Protein 1N6Z (pdb70)

Radius of gyration: 16.1 Å; Cα contacts (8 Å, |Δi|>4): 165; chains: 1; bounding box: 35×51×23 Å

Secondary structure (DSSP, 8-state):
--SS--EEEEEEE-------TTT-SSS----SS-S-EEEEEEE---TT-HHHHHHHHHHHHHHHHTT--S-EEEEEETTTEEEEEE-GGGHHHHHHHHHHHHHH-

Foldseek 3Di:
DPPPHKAKEFEFEADDWADPVVQDNPDDRDPDDGRDGPDIFIAPDDLVCCVVCCVVCVVVVCVLCVLFDDDWDWDDDSVRYTYTYDYPSRCVSVVVVVCVRVVRD

CATH classification: 3.10.20.250

InterPro domains:
  IPR015080 Protein of unknown function DUF1892 [PF08987] (1-104)
  IPR035946 YML108W-like superfamily [G3DSA:3.10.20.250] (1-105)
  IPR035946 YML108W-like superfamily [SSF89975] (2-105)

Nearest PDB structures (foldseek):
  1n6z-assembly1_A  TM=9.679E-01  e=1.204E-20  Saccharomyces cerevisiae
  1n6z-assembly1_A  TM=9.199E-01  e=4.269E-19  Saccharomyces cerevisiae
  1n6z-assembly1_A  TM=1.010E+00  e=1.192E-21  Saccharomyces cerevisiae
  8dg8-assembly1_B  TM=2.626E-01  e=3.938E+00  Human parainfluenza 3 virus (strain NIH 47885)
  1n6z-assembly1_A  TM=8.687E-01  e=2.802E-19  Saccharomyces cerevisiae

GO terms:
  GO:0005634 nucleus (C, HDA)
  GO:0005737 cytoplasm (C, HDA)

Sequence (105 aa):
MSKSNTYRMLVLLEDDTKINKEDEKFLKGKPGKMHEFVDELILPFNVDELDELNTWFDKFDAEICIPNEGHIKYEISSDGLIVLMLDKEIEEVVEKVKKFVEENNMSKSNTYRMLVLLEDDTKINKEDEKFLKGKPGKMHEFVDELILPFNVDELDELNTWFDKFDAEICIPNEGHIKYEISSDGLIVLMLDKEIEEVVEKVKKFVEENNMSKSNTYRMLVLLEDDTKINKEDEKFLKGKPGKMHEFVDELILPFNVDELDELNTWFDKFDAEICIPNEGHIKYEISSDGLIVLMLDKEIEEVVEKVKKFVEENNMSKSNTYRMLVLLEDDTKINKEDEKFLKGKPGKMHEFVDELILPFNVDELDELNTWFDKFDAEICIPNEGHIKYEISSDGLIVLMLDKEIEEVVEKVKKFVEENNMSKSNTYRMLVLLEDDTKINKEDEKFLKGKPGKMHEFVDELILPFNVDELDELNTWFDKFDAEICIPNEGHIKYEISSDGLIVLMLDKEIEEVVEKVKKFVEENNMSKSNTYRMLVLLEDDTKINKEDEKFLKGKPGKMHEFVDELILPFNVDELDELNTWFDKFDAEICIPNEGHIKYEISSDGLIVLMLDKEIEEVVEKVKKFVEENNMSKSNTYRMLVLLEDDTKINKEDEKFLKGKPGKMHEFVDELILPFNVDELDELNTWFDKFDAEICIPNEGHIKYEISSDGLIVLMLDKEIEEVVEKVKKFVEENNMSKSNTYRMLVLLEDDTKINKEDEKFLKGKPGKMHEFVDELILPFNVDELDELNTWFDKFDAEICIPNEGHIKYEISSDGLIVLMLDKEIEEVVEKVKKFVEENNMSKSNTYRMLVLLEDDTKINKEDEKFLKGKPGKMHEFVDELILPFNVDELDELNTWFDKFDAEICIPNEGHIKYEISSDGLIVLMLDKEIEEVVEKVKKFVEENNMSKSNTYRMLVLLEDDTKINKEDEKFLKGKPGKMHEFVDELILPFNVDELDELNTWFDKFDAEICIPNEGHIKYEISSDGLIVLMLDKEIEEVVEKVKKFVEENN

Solvent-accessible surface area: 7366 Å² total; per-residue (Å²): 137,94,124,106,78,76,43,102,4,34,0,16,26,43,84,69,57,171,67,79,162,159,99,76,118,191,55,182,13,158,26,80,151,118,74,85,125,85,60,78,21,87,11,13,1,1,79,91,26,51,126,98,6,85,86,50,44,95,120,41,39,47,97,15,50,133,48,10,156,38,167,39,92,91,103,59,41,76,134,8,88,4,26,10,19,0,34,85,126,1,64,68,0,12,108,79,2,62,98,21,1,96,126,57,96

Structure (mmCIF, N/CA/C/O backbone):
data_1N6Z
#
_entry.id   1N6Z
#
loop_
_atom_site.group_PDB
_atom_site.id
_atom_site.type_symbol
_atom_site.label_atom_id
_atom_site.label_alt_id
_atom_site.label_comp_id
_atom_site.label_asym_id
_atom_site.label_entity_id
_atom_site.label_seq_id
_atom_site.pdbx_PDB_ins_code
_atom_site.Cartn_x
_atom_site.Cartn_y
_atom_site.Cartn_z
_atom_site.occupancy
_atom_site.B_iso_or_equiv
_atom_site.auth_seq_id
_atom_site.auth_comp_id
_atom_site.auth_asym_id
_atom_site.auth_atom_id
_atom_site.pdbx_PDB_model_num
ATOM 1 N N . MET A 1 1 ? 3.088 17.274 -2.163 1.00 0.00 1 MET A N 1
ATOM 2 C CA . MET A 1 1 ? 3.790 17.716 -0.970 1.00 0.00 1 MET A CA 1
ATOM 3 C C . MET A 1 1 ? 3.747 19.241 -0.843 1.00 0.00 1 MET A C 1
ATOM 4 O O . MET A 1 1 ? 3.321 19.772 0.181 1.00 0.00 1 MET A O 1
ATOM 16 N N . SER A 1 2 ? 4.195 19.903 -1.901 1.00 0.00 2 SER A N 1
ATOM 17 C CA . SER A 1 2 ? 4.214 21.356 -1.921 1.00 0.00 2 SER A CA 1
ATOM 18 C C . SER A 1 2 ? 3.295 21.875 -3.028 1.00 0.00 2 SER A C 1
ATOM 19 O O . SER A 1 2 ? 2.324 22.579 -2.753 1.00 0.00 2 SER A O 1
ATOM 26 N N . LYS A 1 3 ? 3.633 21.508 -4.255 1.00 0.00 3 LYS A N 1
ATOM 27 C CA . LYS A 1 3 ? 2.850 21.929 -5.405 1.00 0.00 3 LYS A CA 1
ATOM 28 C C . LYS A 1 3 ? 1.369 21.651 -5.137 1.00 0.00 3 LYS A C 1
ATOM 29 O O . LYS A 1 3 ? 1.033 20.763 -4.353 1.00 0.00 3 LYS A O 1
ATOM 44 N N . SER A 1 4 ? 0.525 22.425 -5.802 1.00 0.00 4 SER A N 1
ATOM 45 C CA . SER A 1 4 ? -0.912 22.271 -5.646 1.00 0.00 4 SER A CA 1
ATOM 46 C C . SER A 1 4 ? -1.412 21.120 -6.518 1.00 0.00 4 SER A C 1
ATOM 47 O O . SER A 1 4 ? -2.184 21.333 -7.453 1.00 0.00 4 SER A O 1
ATOM 54 N N . ASN A 1 5 ? -0.955 19.922 -6.183 1.00 0.00 5 ASN A N 1
ATOM 55 C CA . ASN A 1 5 ? -1.345 18.737 -6.924 1.00 0.00 5 ASN A CA 1
ATOM 56 C C . ASN A 1 5 ? -1.000 17.491 -6.106 1.00 0.00 5 ASN A C 1
ATOM 57 O O . ASN A 1 5 ? 0.161 17.093 -6.034 1.00 0.00 5 ASN A O 1
ATOM 67 N N . THR A 1 6 ? -2.032 16.910 -5.508 1.00 0.00 6 THR A N 1
ATOM 68 C CA . THR A 1 6 ? -1.852 15.718 -4.697 1.00 0.00 6 THR A CA 1
ATOM 69 C C . THR A 1 6 ? -2.657 14.554 -5.276 1.00 0.00 6 THR A C 1
ATOM 70 O O . THR A 1 6 ? -3.614 14.765 -6.019 1.00 0.00 6 THR A O 1
ATOM 81 N N . TYR A 1 7 ? -2.241 13.349 -4.911 1.00 0.00 7 TYR A N 1
ATOM 82 C CA . TYR A 1 7 ? -2.912 12.151 -5.384 1.00 0.00 7 TYR A CA 1
ATOM 83 C C . TYR A 1 7 ? -3.350 11.269 -4.213 1.00 0.00 7 TYR A C 1
ATOM 84 O O . TYR A 1 7 ? -3.259 11.676 -3.057 1.00 0.00 7 TYR A O 1
ATOM 101 N N . ARG A 1 8 ? -3.816 10.076 -4.555 1.00 0.00 8 ARG A N 1
ATOM 102 C CA . ARG A 1 8 ? -4.268 9.133 -3.546 1.00 0.00 8 ARG A CA 1
ATOM 103 C C . ARG A 1 8 ? -3.789 7.721 -3.887 1.00 0.00 8 ARG A C 1
ATOM 104 O O . ARG A 1 8 ? -3.586 7.395 -5.054 1.00 0.00 8 ARG A O 1
ATOM 122 N N . MET A 1 9 ? -3.622 6.919 -2.844 1.00 0.00 9 MET A N 1
ATOM 123 C CA . MET A 1 9 ? -3.170 5.551 -3.019 1.00 0.00 9 MET A CA 1
ATOM 124 C C . MET A 1 9 ? -4.159 4.563 -2.394 1.00 0.00 9 MET A C 1
ATOM 125 O O . MET A 1 9 ? -4.623 4.769 -1.273 1.00 0.00 9 MET A O 1
ATOM 137 N N . LEU A 1 10 ? -4.451 3.511 -3.145 1.00 0.00 10 LEU A N 1
ATOM 138 C CA . LEU A 1 10 ? -5.377 2.493 -2.679 1.00 0.00 10 LEU A CA 1
ATOM 139 C C . LEU A 1 10 ? -4.598 1.219 -2.341 1.00 0.00 10 LEU A C 1
ATOM 140 O O . LEU A 1 10 ? -3.777 0.761 -3.133 1.00 0.00 10 LEU A O 1
ATOM 155 N N . VAL A 1 11 ? -4.883 0.685 -1.163 1.00 0.00 11 VAL A N 1
ATOM 156 C CA . VAL A 1 11 ? -4.221 -0.527 -0.710 1.00 0.00 11 VAL A CA 1
ATOM 157 C C . VAL A 1 11 ? -5.195 -1.702 -0.806 1.00 0.00 11 VAL A C 1
ATOM 158 O O . VAL A 1 11 ? -6.301 -1.642 -0.269 1.00 0.00 11 VAL A O 1
ATOM 171 N N . LEU A 1 12 ? -4.752 -2.744 -1.496 1.00 0.00 12 LEU A N 1
ATOM 172 C CA . LEU A 1 12 ? -5.571 -3.930 -1.669 1.00 0.00 12 LEU A CA 1
ATOM 173 C C . LEU A 1 12 ? -4.908 -5.111 -0.957 1.00 0.00 12 LEU A C 1
ATOM 174 O O . LEU A 1 12 ? -3.715 -5.352 -1.129 1.00 0.00 12 LEU A O 1
ATOM 189 N N . LEU A 1 13 ? -5.712 -5.815 -0.174 1.00 0.00 13 LEU A N 1
ATOM 190 C CA . LEU A 1 13 ? -5.218 -6.967 0.563 1.00 0.00 13 LEU A CA 1
ATOM 191 C C . LEU A 1 13 ? -6.206 -8.125 0.411 1.00 0.00 13 LEU A C 1
ATOM 192 O O . LEU A 1 13 ? -7.418 -7.922 0.458 1.00 0.00 13 LEU A O 1
ATOM 207 N N . GLU A 1 14 ? -5.650 -9.315 0.235 1.00 0.00 14 GLU A N 1
ATOM 208 C CA . GLU A 1 14 ? -6.467 -10.506 0.077 1.00 0.00 14 GLU A CA 1
ATOM 209 C C . GLU A 1 14 ? -6.773 -11.125 1.442 1.00 0.00 14 GLU A C 1
ATOM 210 O O . GLU A 1 14 ? -5.860 -11.428 2.209 1.00 0.00 14 GLU A O 1
ATOM 220 N N . ASP A 1 15 ? -8.061 -11.294 1.704 1.00 0.00 15 ASP A N 1
ATOM 221 C CA . ASP A 1 15 ? -8.499 -11.870 2.963 1.00 0.00 15 ASP A CA 1
ATOM 222 C C . ASP A 1 15 ? -9.178 -13.215 2.696 1.00 0.00 15 ASP A C 1
ATOM 223 O O . ASP A 1 15 ? -10.114 -13.295 1.902 1.00 0.00 15 ASP A O 1
ATOM 231 N N . ASP A 1 16 ? -8.679 -14.239 3.373 1.00 0.00 16 ASP A N 1
ATOM 232 C CA . ASP A 1 16 ? -9.226 -15.577 3.217 1.00 0.00 16 ASP A CA 1
ATOM 233 C C . ASP A 1 16 ? -10.363 -15.778 4.222 1.00 0.00 16 ASP A C 1
ATOM 234 O O . ASP A 1 16 ? -10.269 -15.339 5.367 1.00 0.00 16 ASP A O 1
ATOM 242 N N . THR A 1 17 ? -11.410 -16.441 3.757 1.00 0.00 17 THR A N 1
ATOM 243 C CA . THR A 1 17 ? -12.564 -16.707 4.601 1.00 0.00 17 THR A CA 1
ATOM 244 C C . THR A 1 17 ? -12.634 -18.193 4.957 1.00 0.00 17 THR A C 1
ATOM 245 O O . THR A 1 17 ? -13.319 -18.965 4.286 1.00 0.00 17 THR A O 1
ATOM 256 N N . LYS A 1 18 ? -11.918 -18.550 6.013 1.00 0.00 18 LYS A N 1
ATOM 257 C CA . LYS A 1 18 ? -11.889 -19.930 6.466 1.00 0.00 18 LYS A CA 1
ATOM 258 C C . LYS A 1 18 ? -13.230 -20.274 7.118 1.00 0.00 18 LYS A C 1
ATOM 259 O O . LYS A 1 18 ? -13.415 -20.060 8.315 1.00 0.00 18 LYS A O 1
ATOM 274 N N . ILE A 1 19 ? -14.130 -20.804 6.301 1.00 0.00 19 ILE A N 1
ATOM 275 C CA . ILE A 1 19 ? -15.447 -21.182 6.784 1.00 0.00 19 ILE A CA 1
ATOM 276 C C . ILE A 1 19 ? -15.461 -22.680 7.099 1.00 0.00 19 ILE A C 1
ATOM 277 O O . ILE A 1 19 ? -14.873 -23.476 6.369 1.00 0.00 19 ILE A O 1
ATOM 292 N N . ASN A 1 20 ? -16.138 -23.018 8.187 1.00 0.00 20 ASN A N 1
ATOM 293 C CA . ASN A 1 20 ? -16.235 -24.404 8.606 1.00 0.00 20 ASN A CA 1
ATOM 294 C C . ASN A 1 20 ? -16.988 -25.205 7.540 1.00 0.00 20 ASN A C 1
ATOM 295 O O . ASN A 1 20 ? -17.059 -24.790 6.385 1.00 0.00 20 ASN A O 1
ATOM 305 N N . LYS A 1 21 ? -17.530 -26.334 7.968 1.00 0.00 21 LYS A N 1
ATOM 306 C CA . LYS A 1 21 ? -18.274 -27.195 7.064 1.00 0.00 21 LYS A CA 1
ATOM 307 C C . LYS A 1 21 ? -19.568 -26.492 6.646 1.00 0.00 21 LYS A C 1
ATOM 308 O O . LYS A 1 21 ? -20.271 -26.960 5.751 1.00 0.00 21 LYS A O 1
ATOM 323 N N . GLU A 1 22 ? -19.842 -25.381 7.312 1.00 0.00 22 GLU A N 1
ATOM 324 C CA . GLU A 1 22 ? -21.039 -24.610 7.023 1.00 0.00 22 GLU A CA 1
ATOM 325 C C . GLU A 1 22 ? -21.036 -24.155 5.563 1.00 0.00 22 GLU A C 1
ATOM 326 O O . GLU A 1 22 ? -22.066 -23.738 5.035 1.00 0.00 22 GLU A O 1
ATOM 336 N N . ASP A 1 23 ? -19.865 -24.250 4.949 1.00 0.00 23 ASP A N 1
ATOM 337 C CA . ASP A 1 23 ? -19.714 -23.854 3.558 1.00 0.00 23 ASP A CA 1
ATOM 338 C C . ASP A 1 23 ? -18.705 -24.779 2.876 1.00 0.00 23 ASP A C 1
ATOM 339 O O . ASP A 1 23 ? -19.079 -25.607 2.048 1.00 0.00 23 ASP A O 1
ATOM 347 N N . GLU A 1 24 ? -17.445 -24.605 3.249 1.00 0.00 24 GLU A N 1
ATOM 348 C CA . GLU A 1 24 ? -16.380 -25.415 2.685 1.00 0.00 24 GLU A CA 1
ATOM 349 C C . GLU A 1 24 ? -15.139 -25.360 3.578 1.00 0.00 24 GLU A C 1
ATOM 350 O O . GLU A 1 24 ? -14.378 -24.394 3.530 1.00 0.00 24 GLU A O 1
ATOM 360 N N . LYS A 1 25 ? -14.975 -26.406 4.374 1.00 0.00 25 LYS A N 1
ATOM 361 C CA . LYS A 1 25 ? -13.840 -26.488 5.278 1.00 0.00 25 LYS A CA 1
ATOM 362 C C . LYS A 1 25 ? -12.764 -27.383 4.658 1.00 0.00 25 LYS A C 1
ATOM 363 O O . LYS A 1 25 ? -11.684 -27.543 5.224 1.00 0.00 25 LYS A O 1
ATOM 378 N N . PHE A 1 26 ? -13.099 -27.945 3.506 1.00 0.00 26 PHE A N 1
ATOM 379 C CA . PHE A 1 26 ? -12.175 -28.818 2.804 1.00 0.00 26 PHE A CA 1
ATOM 380 C C . PHE A 1 26 ? -11.330 -28.031 1.801 1.00 0.00 26 PHE A C 1
ATOM 381 O O . PHE A 1 26 ? -10.177 -28.381 1.545 1.00 0.00 26 PHE A O 1
ATOM 397 N N . LEU A 1 27 ? -11.932 -26.982 1.262 1.00 0.00 27 LEU A N 1
ATOM 398 C CA . LEU A 1 27 ? -11.249 -26.142 0.292 1.00 0.00 27 LEU A CA 1
ATOM 399 C C . LEU A 1 27 ? -10.428 -25.085 1.031 1.00 0.00 27 LEU A C 1
ATOM 400 O O . LEU A 1 27 ? -10.805 -24.646 2.116 1.00 0.00 27 LEU A O 1
ATOM 415 N N . LYS A 1 28 ? -9.318 -24.704 0.412 1.00 0.00 28 LYS A N 1
ATOM 416 C CA . LYS A 1 28 ? -8.441 -23.704 0.996 1.00 0.00 28 LYS A CA 1
ATOM 417 C C . LYS A 1 28 ? -9.174 -22.363 1.057 1.00 0.00 28 LYS A C 1
ATOM 418 O O . LYS A 1 28 ? -8.890 -21.460 0.270 1.00 0.00 28 LYS A O 1
ATOM 433 N N . GLY A 1 29 ? -10.101 -22.272 1.998 1.00 0.00 29 GLY A N 1
ATOM 434 C CA . GLY A 1 29 ? -10.876 -21.056 2.173 1.00 0.00 29 GLY A CA 1
ATOM 435 C C . GLY A 1 29 ? -10.551 -20.038 1.078 1.00 0.00 29 GLY A C 1
ATOM 436 O O . GLY A 1 29 ? -9.561 -19.312 1.173 1.00 0.00 29 GLY A O 1
ATOM 440 N N . LYS A 1 30 ? -11.403 -20.016 0.062 1.00 0.00 30 LYS A N 1
ATOM 441 C CA . LYS A 1 30 ? -11.217 -19.101 -1.051 1.00 0.00 30 LYS A CA 1
ATOM 442 C C . LYS A 1 30 ? -12.233 -17.961 -0.943 1.00 0.00 30 LYS A C 1
ATOM 443 O O . LYS A 1 30 ? -13.440 -18.199 -0.944 1.00 0.00 30 LYS A O 1
ATOM 458 N N . PRO A 1 31 ? -11.693 -16.717 -0.850 1.00 0.00 31 PRO A N 1
ATOM 459 C CA . PRO A 1 31 ? -12.539 -15.540 -0.741 1.00 0.00 31 PRO A CA 1
ATOM 460 C C . PRO A 1 31 ? -13.180 -15.199 -2.088 1.00 0.00 31 PRO A C 1
ATOM 461 O O . PRO A 1 31 ? -12.553 -15.353 -3.134 1.00 0.00 31 PRO A O 1
ATOM 469 N N . GLY A 1 32 ? -14.422 -14.743 -2.017 1.00 0.00 32 GLY A N 1
ATOM 470 C CA . GLY A 1 32 ? -15.155 -14.380 -3.217 1.00 0.00 32 GLY A CA 1
ATOM 471 C C . GLY A 1 32 ? -14.285 -13.546 -4.160 1.00 0.00 32 GLY A C 1
ATOM 472 O O . GLY A 1 32 ? -13.931 -13.998 -5.247 1.00 0.00 32 GLY A O 1
ATOM 476 N N . LYS A 1 33 ? -13.969 -12.340 -3.710 1.00 0.00 33 LYS A N 1
ATOM 477 C CA . LYS A 1 33 ? -13.148 -11.439 -4.499 1.00 0.00 33 LYS A CA 1
ATOM 478 C C . LYS A 1 33 ? -11.852 -11.142 -3.744 1.00 0.00 33 LYS A C 1
ATOM 479 O O . LYS A 1 33 ? -11.871 -10.925 -2.532 1.00 0.00 33 LYS A O 1
ATOM 494 N N . MET A 1 34 ? -10.756 -11.140 -4.489 1.00 0.00 34 MET A N 1
ATOM 495 C CA . MET A 1 34 ? -9.454 -10.873 -3.905 1.00 0.00 34 MET A CA 1
ATOM 496 C C . MET A 1 34 ? -8.789 -9.667 -4.572 1.00 0.00 34 MET A C 1
ATOM 497 O O . MET A 1 34 ? -9.182 -9.265 -5.667 1.00 0.00 34 MET A O 1
ATOM 509 N N . HIS A 1 35 ? -7.794 -9.125 -3.887 1.00 0.00 35 HIS A N 1
ATOM 510 C CA . HIS A 1 35 ? -7.071 -7.974 -4.400 1.00 0.00 35 HIS A CA 1
ATOM 511 C C . HIS A 1 35 ? -8.050 -6.822 -4.645 1.00 0.00 35 HIS A C 1
ATOM 512 O O . HIS A 1 35 ? -8.234 -6.392 -5.783 1.00 0.00 35 HIS A O 1
ATOM 525 N N . GLU A 1 36 ? -8.651 -6.357 -3.560 1.00 0.00 36 GLU A N 1
ATOM 526 C CA . GLU A 1 36 ? -9.603 -5.263 -3.643 1.00 0.00 36 GLU A CA 1
ATOM 527 C C . GLU A 1 36 ? -9.163 -4.106 -2.744 1.00 0.00 36 GLU A C 1
ATOM 528 O O . GLU A 1 36 ? -8.567 -4.326 -1.690 1.00 0.00 36 GLU A O 1
ATOM 538 N N . PHE A 1 37 ? -9.476 -2.899 -3.191 1.00 0.00 37 PHE A N 1
ATOM 539 C CA . PHE A 1 37 ? -9.121 -1.706 -2.439 1.00 0.00 37 PHE A CA 1
ATOM 540 C C . PHE A 1 37 ? -9.801 -1.701 -1.068 1.00 0.00 37 PHE A C 1
ATOM 541 O O . PHE A 1 37 ? -11.000 -1.956 -0.966 1.00 0.00 37 PHE A O 1
ATOM 557 N N . VAL A 1 38 ? -9.007 -1.406 -0.051 1.00 0.00 38 VAL A N 1
ATOM 558 C CA . VAL A 1 38 ? -9.516 -1.363 1.309 1.00 0.00 38 VAL A CA 1
ATOM 559 C C . VAL A 1 38 ? -9.814 0.087 1.692 1.00 0.00 38 VAL A C 1
ATOM 560 O O . VAL A 1 38 ? -10.814 0.366 2.352 1.00 0.00 38 VAL A O 1
ATOM 573 N N . ASP A 1 39 ? -8.928 0.973 1.262 1.00 0.00 39 ASP A N 1
ATOM 574 C CA . ASP A 1 39 ? -9.082 2.388 1.552 1.00 0.00 39 ASP A CA 1
ATOM 575 C C . ASP A 1 39 ? -8.090 3.189 0.708 1.00 0.00 39 ASP A C 1
ATOM 576 O O . ASP A 1 39 ? -7.120 2.635 0.190 1.00 0.00 39 ASP A O 1
ATOM 584 N N . GLU A 1 40 ? -8.363 4.481 0.596 1.00 0.00 40 GLU A N 1
ATOM 585 C CA . GLU A 1 40 ? -7.504 5.363 -0.176 1.00 0.00 40 GLU A CA 1
ATOM 586 C C . GLU A 1 40 ? -6.946 6.474 0.715 1.00 0.00 40 GLU A C 1
ATOM 587 O O . GLU A 1 40 ? -7.665 7.031 1.543 1.00 0.00 40 GLU A O 1
ATOM 597 N N . LEU A 1 41 ? -5.668 6.762 0.516 1.00 0.00 41 LEU A N 1
ATOM 598 C CA . LEU A 1 41 ? -5.004 7.795 1.292 1.00 0.00 41 LEU A CA 1
ATOM 599 C C . LEU A 1 41 ? -4.279 8.753 0.345 1.00 0.00 41 LEU A C 1
ATOM 600 O O . LEU A 1 41 ? -3.774 8.338 -0.697 1.00 0.00 41 LEU A O 1
ATOM 615 N N . ILE A 1 42 ? -4.252 10.017 0.740 1.00 0.00 42 ILE A N 1
ATOM 616 C CA . ILE A 1 42 ? -3.600 11.038 -0.061 1.00 0.00 42 ILE A CA 1
ATOM 617 C C . ILE A 1 42 ? -2.122 11.121 0.331 1.00 0.00 42 ILE A C 1
ATOM 618 O O . ILE A 1 42 ? -1.797 11.407 1.481 1.00 0.00 42 ILE A O 1
ATOM 633 N N . LEU A 1 43 ? -1.268 10.862 -0.650 1.00 0.00 43 LEU A N 1
ATOM 634 C CA . LEU A 1 43 ? 0.166 10.905 -0.422 1.00 0.00 43 LEU A CA 1
ATOM 635 C C . LEU A 1 43 ? 0.725 12.223 -0.966 1.00 0.00 43 LEU A C 1
ATOM 636 O O . LEU A 1 43 ? 0.183 12.786 -1.916 1.00 0.00 43 LEU A O 1
ATOM 651 N N . PRO A 1 44 ? 1.831 12.686 -0.324 1.00 0.00 44 PRO A N 1
ATOM 652 C CA . PRO A 1 44 ? 2.469 13.926 -0.732 1.00 0.00 44 PRO A CA 1
ATOM 653 C C . PRO A 1 44 ? 3.259 13.735 -2.029 1.00 0.00 44 PRO A C 1
ATOM 654 O O . PRO A 1 44 ? 4.379 14.228 -2.156 1.00 0.00 44 PRO A O 1
ATOM 662 N N . PHE A 1 45 ? 2.644 13.017 -2.959 1.00 0.00 45 PHE A N 1
ATOM 663 C CA . PHE A 1 45 ? 3.277 12.754 -4.240 1.00 0.00 45 PHE A CA 1
ATOM 664 C C . PHE A 1 45 ? 2.875 13.806 -5.275 1.00 0.00 45 PHE A C 1
ATOM 665 O O . PHE A 1 45 ? 1.689 14.072 -5.469 1.00 0.00 45 PHE A O 1
ATOM 681 N N . ASN A 1 46 ? 3.886 14.376 -5.916 1.00 0.00 46 ASN A N 1
ATOM 682 C CA . ASN A 1 46 ? 3.652 15.391 -6.929 1.00 0.00 46 ASN A CA 1
ATOM 683 C C . ASN A 1 46 ? 4.149 14.879 -8.282 1.00 0.00 46 ASN A C 1
ATOM 684 O O . ASN A 1 46 ? 4.931 13.932 -8.343 1.00 0.00 46 ASN A O 1
ATOM 694 N N . VAL A 1 47 ? 3.672 15.527 -9.335 1.00 0.00 47 VAL A N 1
ATOM 695 C CA . VAL A 1 47 ? 4.059 15.150 -10.684 1.00 0.00 47 VAL A CA 1
ATOM 696 C C . VAL A 1 47 ? 5.479 15.647 -10.962 1.00 0.00 47 VAL A C 1
ATOM 697 O O . VAL A 1 47 ? 6.169 15.112 -11.829 1.00 0.00 47 VAL A O 1
ATOM 710 N N . ASP A 1 48 ? 5.874 16.661 -10.208 1.00 0.00 48 ASP A N 1
ATOM 711 C CA . ASP A 1 48 ? 7.200 17.236 -10.361 1.00 0.00 48 ASP A CA 1
ATOM 712 C C . ASP A 1 48 ? 8.058 16.856 -9.154 1.00 0.00 48 ASP A C 1
ATOM 713 O O . ASP A 1 48 ? 8.813 17.681 -8.640 1.00 0.00 48 ASP A O 1
ATOM 721 N N . GLU A 1 49 ? 7.913 15.609 -8.734 1.00 0.00 49 GLU A N 1
ATOM 722 C CA . GLU A 1 49 ? 8.666 15.109 -7.596 1.00 0.00 49 GLU A CA 1
ATOM 723 C C . GLU A 1 49 ? 8.887 13.599 -7.726 1.00 0.00 49 GLU A C 1
ATOM 724 O O . GLU A 1 49 ? 8.879 12.880 -6.728 1.00 0.00 49 GLU A O 1
ATOM 734 N N . LEU A 1 50 ? 9.075 13.166 -8.964 1.00 0.00 50 LEU A N 1
ATOM 735 C CA . LEU A 1 50 ? 9.297 11.756 -9.236 1.00 0.00 50 LEU A CA 1
ATOM 736 C C . LEU A 1 50 ? 10.661 11.342 -8.679 1.00 0.00 50 LEU A C 1
ATOM 737 O O . LEU A 1 50 ? 10.792 10.276 -8.079 1.00 0.00 50 LEU A O 1
ATOM 752 N N . ASP A 1 51 ? 11.641 12.206 -8.898 1.00 0.00 51 ASP A N 1
ATOM 753 C CA . ASP A 1 51 ? 12.989 11.943 -8.424 1.00 0.00 51 ASP A CA 1
ATOM 754 C C . ASP A 1 51 ? 12.987 11.889 -6.896 1.00 0.00 51 ASP A C 1
ATOM 755 O O . ASP A 1 51 ? 13.525 10.956 -6.302 1.00 0.00 51 ASP A O 1
ATOM 763 N N . GLU A 1 52 ? 12.374 12.902 -6.300 1.00 0.00 52 GLU A N 1
ATOM 764 C CA . GLU A 1 52 ? 12.296 12.982 -4.851 1.00 0.00 52 GLU A CA 1
ATOM 765 C C . GLU A 1 52 ? 11.365 11.894 -4.310 1.00 0.00 52 GLU A C 1
ATOM 766 O O . GLU A 1 52 ? 11.595 11.359 -3.225 1.00 0.00 52 GLU A O 1
ATOM 776 N N . LEU A 1 53 ? 10.334 11.600 -5.087 1.00 0.00 53 LEU A N 1
ATOM 777 C CA . LEU A 1 53 ? 9.368 10.587 -4.700 1.00 0.00 53 LEU A CA 1
ATOM 778 C C . LEU A 1 53 ? 10.016 9.204 -4.798 1.00 0.00 53 LEU A C 1
ATOM 779 O O . LEU A 1 53 ? 9.776 8.341 -3.956 1.00 0.00 53 LEU A O 1
ATOM 794 N N . ASN A 1 54 ? 10.826 9.039 -5.833 1.00 0.00 54 ASN A N 1
ATOM 795 C CA . ASN A 1 54 ? 11.512 7.777 -6.052 1.00 0.00 54 ASN A CA 1
ATOM 796 C C . ASN A 1 54 ? 12.583 7.589 -4.978 1.00 0.00 54 ASN A C 1
ATOM 797 O O . ASN A 1 54 ? 12.797 6.479 -4.495 1.00 0.00 54 ASN A O 1
ATOM 807 N N . THR A 1 55 ? 13.231 8.693 -4.633 1.00 0.00 55 THR A N 1
ATOM 808 C CA . THR A 1 55 ? 14.276 8.665 -3.624 1.00 0.00 55 THR A CA 1
ATOM 809 C C . THR A 1 55 ? 13.682 8.347 -2.250 1.00 0.00 55 THR A C 1
ATOM 810 O O . THR A 1 55 ? 14.214 7.514 -1.518 1.00 0.00 55 THR A O 1
ATOM 821 N N . TRP A 1 56 ? 12.589 9.029 -1.942 1.00 0.00 56 TRP A N 1
ATOM 822 C CA . TRP A 1 56 ? 11.916 8.829 -0.669 1.00 0.00 56 TRP A CA 1
ATOM 823 C C . TRP A 1 56 ? 11.269 7.444 -0.688 1.00 0.00 56 TRP A C 1
ATOM 824 O O . TRP A 1 56 ? 11.431 6.666 0.251 1.00 0.00 56 TRP A O 1
ATOM 844 N N . PHE A 1 57 ? 10.550 7.176 -1.769 1.00 0.00 57 PHE A N 1
ATOM 845 C CA . PHE A 1 57 ? 9.878 5.898 -1.922 1.00 0.00 57 PHE A CA 1
ATOM 846 C C . PHE A 1 57 ? 10.879 4.742 -1.867 1.00 0.00 57 PHE A C 1
ATOM 847 O O . PHE A 1 57 ? 10.577 3.680 -1.325 1.00 0.00 57 PHE A O 1
ATOM 863 N N . ASP A 1 58 ? 12.049 4.987 -2.439 1.00 0.00 58 ASP A N 1
ATOM 864 C CA . ASP A 1 58 ? 13.096 3.979 -2.462 1.00 0.00 58 ASP A CA 1
ATOM 865 C C . ASP A 1 58 ? 13.551 3.688 -1.031 1.00 0.00 58 ASP A C 1
ATOM 866 O O . ASP A 1 58 ? 13.743 2.532 -0.660 1.00 0.00 58 ASP A O 1
ATOM 874 N N . LYS A 1 59 ? 13.708 4.757 -0.265 1.00 0.00 59 LYS A N 1
ATOM 875 C CA . LYS A 1 59 ? 14.138 4.630 1.118 1.00 0.00 59 LYS A CA 1
ATOM 876 C C . LYS A 1 59 ? 13.009 4.008 1.942 1.00 0.00 59 LYS A C 1
ATOM 877 O O . LYS A 1 59 ? 13.235 3.066 2.699 1.00 0.00 59 LYS A O 1
ATOM 892 N N . PHE A 1 60 ? 11.817 4.562 1.767 1.00 0.00 60 PHE A N 1
ATOM 893 C CA . PHE A 1 60 ? 10.654 4.072 2.487 1.00 0.00 60 PHE A CA 1
ATOM 894 C C . PHE A 1 60 ? 10.332 2.629 2.093 1.00 0.00 60 PHE A C 1
ATOM 895 O O . PHE A 1 60 ? 9.840 1.854 2.912 1.00 0.00 60 PHE A O 1
ATOM 911 N N . ASP A 1 61 ? 10.625 2.311 0.841 1.00 0.00 61 ASP A N 1
ATOM 912 C CA . ASP A 1 61 ? 10.375 0.975 0.330 1.00 0.00 61 ASP A CA 1
ATOM 913 C C . ASP A 1 61 ? 11.136 -0.044 1.181 1.00 0.00 61 ASP A C 1
ATOM 914 O O . ASP A 1 61 ? 10.622 -1.120 1.476 1.00 0.00 61 ASP A O 1
ATOM 922 N N . ALA A 1 62 ? 12.350 0.336 1.554 1.00 0.00 62 ALA A N 1
ATOM 923 C CA . ALA A 1 62 ? 13.188 -0.530 2.367 1.00 0.00 62 ALA A CA 1
ATOM 924 C C . ALA A 1 62 ? 12.715 -0.471 3.820 1.00 0.00 62 ALA A C 1
ATOM 925 O O . ALA A 1 62 ? 12.620 -1.500 4.487 1.00 0.00 62 ALA A O 1
ATOM 932 N N . GLU A 1 63 ? 12.432 0.743 4.268 1.00 0.00 63 GLU A N 1
ATOM 933 C CA . GLU A 1 63 ? 11.972 0.948 5.631 1.00 0.00 63 GLU A CA 1
ATOM 934 C C . GLU A 1 63 ? 10.654 0.207 5.865 1.00 0.00 63 GLU A C 1
ATOM 935 O O . GLU A 1 63 ? 10.393 -0.269 6.969 1.00 0.00 63 GLU A O 1
ATOM 945 N N . ILE A 1 64 ? 9.859 0.131 4.808 1.00 0.00 64 ILE A N 1
ATOM 946 C CA . ILE A 1 64 ? 8.576 -0.546 4.883 1.00 0.00 64 ILE A CA 1
ATOM 947 C C . ILE A 1 64 ? 8.765 -2.027 4.550 1.00 0.00 64 ILE A C 1
ATOM 948 O O . ILE A 1 64 ? 8.004 -2.874 5.017 1.00 0.00 64 ILE A O 1
ATOM 963 N N . CYS A 1 65 ? 9.783 -2.294 3.746 1.00 0.00 65 CYS A N 1
ATOM 964 C CA . CYS A 1 65 ? 10.082 -3.659 3.346 1.00 0.00 65 CYS A CA 1
ATOM 965 C C . CYS A 1 65 ? 10.789 -4.357 4.509 1.00 0.00 65 CYS A C 1
ATOM 966 O O . CYS A 1 65 ? 10.658 -5.569 4.682 1.00 0.00 65 CYS A O 1
ATOM 973 N N . ILE A 1 66 ? 11.521 -3.564 5.277 1.00 0.00 66 ILE A N 1
ATOM 974 C CA . ILE A 1 66 ? 12.248 -4.091 6.419 1.00 0.00 66 ILE A CA 1
ATOM 975 C C . ILE A 1 66 ? 11.275 -4.822 7.346 1.00 0.00 66 ILE A C 1
ATOM 976 O O . ILE A 1 66 ? 11.500 -5.978 7.701 1.00 0.00 66 ILE A O 1
ATOM 991 N N . PRO A 1 67 ? 10.186 -4.099 7.721 1.00 0.00 67 PRO A N 1
ATOM 992 C CA . PRO A 1 67 ? 9.178 -4.667 8.599 1.00 0.00 67 PRO A CA 1
ATOM 993 C C . PRO A 1 67 ? 8.297 -5.668 7.850 1.00 0.00 67 PRO A C 1
ATOM 994 O O . PRO A 1 67 ? 7.369 -6.236 8.424 1.00 0.00 67 PRO A O 1
ATOM 1002 N N . ASN A 1 68 ? 8.620 -5.856 6.579 1.00 0.00 68 ASN A N 1
ATOM 1003 C CA . ASN A 1 68 ? 7.870 -6.779 5.745 1.00 0.00 68 ASN A CA 1
ATOM 1004 C C . ASN A 1 68 ? 8.629 -8.105 5.649 1.00 0.00 68 ASN A C 1
ATOM 1005 O O . ASN A 1 68 ? 9.858 -8.121 5.615 1.00 0.00 68 ASN A O 1
ATOM 1015 N N . GLU A 1 69 ? 7.863 -9.186 5.609 1.00 0.00 69 GLU A N 1
ATOM 1016 C CA . GLU A 1 69 ? 8.447 -10.513 5.518 1.00 0.00 69 GLU A CA 1
ATOM 1017 C C . GLU A 1 69 ? 7.810 -11.295 4.368 1.00 0.00 69 GLU A C 1
ATOM 1018 O O . GLU A 1 69 ? 7.167 -12.321 4.590 1.00 0.00 69 GLU A O 1
ATOM 1028 N N . GLY A 1 70 ? 8.011 -10.783 3.162 1.00 0.00 70 GLY A N 1
ATOM 1029 C CA . GLY A 1 70 ? 7.465 -11.421 1.977 1.00 0.00 70 GLY A CA 1
ATOM 1030 C C . GLY A 1 70 ? 7.648 -10.534 0.744 1.00 0.00 70 GLY A C 1
ATOM 1031 O O . GLY A 1 70 ? 8.499 -9.644 0.735 1.00 0.00 70 GLY A O 1
ATOM 1035 N N . HIS A 1 71 ? 6.838 -10.806 -0.268 1.00 0.00 71 HIS A N 1
ATOM 1036 C CA . HIS A 1 71 ? 6.900 -10.044 -1.503 1.00 0.00 71 HIS A CA 1
ATOM 1037 C C . HIS A 1 71 ? 5.819 -8.963 -1.493 1.00 0.00 71 HIS A C 1
ATOM 1038 O O . HIS A 1 71 ? 4.763 -9.141 -0.889 1.00 0.00 71 HIS A O 1
ATOM 1051 N N . ILE A 1 72 ? 6.120 -7.863 -2.172 1.00 0.00 72 ILE A N 1
ATOM 1052 C CA . ILE A 1 72 ? 5.186 -6.753 -2.248 1.00 0.00 72 ILE A CA 1
ATOM 1053 C C . ILE A 1 72 ? 5.181 -6.195 -3.672 1.00 0.00 72 ILE A C 1
ATOM 1054 O O . ILE A 1 72 ? 6.231 -6.088 -4.305 1.00 0.00 72 ILE A O 1
ATOM 1069 N N . LYS A 1 73 ? 3.987 -5.854 -4.136 1.00 0.00 73 LYS A N 1
ATOM 1070 C CA . LYS A 1 73 ? 3.832 -5.309 -5.475 1.00 0.00 73 LYS A CA 1
ATOM 1071 C C . LYS A 1 73 ? 3.165 -3.935 -5.386 1.00 0.00 73 LYS A C 1
ATOM 1072 O O . LYS A 1 73 ? 2.231 -3.744 -4.608 1.00 0.00 73 LYS A O 1
ATOM 1087 N N . TYR A 1 74 ? 3.669 -3.015 -6.197 1.00 0.00 74 TYR A N 1
ATOM 1088 C CA . TYR A 1 74 ? 3.134 -1.665 -6.221 1.00 0.00 74 TYR A CA 1
ATOM 1089 C C . TYR A 1 74 ? 3.040 -1.137 -7.654 1.00 0.00 74 TYR A C 1
ATOM 1090 O O . TYR A 1 74 ? 3.758 -1.602 -8.538 1.00 0.00 74 TYR A O 1
ATOM 1107 N N . GLU A 1 75 ? 2.150 -0.173 -7.839 1.00 0.00 75 GLU A N 1
ATOM 1108 C CA . GLU A 1 75 ? 1.953 0.422 -9.148 1.00 0.00 75 GLU A CA 1
ATOM 1109 C C . GLU A 1 75 ? 1.812 1.940 -9.027 1.00 0.00 75 GLU A C 1
ATOM 1110 O O . GLU A 1 75 ? 0.887 2.432 -8.382 1.00 0.00 75 GLU A O 1
ATOM 1120 N N . ILE A 1 76 ? 2.744 2.642 -9.655 1.00 0.00 76 ILE A N 1
ATOM 1121 C CA . ILE A 1 76 ? 2.737 4.093 -9.625 1.00 0.00 76 ILE A CA 1
ATOM 1122 C C . ILE A 1 76 ? 2.637 4.628 -11.055 1.00 0.00 76 ILE A C 1
ATOM 1123 O O . ILE A 1 76 ? 3.570 4.482 -11.842 1.00 0.00 76 ILE A O 1
ATOM 1138 N N . SER A 1 77 ? 1.497 5.238 -11.347 1.00 0.00 77 SER A N 1
ATOM 1139 C CA . SER A 1 77 ? 1.264 5.796 -12.668 1.00 0.00 77 SER A CA 1
ATOM 1140 C C . SER A 1 77 ? 1.521 7.303 -12.653 1.00 0.00 77 SER A C 1
ATOM 1141 O O . SER A 1 77 ? 0.875 8.040 -11.911 1.00 0.00 77 SER A O 1
ATOM 1148 N N . SER A 1 78 ? 2.467 7.718 -13.484 1.00 0.00 78 SER A N 1
ATOM 1149 C CA . SER A 1 78 ? 2.819 9.124 -13.576 1.00 0.00 78 SER A CA 1
ATOM 1150 C C . SER A 1 78 ? 1.557 9.968 -13.762 1.00 0.00 78 SER A C 1
ATOM 1151 O O . SER A 1 78 ? 1.518 11.131 -13.366 1.00 0.00 78 SER A O 1
ATOM 1158 N N . ASP A 1 79 ? 0.553 9.348 -14.366 1.00 0.00 79 ASP A N 1
ATOM 1159 C CA . ASP A 1 79 ? -0.708 10.028 -14.611 1.00 0.00 79 ASP A CA 1
ATOM 1160 C C . ASP A 1 79 ? -1.260 10.559 -13.286 1.00 0.00 79 ASP A C 1
ATOM 1161 O O . ASP A 1 79 ? -2.086 11.472 -13.276 1.00 0.00 79 ASP A O 1
ATOM 1169 N N . GLY A 1 80 ? -0.783 9.967 -12.202 1.00 0.00 80 GLY A N 1
ATOM 1170 C CA . GLY A 1 80 ? -1.219 10.369 -10.876 1.00 0.00 80 GLY A CA 1
ATOM 1171 C C . GLY A 1 80 ? -2.083 9.284 -10.231 1.00 0.00 80 GLY A C 1
ATOM 1172 O O . GLY A 1 80 ? -3.101 9.585 -9.608 1.00 0.00 80 GLY A O 1
ATOM 1176 N N . LEU A 1 81 ? -1.645 8.045 -10.399 1.00 0.00 81 LEU A N 1
ATOM 1177 C CA . LEU A 1 81 ? -2.365 6.913 -9.841 1.00 0.00 81 LEU A CA 1
ATOM 1178 C C . LEU A 1 81 ? -1.376 5.982 -9.138 1.00 0.00 81 LEU A C 1
ATOM 1179 O O . LEU A 1 81 ? -0.476 5.433 -9.772 1.00 0.00 81 LEU A O 1
ATOM 1194 N N . ILE A 1 82 ? -1.576 5.832 -7.838 1.00 0.00 82 ILE A N 1
ATOM 1195 C CA . ILE A 1 82 ? -0.713 4.976 -7.041 1.00 0.00 82 ILE A CA 1
ATOM 1196 C C . ILE A 1 82 ? -1.556 3.890 -6.370 1.00 0.00 82 ILE A C 1
ATOM 1197 O O . ILE A 1 82 ? -2.570 4.187 -5.740 1.00 0.00 82 ILE A O 1
ATOM 1212 N N . VAL A 1 83 ? -1.107 2.654 -6.529 1.00 0.00 83 VAL A N 1
ATOM 1213 C CA . VAL A 1 83 ? -1.808 1.522 -5.947 1.00 0.00 83 VAL A CA 1
ATOM 1214 C C . VAL A 1 83 ? -0.809 0.637 -5.201 1.00 0.00 83 VAL A C 1
ATOM 1215 O O . VAL A 1 83 ? 0.313 0.434 -5.664 1.00 0.00 83 VAL A O 1
ATOM 1228 N N . LEU A 1 84 ? -1.251 0.133 -4.057 1.00 0.00 84 LEU A N 1
ATOM 1229 C CA . LEU A 1 84 ? -0.408 -0.725 -3.242 1.00 0.00 84 LEU A CA 1
ATOM 1230 C C . LEU A 1 84 ? -1.051 -2.111 -3.138 1.00 0.00 84 LEU A C 1
ATOM 1231 O O . LEU A 1 84 ? -2.207 -2.234 -2.737 1.00 0.00 84 LEU A O 1
ATOM 1246 N N . MET A 1 85 ? -0.272 -3.118 -3.503 1.00 0.00 85 MET A N 1
ATOM 1247 C CA . MET A 1 85 ? -0.751 -4.489 -3.455 1.00 0.00 85 MET A CA 1
ATOM 1248 C C . MET A 1 85 ? 0.068 -5.321 -2.464 1.00 0.00 85 MET A C 1
ATOM 1249 O O . MET A 1 85 ? 1.272 -5.496 -2.642 1.00 0.00 85 MET A O 1
ATOM 1261 N N . LEU A 1 86 ? -0.619 -5.811 -1.443 1.00 0.00 86 LEU A N 1
ATOM 1262 C CA . LEU A 1 86 ? 0.029 -6.620 -0.425 1.00 0.00 86 LEU A CA 1
ATOM 1263 C C . LEU A 1 86 ? -0.759 -7.918 -0.234 1.00 0.00 86 LEU A C 1
ATOM 1264 O O . LEU A 1 86 ? -1.988 -7.899 -0.179 1.00 0.00 86 LEU A O 1
ATOM 1279 N N . ASP A 1 87 ? -0.021 -9.013 -0.138 1.00 0.00 87 ASP A N 1
ATOM 1280 C CA . ASP A 1 87 ? -0.635 -10.316 0.048 1.00 0.00 87 ASP A CA 1
ATOM 1281 C C . ASP A 1 87 ? -1.121 -10.445 1.492 1.00 0.00 87 ASP A C 1
ATOM 1282 O O . ASP A 1 87 ? -0.808 -9.605 2.334 1.00 0.00 87 ASP A O 1
ATOM 1290 N N . LYS A 1 88 ? -1.879 -11.503 1.736 1.00 0.00 88 LYS A N 1
ATOM 1291 C CA . LYS A 1 88 ? -2.412 -11.754 3.065 1.00 0.00 88 LYS A CA 1
ATOM 1292 C C . LYS A 1 88 ? -1.273 -12.176 3.995 1.00 0.00 88 LYS A C 1
ATOM 1293 O O . LYS A 1 88 ? -1.242 -11.786 5.161 1.00 0.00 88 LYS A O 1
ATOM 1308 N N . GLU A 1 89 ? -0.364 -12.967 3.443 1.00 0.00 89 GLU A N 1
ATOM 1309 C CA . GLU A 1 89 ? 0.774 -13.446 4.210 1.00 0.00 89 GLU A CA 1
ATOM 1310 C C . GLU A 1 89 ? 1.642 -12.270 4.664 1.00 0.00 89 GLU A C 1
ATOM 1311 O O . GLU A 1 89 ? 2.513 -12.430 5.516 1.00 0.00 89 GLU A O 1
ATOM 1321 N N . ILE A 1 90 ? 1.373 -11.116 4.072 1.00 0.00 90 ILE A N 1
ATOM 1322 C CA . ILE A 1 90 ? 2.119 -9.913 4.404 1.00 0.00 90 ILE A CA 1
ATOM 1323 C C . ILE A 1 90 ? 1.141 -8.804 4.796 1.00 0.00 90 ILE A C 1
ATOM 1324 O O . ILE A 1 90 ? 1.411 -7.625 4.572 1.00 0.00 90 ILE A O 1
ATOM 1339 N N . GLU A 1 91 ? 0.024 -9.220 5.375 1.00 0.00 91 GLU A N 1
ATOM 1340 C CA . GLU A 1 91 ? -0.995 -8.276 5.801 1.00 0.00 91 GLU A CA 1
ATOM 1341 C C . GLU A 1 91 ? -0.391 -7.229 6.738 1.00 0.00 91 GLU A C 1
ATOM 1342 O O . GLU A 1 91 ? -0.909 -6.120 6.854 1.00 0.00 91 GLU A O 1
ATOM 1352 N N . GLU A 1 92 ? 0.697 -7.619 7.386 1.00 0.00 92 GLU A N 1
ATOM 1353 C CA . GLU A 1 92 ? 1.376 -6.730 8.313 1.00 0.00 92 GLU A CA 1
ATOM 1354 C C . GLU A 1 92 ? 1.749 -5.421 7.614 1.00 0.00 92 GLU A C 1
ATOM 1355 O O . GLU A 1 92 ? 1.477 -4.337 8.129 1.00 0.00 92 GLU A O 1
ATOM 1365 N N . VAL A 1 93 ? 2.367 -5.563 6.450 1.00 0.00 93 VAL A N 1
ATOM 1366 C CA . VAL A 1 93 ? 2.780 -4.407 5.674 1.00 0.00 93 VAL A CA 1
ATOM 1367 C C . VAL A 1 93 ? 1.550 -3.562 5.332 1.00 0.00 93 VAL A C 1
ATOM 1368 O O . VAL A 1 93 ? 1.636 -2.338 5.250 1.00 0.00 93 VAL A O 1
ATOM 1381 N N . VAL A 1 94 ? 0.434 -4.250 5.142 1.00 0.00 94 VAL A N 1
ATOM 1382 C CA . VAL A 1 94 ? -0.811 -3.579 4.810 1.00 0.00 94 VAL A CA 1
ATOM 1383 C C . VAL A 1 94 ? -1.090 -2.488 5.844 1.00 0.00 94 VAL A C 1
ATOM 1384 O O . VAL A 1 94 ? -1.370 -1.345 5.487 1.00 0.00 94 VAL A O 1
ATOM 1397 N N . GLU A 1 95 ? -1.003 -2.879 7.107 1.00 0.00 95 GLU A N 1
ATOM 1398 C CA . GLU A 1 95 ? -1.242 -1.948 8.198 1.00 0.00 95 GLU A CA 1
ATOM 1399 C C . GLU A 1 95 ? -0.083 -0.956 8.311 1.00 0.00 95 GLU A C 1
ATOM 1400 O O . GLU A 1 95 ? -0.287 0.207 8.658 1.00 0.00 95 GLU A O 1
ATOM 1410 N N . LYS A 1 96 ? 1.110 -1.450 8.010 1.00 0.00 96 LYS A N 1
ATOM 1411 C CA . LYS A 1 96 ? 2.301 -0.622 8.074 1.00 0.00 96 LYS A CA 1
ATOM 1412 C C . LYS A 1 96 ? 2.269 0.398 6.934 1.00 0.00 96 LYS A C 1
ATOM 1413 O O . LYS A 1 96 ? 2.820 1.491 7.059 1.00 0.00 96 LYS A O 1
ATOM 1428 N N . VAL A 1 97 ? 1.621 0.006 5.849 1.00 0.00 97 VAL A N 1
ATOM 1429 C CA . VAL A 1 97 ? 1.509 0.872 4.687 1.00 0.00 97 VAL A CA 1
ATOM 1430 C C . VAL A 1 97 ? 0.479 1.965 4.969 1.00 0.00 97 VAL A C 1
ATOM 1431 O O . VAL A 1 97 ? 0.720 3.138 4.686 1.00 0.00 97 VAL A O 1
ATOM 1444 N N . LYS A 1 98 ? -0.649 1.543 5.524 1.00 0.00 98 LYS A N 1
ATOM 1445 C CA . LYS A 1 98 ? -1.717 2.474 5.847 1.00 0.00 98 LYS A CA 1
ATOM 1446 C C . LYS A 1 98 ? -1.188 3.541 6.808 1.00 0.00 98 LYS A C 1
ATOM 1447 O O . LYS A 1 98 ? -1.421 4.731 6.609 1.00 0.00 98 LYS A O 1
ATOM 1462 N N . LYS A 1 99 ? -0.484 3.073 7.829 1.00 0.00 99 LYS A N 1
ATOM 1463 C CA . LYS A 1 99 ? 0.081 3.972 8.822 1.00 0.00 99 LYS A CA 1
ATOM 1464 C C . LYS A 1 99 ? 1.194 4.802 8.178 1.00 0.00 99 LYS A C 1
ATOM 1465 O O . LYS A 1 99 ? 1.371 5.973 8.511 1.00 0.00 99 LYS A O 1
ATOM 1480 N N . PHE A 1 100 ? 1.912 4.164 7.267 1.00 0.00 100 PHE A N 1
ATOM 1481 C CA . PHE A 1 100 ? 3.002 4.828 6.573 1.00 0.00 100 PHE A CA 1
ATOM 1482 C C . PHE A 1 100 ? 2.480 5.963 5.691 1.00 0.00 100 PHE A C 1
ATOM 1483 O O . PHE A 1 100 ? 2.954 7.095 5.782 1.00 0.00 100 PHE A O 1
ATOM 1499 N N . VAL A 1 101 ? 1.511 5.621 4.856 1.00 0.00 101 VAL A N 1
ATOM 1500 C CA . VAL A 1 101 ? 0.917 6.598 3.957 1.00 0.00 101 VAL A CA 1
ATOM 1501 C C . VAL A 1 101 ? 0.334 7.751 4.777 1.00 0.00 101 VAL A C 1
ATOM 1502 O O . VAL A 1 101 ? 0.621 8.916 4.507 1.00 0.00 101 VAL A O 1
ATOM 1515 N N . GLU A 1 102 ? -0.474 7.385 5.760 1.00 0.00 102 GLU A N 1
ATOM 1516 C CA . GLU A 1 102 ? -1.102 8.374 6.620 1.00 0.00 102 GLU A CA 1
ATOM 1517 C C . GLU A 1 102 ? -0.046 9.087 7.468 1.00 0.00 102 GLU A C 1
ATOM 1518 O O . GLU A 1 102 ? -0.261 10.211 7.917 1.00 0.00 102 GLU A O 1
ATOM 1528 N N . GLU A 1 103 ? 1.073 8.403 7.661 1.00 0.00 103 GLU A N 1
ATOM 1529 C CA . GLU A 1 103 ? 2.162 8.957 8.445 1.00 0.00 103 GLU A CA 1
ATOM 1530 C C . GLU A 1 103 ? 2.826 10.111 7.691 1.00 0.00 103 GLU A C 1
ATOM 1531 O O . GLU A 1 103 ? 3.181 11.126 8.288 1.00 0.00 103 GLU A O 1
ATOM 1541 N N . ASN A 1 104 ? 2.976 9.916 6.389 1.00 0.00 104 ASN A N 1
ATOM 1542 C CA . ASN A 1 104 ? 3.589 10.929 5.546 1.00 0.00 104 ASN A CA 1
ATOM 1543 C C . ASN A 1 104 ? 2.570 12.033 5.257 1.00 0.00 104 ASN A C 1
ATOM 1544 O O . ASN A 1 104 ? 2.936 13.200 5.121 1.00 0.00 104 ASN A O 1
ATOM 1554 N N . ASN A 1 105 ? 1.312 11.626 5.172 1.00 0.00 105 ASN A N 1
ATOM 1555 C CA . ASN A 1 105 ? 0.239 12.565 4.902 1.00 0.00 105 ASN A CA 1
ATOM 1556 C C . ASN A 1 105 ? 0.486 13.856 5.685 1.00 0.00 105 ASN A C 1
ATOM 1557 O O . ASN A 1 105 ? 0.753 14.902 5.097 1.00 0.00 105 ASN A O 1
ATOM 1567 N N . MET A 1 1 ? 1.772 17.636 0.166 1.00 0.00 1 MET A N 2
ATOM 1568 C CA . MET A 1 1 ? 3.207 17.806 0.008 1.00 0.00 1 MET A CA 2
ATOM 1569 C C . MET A 1 1 ? 3.637 19.220 0.402 1.00 0.00 1 MET A C 2
ATOM 1570 O O . MET A 1 1 ? 4.638 19.398 1.094 1.00 0.00 1 MET A O 2
ATOM 1582 N N . SER A 1 2 ? 2.861 20.191 -0.057 1.00 0.00 2 SER A N 2
ATOM 1583 C CA . SER A 1 2 ? 3.149 21.584 0.239 1.00 0.00 2 SER A CA 2
ATOM 1584 C C . SER A 1 2 ? 2.340 22.494 -0.687 1.00 0.00 2 SER A C 2
ATOM 1585 O O . SER A 1 2 ? 2.860 23.481 -1.205 1.00 0.00 2 SER A O 2
ATOM 1592 N N . LYS A 1 3 ? 1.078 22.130 -0.867 1.00 0.00 3 LYS A N 2
ATOM 1593 C CA . LYS A 1 3 ? 0.190 22.902 -1.720 1.00 0.00 3 LYS A CA 2
ATOM 1594 C C . LYS A 1 3 ? 0.563 22.662 -3.185 1.00 0.00 3 LYS A C 2
ATOM 1595 O O . LYS A 1 3 ? 1.386 23.385 -3.745 1.00 0.00 3 LYS A O 2
ATOM 1610 N N . SER A 1 4 ? -0.062 21.645 -3.763 1.00 0.00 4 SER A N 2
ATOM 1611 C CA . SER A 1 4 ? 0.194 21.304 -5.152 1.00 0.00 4 SER A CA 2
ATOM 1612 C C . SER A 1 4 ? -0.669 20.109 -5.562 1.00 0.00 4 SER A C 2
ATOM 1613 O O . SER A 1 4 ? -1.510 19.650 -4.790 1.00 0.00 4 SER A O 2
ATOM 1620 N N . ASN A 1 5 ? -0.434 19.640 -6.779 1.00 0.00 5 ASN A N 2
ATOM 1621 C CA . ASN A 1 5 ? -1.181 18.509 -7.303 1.00 0.00 5 ASN A CA 2
ATOM 1622 C C . ASN A 1 5 ? -0.943 17.290 -6.410 1.00 0.00 5 ASN A C 2
ATOM 1623 O O . ASN A 1 5 ? 0.189 16.829 -6.270 1.00 0.00 5 ASN A O 2
ATOM 1633 N N . THR A 1 6 ? -2.030 16.800 -5.830 1.00 0.00 6 THR A N 2
ATOM 1634 C CA . THR A 1 6 ? -1.954 15.643 -4.954 1.00 0.00 6 THR A CA 2
ATOM 1635 C C . THR A 1 6 ? -2.803 14.498 -5.509 1.00 0.00 6 THR A C 2
ATOM 1636 O O . THR A 1 6 ? -3.710 14.724 -6.308 1.00 0.00 6 THR A O 2
ATOM 1647 N N . TYR A 1 7 ? -2.479 13.292 -5.063 1.00 0.00 7 TYR A N 2
ATOM 1648 C CA . TYR A 1 7 ? -3.200 12.111 -5.505 1.00 0.00 7 TYR A CA 2
ATOM 1649 C C . TYR A 1 7 ? -3.616 11.246 -4.315 1.00 0.00 7 TYR A C 2
ATOM 1650 O O . TYR A 1 7 ? -3.545 11.684 -3.169 1.00 0.00 7 TYR A O 2
ATOM 1667 N N . ARG A 1 8 ? -4.041 10.031 -4.628 1.00 0.00 8 ARG A N 2
ATOM 1668 C CA . ARG A 1 8 ? -4.467 9.099 -3.599 1.00 0.00 8 ARG A CA 2
ATOM 1669 C C . ARG A 1 8 ? -3.906 7.703 -3.878 1.00 0.00 8 ARG A C 2
ATOM 1670 O O . ARG A 1 8 ? -3.640 7.356 -5.028 1.00 0.00 8 ARG A O 2
ATOM 1688 N N . MET A 1 9 ? -3.741 6.940 -2.807 1.00 0.00 9 MET A N 2
ATOM 1689 C CA . MET A 1 9 ? -3.215 5.590 -2.923 1.00 0.00 9 MET A CA 2
ATOM 1690 C C . MET A 1 9 ? -4.238 4.561 -2.439 1.00 0.00 9 MET A C 2
ATOM 1691 O O . MET A 1 9 ? -4.849 4.735 -1.386 1.00 0.00 9 MET A O 2
ATOM 1703 N N . LEU A 1 10 ? -4.392 3.510 -3.231 1.00 0.00 10 LEU A N 2
ATOM 1704 C CA . LEU A 1 10 ? -5.331 2.453 -2.897 1.00 0.00 10 LEU A CA 2
ATOM 1705 C C . LEU A 1 10 ? -4.554 1.208 -2.461 1.00 0.00 10 LEU A C 2
ATOM 1706 O O . LEU A 1 10 ? -3.663 0.747 -3.173 1.00 0.00 10 LEU A O 2
ATOM 1721 N N . VAL A 1 11 ? -4.924 0.699 -1.294 1.00 0.00 11 VAL A N 2
ATOM 1722 C CA . VAL A 1 11 ? -4.273 -0.485 -0.756 1.00 0.00 11 VAL A CA 2
ATOM 1723 C C . VAL A 1 11 ? -5.237 -1.670 -0.837 1.00 0.00 11 VAL A C 2
ATOM 1724 O O . VAL A 1 11 ? -6.310 -1.645 -0.237 1.00 0.00 11 VAL A O 2
ATOM 1737 N N . LEU A 1 12 ? -4.818 -2.683 -1.581 1.00 0.00 12 LEU A N 2
ATOM 1738 C CA . LEU A 1 12 ? -5.630 -3.876 -1.748 1.00 0.00 12 LEU A CA 2
ATOM 1739 C C . LEU A 1 12 ? -4.943 -5.056 -1.060 1.00 0.00 12 LEU A C 2
ATOM 1740 O O . LEU A 1 12 ? -3.747 -5.277 -1.246 1.00 0.00 12 LEU A O 2
ATOM 1755 N N . LEU A 1 13 ? -5.727 -5.784 -0.279 1.00 0.00 13 LEU A N 2
ATOM 1756 C CA . LEU A 1 13 ? -5.209 -6.938 0.436 1.00 0.00 13 LEU A CA 2
ATOM 1757 C C . LEU A 1 13 ? -6.175 -8.112 0.271 1.00 0.00 13 LEU A C 2
ATOM 1758 O O . LEU A 1 13 ? -7.391 -7.930 0.316 1.00 0.00 13 LEU A O 2
ATOM 1773 N N . GLU A 1 14 ? -5.598 -9.290 0.084 1.00 0.00 14 GLU A N 2
ATOM 1774 C CA . GLU A 1 14 ? -6.393 -10.493 -0.088 1.00 0.00 14 GLU A CA 2
ATOM 1775 C C . GLU A 1 14 ? -6.736 -11.104 1.272 1.00 0.00 14 GLU A C 2
ATOM 1776 O O . GLU A 1 14 ? -5.842 -11.441 2.048 1.00 0.00 14 GLU A O 2
ATOM 1786 N N . ASP A 1 15 ? -8.031 -11.227 1.521 1.00 0.00 15 ASP A N 2
ATOM 1787 C CA . ASP A 1 15 ? -8.501 -11.789 2.776 1.00 0.00 15 ASP A CA 2
ATOM 1788 C C . ASP A 1 15 ? -9.208 -13.118 2.500 1.00 0.00 15 ASP A C 2
ATOM 1789 O O . ASP A 1 15 ? -10.147 -13.173 1.707 1.00 0.00 15 ASP A O 2
ATOM 1797 N N . ASP A 1 16 ? -8.730 -14.157 3.171 1.00 0.00 16 ASP A N 2
ATOM 1798 C CA . ASP A 1 16 ? -9.304 -15.480 3.008 1.00 0.00 16 ASP A CA 2
ATOM 1799 C C . ASP A 1 16 ? -9.928 -15.928 4.330 1.00 0.00 16 ASP A C 2
ATOM 1800 O O . ASP A 1 16 ? -9.226 -16.094 5.328 1.00 0.00 16 ASP A O 2
ATOM 1808 N N . THR A 1 17 ? -11.240 -16.111 4.298 1.00 0.00 17 THR A N 2
ATOM 1809 C CA . THR A 1 17 ? -11.967 -16.534 5.483 1.00 0.00 17 THR A CA 2
ATOM 1810 C C . THR A 1 17 ? -12.443 -17.980 5.329 1.00 0.00 17 THR A C 2
ATOM 1811 O O . THR A 1 17 ? -12.896 -18.377 4.255 1.00 0.00 17 THR A O 2
ATOM 1822 N N . LYS A 1 18 ? -12.324 -18.728 6.415 1.00 0.00 18 LYS A N 2
ATOM 1823 C CA . LYS A 1 18 ? -12.737 -20.122 6.413 1.00 0.00 18 LYS A CA 2
ATOM 1824 C C . LYS A 1 18 ? -12.662 -20.672 7.838 1.00 0.00 18 LYS A C 2
ATOM 1825 O O . LYS A 1 18 ? -12.330 -21.840 8.039 1.00 0.00 18 LYS A O 2
ATOM 1840 N N . ILE A 1 19 ? -12.975 -19.807 8.791 1.00 0.00 19 ILE A N 2
ATOM 1841 C CA . ILE A 1 19 ? -12.948 -20.192 10.191 1.00 0.00 19 ILE A CA 2
ATOM 1842 C C . ILE A 1 19 ? -14.379 -20.242 10.730 1.00 0.00 19 ILE A C 2
ATOM 1843 O O . ILE A 1 19 ? -15.196 -19.381 10.410 1.00 0.00 19 ILE A O 2
ATOM 1858 N N . ASN A 1 20 ? -14.638 -21.259 11.539 1.00 0.00 20 ASN A N 2
ATOM 1859 C CA . ASN A 1 20 ? -15.957 -21.433 12.124 1.00 0.00 20 ASN A CA 2
ATOM 1860 C C . ASN A 1 20 ? -16.249 -20.263 13.067 1.00 0.00 20 ASN A C 2
ATOM 1861 O O . ASN A 1 20 ? -15.679 -19.183 12.918 1.00 0.00 20 ASN A O 2
ATOM 1871 N N . LYS A 1 21 ? -17.136 -20.518 14.017 1.00 0.00 21 LYS A N 2
ATOM 1872 C CA . LYS A 1 21 ? -17.510 -19.501 14.984 1.00 0.00 21 LYS A CA 2
ATOM 1873 C C . LYS A 1 21 ? -16.316 -19.201 15.892 1.00 0.00 21 LYS A C 2
ATOM 1874 O O . LYS A 1 21 ? -16.346 -18.247 16.669 1.00 0.00 21 LYS A O 2
ATOM 1889 N N . GLU A 1 22 ? -15.293 -20.032 15.764 1.00 0.00 22 GLU A N 2
ATOM 1890 C CA . GLU A 1 22 ? -14.092 -19.871 16.566 1.00 0.00 22 GLU A CA 2
ATOM 1891 C C . GLU A 1 22 ? -13.462 -18.501 16.305 1.00 0.00 22 GLU A C 2
ATOM 1892 O O . GLU A 1 22 ? -12.649 -18.027 17.097 1.00 0.00 22 GLU A O 2
ATOM 1902 N N . ASP A 1 23 ? -13.861 -17.903 15.193 1.00 0.00 23 ASP A N 2
ATOM 1903 C CA . ASP A 1 23 ? -13.347 -16.597 14.819 1.00 0.00 23 ASP A CA 2
ATOM 1904 C C . ASP A 1 23 ? -14.437 -15.816 14.082 1.00 0.00 23 ASP A C 2
ATOM 1905 O O . ASP A 1 23 ? -14.921 -14.798 14.577 1.00 0.00 23 ASP A O 2
ATOM 1913 N N . GLU A 1 24 ? -14.792 -16.320 12.910 1.00 0.00 24 GLU A N 2
ATOM 1914 C CA . GLU A 1 24 ? -15.818 -15.684 12.101 1.00 0.00 24 GLU A CA 2
ATOM 1915 C C . GLU A 1 24 ? -16.458 -16.703 11.157 1.00 0.00 24 GLU A C 2
ATOM 1916 O O . GLU A 1 24 ? -15.867 -17.074 10.144 1.00 0.00 24 GLU A O 2
ATOM 1926 N N . LYS A 1 25 ? -17.660 -17.127 11.522 1.00 0.00 25 LYS A N 2
ATOM 1927 C CA . LYS A 1 25 ? -18.387 -18.096 10.720 1.00 0.00 25 LYS A CA 2
ATOM 1928 C C . LYS A 1 25 ? -18.767 -17.461 9.381 1.00 0.00 25 LYS A C 2
ATOM 1929 O O . LYS A 1 25 ? -18.740 -18.126 8.345 1.00 0.00 25 LYS A O 2
ATOM 1944 N N . PHE A 1 26 ? -19.109 -16.182 9.444 1.00 0.00 26 PHE A N 2
ATOM 1945 C CA . PHE A 1 26 ? -19.492 -15.451 8.249 1.00 0.00 26 PHE A CA 2
ATOM 1946 C C . PHE A 1 26 ? -19.873 -14.007 8.588 1.00 0.00 26 PHE A C 2
ATOM 1947 O O . PHE A 1 26 ? -20.906 -13.513 8.141 1.00 0.00 26 PHE A O 2
ATOM 1963 N N . LEU A 1 27 ? -19.015 -13.373 9.373 1.00 0.00 27 LEU A N 2
ATOM 1964 C CA . LEU A 1 27 ? -19.248 -11.998 9.779 1.00 0.00 27 LEU A CA 2
ATOM 1965 C C . LEU A 1 27 ? -19.348 -11.114 8.533 1.00 0.00 27 LEU A C 2
ATOM 1966 O O . LEU A 1 27 ? -18.458 -11.127 7.685 1.00 0.00 27 LEU A O 2
ATOM 1981 N N . LYS A 1 28 ? -20.441 -10.368 8.461 1.00 0.00 28 LYS A N 2
ATOM 1982 C CA . LYS A 1 28 ? -20.669 -9.480 7.335 1.00 0.00 28 LYS A CA 2
ATOM 1983 C C . LYS A 1 28 ? -19.694 -8.303 7.414 1.00 0.00 28 LYS A C 2
ATOM 1984 O O . LYS A 1 28 ? -20.039 -7.240 7.928 1.00 0.00 28 LYS A O 2
ATOM 1999 N N . GLY A 1 29 ? -18.497 -8.533 6.897 1.00 0.00 29 GLY A N 2
ATOM 2000 C CA . GLY A 1 29 ? -17.469 -7.504 6.902 1.00 0.00 29 GLY A CA 2
ATOM 2001 C C . GLY A 1 29 ? -16.320 -7.874 5.962 1.00 0.00 29 GLY A C 2
ATOM 2002 O O . GLY A 1 29 ? -15.794 -7.018 5.251 1.00 0.00 29 GLY A O 2
ATOM 2006 N N . LYS A 1 30 ? -15.962 -9.149 5.989 1.00 0.00 30 LYS A N 2
ATOM 2007 C CA . LYS A 1 30 ? -14.883 -9.641 5.150 1.00 0.00 30 LYS A CA 2
ATOM 2008 C C . LYS A 1 30 ? -15.309 -9.568 3.682 1.00 0.00 30 LYS A C 2
ATOM 2009 O O . LYS A 1 30 ? -16.483 -9.753 3.363 1.00 0.00 30 LYS A O 2
ATOM 2024 N N . PRO A 1 31 ? -14.307 -9.292 2.806 1.00 0.00 31 PRO A N 2
ATOM 2025 C CA . PRO A 1 31 ? -14.566 -9.191 1.380 1.00 0.00 31 PRO A CA 2
ATOM 2026 C C . PRO A 1 31 ? -14.772 -10.575 0.760 1.00 0.00 31 PRO A C 2
ATOM 2027 O O . PRO A 1 31 ? -14.701 -11.587 1.456 1.00 0.00 31 PRO A O 2
ATOM 2035 N N . GLY A 1 32 ? -15.023 -10.575 -0.540 1.00 0.00 32 GLY A N 2
ATOM 2036 C CA . GLY A 1 32 ? -15.240 -11.818 -1.261 1.00 0.00 32 GLY A CA 2
ATOM 2037 C C . GLY A 1 32 ? -14.251 -11.961 -2.419 1.00 0.00 32 GLY A C 2
ATOM 2038 O O . GLY A 1 32 ? -13.643 -13.016 -2.594 1.00 0.00 32 GLY A O 2
ATOM 2042 N N . LYS A 1 33 ? -14.121 -10.883 -3.179 1.00 0.00 33 LYS A N 2
ATOM 2043 C CA . LYS A 1 33 ? -13.216 -10.876 -4.316 1.00 0.00 33 LYS A CA 2
ATOM 2044 C C . LYS A 1 33 ? -11.775 -10.760 -3.815 1.00 0.00 33 LYS A C 2
ATOM 2045 O O . LYS A 1 33 ? -11.543 -10.502 -2.635 1.00 0.00 33 LYS A O 2
ATOM 2060 N N . MET A 1 34 ? -10.844 -10.955 -4.738 1.00 0.00 34 MET A N 2
ATOM 2061 C CA . MET A 1 34 ? -9.432 -10.875 -4.405 1.00 0.00 34 MET A CA 2
ATOM 2062 C C . MET A 1 34 ? -8.831 -9.549 -4.877 1.00 0.00 34 MET A C 2
ATOM 2063 O O . MET A 1 34 ? -9.377 -8.900 -5.768 1.00 0.00 34 MET A O 2
ATOM 2075 N N . HIS A 1 35 ? -7.716 -9.189 -4.260 1.00 0.00 35 HIS A N 2
ATOM 2076 C CA . HIS A 1 35 ? -7.036 -7.953 -4.606 1.00 0.00 35 HIS A CA 2
ATOM 2077 C C . HIS A 1 35 ? -8.068 -6.854 -4.872 1.00 0.00 35 HIS A C 2
ATOM 2078 O O . HIS A 1 35 ? -8.366 -6.543 -6.022 1.00 0.00 35 HIS A O 2
ATOM 2091 N N . GLU A 1 36 ? -8.585 -6.299 -3.785 1.00 0.00 36 GLU A N 2
ATOM 2092 C CA . GLU A 1 36 ? -9.578 -5.243 -3.886 1.00 0.00 36 GLU A CA 2
ATOM 2093 C C . GLU A 1 36 ? -9.197 -4.070 -2.978 1.00 0.00 36 GLU A C 2
ATOM 2094 O O . GLU A 1 36 ? -8.571 -4.263 -1.938 1.00 0.00 36 GLU A O 2
ATOM 2104 N N . PHE A 1 37 ? -9.594 -2.881 -3.406 1.00 0.00 37 PHE A N 2
ATOM 2105 C CA . PHE A 1 37 ? -9.303 -1.677 -2.645 1.00 0.00 37 PHE A CA 2
ATOM 2106 C C . PHE A 1 37 ? -9.970 -1.724 -1.269 1.00 0.00 37 PHE A C 2
ATOM 2107 O O . PHE A 1 37 ? -11.144 -2.075 -1.155 1.00 0.00 37 PHE A O 2
ATOM 2123 N N . VAL A 1 38 ? -9.192 -1.367 -0.258 1.00 0.00 38 VAL A N 2
ATOM 2124 C CA . VAL A 1 38 ? -9.693 -1.364 1.107 1.00 0.00 38 VAL A CA 2
ATOM 2125 C C . VAL A 1 38 ? -9.978 0.076 1.538 1.00 0.00 38 VAL A C 2
ATOM 2126 O O . VAL A 1 38 ? -10.941 0.332 2.258 1.00 0.00 38 VAL A O 2
ATOM 2139 N N . ASP A 1 39 ? -9.123 0.978 1.080 1.00 0.00 39 ASP A N 2
ATOM 2140 C CA . ASP A 1 39 ? -9.271 2.386 1.409 1.00 0.00 39 ASP A CA 2
ATOM 2141 C C . ASP A 1 39 ? -8.306 3.209 0.555 1.00 0.00 39 ASP A C 2
ATOM 2142 O O . ASP A 1 39 ? -7.363 2.667 -0.022 1.00 0.00 39 ASP A O 2
ATOM 2150 N N . GLU A 1 40 ? -8.575 4.505 0.497 1.00 0.00 40 GLU A N 2
ATOM 2151 C CA . GLU A 1 40 ? -7.742 5.408 -0.279 1.00 0.00 40 GLU A CA 2
ATOM 2152 C C . GLU A 1 40 ? -7.208 6.534 0.611 1.00 0.00 40 GLU A C 2
ATOM 2153 O O . GLU A 1 40 ? -7.944 7.088 1.425 1.00 0.00 40 GLU A O 2
ATOM 2163 N N . LEU A 1 41 ? -5.931 6.835 0.426 1.00 0.00 41 LEU A N 2
ATOM 2164 C CA . LEU A 1 41 ? -5.289 7.881 1.202 1.00 0.00 41 LEU A CA 2
ATOM 2165 C C . LEU A 1 41 ? -4.563 8.841 0.256 1.00 0.00 41 LEU A C 2
ATOM 2166 O O . LEU A 1 41 ? -4.021 8.418 -0.765 1.00 0.00 41 LEU A O 2
ATOM 2181 N N . ILE A 1 42 ? -4.573 10.111 0.631 1.00 0.00 42 ILE A N 2
ATOM 2182 C CA . ILE A 1 42 ? -3.923 11.133 -0.173 1.00 0.00 42 ILE A CA 2
ATOM 2183 C C . ILE A 1 42 ? -2.462 11.263 0.262 1.00 0.00 42 ILE A C 2
ATOM 2184 O O . ILE A 1 42 ? -2.178 11.608 1.407 1.00 0.00 42 ILE A O 2
ATOM 2199 N N . LEU A 1 43 ? -1.571 10.979 -0.678 1.00 0.00 43 LEU A N 2
ATOM 2200 C CA . LEU A 1 43 ? -0.146 11.062 -0.408 1.00 0.00 43 LEU A CA 2
ATOM 2201 C C . LEU A 1 43 ? 0.404 12.365 -0.989 1.00 0.00 43 LEU A C 2
ATOM 2202 O O . LEU A 1 43 ? -0.107 12.868 -1.989 1.00 0.00 43 LEU A O 2
ATOM 2217 N N . PRO A 1 44 ? 1.467 12.888 -0.322 1.00 0.00 44 PRO A N 2
ATOM 2218 C CA . PRO A 1 44 ? 2.093 14.124 -0.762 1.00 0.00 44 PRO A CA 2
ATOM 2219 C C . PRO A 1 44 ? 2.946 13.893 -2.010 1.00 0.00 44 PRO A C 2
ATOM 2220 O O . PRO A 1 44 ? 4.048 14.431 -2.122 1.00 0.00 44 PRO A O 2
ATOM 2228 N N . PHE A 1 45 ? 2.406 13.093 -2.918 1.00 0.00 45 PHE A N 2
ATOM 2229 C CA . PHE A 1 45 ? 3.105 12.783 -4.153 1.00 0.00 45 PHE A CA 2
ATOM 2230 C C . PHE A 1 45 ? 2.700 13.747 -5.269 1.00 0.00 45 PHE A C 2
ATOM 2231 O O . PHE A 1 45 ? 1.514 14.002 -5.474 1.00 0.00 45 PHE A O 2
ATOM 2247 N N . ASN A 1 46 ? 3.707 14.256 -5.962 1.00 0.00 46 ASN A N 2
ATOM 2248 C CA . ASN A 1 46 ? 3.471 15.187 -7.053 1.00 0.00 46 ASN A CA 2
ATOM 2249 C C . ASN A 1 46 ? 4.106 14.638 -8.331 1.00 0.00 46 ASN A C 2
ATOM 2250 O O . ASN A 1 46 ? 4.969 13.763 -8.275 1.00 0.00 46 ASN A O 2
ATOM 2260 N N . VAL A 1 47 ? 3.653 15.173 -9.456 1.00 0.00 47 VAL A N 2
ATOM 2261 C CA . VAL A 1 47 ? 4.167 14.750 -10.748 1.00 0.00 47 VAL A CA 2
ATOM 2262 C C . VAL A 1 47 ? 5.565 15.336 -10.953 1.00 0.00 47 VAL A C 2
ATOM 2263 O O . VAL A 1 47 ? 6.336 14.839 -11.774 1.00 0.00 47 VAL A O 2
ATOM 2276 N N . ASP A 1 48 ? 5.851 16.383 -10.193 1.00 0.00 48 ASP A N 2
ATOM 2277 C CA . ASP A 1 48 ? 7.143 17.042 -10.282 1.00 0.00 48 ASP A CA 2
ATOM 2278 C C . ASP A 1 48 ? 7.989 16.658 -9.066 1.00 0.00 48 ASP A C 2
ATOM 2279 O O . ASP A 1 48 ? 8.713 17.491 -8.524 1.00 0.00 48 ASP A O 2
ATOM 2287 N N . GLU A 1 49 ? 7.869 15.400 -8.674 1.00 0.00 49 GLU A N 2
ATOM 2288 C CA . GLU A 1 49 ? 8.615 14.895 -7.533 1.00 0.00 49 GLU A CA 2
ATOM 2289 C C . GLU A 1 49 ? 8.795 13.381 -7.642 1.00 0.00 49 GLU A C 2
ATOM 2290 O O . GLU A 1 49 ? 8.769 12.674 -6.635 1.00 0.00 49 GLU A O 2
ATOM 2300 N N . LEU A 1 50 ? 8.972 12.926 -8.874 1.00 0.00 50 LEU A N 2
ATOM 2301 C CA . LEU A 1 50 ? 9.156 11.507 -9.129 1.00 0.00 50 LEU A CA 2
ATOM 2302 C C . LEU A 1 50 ? 10.529 11.073 -8.606 1.00 0.00 50 LEU A C 2
ATOM 2303 O O . LEU A 1 50 ? 10.656 10.021 -7.984 1.00 0.00 50 LEU A O 2
ATOM 2318 N N . ASP A 1 51 ? 11.520 11.908 -8.881 1.00 0.00 51 ASP A N 2
ATOM 2319 C CA . ASP A 1 51 ? 12.877 11.626 -8.446 1.00 0.00 51 ASP A CA 2
ATOM 2320 C C . ASP A 1 51 ? 12.939 11.674 -6.917 1.00 0.00 51 ASP A C 2
ATOM 2321 O O . ASP A 1 51 ? 13.483 10.769 -6.286 1.00 0.00 51 ASP A O 2
ATOM 2329 N N . GLU A 1 52 ? 12.374 12.738 -6.367 1.00 0.00 52 GLU A N 2
ATOM 2330 C CA . GLU A 1 52 ? 12.359 12.916 -4.925 1.00 0.00 52 GLU A CA 2
ATOM 2331 C C . GLU A 1 52 ? 11.478 11.852 -4.268 1.00 0.00 52 GLU A C 2
ATOM 2332 O O . GLU A 1 52 ? 11.784 11.378 -3.176 1.00 0.00 52 GLU A O 2
ATOM 2342 N N . LEU A 1 53 ? 10.403 11.509 -4.960 1.00 0.00 53 LEU A N 2
ATOM 2343 C CA . L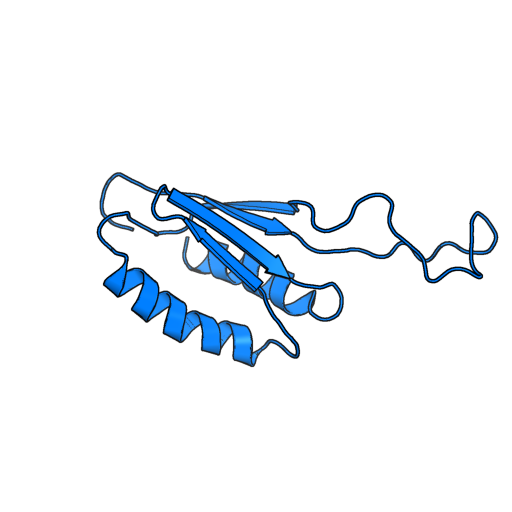EU A 1 53 ? 9.475 10.512 -4.457 1.00 0.00 53 LEU A CA 2
ATOM 2344 C C . LEU A 1 53 ? 10.109 9.124 -4.578 1.00 0.00 53 LEU A C 2
ATOM 2345 O O . LEU A 1 53 ? 9.945 8.284 -3.695 1.00 0.00 53 LEU A O 2
ATOM 2360 N N . ASN A 1 54 ? 10.819 8.928 -5.679 1.00 0.00 54 ASN A N 2
ATOM 2361 C CA . ASN A 1 54 ? 11.479 7.657 -5.926 1.00 0.00 54 ASN A CA 2
ATOM 2362 C C . ASN A 1 54 ? 12.591 7.456 -4.895 1.00 0.00 54 ASN A C 2
ATOM 2363 O O . ASN A 1 54 ? 12.844 6.334 -4.461 1.00 0.00 54 ASN A O 2
ATOM 2373 N N . THR A 1 55 ? 13.228 8.560 -4.535 1.00 0.00 55 THR A N 2
ATOM 2374 C CA . THR A 1 55 ? 14.308 8.520 -3.563 1.00 0.00 55 THR A CA 2
ATOM 2375 C C . THR A 1 55 ? 13.749 8.304 -2.155 1.00 0.00 55 THR A C 2
ATOM 2376 O O . THR A 1 55 ? 14.281 7.500 -1.390 1.00 0.00 55 THR A O 2
ATOM 2387 N N . TRP A 1 56 ? 12.687 9.035 -1.855 1.00 0.00 56 TRP A N 2
ATOM 2388 C CA . TRP A 1 56 ? 12.052 8.934 -0.553 1.00 0.00 56 TRP A CA 2
ATOM 2389 C C . TRP A 1 56 ? 11.392 7.557 -0.455 1.00 0.00 56 TRP A C 2
ATOM 2390 O O . TRP A 1 56 ? 11.486 6.893 0.576 1.00 0.00 56 TRP A O 2
ATOM 2410 N N . PHE A 1 57 ? 10.739 7.170 -1.540 1.00 0.00 57 PHE A N 2
ATOM 2411 C CA . PHE A 1 57 ? 10.064 5.884 -1.589 1.00 0.00 57 PHE A CA 2
ATOM 2412 C C . PHE A 1 57 ? 11.074 4.734 -1.608 1.00 0.00 57 PHE A C 2
ATOM 2413 O O . PHE A 1 57 ? 10.826 3.676 -1.031 1.00 0.00 57 PHE A O 2
ATOM 2429 N N . ASP A 1 58 ? 12.192 4.982 -2.275 1.00 0.00 58 ASP A N 2
ATOM 2430 C CA . ASP A 1 58 ? 13.239 3.980 -2.377 1.00 0.00 58 ASP A CA 2
ATOM 2431 C C . ASP A 1 58 ? 13.750 3.639 -0.976 1.00 0.00 58 ASP A C 2
ATOM 2432 O O . ASP A 1 58 ? 13.945 2.469 -0.650 1.00 0.00 58 ASP A O 2
ATOM 2440 N N . LYS A 1 59 ? 13.950 4.681 -0.182 1.00 0.00 59 LYS A N 2
ATOM 2441 C CA . LYS A 1 59 ? 14.435 4.506 1.177 1.00 0.00 59 LYS A CA 2
ATOM 2442 C C . LYS A 1 59 ? 13.327 3.889 2.032 1.00 0.00 59 LYS A C 2
ATOM 2443 O O . LYS A 1 59 ? 13.557 2.909 2.740 1.00 0.00 59 LYS A O 2
ATOM 2458 N N . PHE A 1 60 ? 12.148 4.487 1.939 1.00 0.00 60 PHE A N 2
ATOM 2459 C CA . PHE A 1 60 ? 11.005 4.008 2.696 1.00 0.00 60 PHE A CA 2
ATOM 2460 C C . PHE A 1 60 ? 10.619 2.590 2.268 1.00 0.00 60 PHE A C 2
ATOM 2461 O O . PHE A 1 60 ? 10.123 1.806 3.077 1.00 0.00 60 PHE A O 2
ATOM 2477 N N . ASP A 1 61 ? 10.861 2.304 0.998 1.00 0.00 61 ASP A N 2
ATOM 2478 C CA . ASP A 1 61 ? 10.546 0.995 0.452 1.00 0.00 61 ASP A CA 2
ATOM 2479 C C . ASP A 1 61 ? 11.281 -0.079 1.259 1.00 0.00 61 ASP A C 2
ATOM 2480 O O . ASP A 1 61 ? 10.726 -1.142 1.534 1.00 0.00 61 ASP A O 2
ATOM 2488 N N . ALA A 1 62 ? 12.517 0.237 1.615 1.00 0.00 62 ALA A N 2
ATOM 2489 C CA . ALA A 1 62 ? 13.333 -0.688 2.385 1.00 0.00 62 ALA A CA 2
ATOM 2490 C C . ALA A 1 62 ? 12.875 -0.670 3.845 1.00 0.00 62 ALA A C 2
ATOM 2491 O O . ALA A 1 62 ? 12.769 -1.719 4.478 1.00 0.00 62 ALA A O 2
ATOM 2498 N N . GLU A 1 63 ? 12.616 0.532 4.336 1.00 0.00 63 GLU A N 2
ATOM 2499 C CA . GLU A 1 63 ? 12.174 0.699 5.711 1.00 0.00 63 GLU A CA 2
ATOM 2500 C C . GLU A 1 63 ? 10.834 -0.008 5.926 1.00 0.00 63 GLU A C 2
ATOM 2501 O O . GLU A 1 63 ? 10.546 -0.481 7.024 1.00 0.00 63 GLU A O 2
ATOM 2511 N N . ILE A 1 64 ? 10.049 -0.059 4.859 1.00 0.00 64 ILE A N 2
ATOM 2512 C CA . ILE A 1 64 ? 8.747 -0.701 4.917 1.00 0.00 64 ILE A CA 2
ATOM 2513 C C . ILE A 1 64 ? 8.897 -2.180 4.559 1.00 0.00 64 ILE A C 2
ATOM 2514 O O . ILE A 1 64 ? 8.121 -3.016 5.023 1.00 0.00 64 ILE A O 2
ATOM 2529 N N . CYS A 1 65 ? 9.897 -2.460 3.737 1.00 0.00 65 CYS A N 2
ATOM 2530 C CA . CYS A 1 65 ? 10.159 -3.824 3.312 1.00 0.00 65 CYS A CA 2
ATOM 2531 C C . CYS A 1 65 ? 10.857 -4.559 4.457 1.00 0.00 65 CYS A C 2
ATOM 2532 O O . CYS A 1 65 ? 10.694 -5.768 4.615 1.00 0.00 65 CYS A O 2
ATOM 2539 N N . ILE A 1 66 ? 11.620 -3.798 5.229 1.00 0.00 66 ILE A N 2
ATOM 2540 C CA . ILE A 1 66 ? 12.343 -4.362 6.355 1.00 0.00 66 ILE A CA 2
ATOM 2541 C C . ILE A 1 66 ? 11.356 -5.070 7.286 1.00 0.00 66 ILE A C 2
ATOM 2542 O O . ILE A 1 66 ? 11.545 -6.237 7.624 1.00 0.00 66 ILE A O 2
ATOM 2557 N N . PRO A 1 67 ? 10.299 -4.313 7.685 1.00 0.00 67 PRO A N 2
ATOM 2558 C CA . PRO A 1 67 ? 9.284 -4.855 8.572 1.00 0.00 67 PRO A CA 2
ATOM 2559 C C . PRO A 1 67 ? 8.359 -5.818 7.823 1.00 0.00 67 PRO A C 2
ATOM 2560 O O . PRO A 1 67 ? 7.416 -6.355 8.402 1.00 0.00 67 PRO A O 2
ATOM 2568 N N . ASN A 1 68 ? 8.660 -6.004 6.547 1.00 0.00 68 ASN A N 2
ATOM 2569 C CA . ASN A 1 68 ? 7.867 -6.891 5.712 1.00 0.00 68 ASN A CA 2
ATOM 2570 C C . ASN A 1 68 ? 8.567 -8.248 5.609 1.00 0.00 68 ASN A C 2
ATOM 2571 O O . ASN A 1 68 ? 9.793 -8.315 5.555 1.00 0.00 68 ASN A O 2
ATOM 2581 N N . GLU A 1 69 ? 7.755 -9.296 5.582 1.00 0.00 69 GLU A N 2
ATOM 2582 C CA . GLU A 1 69 ? 8.281 -10.646 5.486 1.00 0.00 69 GLU A CA 2
ATOM 2583 C C . GLU A 1 69 ? 7.622 -11.390 4.322 1.00 0.00 69 GLU A C 2
ATOM 2584 O O . GLU A 1 69 ? 6.941 -12.395 4.528 1.00 0.00 69 GLU A O 2
ATOM 2594 N N . GLY A 1 70 ? 7.845 -10.869 3.126 1.00 0.00 70 GLY A N 2
ATOM 2595 C CA . GLY A 1 70 ? 7.282 -11.471 1.929 1.00 0.00 70 GLY A CA 2
ATOM 2596 C C . GLY A 1 70 ? 7.507 -10.578 0.708 1.00 0.00 70 GLY A C 2
ATOM 2597 O O . GLY A 1 70 ? 8.399 -9.730 0.709 1.00 0.00 70 GLY A O 2
ATOM 2601 N N . HIS A 1 71 ? 6.683 -10.797 -0.307 1.00 0.00 71 HIS A N 2
ATOM 2602 C CA . HIS A 1 71 ? 6.779 -10.022 -1.532 1.00 0.00 71 HIS A CA 2
ATOM 2603 C C . HIS A 1 71 ? 5.708 -8.929 -1.534 1.00 0.00 71 HIS A C 2
ATOM 2604 O O . HIS A 1 71 ? 4.635 -9.107 -0.961 1.00 0.00 71 HIS A O 2
ATOM 2617 N N . ILE A 1 72 ? 6.039 -7.823 -2.185 1.00 0.00 72 ILE A N 2
ATOM 2618 C CA . ILE A 1 72 ? 5.118 -6.703 -2.270 1.00 0.00 72 ILE A CA 2
ATOM 2619 C C . ILE A 1 72 ? 5.192 -6.093 -3.671 1.00 0.00 72 ILE A C 2
ATOM 2620 O O . ILE A 1 72 ? 6.271 -5.997 -4.253 1.00 0.00 72 ILE A O 2
ATOM 2635 N N . LYS A 1 73 ? 4.030 -5.696 -4.171 1.00 0.00 73 LYS A N 2
ATOM 2636 C CA . LYS A 1 73 ? 3.950 -5.099 -5.492 1.00 0.00 73 LYS A CA 2
ATOM 2637 C C . LYS A 1 73 ? 3.210 -3.763 -5.401 1.00 0.00 73 LYS A C 2
ATOM 2638 O O . LYS A 1 73 ? 2.239 -3.638 -4.653 1.00 0.00 73 LYS A O 2
ATOM 2653 N N . TYR A 1 74 ? 3.694 -2.799 -6.169 1.00 0.00 74 TYR A N 2
ATOM 2654 C CA . TYR A 1 74 ? 3.091 -1.477 -6.182 1.00 0.00 74 TYR A CA 2
ATOM 2655 C C . TYR A 1 74 ? 3.042 -0.910 -7.603 1.00 0.00 74 TYR A C 2
ATOM 2656 O O . TYR A 1 74 ? 3.834 -1.303 -8.458 1.00 0.00 74 TYR A O 2
ATOM 2673 N N . GLU A 1 75 ? 2.104 0.002 -7.809 1.00 0.00 75 GLU A N 2
ATOM 2674 C CA . GLU A 1 75 ? 1.941 0.625 -9.112 1.00 0.00 75 GLU A CA 2
ATOM 2675 C C . GLU A 1 75 ? 1.746 2.135 -8.957 1.00 0.00 75 GLU A C 2
ATOM 2676 O O . GLU A 1 75 ? 0.775 2.580 -8.346 1.00 0.00 75 GLU A O 2
ATOM 2686 N N . ILE A 1 76 ? 2.685 2.882 -9.520 1.00 0.00 76 ILE A N 2
ATOM 2687 C CA . ILE A 1 76 ? 2.627 4.332 -9.453 1.00 0.00 76 ILE A CA 2
ATOM 2688 C C . ILE A 1 76 ? 2.593 4.903 -10.872 1.00 0.00 76 ILE A C 2
ATOM 2689 O O . ILE A 1 76 ? 3.582 4.831 -11.598 1.00 0.00 76 ILE A O 2
ATOM 2704 N N . SER A 1 77 ? 1.442 5.458 -11.224 1.00 0.00 77 SER A N 2
ATOM 2705 C CA . SER A 1 77 ? 1.266 6.041 -12.544 1.00 0.00 77 SER A CA 2
ATOM 2706 C C . SER A 1 77 ? 1.481 7.554 -12.481 1.00 0.00 77 SER A C 2
ATOM 2707 O O . SER A 1 77 ? 0.806 8.250 -11.723 1.00 0.00 77 SER A O 2
ATOM 2714 N N . SER A 1 78 ? 2.424 8.021 -13.287 1.00 0.00 78 SER A N 2
ATOM 2715 C CA . SER A 1 78 ? 2.735 9.438 -13.332 1.00 0.00 78 SER A CA 2
ATOM 2716 C C . SER A 1 78 ? 1.455 10.251 -13.537 1.00 0.00 78 SER A C 2
ATOM 2717 O O . SER A 1 78 ? 1.377 11.408 -13.126 1.00 0.00 78 SER A O 2
ATOM 2724 N N . ASP A 1 79 ? 0.482 9.611 -14.169 1.00 0.00 79 ASP A N 2
ATOM 2725 C CA . ASP A 1 79 ? -0.792 10.260 -14.433 1.00 0.00 79 ASP A CA 2
ATOM 2726 C C . ASP A 1 79 ? -1.408 10.721 -13.111 1.00 0.00 79 ASP A C 2
ATOM 2727 O O . ASP A 1 79 ? -2.252 11.614 -13.094 1.00 0.00 79 ASP A O 2
ATOM 2735 N N . GLY A 1 80 ? -0.960 10.092 -12.035 1.00 0.00 80 GLY A N 2
ATOM 2736 C CA . GLY A 1 80 ? -1.457 10.427 -10.711 1.00 0.00 80 GLY A CA 2
ATOM 2737 C C . GLY A 1 80 ? -2.296 9.284 -10.135 1.00 0.00 80 GLY A C 2
ATOM 2738 O O . GLY A 1 80 ? -3.349 9.519 -9.544 1.00 0.00 80 GLY A O 2
ATOM 2742 N N . LEU A 1 81 ? -1.800 8.072 -10.328 1.00 0.00 81 LEU A N 2
ATOM 2743 C CA . LEU A 1 81 ? -2.491 6.893 -9.836 1.00 0.00 81 LEU A CA 2
ATOM 2744 C C . LEU A 1 81 ? -1.493 5.989 -9.106 1.00 0.00 81 LEU A C 2
ATOM 2745 O O . LEU A 1 81 ? -0.551 5.482 -9.714 1.00 0.00 81 LEU A O 2
ATOM 2760 N N . ILE A 1 82 ? -1.735 5.815 -7.816 1.00 0.00 82 ILE A N 2
ATOM 2761 C CA . ILE A 1 82 ? -0.869 4.983 -6.997 1.00 0.00 82 ILE A CA 2
ATOM 2762 C C . ILE A 1 82 ? -1.700 3.870 -6.356 1.00 0.00 82 ILE A C 2
ATOM 2763 O O . ILE A 1 82 ? -2.755 4.129 -5.780 1.00 0.00 82 ILE A O 2
ATOM 2778 N N . VAL A 1 83 ? -1.190 2.652 -6.476 1.00 0.00 83 VAL A N 2
ATOM 2779 C CA . VAL A 1 83 ? -1.871 1.497 -5.916 1.00 0.00 83 VAL A CA 2
ATOM 2780 C C . VAL A 1 83 ? -0.869 0.653 -5.125 1.00 0.00 83 VAL A C 2
ATOM 2781 O O . VAL A 1 83 ? 0.294 0.544 -5.509 1.00 0.00 83 VAL A O 2
ATOM 2794 N N . LEU A 1 84 ? -1.360 0.077 -4.037 1.00 0.00 84 LEU A N 2
ATOM 2795 C CA . LEU A 1 84 ? -0.520 -0.754 -3.190 1.00 0.00 84 LEU A CA 2
ATOM 2796 C C . LEU A 1 84 ? -1.151 -2.142 -3.061 1.00 0.00 84 LEU A C 2
ATOM 2797 O O . LEU A 1 84 ? -2.296 -2.270 -2.630 1.00 0.00 84 LEU A O 2
ATOM 2812 N N . MET A 1 85 ? -0.375 -3.147 -3.440 1.00 0.00 85 MET A N 2
ATOM 2813 C CA . MET A 1 85 ? -0.843 -4.520 -3.371 1.00 0.00 85 MET A CA 2
ATOM 2814 C C . MET A 1 85 ? 0.027 -5.351 -2.423 1.00 0.00 85 MET A C 2
ATOM 2815 O O . MET A 1 85 ? 1.222 -5.517 -2.659 1.00 0.00 85 MET A O 2
ATOM 2827 N N . LEU A 1 86 ? -0.607 -5.847 -1.372 1.00 0.00 86 LEU A N 2
ATOM 2828 C CA . LEU A 1 86 ? 0.093 -6.655 -0.388 1.00 0.00 86 LEU A CA 2
ATOM 2829 C C . LEU A 1 86 ? -0.659 -7.973 -0.189 1.00 0.00 86 LEU A C 2
ATOM 2830 O O . LEU A 1 86 ? -1.888 -8.005 -0.240 1.00 0.00 86 LEU A O 2
ATOM 2845 N N . ASP A 1 87 ? 0.110 -9.028 0.032 1.00 0.00 87 ASP A N 2
ATOM 2846 C CA . ASP A 1 87 ? -0.467 -10.345 0.240 1.00 0.00 87 ASP A CA 2
ATOM 2847 C C . ASP A 1 87 ? -0.926 -10.472 1.694 1.00 0.00 87 ASP A C 2
ATOM 2848 O O . ASP A 1 87 ? -0.625 -9.613 2.522 1.00 0.00 87 ASP A O 2
ATOM 2856 N N . LYS A 1 88 ? -1.649 -11.550 1.962 1.00 0.00 88 LYS A N 2
ATOM 2857 C CA . LYS A 1 88 ? -2.153 -11.800 3.301 1.00 0.00 88 LYS A CA 2
ATOM 2858 C C . LYS A 1 88 ? -0.993 -12.211 4.210 1.00 0.00 88 LYS A C 2
ATOM 2859 O O . LYS A 1 88 ? -0.961 -11.848 5.384 1.00 0.00 88 LYS A O 2
ATOM 2874 N N . GLU A 1 89 ? -0.068 -12.964 3.630 1.00 0.00 89 GLU A N 2
ATOM 2875 C CA . GLU A 1 89 ? 1.091 -13.429 4.373 1.00 0.00 89 GLU A CA 2
ATOM 2876 C C . GLU A 1 89 ? 1.952 -12.241 4.811 1.00 0.00 89 GLU A C 2
ATOM 2877 O O . GLU A 1 89 ? 2.848 -12.391 5.639 1.00 0.00 89 GLU A O 2
ATOM 2887 N N . ILE A 1 90 ? 1.648 -11.087 4.233 1.00 0.00 90 ILE A N 2
ATOM 2888 C CA . ILE A 1 90 ? 2.384 -9.875 4.552 1.00 0.00 90 ILE A CA 2
ATOM 2889 C C . ILE A 1 90 ? 1.399 -8.778 4.958 1.00 0.00 90 ILE A C 2
ATOM 2890 O O . ILE A 1 90 ? 1.658 -7.595 4.742 1.00 0.00 90 ILE A O 2
ATOM 2905 N N . GLU A 1 91 ? 0.287 -9.208 5.537 1.00 0.00 91 GLU A N 2
ATOM 2906 C CA . GLU A 1 91 ? -0.738 -8.276 5.975 1.00 0.00 91 GLU A CA 2
ATOM 2907 C C . GLU A 1 91 ? -0.130 -7.203 6.879 1.00 0.00 91 GLU A C 2
ATOM 2908 O O . GLU A 1 91 ? -0.666 -6.101 6.985 1.00 0.00 91 GLU A O 2
ATOM 2918 N N . GLU A 1 92 ? 0.979 -7.562 7.507 1.00 0.00 92 GLU A N 2
ATOM 2919 C CA . GLU A 1 92 ? 1.665 -6.645 8.399 1.00 0.00 92 GLU A CA 2
ATOM 2920 C C . GLU A 1 92 ? 2.021 -5.353 7.662 1.00 0.00 92 GLU A C 2
ATOM 2921 O O . GLU A 1 92 ? 1.796 -4.258 8.175 1.00 0.00 92 GLU A O 2
ATOM 2931 N N . VAL A 1 93 ? 2.570 -5.522 6.468 1.00 0.00 93 VAL A N 2
ATOM 2932 C CA . VAL A 1 93 ? 2.958 -4.383 5.653 1.00 0.00 93 VAL A CA 2
ATOM 2933 C C . VAL A 1 93 ? 1.719 -3.541 5.338 1.00 0.00 93 VAL A C 2
ATOM 2934 O O . VAL A 1 93 ? 1.805 -2.319 5.236 1.00 0.00 93 VAL A O 2
ATOM 2947 N N . VAL A 1 94 ? 0.598 -4.230 5.193 1.00 0.00 94 VAL A N 2
ATOM 2948 C CA . VAL A 1 94 ? -0.656 -3.562 4.890 1.00 0.00 94 VAL A CA 2
ATOM 2949 C C . VAL A 1 94 ? -0.907 -2.464 5.927 1.00 0.00 94 VAL A C 2
ATOM 2950 O O . VAL A 1 94 ? -1.204 -1.326 5.570 1.00 0.00 94 VAL A O 2
ATOM 2963 N N . GLU A 1 95 ? -0.778 -2.847 7.188 1.00 0.00 95 GLU A N 2
ATOM 2964 C CA . GLU A 1 95 ? -0.987 -1.908 8.278 1.00 0.00 95 GLU A CA 2
ATOM 2965 C C . GLU A 1 95 ? 0.159 -0.896 8.335 1.00 0.00 95 GLU A C 2
ATOM 2966 O O . GLU A 1 95 ? -0.050 0.264 8.688 1.00 0.00 95 GLU A O 2
ATOM 2976 N N . LYS A 1 96 ? 1.344 -1.370 7.980 1.00 0.00 96 LYS A N 2
ATOM 2977 C CA . LYS A 1 96 ? 2.522 -0.521 7.986 1.00 0.00 96 LYS A CA 2
ATOM 2978 C C . LYS A 1 96 ? 2.427 0.482 6.835 1.00 0.00 96 LYS A C 2
ATOM 2979 O O . LYS A 1 96 ? 2.975 1.581 6.917 1.00 0.00 96 LYS A O 2
ATOM 2994 N N . VAL A 1 97 ? 1.727 0.070 5.788 1.00 0.00 97 VAL A N 2
ATOM 2995 C CA . VAL A 1 97 ? 1.553 0.918 4.623 1.00 0.00 97 VAL A CA 2
ATOM 2996 C C . VAL A 1 97 ? 0.514 1.997 4.933 1.00 0.00 97 VAL A C 2
ATOM 2997 O O . VAL A 1 97 ? 0.719 3.170 4.622 1.00 0.00 97 VAL A O 2
ATOM 3010 N N . LYS A 1 98 ? -0.578 1.563 5.544 1.00 0.00 98 LYS A N 2
ATOM 3011 C CA . LYS A 1 98 ? -1.651 2.478 5.900 1.00 0.00 98 LYS A CA 2
ATOM 3012 C C . LYS A 1 98 ? -1.102 3.566 6.823 1.00 0.00 98 LYS A C 2
ATOM 3013 O O . LYS A 1 98 ? -1.364 4.750 6.617 1.00 0.00 98 LYS A O 2
ATOM 3028 N N . LYS A 1 99 ? -0.349 3.127 7.821 1.00 0.00 99 LYS A N 2
ATOM 3029 C CA . LYS A 1 99 ? 0.238 4.050 8.777 1.00 0.00 99 LYS A CA 2
ATOM 3030 C C . LYS A 1 99 ? 1.295 4.903 8.072 1.00 0.00 99 LYS A C 2
ATOM 3031 O O . LYS A 1 99 ? 1.435 6.090 8.362 1.00 0.00 99 LYS A O 2
ATOM 3046 N N . PHE A 1 100 ? 2.014 4.264 7.161 1.00 0.00 100 PHE A N 2
ATOM 3047 C CA . PHE A 1 100 ? 3.054 4.948 6.413 1.00 0.00 100 PHE A CA 2
ATOM 3048 C C . PHE A 1 100 ? 2.465 6.067 5.551 1.00 0.00 100 PHE A C 2
ATOM 3049 O O . PHE A 1 100 ? 2.930 7.205 5.603 1.00 0.00 100 PHE A O 2
ATOM 3065 N N . VAL A 1 101 ? 1.451 5.704 4.781 1.00 0.00 101 VAL A N 2
ATOM 3066 C CA . VAL A 1 101 ? 0.792 6.663 3.910 1.00 0.00 101 VAL A CA 2
ATOM 3067 C C . VAL A 1 101 ? 0.230 7.810 4.752 1.00 0.00 101 VAL A C 2
ATOM 3068 O O . VAL A 1 101 ? 0.470 8.980 4.455 1.00 0.00 101 VAL A O 2
ATOM 3081 N N . GLU A 1 102 ? -0.507 7.434 5.788 1.00 0.00 102 GLU A N 2
ATOM 3082 C CA . GLU A 1 102 ? -1.105 8.417 6.675 1.00 0.00 102 GLU A CA 2
ATOM 3083 C C . GLU A 1 102 ? -0.024 9.112 7.504 1.00 0.00 102 GLU A C 2
ATOM 3084 O O . GLU A 1 102 ? -0.238 10.212 8.011 1.00 0.00 102 GLU A O 2
ATOM 3094 N N . GLU A 1 103 ? 1.114 8.443 7.614 1.00 0.00 103 GLU A N 2
ATOM 3095 C CA . GLU A 1 103 ? 2.229 8.984 8.373 1.00 0.00 103 GLU A CA 2
ATOM 3096 C C . GLU A 1 103 ? 2.846 10.173 7.632 1.00 0.00 103 GLU A C 2
ATOM 3097 O O . GLU A 1 103 ? 3.223 11.165 8.253 1.00 0.00 103 GLU A O 2
ATOM 3107 N N . ASN A 1 104 ? 2.930 10.032 6.319 1.00 0.00 104 ASN A N 2
ATOM 3108 C CA . ASN A 1 104 ? 3.493 11.083 5.488 1.00 0.00 104 ASN A CA 2
ATOM 3109 C C . ASN A 1 104 ? 2.381 12.044 5.065 1.00 0.00 104 ASN A C 2
ATOM 3110 O O . ASN A 1 104 ? 2.652 13.180 4.676 1.00 0.00 104 ASN A O 2
ATOM 3120 N N . ASN A 1 105 ? 1.154 11.556 5.156 1.00 0.00 105 ASN A N 2
ATOM 3121 C CA . ASN A 1 105 ? -0.001 12.358 4.788 1.00 0.00 105 ASN A CA 2
ATOM 3122 C C . ASN A 1 105 ? 0.215 13.799 5.254 1.00 0.00 105 ASN A C 2
ATOM 3123 O O . ASN A 1 105 ? -0.593 14.678 4.959 1.00 0.00 105 ASN A O 2
ATOM 3133 N N . MET A 1 1 ? 7.181 17.954 -1.673 1.00 0.00 1 MET A N 3
ATOM 3134 C CA . MET A 1 1 ? 6.101 17.862 -2.640 1.00 0.00 1 MET A CA 3
ATOM 3135 C C . MET A 1 1 ? 5.791 19.231 -3.249 1.00 0.00 1 MET A C 3
ATOM 3136 O O . MET A 1 1 ? 4.919 19.948 -2.760 1.00 0.00 1 MET A O 3
ATOM 3148 N N . SER A 1 2 ? 6.522 19.553 -4.306 1.00 0.00 2 SER A N 3
ATOM 3149 C CA . SER A 1 2 ? 6.337 20.824 -4.985 1.00 0.00 2 SER A CA 3
ATOM 3150 C C . SER A 1 2 ? 5.086 20.769 -5.863 1.00 0.00 2 SER A C 3
ATOM 3151 O O . SER A 1 2 ? 4.513 19.700 -6.070 1.00 0.00 2 SER A O 3
ATOM 3158 N N . LYS A 1 3 ? 4.697 21.935 -6.359 1.00 0.00 3 LYS A N 3
ATOM 3159 C CA . LYS A 1 3 ? 3.526 22.034 -7.210 1.00 0.00 3 LYS A CA 3
ATOM 3160 C C . LYS A 1 3 ? 2.271 21.748 -6.381 1.00 0.00 3 LYS A C 3
ATOM 3161 O O . LYS A 1 3 ? 2.363 21.240 -5.265 1.00 0.00 3 LYS A O 3
ATOM 3176 N N . SER A 1 4 ? 1.127 22.085 -6.959 1.00 0.00 4 SER A N 3
ATOM 3177 C CA . SER A 1 4 ? -0.143 21.871 -6.288 1.00 0.00 4 SER A CA 3
ATOM 3178 C C . SER A 1 4 ? -0.917 20.748 -6.980 1.00 0.00 4 SER A C 3
ATOM 3179 O O . SER A 1 4 ? -1.801 21.008 -7.794 1.00 0.00 4 SER A O 3
ATOM 3186 N N . ASN A 1 5 ? -0.555 19.521 -6.631 1.00 0.00 5 ASN A N 3
ATOM 3187 C CA . ASN A 1 5 ? -1.204 18.357 -7.210 1.00 0.00 5 ASN A CA 3
ATOM 3188 C C . ASN A 1 5 ? -0.938 17.138 -6.324 1.00 0.00 5 ASN A C 3
ATOM 3189 O O . ASN A 1 5 ? 0.180 16.628 -6.281 1.00 0.00 5 ASN A O 3
ATOM 3199 N N . THR A 1 6 ? -1.986 16.707 -5.638 1.00 0.00 6 THR A N 3
ATOM 3200 C CA . THR A 1 6 ? -1.881 15.557 -4.755 1.00 0.00 6 THR A CA 3
ATOM 3201 C C . THR A 1 6 ? -2.717 14.394 -5.293 1.00 0.00 6 THR A C 3
ATOM 3202 O O . THR A 1 6 ? -3.633 14.598 -6.087 1.00 0.00 6 THR A O 3
ATOM 3213 N N . TYR A 1 7 ? -2.371 13.198 -4.837 1.00 0.00 7 TYR A N 3
ATOM 3214 C CA . TYR A 1 7 ? -3.078 12.002 -5.262 1.00 0.00 7 TYR A CA 3
ATOM 3215 C C . TYR A 1 7 ? -3.469 11.139 -4.060 1.00 0.00 7 TYR A C 3
ATOM 3216 O O . TYR A 1 7 ? -3.376 11.584 -2.916 1.00 0.00 7 TYR A O 3
ATOM 3233 N N . ARG A 1 8 ? -3.899 9.924 -4.360 1.00 0.00 8 ARG A N 3
ATOM 3234 C CA . ARG A 1 8 ? -4.306 8.996 -3.318 1.00 0.00 8 ARG A CA 3
ATOM 3235 C C . ARG A 1 8 ? -3.804 7.585 -3.638 1.00 0.00 8 ARG A C 3
ATOM 3236 O O . ARG A 1 8 ? -3.622 7.238 -4.804 1.00 0.00 8 ARG A O 3
ATOM 3254 N N . MET A 1 9 ? -3.597 6.812 -2.582 1.00 0.00 9 MET A N 3
ATOM 3255 C CA . MET A 1 9 ? -3.120 5.448 -2.736 1.00 0.00 9 MET A CA 3
ATOM 3256 C C . MET A 1 9 ? -4.104 4.451 -2.120 1.00 0.00 9 MET A C 3
ATOM 3257 O O . MET A 1 9 ? -4.528 4.618 -0.976 1.00 0.00 9 MET A O 3
ATOM 3269 N N . LEU A 1 10 ? -4.438 3.435 -2.902 1.00 0.00 10 LEU A N 3
ATOM 3270 C CA . LEU A 1 10 ? -5.364 2.413 -2.447 1.00 0.00 10 LEU A CA 3
ATOM 3271 C C . LEU A 1 10 ? -4.593 1.120 -2.169 1.00 0.00 10 LEU A C 3
ATOM 3272 O O . LEU A 1 10 ? -3.808 0.672 -3.002 1.00 0.00 10 LEU A O 3
ATOM 3287 N N . VAL A 1 11 ? -4.843 0.561 -0.995 1.00 0.00 11 VAL A N 3
ATOM 3288 C CA . VAL A 1 11 ? -4.183 -0.671 -0.597 1.00 0.00 11 VAL A CA 3
ATOM 3289 C C . VAL A 1 11 ? -5.161 -1.840 -0.744 1.00 0.00 11 VAL A C 3
ATOM 3290 O O . VAL A 1 11 ? -6.221 -1.847 -0.121 1.00 0.00 11 VAL A O 3
ATOM 3303 N N . LEU A 1 12 ? -4.769 -2.797 -1.571 1.00 0.00 12 LEU A N 3
ATOM 3304 C CA . LEU A 1 12 ? -5.597 -3.967 -1.809 1.00 0.00 12 LEU A CA 3
ATOM 3305 C C . LEU A 1 12 ? -4.924 -5.196 -1.195 1.00 0.00 12 LEU A C 3
ATOM 3306 O O . LEU A 1 12 ? -3.722 -5.397 -1.359 1.00 0.00 12 LEU A O 3
ATOM 3321 N N . LEU A 1 13 ? -5.729 -5.986 -0.498 1.00 0.00 13 LEU A N 3
ATOM 3322 C CA . LEU A 1 13 ? -5.226 -7.192 0.139 1.00 0.00 13 LEU A CA 3
ATOM 3323 C C . LEU A 1 13 ? -6.175 -8.354 -0.159 1.00 0.00 13 LEU A C 3
ATOM 3324 O O . LEU A 1 13 ? -7.393 -8.180 -0.162 1.00 0.00 13 LEU A O 3
ATOM 3339 N N . GLU A 1 14 ? -5.582 -9.513 -0.402 1.00 0.00 14 GLU A N 3
ATOM 3340 C CA . GLU A 1 14 ? -6.357 -10.705 -0.700 1.00 0.00 14 GLU A CA 3
ATOM 3341 C C . GLU A 1 14 ? -6.749 -11.421 0.594 1.00 0.00 14 GLU A C 3
ATOM 3342 O O . GLU A 1 14 ? -5.884 -11.874 1.341 1.00 0.00 14 GLU A O 3
ATOM 3352 N N . ASP A 1 15 ? -8.052 -11.502 0.818 1.00 0.00 15 ASP A N 3
ATOM 3353 C CA . ASP A 1 15 ? -8.567 -12.155 2.009 1.00 0.00 15 ASP A CA 3
ATOM 3354 C C . ASP A 1 15 ? -9.100 -13.541 1.636 1.00 0.00 15 ASP A C 3
ATOM 3355 O O . ASP A 1 15 ? -9.912 -13.671 0.722 1.00 0.00 15 ASP A O 3
ATOM 3363 N N . ASP A 1 16 ? -8.620 -14.540 2.362 1.00 0.00 16 ASP A N 3
ATOM 3364 C CA . ASP A 1 16 ? -9.036 -15.910 2.119 1.00 0.00 16 ASP A CA 3
ATOM 3365 C C . ASP A 1 16 ? -9.887 -16.394 3.293 1.00 0.00 16 ASP A C 3
ATOM 3366 O O . ASP A 1 16 ? -9.406 -16.479 4.421 1.00 0.00 16 ASP A O 3
ATOM 3374 N N . THR A 1 17 ? -11.140 -16.703 2.989 1.00 0.00 17 THR A N 3
ATOM 3375 C CA . THR A 1 17 ? -12.063 -17.177 4.005 1.00 0.00 17 THR A CA 3
ATOM 3376 C C . THR A 1 17 ? -11.985 -16.292 5.251 1.00 0.00 17 THR A C 3
ATOM 3377 O O . THR A 1 17 ? -11.285 -15.281 5.256 1.00 0.00 17 THR A O 3
ATOM 3388 N N . LYS A 1 18 ? -12.712 -16.707 6.278 1.00 0.00 18 LYS A N 3
ATOM 3389 C CA . LYS A 1 18 ? -12.733 -15.964 7.528 1.00 0.00 18 LYS A CA 3
ATOM 3390 C C . LYS A 1 18 ? -13.575 -16.726 8.553 1.00 0.00 18 LYS A C 3
ATOM 3391 O O . LYS A 1 18 ? -14.234 -17.707 8.216 1.00 0.00 18 LYS A O 3
ATOM 3406 N N . ILE A 1 19 ? -13.525 -16.245 9.787 1.00 0.00 19 ILE A N 3
ATOM 3407 C CA . ILE A 1 19 ? -14.275 -16.867 10.864 1.00 0.00 19 ILE A CA 3
ATOM 3408 C C . ILE A 1 19 ? -15.502 -16.012 11.185 1.00 0.00 19 ILE A C 3
ATOM 3409 O O . ILE A 1 19 ? -15.460 -14.790 11.066 1.00 0.00 19 ILE A O 3
ATOM 3424 N N . ASN A 1 20 ? -16.568 -16.692 11.586 1.00 0.00 20 ASN A N 3
ATOM 3425 C CA . ASN A 1 20 ? -17.806 -16.011 11.924 1.00 0.00 20 ASN A CA 3
ATOM 3426 C C . ASN A 1 20 ? -17.580 -15.133 13.158 1.00 0.00 20 ASN A C 3
ATOM 3427 O O . ASN A 1 20 ? -16.462 -14.685 13.407 1.00 0.00 20 ASN A O 3
ATOM 3437 N N . LYS A 1 21 ? -18.658 -14.916 13.895 1.00 0.00 21 LYS A N 3
ATOM 3438 C CA . LYS A 1 21 ? -18.592 -14.100 15.096 1.00 0.00 21 LYS A CA 3
ATOM 3439 C C . LYS A 1 21 ? -17.436 -14.585 15.973 1.00 0.00 21 LYS A C 3
ATOM 3440 O O . LYS A 1 21 ? -16.943 -13.845 16.822 1.00 0.00 21 LYS A O 3
ATOM 3455 N N . GLU A 1 22 ? -17.038 -15.827 15.738 1.00 0.00 22 GLU A N 3
ATOM 3456 C CA . GLU A 1 22 ? -15.952 -16.421 16.498 1.00 0.00 22 GLU A CA 3
ATOM 3457 C C . GLU A 1 22 ? -14.674 -15.595 16.331 1.00 0.00 22 GLU A C 3
ATOM 3458 O O . GLU A 1 22 ? -13.720 -15.761 17.090 1.00 0.00 22 GLU A O 3
ATOM 3468 N N . ASP A 1 23 ? -14.696 -14.725 15.333 1.00 0.00 23 ASP A N 3
ATOM 3469 C CA . ASP A 1 23 ? -13.552 -13.872 15.056 1.00 0.00 23 ASP A CA 3
ATOM 3470 C C . ASP A 1 23 ? -14.035 -12.563 14.432 1.00 0.00 23 ASP A C 3
ATOM 3471 O O . ASP A 1 23 ? -13.915 -11.500 15.039 1.00 0.00 23 ASP A O 3
ATOM 3479 N N . GLU A 1 24 ? -14.575 -12.682 13.226 1.00 0.00 24 GLU A N 3
ATOM 3480 C CA . GLU A 1 24 ? -15.079 -11.520 12.515 1.00 0.00 24 GLU A CA 3
ATOM 3481 C C . GLU A 1 24 ? -16.239 -11.920 11.602 1.00 0.00 24 GLU A C 3
ATOM 3482 O O . GLU A 1 24 ? -16.028 -12.521 10.550 1.00 0.00 24 GLU A O 3
ATOM 3492 N N . LYS A 1 25 ? -17.441 -11.570 12.038 1.00 0.00 25 LYS A N 3
ATOM 3493 C CA . LYS A 1 25 ? -18.635 -11.884 11.274 1.00 0.00 25 LYS A CA 3
ATOM 3494 C C . LYS A 1 25 ? -18.748 -10.917 10.093 1.00 0.00 25 LYS A C 3
ATOM 3495 O O . LYS A 1 25 ? -19.389 -11.229 9.090 1.00 0.00 25 LYS A O 3
ATOM 3510 N N . PHE A 1 26 ? -18.116 -9.764 10.251 1.00 0.00 26 PHE A N 3
ATOM 3511 C CA . PHE A 1 26 ? -18.138 -8.750 9.212 1.00 0.00 26 PHE A CA 3
ATOM 3512 C C . PHE A 1 26 ? -17.354 -7.508 9.639 1.00 0.00 26 PHE A C 3
ATOM 3513 O O . PHE A 1 26 ? -17.941 -6.510 10.054 1.00 0.00 26 PHE A O 3
ATOM 3529 N N . LEU A 1 27 ? -16.037 -7.609 9.524 1.00 0.00 27 LEU A N 3
ATOM 3530 C CA . LEU A 1 27 ? -15.166 -6.507 9.895 1.00 0.00 27 LEU A CA 3
ATOM 3531 C C . LEU A 1 27 ? -15.039 -5.543 8.715 1.00 0.00 27 LEU A C 3
ATOM 3532 O O . LEU A 1 27 ? -14.988 -5.970 7.562 1.00 0.00 27 LEU A O 3
ATOM 3547 N N . LYS A 1 28 ? -14.994 -4.260 9.042 1.00 0.00 28 LYS A N 3
ATOM 3548 C CA . LYS A 1 28 ? -14.873 -3.231 8.023 1.00 0.00 28 LYS A CA 3
ATOM 3549 C C . LYS A 1 28 ? -13.413 -3.128 7.578 1.00 0.00 28 LYS A C 3
ATOM 3550 O O . LYS A 1 28 ? -12.722 -2.170 7.920 1.00 0.00 28 LYS A O 3
ATOM 3565 N N . GLY A 1 29 ? -12.985 -4.129 6.823 1.00 0.00 29 GLY A N 3
ATOM 3566 C CA . GLY A 1 29 ? -11.620 -4.163 6.327 1.00 0.00 29 GLY A CA 3
ATOM 3567 C C . GLY A 1 29 ? -11.420 -5.323 5.349 1.00 0.00 29 GLY A C 3
ATOM 3568 O O . GLY A 1 29 ? -10.741 -5.173 4.333 1.00 0.00 29 GLY A O 3
ATOM 3572 N N . LYS A 1 30 ? -12.023 -6.453 5.688 1.00 0.00 30 LYS A N 3
ATOM 3573 C CA . LYS A 1 30 ? -11.918 -7.638 4.853 1.00 0.00 30 LYS A CA 3
ATOM 3574 C C . LYS A 1 30 ? -12.691 -7.411 3.554 1.00 0.00 30 LYS A C 3
ATOM 3575 O O . LYS A 1 30 ? -13.895 -7.154 3.580 1.00 0.00 30 LYS A O 3
ATOM 3590 N N . PRO A 1 31 ? -11.951 -7.515 2.418 1.00 0.00 31 PRO A N 3
ATOM 3591 C CA . PRO A 1 31 ? -12.555 -7.324 1.111 1.00 0.00 31 PRO A CA 3
ATOM 3592 C C . PRO A 1 31 ? -13.400 -8.536 0.714 1.00 0.00 31 PRO A C 3
ATOM 3593 O O . PRO A 1 31 ? -13.299 -9.596 1.330 1.00 0.00 31 PRO A O 3
ATOM 3601 N N . GLY A 1 32 ? -14.213 -8.340 -0.315 1.00 0.00 32 GLY A N 3
ATOM 3602 C CA . GLY A 1 32 ? -15.074 -9.404 -0.800 1.00 0.00 32 GLY A CA 3
ATOM 3603 C C . GLY A 1 32 ? -14.445 -10.114 -2.000 1.00 0.00 32 GLY A C 3
ATOM 3604 O O . GLY A 1 32 ? -14.585 -11.327 -2.152 1.00 0.00 32 GLY A O 3
ATOM 3608 N N . LYS A 1 33 ? -13.765 -9.328 -2.823 1.00 0.00 33 LYS A N 3
ATOM 3609 C CA . LYS A 1 33 ? -13.114 -9.866 -4.004 1.00 0.00 33 LYS A CA 3
ATOM 3610 C C . LYS A 1 33 ? -11.599 -9.874 -3.790 1.00 0.00 33 LYS A C 3
ATOM 3611 O O . LYS A 1 33 ? -11.103 -9.288 -2.828 1.00 0.00 33 LYS A O 3
ATOM 3626 N N . MET A 1 34 ? -10.907 -10.542 -4.700 1.00 0.00 34 MET A N 3
ATOM 3627 C CA . MET A 1 34 ? -9.459 -10.632 -4.622 1.00 0.00 34 MET A CA 3
ATOM 3628 C C . MET A 1 34 ? -8.801 -9.352 -5.140 1.00 0.00 34 MET A C 3
ATOM 3629 O O . MET A 1 34 ? -9.276 -8.751 -6.103 1.00 0.00 34 MET A O 3
ATOM 3641 N N . HIS A 1 35 ? -7.719 -8.971 -4.478 1.00 0.00 35 HIS A N 3
ATOM 3642 C CA . HIS A 1 35 ? -6.991 -7.771 -4.859 1.00 0.00 35 HIS A CA 3
ATOM 3643 C C . HIS A 1 35 ? -7.977 -6.622 -5.080 1.00 0.00 35 HIS A C 3
ATOM 3644 O O . HIS A 1 35 ? -8.206 -6.207 -6.214 1.00 0.00 35 HIS A O 3
ATOM 3657 N N . GLU A 1 36 ? -8.531 -6.142 -3.977 1.00 0.00 36 GLU A N 3
ATOM 3658 C CA . GLU A 1 36 ? -9.485 -5.047 -4.036 1.00 0.00 36 GLU A CA 3
ATOM 3659 C C . GLU A 1 36 ? -9.098 -3.953 -3.038 1.00 0.00 36 GLU A C 3
ATOM 3660 O O . GLU A 1 36 ? -8.582 -4.244 -1.960 1.00 0.00 36 GLU A O 3
ATOM 3670 N N . PHE A 1 37 ? -9.365 -2.715 -3.433 1.00 0.00 37 PHE A N 3
ATOM 3671 C CA . PHE A 1 37 ? -9.053 -1.576 -2.587 1.00 0.00 37 PHE A CA 3
ATOM 3672 C C . PHE A 1 37 ? -9.846 -1.631 -1.280 1.00 0.00 37 PHE A C 3
ATOM 3673 O O . PHE A 1 37 ? -11.056 -1.851 -1.292 1.00 0.00 37 PHE A O 3
ATOM 3689 N N . VAL A 1 38 ? -9.131 -1.427 -0.183 1.00 0.00 38 VAL A N 3
ATOM 3690 C CA . VAL A 1 38 ? -9.752 -1.449 1.130 1.00 0.00 38 VAL A CA 3
ATOM 3691 C C . VAL A 1 38 ? -9.954 -0.014 1.620 1.00 0.00 38 VAL A C 3
ATOM 3692 O O . VAL A 1 38 ? -10.938 0.284 2.293 1.00 0.00 38 VAL A O 3
ATOM 3705 N N . ASP A 1 39 ? -9.005 0.837 1.261 1.00 0.00 39 ASP A N 3
ATOM 3706 C CA . ASP A 1 39 ? -9.065 2.235 1.655 1.00 0.00 39 ASP A CA 3
ATOM 3707 C C . ASP A 1 39 ? -8.093 3.046 0.797 1.00 0.00 39 ASP A C 3
ATOM 3708 O O . ASP A 1 39 ? -7.183 2.486 0.186 1.00 0.00 39 ASP A O 3
ATOM 3716 N N . GLU A 1 40 ? -8.316 4.352 0.778 1.00 0.00 40 GLU A N 3
ATOM 3717 C CA . GLU A 1 40 ? -7.471 5.245 0.004 1.00 0.00 40 GLU A CA 3
ATOM 3718 C C . GLU A 1 40 ? -6.941 6.373 0.890 1.00 0.00 40 GLU A C 3
ATOM 3719 O O . GLU A 1 40 ? -7.675 6.920 1.712 1.00 0.00 40 GLU A O 3
ATOM 3729 N N . LEU A 1 41 ? -5.669 6.691 0.692 1.00 0.00 41 LEU A N 3
ATOM 3730 C CA . LEU A 1 41 ? -5.032 7.743 1.464 1.00 0.00 41 LEU A CA 3
ATOM 3731 C C . LEU A 1 41 ? -4.333 8.716 0.512 1.00 0.00 41 LEU A C 3
ATOM 3732 O O . LEU A 1 41 ? -3.786 8.304 -0.508 1.00 0.00 41 LEU A O 3
ATOM 3747 N N . ILE A 1 42 ? -4.374 9.987 0.882 1.00 0.00 42 ILE A N 3
ATOM 3748 C CA . ILE A 1 42 ? -3.753 11.021 0.072 1.00 0.00 42 ILE A CA 3
ATOM 3749 C C . ILE A 1 42 ? -2.281 11.158 0.469 1.00 0.00 42 ILE A C 3
ATOM 3750 O O . ILE A 1 42 ? -1.972 11.504 1.607 1.00 0.00 42 ILE A O 3
ATOM 3765 N N . LEU A 1 43 ? -1.414 10.879 -0.494 1.00 0.00 43 LEU A N 3
ATOM 3766 C CA . LEU A 1 43 ? 0.017 10.967 -0.260 1.00 0.00 43 LEU A CA 3
ATOM 3767 C C . LEU A 1 43 ? 0.546 12.277 -0.850 1.00 0.00 43 LEU A C 3
ATOM 3768 O O . LEU A 1 43 ? -0.001 12.787 -1.827 1.00 0.00 43 LEU A O 3
ATOM 3783 N N . PRO A 1 44 ? 1.631 12.794 -0.218 1.00 0.00 44 PRO A N 3
ATOM 3784 C CA . PRO A 1 44 ? 2.240 14.034 -0.669 1.00 0.00 44 PRO A CA 3
ATOM 3785 C C . PRO A 1 44 ? 3.049 13.813 -1.950 1.00 0.00 44 PRO A C 3
ATOM 3786 O O . PRO A 1 44 ? 4.149 14.347 -2.094 1.00 0.00 44 PRO A O 3
ATOM 3794 N N . PHE A 1 45 ? 2.473 13.027 -2.847 1.00 0.00 45 PHE A N 3
ATOM 3795 C CA . PHE A 1 45 ? 3.127 12.727 -4.109 1.00 0.00 45 PHE A CA 3
ATOM 3796 C C . PHE A 1 45 ? 2.678 13.699 -5.203 1.00 0.00 45 PHE A C 3
ATOM 3797 O O . PHE A 1 45 ? 1.482 13.886 -5.420 1.00 0.00 45 PHE A O 3
ATOM 3813 N N . ASN A 1 46 ? 3.662 14.291 -5.863 1.00 0.00 46 ASN A N 3
ATOM 3814 C CA . ASN A 1 46 ? 3.383 15.239 -6.930 1.00 0.00 46 ASN A CA 3
ATOM 3815 C C . ASN A 1 46 ? 4.059 14.762 -8.218 1.00 0.00 46 ASN A C 3
ATOM 3816 O O . ASN A 1 46 ? 5.006 13.978 -8.174 1.00 0.00 46 ASN A O 3
ATOM 3826 N N . VAL A 1 47 ? 3.545 15.255 -9.335 1.00 0.00 47 VAL A N 3
ATOM 3827 C CA . VAL A 1 47 ? 4.087 14.891 -10.633 1.00 0.00 47 VAL A CA 3
ATOM 3828 C C . VAL A 1 47 ? 5.445 15.567 -10.822 1.00 0.00 47 VAL A C 3
ATOM 3829 O O . VAL A 1 47 ? 6.224 15.174 -11.690 1.00 0.00 47 VAL A O 3
ATOM 3842 N N . ASP A 1 48 ? 5.690 16.574 -9.994 1.00 0.00 48 ASP A N 3
ATOM 3843 C CA . ASP A 1 48 ? 6.942 17.308 -10.059 1.00 0.00 48 ASP A CA 3
ATOM 3844 C C . ASP A 1 48 ? 7.833 16.891 -8.887 1.00 0.00 48 ASP A C 3
ATOM 3845 O O . ASP A 1 48 ? 8.503 17.728 -8.286 1.00 0.00 48 ASP A O 3
ATOM 3853 N N . GLU A 1 49 ? 7.812 15.599 -8.601 1.00 0.00 49 GLU A N 3
ATOM 3854 C CA . GLU A 1 49 ? 8.612 15.061 -7.513 1.00 0.00 49 GLU A CA 3
ATOM 3855 C C . GLU A 1 49 ? 8.745 13.543 -7.652 1.00 0.00 49 GLU A C 3
ATOM 3856 O O . GLU A 1 49 ? 8.713 12.818 -6.658 1.00 0.00 49 GLU A O 3
ATOM 3866 N N . LEU A 1 50 ? 8.891 13.105 -8.894 1.00 0.00 50 LEU A N 3
ATOM 3867 C CA . LEU A 1 50 ? 9.030 11.686 -9.176 1.00 0.00 50 LEU A CA 3
ATOM 3868 C C . LEU A 1 50 ? 10.400 11.206 -8.693 1.00 0.00 50 LEU A C 3
ATOM 3869 O O . LEU A 1 50 ? 10.511 10.139 -8.090 1.00 0.00 50 LEU A O 3
ATOM 3884 N N . ASP A 1 51 ? 11.410 12.018 -8.974 1.00 0.00 51 ASP A N 3
ATOM 3885 C CA . ASP A 1 51 ? 12.766 11.690 -8.574 1.00 0.00 51 ASP A CA 3
ATOM 3886 C C . ASP A 1 51 ? 12.862 11.708 -7.047 1.00 0.00 51 ASP A C 3
ATOM 3887 O O . ASP A 1 51 ? 13.410 10.786 -6.444 1.00 0.00 51 ASP A O 3
ATOM 3895 N N . GLU A 1 52 ? 12.322 12.769 -6.466 1.00 0.00 52 GLU A N 3
ATOM 3896 C CA . GLU A 1 52 ? 12.342 12.922 -5.020 1.00 0.00 52 GLU A CA 3
ATOM 3897 C C . GLU A 1 52 ? 11.467 11.853 -4.363 1.00 0.00 52 GLU A C 3
ATOM 3898 O O . GLU A 1 52 ? 11.808 11.334 -3.300 1.00 0.00 52 GLU A O 3
ATOM 3908 N N . LEU A 1 53 ? 10.357 11.554 -5.021 1.00 0.00 53 LEU A N 3
ATOM 3909 C CA . LEU A 1 53 ? 9.431 10.557 -4.513 1.00 0.00 53 LEU A CA 3
ATOM 3910 C C . LEU A 1 53 ? 10.053 9.167 -4.658 1.00 0.00 53 LEU A C 3
ATOM 3911 O O . LEU A 1 53 ? 9.941 8.335 -3.760 1.00 0.00 53 LEU A O 3
ATOM 3926 N N . ASN A 1 54 ? 10.698 8.958 -5.797 1.00 0.00 54 ASN A N 3
ATOM 3927 C CA . ASN A 1 54 ? 11.340 7.684 -6.073 1.00 0.00 54 ASN A CA 3
ATOM 3928 C C . ASN A 1 54 ? 12.457 7.450 -5.054 1.00 0.00 54 ASN A C 3
ATOM 3929 O O . ASN A 1 54 ? 12.697 6.317 -4.639 1.00 0.00 54 ASN A O 3
ATOM 3939 N N . THR A 1 55 ? 13.112 8.540 -4.682 1.00 0.00 55 THR A N 3
ATOM 3940 C CA . THR A 1 55 ? 14.199 8.468 -3.720 1.00 0.00 55 THR A CA 3
ATOM 3941 C C . THR A 1 55 ? 13.648 8.266 -2.306 1.00 0.00 55 THR A C 3
ATOM 3942 O O . THR A 1 55 ? 14.175 7.461 -1.541 1.00 0.00 55 THR A O 3
ATOM 3953 N N . TRP A 1 56 ? 12.597 9.012 -2.004 1.00 0.00 56 TRP A N 3
ATOM 3954 C CA . TRP A 1 56 ? 11.969 8.925 -0.697 1.00 0.00 56 TRP A CA 3
ATOM 3955 C C . TRP A 1 56 ? 11.297 7.556 -0.584 1.00 0.00 56 TRP A C 3
ATOM 3956 O O . TRP A 1 56 ? 11.396 6.895 0.449 1.00 0.00 56 TRP A O 3
ATOM 3976 N N . PHE A 1 57 ? 10.630 7.169 -1.662 1.00 0.00 57 PHE A N 3
ATOM 3977 C CA . PHE A 1 57 ? 9.941 5.890 -1.696 1.00 0.00 57 PHE A CA 3
ATOM 3978 C C . PHE A 1 57 ? 10.940 4.731 -1.709 1.00 0.00 57 PHE A C 3
ATOM 3979 O O . PHE A 1 57 ? 10.709 3.701 -1.077 1.00 0.00 57 PHE A O 3
ATOM 3995 N N . ASP A 1 58 ? 12.029 4.938 -2.436 1.00 0.00 58 ASP A N 3
ATOM 3996 C CA . ASP A 1 58 ? 13.064 3.923 -2.540 1.00 0.00 58 ASP A CA 3
ATOM 3997 C C . ASP A 1 58 ? 13.596 3.599 -1.143 1.00 0.00 58 ASP A C 3
ATOM 3998 O O . ASP A 1 58 ? 13.786 2.433 -0.802 1.00 0.00 58 ASP A O 3
ATOM 4006 N N . LYS A 1 59 ? 13.823 4.652 -0.373 1.00 0.00 59 LYS A N 3
ATOM 4007 C CA . LYS A 1 59 ? 14.332 4.495 0.980 1.00 0.00 59 LYS A CA 3
ATOM 4008 C C . LYS A 1 59 ? 13.239 3.891 1.864 1.00 0.00 59 LYS A C 3
ATOM 4009 O O . LYS A 1 59 ? 13.481 2.922 2.583 1.00 0.00 59 LYS A O 3
ATOM 4024 N N . PHE A 1 60 ? 12.059 4.489 1.783 1.00 0.00 60 PHE A N 3
ATOM 4025 C CA . PHE A 1 60 ? 10.928 4.022 2.566 1.00 0.00 60 PHE A CA 3
ATOM 4026 C C . PHE A 1 60 ? 10.552 2.589 2.186 1.00 0.00 60 PHE A C 3
ATOM 4027 O O . PHE A 1 60 ? 10.074 1.825 3.024 1.00 0.00 60 PHE A O 3
ATOM 4043 N N . ASP A 1 61 ? 10.782 2.266 0.922 1.00 0.00 61 ASP A N 3
ATOM 4044 C CA . ASP A 1 61 ? 10.474 0.938 0.420 1.00 0.00 61 ASP A CA 3
ATOM 4045 C C . ASP A 1 61 ? 11.225 -0.104 1.253 1.00 0.00 61 ASP A C 3
ATOM 4046 O O . ASP A 1 61 ? 10.681 -1.162 1.566 1.00 0.00 61 ASP A O 3
ATOM 4054 N N . ALA A 1 62 ? 12.461 0.233 1.588 1.00 0.00 62 ALA A N 3
ATOM 4055 C CA . ALA A 1 62 ? 13.292 -0.660 2.378 1.00 0.00 62 ALA A CA 3
ATOM 4056 C C . ALA A 1 62 ? 12.848 -0.601 3.842 1.00 0.00 62 ALA A C 3
ATOM 4057 O O . ALA A 1 62 ? 12.752 -1.630 4.508 1.00 0.00 62 ALA A O 3
ATOM 4064 N N . GLU A 1 63 ? 12.588 0.615 4.299 1.00 0.00 63 GLU A N 3
ATOM 4065 C CA . GLU A 1 63 ? 12.156 0.823 5.670 1.00 0.00 63 GLU A CA 3
ATOM 4066 C C . GLU A 1 63 ? 10.829 0.104 5.924 1.00 0.00 63 GLU A C 3
ATOM 4067 O O . GLU A 1 63 ? 10.574 -0.363 7.033 1.00 0.00 63 GLU A O 3
ATOM 4077 N N . ILE A 1 64 ? 10.020 0.037 4.877 1.00 0.00 64 ILE A N 3
ATOM 4078 C CA . ILE A 1 64 ? 8.726 -0.617 4.971 1.00 0.00 64 ILE A CA 3
ATOM 4079 C C . ILE A 1 64 ? 8.885 -2.103 4.639 1.00 0.00 64 ILE A C 3
ATOM 4080 O O . ILE A 1 64 ? 8.118 -2.935 5.120 1.00 0.00 64 ILE A O 3
ATOM 4095 N N . CYS A 1 65 ? 9.886 -2.388 3.820 1.00 0.00 65 CYS A N 3
ATOM 4096 C CA . CYS A 1 65 ? 10.155 -3.759 3.417 1.00 0.00 65 CYS A CA 3
ATOM 4097 C C . CYS A 1 65 ? 10.868 -4.467 4.571 1.00 0.00 65 CYS A C 3
ATOM 4098 O O . CYS A 1 65 ? 10.720 -5.676 4.749 1.00 0.00 65 CYS A O 3
ATOM 4105 N N . ILE A 1 66 ? 11.625 -3.684 5.325 1.00 0.00 66 ILE A N 3
ATOM 4106 C CA . ILE A 1 66 ? 12.362 -4.221 6.457 1.00 0.00 66 ILE A CA 3
ATOM 4107 C C . ILE A 1 66 ? 11.389 -4.928 7.404 1.00 0.00 66 ILE A C 3
ATOM 4108 O O . ILE A 1 66 ? 11.595 -6.086 7.762 1.00 0.00 66 ILE A O 3
ATOM 4123 N N . PRO A 1 67 ? 10.322 -4.181 7.795 1.00 0.00 67 PRO A N 3
ATOM 4124 C CA . PRO A 1 67 ? 9.317 -4.722 8.693 1.00 0.00 67 PRO A CA 3
ATOM 4125 C C . PRO A 1 67 ? 8.404 -5.710 7.965 1.00 0.00 67 PRO A C 3
ATOM 4126 O O . PRO A 1 67 ? 7.477 -6.259 8.559 1.00 0.00 67 PRO A O 3
ATOM 4134 N N . ASN A 1 68 ? 8.696 -5.905 6.687 1.00 0.00 68 ASN A N 3
ATOM 4135 C CA . ASN A 1 68 ? 7.913 -6.816 5.871 1.00 0.00 68 ASN A CA 3
ATOM 4136 C C . ASN A 1 68 ? 8.628 -8.167 5.791 1.00 0.00 68 ASN A C 3
ATOM 4137 O O . ASN A 1 68 ? 9.856 -8.221 5.743 1.00 0.00 68 ASN A O 3
ATOM 4147 N N . GLU A 1 69 ? 7.829 -9.223 5.781 1.00 0.00 69 GLU A N 3
ATOM 4148 C CA . GLU A 1 69 ? 8.369 -10.570 5.709 1.00 0.00 69 GLU A CA 3
ATOM 4149 C C . GLU A 1 69 ? 7.737 -11.335 4.545 1.00 0.00 69 GLU A C 3
ATOM 4150 O O . GLU A 1 69 ? 7.054 -12.336 4.753 1.00 0.00 69 GLU A O 3
ATOM 4160 N N . GLY A 1 70 ? 7.985 -10.832 3.345 1.00 0.00 70 GLY A N 3
ATOM 4161 C CA . GLY A 1 70 ? 7.447 -11.455 2.147 1.00 0.00 70 GLY A CA 3
ATOM 4162 C C . GLY A 1 70 ? 7.676 -10.571 0.919 1.00 0.00 70 GLY A C 3
ATOM 4163 O O . GLY A 1 70 ? 8.553 -9.709 0.925 1.00 0.00 70 GLY A O 3
ATOM 4167 N N . HIS A 1 71 ? 6.870 -10.815 -0.104 1.00 0.00 71 HIS A N 3
ATOM 4168 C CA . HIS A 1 71 ? 6.972 -10.052 -1.336 1.00 0.00 71 HIS A CA 3
ATOM 4169 C C . HIS A 1 71 ? 5.917 -8.945 -1.344 1.00 0.00 71 HIS A C 3
ATOM 4170 O O . HIS A 1 71 ? 4.846 -9.101 -0.758 1.00 0.00 71 HIS A O 3
ATOM 4183 N N . ILE A 1 72 ? 6.254 -7.853 -2.013 1.00 0.00 72 ILE A N 3
ATOM 4184 C CA . ILE A 1 72 ? 5.347 -6.721 -2.105 1.00 0.00 72 ILE A CA 3
ATOM 4185 C C . ILE A 1 72 ? 5.402 -6.142 -3.519 1.00 0.00 72 ILE A C 3
ATOM 4186 O O . ILE A 1 72 ? 6.466 -6.100 -4.136 1.00 0.00 72 ILE A O 3
ATOM 4201 N N . LYS A 1 73 ? 4.243 -5.710 -3.993 1.00 0.00 73 LYS A N 3
ATOM 4202 C CA . LYS A 1 73 ? 4.146 -5.137 -5.324 1.00 0.00 73 LYS A CA 3
ATOM 4203 C C . LYS A 1 73 ? 3.334 -3.841 -5.258 1.00 0.00 73 LYS A C 3
ATOM 4204 O O . LYS A 1 73 ? 2.386 -3.736 -4.481 1.00 0.00 73 LYS A O 3
ATOM 4219 N N . TYR A 1 74 ? 3.736 -2.886 -6.084 1.00 0.00 74 TYR A N 3
ATOM 4220 C CA . TYR A 1 74 ? 3.058 -1.601 -6.129 1.00 0.00 74 TYR A CA 3
ATOM 4221 C C . TYR A 1 74 ? 2.940 -1.094 -7.568 1.00 0.00 74 TYR A C 3
ATOM 4222 O O . TYR A 1 74 ? 3.676 -1.537 -8.449 1.00 0.00 74 TYR A O 3
ATOM 4239 N N . GLU A 1 75 ? 2.008 -0.171 -7.761 1.00 0.00 75 GLU A N 3
ATOM 4240 C CA . GLU A 1 75 ? 1.784 0.401 -9.078 1.00 0.00 75 GLU A CA 3
ATOM 4241 C C . GLU A 1 75 ? 1.590 1.914 -8.972 1.00 0.00 75 GLU A C 3
ATOM 4242 O O . GLU A 1 75 ? 0.616 2.379 -8.382 1.00 0.00 75 GLU A O 3
ATOM 4252 N N . ILE A 1 76 ? 2.532 2.641 -9.554 1.00 0.00 76 ILE A N 3
ATOM 4253 C CA . ILE A 1 76 ? 2.477 4.094 -9.533 1.00 0.00 76 ILE A CA 3
ATOM 4254 C C . ILE A 1 76 ? 2.435 4.618 -10.970 1.00 0.00 76 ILE A C 3
ATOM 4255 O O . ILE A 1 76 ? 3.405 4.480 -11.713 1.00 0.00 76 ILE A O 3
ATOM 4270 N N . SER A 1 77 ? 1.301 5.210 -11.317 1.00 0.00 77 SER A N 3
ATOM 4271 C CA . SER A 1 77 ? 1.121 5.755 -12.652 1.00 0.00 77 SER A CA 3
ATOM 4272 C C . SER A 1 77 ? 1.458 7.248 -12.657 1.00 0.00 77 SER A C 3
ATOM 4273 O O . SER A 1 77 ? 0.838 8.031 -11.939 1.00 0.00 77 SER A O 3
ATOM 4280 N N . SER A 1 78 ? 2.439 7.596 -13.475 1.00 0.00 78 SER A N 3
ATOM 4281 C CA . SER A 1 78 ? 2.866 8.980 -13.585 1.00 0.00 78 SER A CA 3
ATOM 4282 C C . SER A 1 78 ? 1.654 9.887 -13.814 1.00 0.00 78 SER A C 3
ATOM 4283 O O . SER A 1 78 ? 1.705 11.081 -13.526 1.00 0.00 78 SER A O 3
ATOM 4290 N N . ASP A 1 79 ? 0.594 9.281 -14.328 1.00 0.00 79 ASP A N 3
ATOM 4291 C CA . ASP A 1 79 ? -0.629 10.019 -14.600 1.00 0.00 79 ASP A CA 3
ATOM 4292 C C . ASP A 1 79 ? -1.140 10.648 -13.302 1.00 0.00 79 ASP A C 3
ATOM 4293 O O . ASP A 1 79 ? -1.745 11.717 -13.322 1.00 0.00 79 ASP A O 3
ATOM 4301 N N . GLY A 1 80 ? -0.875 9.955 -12.202 1.00 0.00 80 GLY A N 3
ATOM 4302 C CA . GLY A 1 80 ? -1.300 10.432 -10.898 1.00 0.00 80 GLY A CA 3
ATOM 4303 C C . GLY A 1 80 ? -2.153 9.382 -10.182 1.00 0.00 80 GLY A C 3
ATOM 4304 O O . GLY A 1 80 ? -3.143 9.718 -9.536 1.00 0.00 80 GLY A O 3
ATOM 4308 N N . LEU A 1 81 ? -1.737 8.131 -10.322 1.00 0.00 81 LEU A N 3
ATOM 4309 C CA . LEU A 1 81 ? -2.450 7.031 -9.697 1.00 0.00 81 LEU A CA 3
ATOM 4310 C C . LEU A 1 81 ? -1.446 6.103 -9.011 1.00 0.00 81 LEU A C 3
ATOM 4311 O O . LEU A 1 81 ? -0.497 5.636 -9.640 1.00 0.00 81 LEU A O 3
ATOM 4326 N N . ILE A 1 82 ? -1.690 5.863 -7.731 1.00 0.00 82 ILE A N 3
ATOM 4327 C CA . ILE A 1 82 ? -0.819 5.000 -6.952 1.00 0.00 82 ILE A CA 3
ATOM 4328 C C . ILE A 1 82 ? -1.655 3.904 -6.287 1.00 0.00 82 ILE A C 3
ATOM 4329 O O . ILE A 1 82 ? -2.671 4.192 -5.655 1.00 0.00 82 ILE A O 3
ATOM 4344 N N . VAL A 1 83 ? -1.198 2.672 -6.451 1.00 0.00 83 VAL A N 3
ATOM 4345 C CA . VAL A 1 83 ? -1.893 1.534 -5.875 1.00 0.00 83 VAL A CA 3
ATOM 4346 C C . VAL A 1 83 ? -0.884 0.640 -5.150 1.00 0.00 83 VAL A C 3
ATOM 4347 O O . VAL A 1 83 ? 0.238 0.457 -5.619 1.00 0.00 83 VAL A O 3
ATOM 4360 N N . LEU A 1 84 ? -1.320 0.109 -4.017 1.00 0.00 84 LEU A N 3
ATOM 4361 C CA . LEU A 1 84 ? -0.469 -0.761 -3.222 1.00 0.00 84 LEU A CA 3
ATOM 4362 C C . LEU A 1 84 ? -1.084 -2.160 -3.171 1.00 0.00 84 LEU A C 3
ATOM 4363 O O . LEU A 1 84 ? -2.261 -2.314 -2.847 1.00 0.00 84 LEU A O 3
ATOM 4378 N N . MET A 1 85 ? -0.259 -3.146 -3.495 1.00 0.00 85 MET A N 3
ATOM 4379 C CA . MET A 1 85 ? -0.707 -4.528 -3.489 1.00 0.00 85 MET A CA 3
ATOM 4380 C C . MET A 1 85 ? 0.116 -5.368 -2.510 1.00 0.00 85 MET A C 3
ATOM 4381 O O . MET A 1 85 ? 1.318 -5.543 -2.695 1.00 0.00 85 MET A O 3
ATOM 4393 N N . LEU A 1 86 ? -0.566 -5.865 -1.489 1.00 0.00 86 LEU A N 3
ATOM 4394 C CA . LEU A 1 86 ? 0.086 -6.684 -0.481 1.00 0.00 86 LEU A CA 3
ATOM 4395 C C . LEU A 1 86 ? -0.708 -7.978 -0.288 1.00 0.00 86 LEU A C 3
ATOM 4396 O O . LEU A 1 86 ? -1.934 -7.979 -0.384 1.00 0.00 86 LEU A O 3
ATOM 4411 N N . ASP A 1 87 ? 0.025 -9.049 -0.022 1.00 0.00 87 ASP A N 3
ATOM 4412 C CA . ASP A 1 87 ? -0.595 -10.347 0.186 1.00 0.00 87 ASP A CA 3
ATOM 4413 C C . ASP A 1 87 ? -1.041 -10.466 1.644 1.00 0.00 87 ASP A C 3
ATOM 4414 O O . ASP A 1 87 ? -0.700 -9.624 2.473 1.00 0.00 87 ASP A O 3
ATOM 4422 N N . LYS A 1 88 ? -1.798 -11.520 1.914 1.00 0.00 88 LYS A N 3
ATOM 4423 C CA . LYS A 1 88 ? -2.294 -11.761 3.258 1.00 0.00 88 LYS A CA 3
ATOM 4424 C C . LYS A 1 88 ? -1.127 -12.163 4.163 1.00 0.00 88 LYS A C 3
ATOM 4425 O O . LYS A 1 88 ? -1.080 -11.775 5.330 1.00 0.00 88 LYS A O 3
ATOM 4440 N N . GLU A 1 89 ? -0.215 -12.935 3.590 1.00 0.00 89 GLU A N 3
ATOM 4441 C CA . GLU A 1 89 ? 0.948 -13.393 4.332 1.00 0.00 89 GLU A CA 3
ATOM 4442 C C . GLU A 1 89 ? 1.805 -12.202 4.764 1.00 0.00 89 GLU A C 3
ATOM 4443 O O . GLU A 1 89 ? 2.706 -12.348 5.589 1.00 0.00 89 GLU A O 3
ATOM 4453 N N . ILE A 1 90 ? 1.495 -11.049 4.186 1.00 0.00 90 ILE A N 3
ATOM 4454 C CA . ILE A 1 90 ? 2.227 -9.835 4.501 1.00 0.00 90 ILE A CA 3
ATOM 4455 C C . ILE A 1 90 ? 1.238 -8.740 4.909 1.00 0.00 90 ILE A C 3
ATOM 4456 O O . ILE A 1 90 ? 1.500 -7.555 4.707 1.00 0.00 90 ILE A O 3
ATOM 4471 N N . GLU A 1 91 ? 0.122 -9.177 5.474 1.00 0.00 91 GLU A N 3
ATOM 4472 C CA . GLU A 1 91 ? -0.907 -8.248 5.911 1.00 0.00 91 GLU A CA 3
ATOM 4473 C C . GLU A 1 91 ? -0.309 -7.188 6.837 1.00 0.00 91 GLU A C 3
ATOM 4474 O O . GLU A 1 91 ? -0.845 -6.089 6.958 1.00 0.00 91 GLU A O 3
ATOM 4484 N N . GLU A 1 92 ? 0.796 -7.558 7.469 1.00 0.00 92 GLU A N 3
ATOM 4485 C CA . GLU A 1 92 ? 1.473 -6.652 8.383 1.00 0.00 92 GLU A CA 3
ATOM 4486 C C . GLU A 1 92 ? 1.853 -5.358 7.663 1.00 0.00 92 GLU A C 3
ATOM 4487 O O . GLU A 1 92 ? 1.588 -4.265 8.162 1.00 0.00 92 GLU A O 3
ATOM 4497 N N . VAL A 1 93 ? 2.469 -5.523 6.502 1.00 0.00 93 VAL A N 3
ATOM 4498 C CA . VAL A 1 93 ? 2.888 -4.380 5.708 1.00 0.00 93 VAL A CA 3
ATOM 4499 C C . VAL A 1 93 ? 1.661 -3.542 5.341 1.00 0.00 93 VAL A C 3
ATOM 4500 O O . VAL A 1 93 ? 1.747 -2.320 5.236 1.00 0.00 93 VAL A O 3
ATOM 4513 N N . VAL A 1 94 ? 0.545 -4.234 5.156 1.00 0.00 94 VAL A N 3
ATOM 4514 C CA . VAL A 1 94 ? -0.698 -3.569 4.803 1.00 0.00 94 VAL A CA 3
ATOM 4515 C C . VAL A 1 94 ? -0.982 -2.456 5.815 1.00 0.00 94 VAL A C 3
ATOM 4516 O O . VAL A 1 94 ? -1.257 -1.320 5.433 1.00 0.00 94 VAL A O 3
ATOM 4529 N N . GLU A 1 95 ? -0.905 -2.822 7.085 1.00 0.00 95 GLU A N 3
ATOM 4530 C CA . GLU A 1 95 ? -1.151 -1.871 8.155 1.00 0.00 95 GLU A CA 3
ATOM 4531 C C . GLU A 1 95 ? -0.004 -0.863 8.242 1.00 0.00 95 GLU A C 3
ATOM 4532 O O . GLU A 1 95 ? -0.220 0.303 8.570 1.00 0.00 95 GLU A O 3
ATOM 4542 N N . LYS A 1 96 ? 1.193 -1.348 7.941 1.00 0.00 96 LYS A N 3
ATOM 4543 C CA . LYS A 1 96 ? 2.374 -0.504 7.980 1.00 0.00 96 LYS A CA 3
ATOM 4544 C C . LYS A 1 96 ? 2.326 0.489 6.817 1.00 0.00 96 LYS A C 3
ATOM 4545 O O . LYS A 1 96 ? 2.879 1.584 6.907 1.00 0.00 96 LYS A O 3
ATOM 4560 N N . VAL A 1 97 ? 1.660 0.069 5.751 1.00 0.00 97 VAL A N 3
ATOM 4561 C CA . VAL A 1 97 ? 1.533 0.908 4.571 1.00 0.00 97 VAL A CA 3
ATOM 4562 C C . VAL A 1 97 ? 0.492 1.999 4.836 1.00 0.00 97 VAL A C 3
ATOM 4563 O O . VAL A 1 97 ? 0.719 3.166 4.525 1.00 0.00 97 VAL A O 3
ATOM 4576 N N . LYS A 1 98 ? -0.627 1.577 5.405 1.00 0.00 98 LYS A N 3
ATOM 4577 C CA . LYS A 1 98 ? -1.704 2.502 5.715 1.00 0.00 98 LYS A CA 3
ATOM 4578 C C . LYS A 1 98 ? -1.179 3.596 6.647 1.00 0.00 98 LYS A C 3
ATOM 4579 O O . LYS A 1 98 ? -1.423 4.780 6.419 1.00 0.00 98 LYS A O 3
ATOM 4594 N N . LYS A 1 99 ? -0.468 3.162 7.676 1.00 0.00 99 LYS A N 3
ATOM 4595 C CA . LYS A 1 99 ? 0.094 4.089 8.643 1.00 0.00 99 LYS A CA 3
ATOM 4596 C C . LYS A 1 99 ? 1.185 4.922 7.970 1.00 0.00 99 LYS A C 3
ATOM 4597 O O . LYS A 1 99 ? 1.336 6.107 8.266 1.00 0.00 99 LYS A O 3
ATOM 4612 N N . PHE A 1 100 ? 1.917 4.272 7.078 1.00 0.00 100 PHE A N 3
ATOM 4613 C CA . PHE A 1 100 ? 2.990 4.939 6.360 1.00 0.00 100 PHE A CA 3
ATOM 4614 C C . PHE A 1 100 ? 2.444 6.069 5.485 1.00 0.00 100 PHE A C 3
ATOM 4615 O O . PHE A 1 100 ? 2.908 7.206 5.571 1.00 0.00 100 PHE A O 3
ATOM 4631 N N . VAL A 1 101 ? 1.469 5.717 4.661 1.00 0.00 101 VAL A N 3
ATOM 4632 C CA . VAL A 1 101 ? 0.855 6.688 3.771 1.00 0.00 101 VAL A CA 3
ATOM 4633 C C . VAL A 1 101 ? 0.263 7.831 4.598 1.00 0.00 101 VAL A C 3
ATOM 4634 O O . VAL A 1 101 ? 0.523 9.001 4.322 1.00 0.00 101 VAL A O 3
ATOM 4647 N N . GLU A 1 102 ? -0.520 7.450 5.597 1.00 0.00 102 GLU A N 3
ATOM 4648 C CA . GLU A 1 102 ? -1.152 8.430 6.465 1.00 0.00 102 GLU A CA 3
ATOM 4649 C C . GLU A 1 102 ? -0.101 9.127 7.332 1.00 0.00 102 GLU A C 3
ATOM 4650 O O . GLU A 1 102 ? -0.333 10.226 7.833 1.00 0.00 102 GLU A O 3
ATOM 4660 N N . GLU A 1 103 ? 1.035 8.461 7.480 1.00 0.00 103 GLU A N 3
ATOM 4661 C CA . GLU A 1 103 ? 2.123 9.003 8.276 1.00 0.00 103 GLU A CA 3
ATOM 4662 C C . GLU A 1 103 ? 2.760 10.197 7.561 1.00 0.00 103 GLU A C 3
ATOM 4663 O O . GLU A 1 103 ? 3.127 11.183 8.198 1.00 0.00 103 GLU A O 3
ATOM 4673 N N . ASN A 1 104 ? 2.869 10.069 6.247 1.00 0.00 104 ASN A N 3
ATOM 4674 C CA . ASN A 1 104 ? 3.453 11.125 5.439 1.00 0.00 104 ASN A CA 3
ATOM 4675 C C . ASN A 1 104 ? 2.346 12.067 4.960 1.00 0.00 104 ASN A C 3
ATOM 4676 O O . ASN A 1 104 ? 2.620 13.191 4.538 1.00 0.00 104 ASN A O 3
ATOM 4686 N N . ASN A 1 105 ? 1.119 11.575 5.039 1.00 0.00 105 ASN A N 3
ATOM 4687 C CA . ASN A 1 105 ? -0.030 12.357 4.619 1.00 0.00 105 ASN A CA 3
ATOM 4688 C C . ASN A 1 105 ? 0.158 13.808 5.062 1.00 0.00 105 ASN A C 3
ATOM 4689 O O . ASN A 1 105 ? -0.363 14.727 4.430 1.00 0.00 105 ASN A O 3
ATOM 4699 N N . MET A 1 1 ? 1.577 17.771 -1.643 1.00 0.00 1 MET A N 4
ATOM 4700 C CA . MET A 1 1 ? 2.536 17.781 -0.552 1.00 0.00 1 MET A CA 4
ATOM 4701 C C . MET A 1 1 ? 2.183 18.857 0.477 1.00 0.00 1 MET A C 4
ATOM 4702 O O . MET A 1 1 ? 1.932 18.549 1.641 1.00 0.00 1 MET A O 4
ATOM 4714 N N . SER A 1 2 ? 2.176 20.096 0.011 1.00 0.00 2 SER A N 4
ATOM 4715 C CA . SER A 1 2 ? 1.858 21.220 0.876 1.00 0.00 2 SER A CA 4
ATOM 4716 C C . SER A 1 2 ? 0.787 22.097 0.225 1.00 0.00 2 SER A C 4
ATOM 4717 O O . SER A 1 2 ? -0.238 22.389 0.838 1.00 0.00 2 SER A O 4
ATOM 4724 N N . LYS A 1 3 ? 1.061 22.491 -1.011 1.00 0.00 3 LYS A N 4
ATOM 4725 C CA . LYS A 1 3 ? 0.133 23.326 -1.752 1.00 0.00 3 LYS A CA 4
ATOM 4726 C C . LYS A 1 3 ? 0.315 23.078 -3.251 1.00 0.00 3 LYS A C 4
ATOM 4727 O O . LYS A 1 3 ? 0.466 24.020 -4.027 1.00 0.00 3 LYS A O 4
ATOM 4742 N N . SER A 1 4 ? 0.296 21.803 -3.614 1.00 0.00 4 SER A N 4
ATOM 4743 C CA . SER A 1 4 ? 0.455 21.419 -5.007 1.00 0.00 4 SER A CA 4
ATOM 4744 C C . SER A 1 4 ? -0.486 20.260 -5.340 1.00 0.00 4 SER A C 4
ATOM 4745 O O . SER A 1 4 ? -1.281 19.840 -4.501 1.00 0.00 4 SER A O 4
ATOM 4752 N N . ASN A 1 5 ? -0.364 19.776 -6.567 1.00 0.00 5 ASN A N 4
ATOM 4753 C CA . ASN A 1 5 ? -1.195 18.675 -7.024 1.00 0.00 5 ASN A CA 4
ATOM 4754 C C . ASN A 1 5 ? -0.919 17.443 -6.160 1.00 0.00 5 ASN A C 4
ATOM 4755 O O . ASN A 1 5 ? 0.223 17.002 -6.045 1.00 0.00 5 ASN A O 4
ATOM 4765 N N . THR A 1 6 ? -1.986 16.921 -5.572 1.00 0.00 6 THR A N 4
ATOM 4766 C CA . THR A 1 6 ? -1.875 15.747 -4.722 1.00 0.00 6 THR A CA 4
ATOM 4767 C C . THR A 1 6 ? -2.737 14.608 -5.269 1.00 0.00 6 THR A C 4
ATOM 4768 O O . THR A 1 6 ? -3.672 14.843 -6.033 1.00 0.00 6 THR A O 4
ATOM 4779 N N . TYR A 1 7 ? -2.391 13.397 -4.857 1.00 0.00 7 TYR A N 4
ATOM 4780 C CA . TYR A 1 7 ? -3.122 12.221 -5.296 1.00 0.00 7 TYR A CA 4
ATOM 4781 C C . TYR A 1 7 ? -3.444 11.303 -4.116 1.00 0.00 7 TYR A C 4
ATOM 4782 O O . TYR A 1 7 ? -3.172 11.646 -2.966 1.00 0.00 7 TYR A O 4
ATOM 4799 N N . ARG A 1 8 ? -4.020 10.154 -4.439 1.00 0.00 8 ARG A N 4
ATOM 4800 C CA . ARG A 1 8 ? -4.383 9.185 -3.419 1.00 0.00 8 ARG A CA 4
ATOM 4801 C C . ARG A 1 8 ? -3.877 7.793 -3.806 1.00 0.00 8 ARG A C 4
ATOM 4802 O O . ARG A 1 8 ? -3.740 7.486 -4.989 1.00 0.00 8 ARG A O 4
ATOM 4820 N N . MET A 1 9 ? -3.613 6.990 -2.787 1.00 0.00 9 MET A N 4
ATOM 4821 C CA . MET A 1 9 ? -3.126 5.638 -3.004 1.00 0.00 9 MET A CA 4
ATOM 4822 C C . MET A 1 9 ? -4.086 4.606 -2.410 1.00 0.00 9 MET A C 4
ATOM 4823 O O . MET A 1 9 ? -4.536 4.753 -1.275 1.00 0.00 9 MET A O 4
ATOM 4835 N N . LEU A 1 10 ? -4.373 3.586 -3.205 1.00 0.00 10 LEU A N 4
ATOM 4836 C CA . LEU A 1 10 ? -5.272 2.530 -2.772 1.00 0.00 10 LEU A CA 4
ATOM 4837 C C . LEU A 1 10 ? -4.469 1.255 -2.515 1.00 0.00 10 LEU A C 4
ATOM 4838 O O . LEU A 1 10 ? -3.604 0.891 -3.310 1.00 0.00 10 LEU A O 4
ATOM 4853 N N . VAL A 1 11 ? -4.781 0.610 -1.399 1.00 0.00 11 VAL A N 4
ATOM 4854 C CA . VAL A 1 11 ? -4.100 -0.617 -1.027 1.00 0.00 11 VAL A CA 4
ATOM 4855 C C . VAL A 1 11 ? -5.072 -1.792 -1.148 1.00 0.00 11 VAL A C 4
ATOM 4856 O O . VAL A 1 11 ? -6.217 -1.702 -0.708 1.00 0.00 11 VAL A O 4
ATOM 4869 N N . LEU A 1 12 ? -4.580 -2.867 -1.747 1.00 0.00 12 LEU A N 4
ATOM 4870 C CA . LEU A 1 12 ? -5.392 -4.059 -1.931 1.00 0.00 12 LEU A CA 4
ATOM 4871 C C . LEU A 1 12 ? -4.778 -5.215 -1.138 1.00 0.00 12 LEU A C 4
ATOM 4872 O O . LEU A 1 12 ? -3.573 -5.452 -1.213 1.00 0.00 12 LEU A O 4
ATOM 4887 N N . LEU A 1 13 ? -5.636 -5.902 -0.399 1.00 0.00 13 LEU A N 4
ATOM 4888 C CA . LEU A 1 13 ? -5.194 -7.030 0.404 1.00 0.00 13 LEU A CA 4
ATOM 4889 C C . LEU A 1 13 ? -6.154 -8.204 0.199 1.00 0.00 13 LEU A C 4
ATOM 4890 O O . LEU A 1 13 ? -7.367 -8.014 0.122 1.00 0.00 13 LEU A O 4
ATOM 4905 N N . GLU A 1 14 ? -5.574 -9.393 0.117 1.00 0.00 14 GLU A N 4
ATOM 4906 C CA . GLU A 1 14 ? -6.362 -10.598 -0.079 1.00 0.00 14 GLU A CA 4
ATOM 4907 C C . GLU A 1 14 ? -6.807 -11.165 1.272 1.00 0.00 14 GLU A C 4
ATOM 4908 O O . GLU A 1 14 ? -6.016 -11.231 2.213 1.00 0.00 14 GLU A O 4
ATOM 4918 N N . ASP A 1 15 ? -8.069 -11.562 1.323 1.00 0.00 15 ASP A N 4
ATOM 4919 C CA . ASP A 1 15 ? -8.629 -12.121 2.542 1.00 0.00 15 ASP A CA 4
ATOM 4920 C C . ASP A 1 15 ? -8.769 -13.637 2.385 1.00 0.00 15 ASP A C 4
ATOM 4921 O O . ASP A 1 15 ? -9.382 -14.111 1.429 1.00 0.00 15 ASP A O 4
ATOM 4929 N N . ASP A 1 16 ? -8.191 -14.354 3.338 1.00 0.00 16 ASP A N 4
ATOM 4930 C CA . ASP A 1 16 ? -8.245 -15.807 3.317 1.00 0.00 16 ASP A CA 4
ATOM 4931 C C . ASP A 1 16 ? -9.210 -16.293 4.400 1.00 0.00 16 ASP A C 4
ATOM 4932 O O . ASP A 1 16 ? -8.981 -16.069 5.587 1.00 0.00 16 ASP A O 4
ATOM 4940 N N . THR A 1 17 ? -10.270 -16.949 3.951 1.00 0.00 17 THR A N 4
ATOM 4941 C CA . THR A 1 17 ? -11.272 -17.468 4.866 1.00 0.00 17 THR A CA 4
ATOM 4942 C C . THR A 1 17 ? -11.669 -16.398 5.884 1.00 0.00 17 THR A C 4
ATOM 4943 O O . THR A 1 17 ? -11.227 -15.254 5.792 1.00 0.00 17 THR A O 4
ATOM 4954 N N . LYS A 1 18 ? -12.500 -16.808 6.831 1.00 0.00 18 LYS A N 4
ATOM 4955 C CA . LYS A 1 18 ? -12.962 -15.897 7.866 1.00 0.00 18 LYS A CA 4
ATOM 4956 C C . LYS A 1 18 ? -13.845 -16.663 8.855 1.00 0.00 18 LYS A C 4
ATOM 4957 O O . LYS A 1 18 ? -14.145 -17.837 8.644 1.00 0.00 18 LYS A O 4
ATOM 4972 N N . ILE A 1 19 ? -14.233 -15.967 9.912 1.00 0.00 19 ILE A N 4
ATOM 4973 C CA . ILE A 1 19 ? -15.075 -16.566 10.935 1.00 0.00 19 ILE A CA 4
ATOM 4974 C C . ILE A 1 19 ? -16.330 -15.711 11.121 1.00 0.00 19 ILE A C 4
ATOM 4975 O O . ILE A 1 19 ? -16.273 -14.487 11.014 1.00 0.00 19 ILE A O 4
ATOM 4990 N N . ASN A 1 20 ? -17.434 -16.391 11.396 1.00 0.00 20 ASN A N 4
ATOM 4991 C CA . ASN A 1 20 ? -18.702 -15.709 11.598 1.00 0.00 20 ASN A CA 4
ATOM 4992 C C . ASN A 1 20 ? -18.610 -14.834 12.849 1.00 0.00 20 ASN A C 4
ATOM 4993 O O . ASN A 1 20 ? -17.529 -14.377 13.215 1.00 0.00 20 ASN A O 4
ATOM 5003 N N . LYS A 1 21 ? -19.763 -14.626 13.471 1.00 0.00 21 LYS A N 4
ATOM 5004 C CA . LYS A 1 21 ? -19.828 -13.813 14.674 1.00 0.00 21 LYS A CA 4
ATOM 5005 C C . LYS A 1 21 ? -18.763 -14.288 15.664 1.00 0.00 21 LYS A C 4
ATOM 5006 O O . LYS A 1 21 ? -18.364 -13.544 16.558 1.00 0.00 21 LYS A O 4
ATOM 5021 N N . GLU A 1 22 ? -18.334 -15.528 15.472 1.00 0.00 22 GLU A N 4
ATOM 5022 C CA . GLU A 1 22 ? -17.325 -16.113 16.338 1.00 0.00 22 GLU A CA 4
ATOM 5023 C C . GLU A 1 22 ? -16.040 -15.282 16.294 1.00 0.00 22 GLU A C 4
ATOM 5024 O O . GLU A 1 22 ? -15.161 -15.445 17.139 1.00 0.00 22 GLU A O 4
ATOM 5034 N N . ASP A 1 23 ? -15.973 -14.408 15.301 1.00 0.00 23 ASP A N 4
ATOM 5035 C CA . ASP A 1 23 ? -14.812 -13.550 15.136 1.00 0.00 23 ASP A CA 4
ATOM 5036 C C . ASP A 1 23 ? -15.238 -12.249 14.452 1.00 0.00 23 ASP A C 4
ATOM 5037 O O . ASP A 1 23 ? -15.169 -11.179 15.052 1.00 0.00 23 ASP A O 4
ATOM 5045 N N . GLU A 1 24 ? -15.665 -12.386 13.206 1.00 0.00 24 GLU A N 4
ATOM 5046 C CA . GLU A 1 24 ? -16.102 -11.234 12.435 1.00 0.00 24 GLU A CA 4
ATOM 5047 C C . GLU A 1 24 ? -17.172 -11.649 11.422 1.00 0.00 24 GLU A C 4
ATOM 5048 O O . GLU A 1 24 ? -16.856 -12.220 10.379 1.00 0.00 24 GLU A O 4
ATOM 5058 N N . LYS A 1 25 ? -18.414 -11.347 11.765 1.00 0.00 25 LYS A N 4
ATOM 5059 C CA . LYS A 1 25 ? -19.533 -11.680 10.899 1.00 0.00 25 LYS A CA 4
ATOM 5060 C C . LYS A 1 25 ? -19.585 -10.687 9.736 1.00 0.00 25 LYS A C 4
ATOM 5061 O O . LYS A 1 25 ? -19.932 -11.056 8.615 1.00 0.00 25 LYS A O 4
ATOM 5076 N N . PHE A 1 26 ? -19.235 -9.446 10.043 1.00 0.00 26 PHE A N 4
ATOM 5077 C CA . PHE A 1 26 ? -19.237 -8.398 9.037 1.00 0.00 26 PHE A CA 4
ATOM 5078 C C . PHE A 1 26 ? -18.541 -7.138 9.558 1.00 0.00 26 PHE A C 4
ATOM 5079 O O . PHE A 1 26 ? -19.161 -6.080 9.661 1.00 0.00 26 PHE A O 4
ATOM 5095 N N . LEU A 1 27 ? -17.263 -7.294 9.870 1.00 0.00 27 LEU A N 4
ATOM 5096 C CA . LEU A 1 27 ? -16.476 -6.183 10.377 1.00 0.00 27 LEU A CA 4
ATOM 5097 C C . LEU A 1 27 ? -16.077 -5.273 9.213 1.00 0.00 27 LEU A C 4
ATOM 5098 O O . LEU A 1 27 ? -15.786 -5.752 8.118 1.00 0.00 27 LEU A O 4
ATOM 5113 N N . LYS A 1 28 ? -16.077 -3.978 9.489 1.00 0.00 28 LYS A N 4
ATOM 5114 C CA . LYS A 1 28 ? -15.717 -2.997 8.479 1.00 0.00 28 LYS A CA 4
ATOM 5115 C C . LYS A 1 28 ? -14.194 -2.935 8.355 1.00 0.00 28 LYS A C 4
ATOM 5116 O O . LYS A 1 28 ? -13.531 -2.250 9.132 1.00 0.00 28 LYS A O 4
ATOM 5131 N N . GLY A 1 29 ? -13.684 -3.660 7.371 1.00 0.00 29 GLY A N 4
ATOM 5132 C CA . GLY A 1 29 ? -12.250 -3.697 7.133 1.00 0.00 29 GLY A CA 4
ATOM 5133 C C . GLY A 1 29 ? -11.891 -4.774 6.107 1.00 0.00 29 GLY A C 4
ATOM 5134 O O . GLY A 1 29 ? -11.014 -4.570 5.270 1.00 0.00 29 GLY A O 4
ATOM 5138 N N . LYS A 1 30 ? -12.589 -5.895 6.207 1.00 0.00 30 LYS A N 4
ATOM 5139 C CA . LYS A 1 30 ? -12.354 -7.006 5.299 1.00 0.00 30 LYS A CA 4
ATOM 5140 C C . LYS A 1 30 ? -12.816 -6.617 3.894 1.00 0.00 30 LYS A C 4
ATOM 5141 O O . LYS A 1 30 ? -13.876 -6.015 3.729 1.00 0.00 30 LYS A O 4
ATOM 5156 N N . PRO A 1 31 ? -11.977 -6.986 2.890 1.00 0.00 31 PRO A N 4
ATOM 5157 C CA . PRO A 1 31 ? -12.288 -6.683 1.503 1.00 0.00 31 PRO A CA 4
ATOM 5158 C C . PRO A 1 31 ? -13.386 -7.607 0.973 1.00 0.00 31 PRO A C 4
ATOM 5159 O O . PRO A 1 31 ? -14.470 -7.149 0.616 1.00 0.00 31 PRO A O 4
ATOM 5167 N N . GLY A 1 32 ? -13.066 -8.893 0.936 1.00 0.00 32 GLY A N 4
ATOM 5168 C CA . GLY A 1 32 ? -14.011 -9.885 0.454 1.00 0.00 32 GLY A CA 4
ATOM 5169 C C . GLY A 1 32 ? -13.639 -10.357 -0.953 1.00 0.00 32 GLY A C 4
ATOM 5170 O O . GLY A 1 32 ? -13.802 -11.532 -1.282 1.00 0.00 32 GLY A O 4
ATOM 5174 N N . LYS A 1 33 ? -13.148 -9.418 -1.748 1.00 0.00 33 LYS A N 4
ATOM 5175 C CA . LYS A 1 33 ? -12.753 -9.723 -3.112 1.00 0.00 33 LYS A CA 4
ATOM 5176 C C . LYS A 1 33 ? -11.236 -9.912 -3.169 1.00 0.00 33 LYS A C 4
ATOM 5177 O O . LYS A 1 33 ? -10.525 -9.549 -2.232 1.00 0.00 33 LYS A O 4
ATOM 5192 N N . MET A 1 34 ? -10.784 -10.481 -4.278 1.00 0.00 34 MET A N 4
ATOM 5193 C CA . MET A 1 34 ? -9.364 -10.724 -4.468 1.00 0.00 34 MET A CA 4
ATOM 5194 C C . MET A 1 34 ? -8.649 -9.452 -4.932 1.00 0.00 34 MET A C 4
ATOM 5195 O O . MET A 1 34 ? -9.038 -8.845 -5.927 1.00 0.00 34 MET A O 4
ATOM 5207 N N . HIS A 1 35 ? -7.615 -9.089 -4.187 1.00 0.00 35 HIS A N 4
ATOM 5208 C CA . HIS A 1 35 ? -6.842 -7.901 -4.508 1.00 0.00 35 HIS A CA 4
ATOM 5209 C C . HIS A 1 35 ? -7.789 -6.749 -4.850 1.00 0.00 35 HIS A C 4
ATOM 5210 O O . HIS A 1 35 ? -7.891 -6.348 -6.008 1.00 0.00 35 HIS A O 4
ATOM 5223 N N . GLU A 1 36 ? -8.458 -6.250 -3.822 1.00 0.00 36 GLU A N 4
ATOM 5224 C CA . GLU A 1 36 ? -9.392 -5.151 -3.999 1.00 0.00 36 GLU A CA 4
ATOM 5225 C C . GLU A 1 36 ? -9.035 -3.995 -3.064 1.00 0.00 36 GLU A C 4
ATOM 5226 O O . GLU A 1 36 ? -8.493 -4.211 -1.981 1.00 0.00 36 GLU A O 4
ATOM 5236 N N . PHE A 1 37 ? -9.352 -2.790 -3.516 1.00 0.00 37 PHE A N 4
ATOM 5237 C CA . PHE A 1 37 ? -9.071 -1.599 -2.735 1.00 0.00 37 PHE A CA 4
ATOM 5238 C C . PHE A 1 37 ? -9.837 -1.621 -1.409 1.00 0.00 37 PHE A C 4
ATOM 5239 O O . PHE A 1 37 ? -11.049 -1.830 -1.392 1.00 0.00 37 PHE A O 4
ATOM 5255 N N . VAL A 1 38 ? -9.098 -1.400 -0.332 1.00 0.00 38 VAL A N 4
ATOM 5256 C CA . VAL A 1 38 ? -9.692 -1.392 0.994 1.00 0.00 38 VAL A CA 4
ATOM 5257 C C . VAL A 1 38 ? -9.941 0.054 1.427 1.00 0.00 38 VAL A C 4
ATOM 5258 O O . VAL A 1 38 ? -10.918 0.338 2.120 1.00 0.00 38 VAL A O 4
ATOM 5271 N N . ASP A 1 39 ? -9.043 0.930 1.001 1.00 0.00 39 ASP A N 4
ATOM 5272 C CA . ASP A 1 39 ? -9.153 2.339 1.336 1.00 0.00 39 ASP A CA 4
ATOM 5273 C C . ASP A 1 39 ? -8.110 3.130 0.544 1.00 0.00 39 ASP A C 4
ATOM 5274 O O . ASP A 1 39 ? -7.147 2.558 0.035 1.00 0.00 39 ASP A O 4
ATOM 5282 N N . GLU A 1 40 ? -8.338 4.432 0.464 1.00 0.00 40 GLU A N 4
ATOM 5283 C CA . GLU A 1 40 ? -7.430 5.308 -0.257 1.00 0.00 40 GLU A CA 4
ATOM 5284 C C . GLU A 1 40 ? -6.923 6.421 0.663 1.00 0.00 40 GLU A C 4
ATOM 5285 O O . GLU A 1 40 ? -7.675 6.946 1.483 1.00 0.00 40 GLU A O 4
ATOM 5295 N N . LEU A 1 41 ? -5.650 6.749 0.496 1.00 0.00 41 LEU A N 4
ATOM 5296 C CA . LEU A 1 41 ? -5.032 7.788 1.301 1.00 0.00 41 LEU A CA 4
ATOM 5297 C C . LEU A 1 41 ? -4.312 8.778 0.384 1.00 0.00 41 LEU A C 4
ATOM 5298 O O . LEU A 1 41 ? -3.765 8.390 -0.647 1.00 0.00 41 LEU A O 4
ATOM 5313 N N . ILE A 1 42 ? -4.335 10.039 0.793 1.00 0.00 42 ILE A N 4
ATOM 5314 C CA . ILE A 1 42 ? -3.691 11.088 0.020 1.00 0.00 42 ILE A CA 4
ATOM 5315 C C . ILE A 1 42 ? -2.219 11.183 0.425 1.00 0.00 42 ILE A C 4
ATOM 5316 O O . ILE A 1 42 ? -1.906 11.459 1.582 1.00 0.00 42 ILE A O 4
ATOM 5331 N N . LEU A 1 43 ? -1.354 10.950 -0.552 1.00 0.00 43 LEU A N 4
ATOM 5332 C CA . LEU A 1 43 ? 0.079 11.008 -0.311 1.00 0.00 43 LEU A CA 4
ATOM 5333 C C . LEU A 1 43 ? 0.629 12.329 -0.853 1.00 0.00 43 LEU A C 4
ATOM 5334 O O . LEU A 1 43 ? 0.097 12.878 -1.816 1.00 0.00 43 LEU A O 4
ATOM 5349 N N . PRO A 1 44 ? 1.716 12.812 -0.195 1.00 0.00 44 PRO A N 4
ATOM 5350 C CA . PRO A 1 44 ? 2.345 14.057 -0.601 1.00 0.00 44 PRO A CA 4
ATOM 5351 C C . PRO A 1 44 ? 3.160 13.869 -1.880 1.00 0.00 44 PRO A C 4
ATOM 5352 O O . PRO A 1 44 ? 4.256 14.412 -2.009 1.00 0.00 44 PRO A O 4
ATOM 5360 N N . PHE A 1 45 ? 2.594 13.096 -2.797 1.00 0.00 45 PHE A N 4
ATOM 5361 C CA . PHE A 1 45 ? 3.257 12.829 -4.062 1.00 0.00 45 PHE A CA 4
ATOM 5362 C C . PHE A 1 45 ? 2.783 13.800 -5.145 1.00 0.00 45 PHE A C 4
ATOM 5363 O O . PHE A 1 45 ? 1.588 14.053 -5.278 1.00 0.00 45 PHE A O 4
ATOM 5379 N N . ASN A 1 46 ? 3.748 14.318 -5.892 1.00 0.00 46 ASN A N 4
ATOM 5380 C CA . ASN A 1 46 ? 3.445 15.256 -6.960 1.00 0.00 46 ASN A CA 4
ATOM 5381 C C . ASN A 1 46 ? 4.008 14.720 -8.278 1.00 0.00 46 ASN A C 4
ATOM 5382 O O . ASN A 1 46 ? 4.876 13.848 -8.278 1.00 0.00 46 ASN A O 4
ATOM 5392 N N . VAL A 1 47 ? 3.490 15.264 -9.370 1.00 0.00 47 VAL A N 4
ATOM 5393 C CA . VAL A 1 47 ? 3.931 14.851 -10.692 1.00 0.00 47 VAL A CA 4
ATOM 5394 C C . VAL A 1 47 ? 5.319 15.433 -10.966 1.00 0.00 47 VAL A C 4
ATOM 5395 O O . VAL A 1 47 ? 6.052 14.926 -11.814 1.00 0.00 47 VAL A O 4
ATOM 5408 N N . ASP A 1 48 ? 5.639 16.490 -10.234 1.00 0.00 48 ASP A N 4
ATOM 5409 C CA . ASP A 1 48 ? 6.925 17.146 -10.386 1.00 0.00 48 ASP A CA 4
ATOM 5410 C C . ASP A 1 48 ? 7.825 16.779 -9.205 1.00 0.00 48 ASP A C 4
ATOM 5411 O O . ASP A 1 48 ? 8.567 17.620 -8.699 1.00 0.00 48 ASP A O 4
ATOM 5419 N N . GLU A 1 49 ? 7.727 15.522 -8.796 1.00 0.00 49 GLU A N 4
ATOM 5420 C CA . GLU A 1 49 ? 8.523 15.033 -7.683 1.00 0.00 49 GLU A CA 4
ATOM 5421 C C . GLU A 1 49 ? 8.755 13.527 -7.819 1.00 0.00 49 GLU A C 4
ATOM 5422 O O . GLU A 1 49 ? 8.782 12.807 -6.820 1.00 0.00 49 GLU A O 4
ATOM 5432 N N . LEU A 1 50 ? 8.918 13.095 -9.060 1.00 0.00 50 LEU A N 4
ATOM 5433 C CA . LEU A 1 50 ? 9.148 11.688 -9.339 1.00 0.00 50 LEU A CA 4
ATOM 5434 C C . LEU A 1 50 ? 10.521 11.282 -8.795 1.00 0.00 50 LEU A C 4
ATOM 5435 O O . LEU A 1 50 ? 10.663 10.222 -8.188 1.00 0.00 50 LEU A O 4
ATOM 5450 N N . ASP A 1 51 ? 11.495 12.149 -9.033 1.00 0.00 51 ASP A N 4
ATOM 5451 C CA . ASP A 1 51 ? 12.849 11.895 -8.574 1.00 0.00 51 ASP A CA 4
ATOM 5452 C C . ASP A 1 51 ? 12.865 11.846 -7.044 1.00 0.00 51 ASP A C 4
ATOM 5453 O O . ASP A 1 51 ? 13.414 10.918 -6.455 1.00 0.00 51 ASP A O 4
ATOM 5461 N N . GLU A 1 52 ? 12.254 12.859 -6.447 1.00 0.00 52 GLU A N 4
ATOM 5462 C CA . GLU A 1 52 ? 12.191 12.943 -4.997 1.00 0.00 52 GLU A CA 4
ATOM 5463 C C . GLU A 1 52 ? 11.287 11.844 -4.439 1.00 0.00 52 GLU A C 4
ATOM 5464 O O . GLU A 1 52 ? 11.539 11.316 -3.357 1.00 0.00 52 GLU A O 4
ATOM 5474 N N . LEU A 1 53 ? 10.250 11.531 -5.202 1.00 0.00 53 LEU A N 4
ATOM 5475 C CA . LEU A 1 53 ? 9.305 10.504 -4.797 1.00 0.00 53 LEU A CA 4
ATOM 5476 C C . LEU A 1 53 ? 9.969 9.131 -4.914 1.00 0.00 53 LEU A C 4
ATOM 5477 O O . LEU A 1 53 ? 9.766 8.264 -4.065 1.00 0.00 53 LEU A O 4
ATOM 5492 N N . ASN A 1 54 ? 10.751 8.974 -5.972 1.00 0.00 54 ASN A N 4
ATOM 5493 C CA . ASN A 1 54 ? 11.446 7.721 -6.211 1.00 0.00 54 ASN A CA 4
ATOM 5494 C C . ASN A 1 54 ? 12.535 7.538 -5.153 1.00 0.00 54 ASN A C 4
ATOM 5495 O O . ASN A 1 54 ? 12.800 6.418 -4.717 1.00 0.00 54 ASN A O 4
ATOM 5505 N N . THR A 1 55 ? 13.135 8.654 -4.768 1.00 0.00 55 THR A N 4
ATOM 5506 C CA . THR A 1 55 ? 14.190 8.631 -3.767 1.00 0.00 55 THR A CA 4
ATOM 5507 C C . THR A 1 55 ? 13.608 8.330 -2.386 1.00 0.00 55 THR A C 4
ATOM 5508 O O . THR A 1 55 ? 14.144 7.505 -1.648 1.00 0.00 55 THR A O 4
ATOM 5519 N N . TRP A 1 56 ? 12.518 9.017 -2.077 1.00 0.00 56 TRP A N 4
ATOM 5520 C CA . TRP A 1 56 ? 11.855 8.835 -0.796 1.00 0.00 56 TRP A CA 4
ATOM 5521 C C . TRP A 1 56 ? 11.212 7.447 -0.790 1.00 0.00 56 TRP A C 4
ATOM 5522 O O . TRP A 1 56 ? 11.375 6.687 0.164 1.00 0.00 56 TRP A O 4
ATOM 5542 N N . PHE A 1 57 ? 10.494 7.157 -1.865 1.00 0.00 57 PHE A N 4
ATOM 5543 C CA . PHE A 1 57 ? 9.825 5.874 -1.995 1.00 0.00 57 PHE A CA 4
ATOM 5544 C C . PHE A 1 57 ? 10.831 4.723 -1.941 1.00 0.00 57 PHE A C 4
ATOM 5545 O O . PHE A 1 57 ? 10.548 3.671 -1.368 1.00 0.00 57 PHE A O 4
ATOM 5561 N N . ASP A 1 58 ? 11.987 4.960 -2.543 1.00 0.00 58 ASP A N 4
ATOM 5562 C CA . ASP A 1 58 ? 13.037 3.956 -2.571 1.00 0.00 58 ASP A CA 4
ATOM 5563 C C . ASP A 1 58 ? 13.494 3.664 -1.140 1.00 0.00 58 ASP A C 4
ATOM 5564 O O . ASP A 1 58 ? 13.690 2.507 -0.771 1.00 0.00 58 ASP A O 4
ATOM 5572 N N . LYS A 1 59 ? 13.651 4.733 -0.373 1.00 0.00 59 LYS A N 4
ATOM 5573 C CA . LYS A 1 59 ? 14.083 4.606 1.008 1.00 0.00 59 LYS A CA 4
ATOM 5574 C C . LYS A 1 59 ? 12.951 3.992 1.837 1.00 0.00 59 LYS A C 4
ATOM 5575 O O . LYS A 1 59 ? 13.174 3.049 2.593 1.00 0.00 59 LYS A O 4
ATOM 5590 N N . PHE A 1 60 ? 11.764 4.555 1.666 1.00 0.00 60 PHE A N 4
ATOM 5591 C CA . PHE A 1 60 ? 10.599 4.075 2.388 1.00 0.00 60 PHE A CA 4
ATOM 5592 C C . PHE A 1 60 ? 10.285 2.623 2.019 1.00 0.00 60 PHE A C 4
ATOM 5593 O O . PHE A 1 60 ? 9.784 1.863 2.848 1.00 0.00 60 PHE A O 4
ATOM 5609 N N . ASP A 1 61 ? 10.592 2.282 0.777 1.00 0.00 61 ASP A N 4
ATOM 5610 C CA . ASP A 1 61 ? 10.348 0.935 0.289 1.00 0.00 61 ASP A CA 4
ATOM 5611 C C . ASP A 1 61 ? 11.091 -0.066 1.178 1.00 0.00 61 ASP A C 4
ATOM 5612 O O . ASP A 1 61 ? 10.558 -1.125 1.504 1.00 0.00 61 ASP A O 4
ATOM 5620 N N . ALA A 1 62 ? 12.309 0.306 1.544 1.00 0.00 62 ALA A N 4
ATOM 5621 C CA . ALA A 1 62 ? 13.129 -0.546 2.389 1.00 0.00 62 ALA A CA 4
ATOM 5622 C C . ALA A 1 62 ? 12.619 -0.470 3.829 1.00 0.00 62 ALA A C 4
ATOM 5623 O O . ALA A 1 62 ? 12.527 -1.488 4.513 1.00 0.00 62 ALA A O 4
ATOM 5630 N N . GLU A 1 63 ? 12.302 0.746 4.247 1.00 0.00 63 GLU A N 4
ATOM 5631 C CA . GLU A 1 63 ? 11.804 0.968 5.595 1.00 0.00 63 GLU A CA 4
ATOM 5632 C C . GLU A 1 63 ? 10.487 0.220 5.804 1.00 0.00 63 GLU A C 4
ATOM 5633 O O . GLU A 1 63 ? 10.188 -0.222 6.913 1.00 0.00 63 GLU A O 4
ATOM 5643 N N . ILE A 1 64 ? 9.733 0.102 4.721 1.00 0.00 64 ILE A N 4
ATOM 5644 C CA . ILE A 1 64 ? 8.453 -0.585 4.772 1.00 0.00 64 ILE A CA 4
ATOM 5645 C C . ILE A 1 64 ? 8.667 -2.075 4.491 1.00 0.00 64 ILE A C 4
ATOM 5646 O O . ILE A 1 64 ? 7.910 -2.916 4.972 1.00 0.00 64 ILE A O 4
ATOM 5661 N N . CYS A 1 65 ? 9.702 -2.354 3.713 1.00 0.00 65 CYS A N 4
ATOM 5662 C CA . CYS A 1 65 ? 10.027 -3.728 3.362 1.00 0.00 65 CYS A CA 4
ATOM 5663 C C . CYS A 1 65 ? 10.719 -4.377 4.561 1.00 0.00 65 CYS A C 4
ATOM 5664 O O . CYS A 1 65 ? 10.602 -5.584 4.771 1.00 0.00 65 CYS A O 4
ATOM 5671 N N . ILE A 1 66 ? 11.427 -3.550 5.317 1.00 0.00 66 ILE A N 4
ATOM 5672 C CA . ILE A 1 66 ? 12.138 -4.030 6.489 1.00 0.00 66 ILE A CA 4
ATOM 5673 C C . ILE A 1 66 ? 11.158 -4.756 7.413 1.00 0.00 66 ILE A C 4
ATOM 5674 O O . ILE A 1 66 ? 11.393 -5.901 7.799 1.00 0.00 66 ILE A O 4
ATOM 5689 N N . PRO A 1 67 ? 10.052 -4.042 7.753 1.00 0.00 67 PRO A N 4
ATOM 5690 C CA . PRO A 1 67 ? 9.036 -4.605 8.626 1.00 0.00 67 PRO A CA 4
ATOM 5691 C C . PRO A 1 67 ? 8.185 -5.636 7.883 1.00 0.00 67 PRO A C 4
ATOM 5692 O O . PRO A 1 67 ? 7.259 -6.211 8.455 1.00 0.00 67 PRO A O 4
ATOM 5700 N N . ASN A 1 68 ? 8.528 -5.839 6.620 1.00 0.00 68 ASN A N 4
ATOM 5701 C CA . ASN A 1 68 ? 7.805 -6.791 5.791 1.00 0.00 68 ASN A CA 4
ATOM 5702 C C . ASN A 1 68 ? 8.583 -8.107 5.739 1.00 0.00 68 ASN A C 4
ATOM 5703 O O . ASN A 1 68 ? 9.814 -8.105 5.724 1.00 0.00 68 ASN A O 4
ATOM 5713 N N . GLU A 1 69 ? 7.835 -9.199 5.709 1.00 0.00 69 GLU A N 4
ATOM 5714 C CA . GLU A 1 69 ? 8.440 -10.519 5.657 1.00 0.00 69 GLU A CA 4
ATOM 5715 C C . GLU A 1 69 ? 7.825 -11.340 4.520 1.00 0.00 69 GLU A C 4
ATOM 5716 O O . GLU A 1 69 ? 7.187 -12.363 4.763 1.00 0.00 69 GLU A O 4
ATOM 5726 N N . GLY A 1 70 ? 8.040 -10.860 3.304 1.00 0.00 70 GLY A N 4
ATOM 5727 C CA . GLY A 1 70 ? 7.515 -11.536 2.130 1.00 0.00 70 GLY A CA 4
ATOM 5728 C C . GLY A 1 70 ? 7.697 -10.678 0.876 1.00 0.00 70 GLY A C 4
ATOM 5729 O O . GLY A 1 70 ? 8.546 -9.788 0.847 1.00 0.00 70 GLY A O 4
ATOM 5733 N N . HIS A 1 71 ? 6.888 -10.976 -0.129 1.00 0.00 71 HIS A N 4
ATOM 5734 C CA . HIS A 1 71 ? 6.948 -10.244 -1.382 1.00 0.00 71 HIS A CA 4
ATOM 5735 C C . HIS A 1 71 ? 5.885 -9.141 -1.384 1.00 0.00 71 HIS A C 4
ATOM 5736 O O . HIS A 1 71 ? 4.838 -9.283 -0.755 1.00 0.00 71 HIS A O 4
ATOM 5749 N N . ILE A 1 72 ? 6.195 -8.067 -2.096 1.00 0.00 72 ILE A N 4
ATOM 5750 C CA . ILE A 1 72 ? 5.279 -6.942 -2.187 1.00 0.00 72 ILE A CA 4
ATOM 5751 C C . ILE A 1 72 ? 5.381 -6.320 -3.581 1.00 0.00 72 ILE A C 4
ATOM 5752 O O . ILE A 1 72 ? 6.456 -6.299 -4.179 1.00 0.00 72 ILE A O 4
ATOM 5767 N N . LYS A 1 73 ? 4.247 -5.829 -4.060 1.00 0.00 73 LYS A N 4
ATOM 5768 C CA . LYS A 1 73 ? 4.195 -5.211 -5.373 1.00 0.00 73 LYS A CA 4
ATOM 5769 C C . LYS A 1 73 ? 3.473 -3.866 -5.269 1.00 0.00 73 LYS A C 4
ATOM 5770 O O . LYS A 1 73 ? 2.567 -3.704 -4.451 1.00 0.00 73 LYS A O 4
ATOM 5785 N N . TYR A 1 74 ? 3.900 -2.934 -6.108 1.00 0.00 74 TYR A N 4
ATOM 5786 C CA . TYR A 1 74 ? 3.305 -1.609 -6.121 1.00 0.00 74 TYR A CA 4
ATOM 5787 C C . TYR A 1 74 ? 3.181 -1.077 -7.551 1.00 0.00 74 TYR A C 4
ATOM 5788 O O . TYR A 1 74 ? 3.845 -1.570 -8.460 1.00 0.00 74 TYR A O 4
ATOM 5805 N N . GLU A 1 75 ? 2.323 -0.077 -7.703 1.00 0.00 75 GLU A N 4
ATOM 5806 C CA . GLU A 1 75 ? 2.104 0.527 -9.007 1.00 0.00 75 GLU A CA 4
ATOM 5807 C C . GLU A 1 75 ? 1.951 2.043 -8.870 1.00 0.00 75 GLU A C 4
ATOM 5808 O O . GLU A 1 75 ? 1.056 2.521 -8.176 1.00 0.00 75 GLU A O 4
ATOM 5818 N N . ILE A 1 76 ? 2.839 2.758 -9.543 1.00 0.00 76 ILE A N 4
ATOM 5819 C CA . ILE A 1 76 ? 2.814 4.211 -9.508 1.00 0.00 76 ILE A CA 4
ATOM 5820 C C . ILE A 1 76 ? 2.619 4.749 -10.927 1.00 0.00 76 ILE A C 4
ATOM 5821 O O . ILE A 1 76 ? 3.480 4.568 -11.787 1.00 0.00 76 ILE A O 4
ATOM 5836 N N . SER A 1 77 ? 1.483 5.399 -11.127 1.00 0.00 77 SER A N 4
ATOM 5837 C CA . SER A 1 77 ? 1.164 5.965 -12.427 1.00 0.00 77 SER A CA 4
ATOM 5838 C C . SER A 1 77 ? 1.504 7.456 -12.447 1.00 0.00 77 SER A C 4
ATOM 5839 O O . SER A 1 77 ? 0.971 8.228 -11.654 1.00 0.00 77 SER A O 4
ATOM 5846 N N . SER A 1 78 ? 2.393 7.816 -13.363 1.00 0.00 78 SER A N 4
ATOM 5847 C CA . SER A 1 78 ? 2.810 9.200 -13.498 1.00 0.00 78 SER A CA 4
ATOM 5848 C C . SER A 1 78 ? 1.584 10.111 -13.579 1.00 0.00 78 SER A C 4
ATOM 5849 O O . SER A 1 78 ? 1.657 11.290 -13.233 1.00 0.00 78 SER A O 4
ATOM 5856 N N . ASP A 1 79 ? 0.484 9.533 -14.038 1.00 0.00 79 ASP A N 4
ATOM 5857 C CA . ASP A 1 79 ? -0.756 10.276 -14.169 1.00 0.00 79 ASP A CA 4
ATOM 5858 C C . ASP A 1 79 ? -1.193 10.779 -12.793 1.00 0.00 79 ASP A C 4
ATOM 5859 O O . ASP A 1 79 ? -1.942 11.750 -12.689 1.00 0.00 79 ASP A O 4
ATOM 5867 N N . GLY A 1 80 ? -0.708 10.093 -11.767 1.00 0.00 80 GLY A N 4
ATOM 5868 C CA . GLY A 1 80 ? -1.040 10.458 -10.399 1.00 0.00 80 GLY A CA 4
ATOM 5869 C C . GLY A 1 80 ? -1.888 9.373 -9.734 1.00 0.00 80 GLY A C 4
ATOM 5870 O O . GLY A 1 80 ? -2.843 9.676 -9.020 1.00 0.00 80 GLY A O 4
ATOM 5874 N N . LEU A 1 81 ? -1.509 8.129 -9.991 1.00 0.00 81 LEU A N 4
ATOM 5875 C CA . LEU A 1 81 ? -2.224 6.996 -9.426 1.00 0.00 81 LEU A CA 4
ATOM 5876 C C . LEU A 1 81 ? -1.226 6.058 -8.746 1.00 0.00 81 LEU A C 4
ATOM 5877 O O . LEU A 1 81 ? -0.279 5.590 -9.376 1.00 0.00 81 LEU A O 4
ATOM 5892 N N . ILE A 1 82 ? -1.473 5.809 -7.468 1.00 0.00 82 ILE A N 4
ATOM 5893 C CA . ILE A 1 82 ? -0.607 4.935 -6.695 1.00 0.00 82 ILE A CA 4
ATOM 5894 C C . ILE A 1 82 ? -1.440 3.805 -6.091 1.00 0.00 82 ILE A C 4
ATOM 5895 O O . ILE A 1 82 ? -2.486 4.050 -5.489 1.00 0.00 82 ILE A O 4
ATOM 5910 N N . VAL A 1 83 ? -0.948 2.588 -6.270 1.00 0.00 83 VAL A N 4
ATOM 5911 C CA . VAL A 1 83 ? -1.636 1.417 -5.751 1.00 0.00 83 VAL A CA 4
ATOM 5912 C C . VAL A 1 83 ? -0.636 0.533 -5.004 1.00 0.00 83 VAL A C 4
ATOM 5913 O O . VAL A 1 83 ? 0.527 0.439 -5.393 1.00 0.00 83 VAL A O 4
ATOM 5926 N N . LEU A 1 84 ? -1.125 -0.093 -3.943 1.00 0.00 84 LEU A N 4
ATOM 5927 C CA . LEU A 1 84 ? -0.289 -0.966 -3.138 1.00 0.00 84 LEU A CA 4
ATOM 5928 C C . LEU A 1 84 ? -0.976 -2.324 -2.984 1.00 0.00 84 LEU A C 4
ATOM 5929 O O . LEU A 1 84 ? -2.105 -2.401 -2.502 1.00 0.00 84 LEU A O 4
ATOM 5944 N N . MET A 1 85 ? -0.266 -3.362 -3.402 1.00 0.00 85 MET A N 4
ATOM 5945 C CA . MET A 1 85 ? -0.794 -4.712 -3.316 1.00 0.00 85 MET A CA 4
ATOM 5946 C C . MET A 1 85 ? 0.097 -5.595 -2.441 1.00 0.00 85 MET A C 4
ATOM 5947 O O . MET A 1 85 ? 1.277 -5.782 -2.736 1.00 0.00 85 MET A O 4
ATOM 5959 N N . LEU A 1 86 ? -0.501 -6.114 -1.377 1.00 0.00 86 LEU A N 4
ATOM 5960 C CA . LEU A 1 86 ? 0.224 -6.973 -0.457 1.00 0.00 86 LEU A CA 4
ATOM 5961 C C . LEU A 1 86 ? -0.569 -8.263 -0.239 1.00 0.00 86 LEU A C 4
ATOM 5962 O O . LEU A 1 86 ? -1.799 -8.247 -0.236 1.00 0.00 86 LEU A O 4
ATOM 5977 N N . ASP A 1 87 ? 0.168 -9.350 -0.062 1.00 0.00 87 ASP A N 4
ATOM 5978 C CA . ASP A 1 87 ? -0.452 -10.646 0.158 1.00 0.00 87 ASP A CA 4
ATOM 5979 C C . ASP A 1 87 ? -0.958 -10.727 1.600 1.00 0.00 87 ASP A C 4
ATOM 5980 O O . ASP A 1 87 ? -0.582 -9.911 2.441 1.00 0.00 87 ASP A O 4
ATOM 5988 N N . LYS A 1 88 ? -1.804 -11.718 1.842 1.00 0.00 88 LYS A N 4
ATOM 5989 C CA . LYS A 1 88 ? -2.366 -11.915 3.167 1.00 0.00 88 LYS A CA 4
ATOM 5990 C C . LYS A 1 88 ? -1.254 -12.339 4.129 1.00 0.00 88 LYS A C 4
ATOM 5991 O O . LYS A 1 88 ? -1.291 -12.002 5.312 1.00 0.00 88 LYS A O 4
ATOM 6006 N N . GLU A 1 89 ? -0.293 -13.070 3.588 1.00 0.00 89 GLU A N 4
ATOM 6007 C CA . GLU A 1 89 ? 0.828 -13.542 4.383 1.00 0.00 89 GLU A CA 4
ATOM 6008 C C . GLU A 1 89 ? 1.687 -12.363 4.843 1.00 0.00 89 GLU A C 4
ATOM 6009 O O . GLU A 1 89 ? 2.541 -12.516 5.715 1.00 0.00 89 GLU A O 4
ATOM 6019 N N . ILE A 1 90 ? 1.429 -11.214 4.238 1.00 0.00 90 ILE A N 4
ATOM 6020 C CA . ILE A 1 90 ? 2.169 -10.009 4.573 1.00 0.00 90 ILE A CA 4
ATOM 6021 C C . ILE A 1 90 ? 1.184 -8.892 4.925 1.00 0.00 90 ILE A C 4
ATOM 6022 O O . ILE A 1 90 ? 1.472 -7.715 4.714 1.00 0.00 90 ILE A O 4
ATOM 6037 N N . GLU A 1 91 ? 0.041 -9.300 5.456 1.00 0.00 91 GLU A N 4
ATOM 6038 C CA . GLU A 1 91 ? -0.988 -8.350 5.840 1.00 0.00 91 GLU A CA 4
ATOM 6039 C C . GLU A 1 91 ? -0.401 -7.270 6.750 1.00 0.00 91 GLU A C 4
ATOM 6040 O O . GLU A 1 91 ? -0.932 -6.163 6.829 1.00 0.00 91 GLU A O 4
ATOM 6050 N N . GLU A 1 92 ? 0.686 -7.629 7.417 1.00 0.00 92 GLU A N 4
ATOM 6051 C CA . GLU A 1 92 ? 1.350 -6.706 8.320 1.00 0.00 92 GLU A CA 4
ATOM 6052 C C . GLU A 1 92 ? 1.727 -5.421 7.583 1.00 0.00 92 GLU A C 4
ATOM 6053 O O . GLU A 1 92 ? 1.476 -4.321 8.076 1.00 0.00 92 GLU A O 4
ATOM 6063 N N . VAL A 1 93 ? 2.321 -5.599 6.412 1.00 0.00 93 VAL A N 4
ATOM 6064 C CA . VAL A 1 93 ? 2.734 -4.467 5.601 1.00 0.00 93 VAL A CA 4
ATOM 6065 C C . VAL A 1 93 ? 1.506 -3.629 5.239 1.00 0.00 93 VAL A C 4
ATOM 6066 O O . VAL A 1 93 ? 1.594 -2.407 5.125 1.00 0.00 93 VAL A O 4
ATOM 6079 N N . VAL A 1 94 ? 0.388 -4.321 5.068 1.00 0.00 94 VAL A N 4
ATOM 6080 C CA . VAL A 1 94 ? -0.857 -3.656 4.721 1.00 0.00 94 VAL A CA 4
ATOM 6081 C C . VAL A 1 94 ? -1.140 -2.549 5.738 1.00 0.00 94 VAL A C 4
ATOM 6082 O O . VAL A 1 94 ? -1.418 -1.412 5.363 1.00 0.00 94 VAL A O 4
ATOM 6095 N N . GLU A 1 95 ? -1.062 -2.922 7.007 1.00 0.00 95 GLU A N 4
ATOM 6096 C CA . GLU A 1 95 ? -1.305 -1.974 8.082 1.00 0.00 95 GLU A CA 4
ATOM 6097 C C . GLU A 1 95 ? -0.151 -0.977 8.183 1.00 0.00 95 GLU A C 4
ATOM 6098 O O . GLU A 1 95 ? -0.354 0.181 8.546 1.00 0.00 95 GLU A O 4
ATOM 6108 N N . LYS A 1 96 ? 1.039 -1.461 7.855 1.00 0.00 96 LYS A N 4
ATOM 6109 C CA . LYS A 1 96 ? 2.227 -0.626 7.905 1.00 0.00 96 LYS A CA 4
ATOM 6110 C C . LYS A 1 96 ? 2.187 0.378 6.752 1.00 0.00 96 LYS A C 4
ATOM 6111 O O . LYS A 1 96 ? 2.720 1.481 6.866 1.00 0.00 96 LYS A O 4
ATOM 6126 N N . VAL A 1 97 ? 1.549 -0.038 5.667 1.00 0.00 97 VAL A N 4
ATOM 6127 C CA . VAL A 1 97 ? 1.432 0.812 4.496 1.00 0.00 97 VAL A CA 4
ATOM 6128 C C . VAL A 1 97 ? 0.396 1.905 4.763 1.00 0.00 97 VAL A C 4
ATOM 6129 O O . VAL A 1 97 ? 0.631 3.074 4.465 1.00 0.00 97 VAL A O 4
ATOM 6142 N N . LYS A 1 98 ? -0.728 1.485 5.325 1.00 0.00 98 LYS A N 4
ATOM 6143 C CA . LYS A 1 98 ? -1.802 2.413 5.635 1.00 0.00 98 LYS A CA 4
ATOM 6144 C C . LYS A 1 98 ? -1.280 3.484 6.596 1.00 0.00 98 LYS A C 4
ATOM 6145 O O . LYS A 1 98 ? -1.517 4.674 6.392 1.00 0.00 98 LYS A O 4
ATOM 6160 N N . LYS A 1 99 ? -0.582 3.023 7.625 1.00 0.00 99 LYS A N 4
ATOM 6161 C CA . LYS A 1 99 ? -0.026 3.927 8.616 1.00 0.00 99 LYS A CA 4
ATOM 6162 C C . LYS A 1 99 ? 1.093 4.752 7.979 1.00 0.00 99 LYS A C 4
ATOM 6163 O O . LYS A 1 99 ? 1.272 5.923 8.311 1.00 0.00 99 LYS A O 4
ATOM 6178 N N . PHE A 1 100 ? 1.817 4.109 7.074 1.00 0.00 100 PHE A N 4
ATOM 6179 C CA . PHE A 1 100 ? 2.914 4.770 6.387 1.00 0.00 100 PHE A CA 4
ATOM 6180 C C . PHE A 1 100 ? 2.406 5.931 5.529 1.00 0.00 100 PHE A C 4
ATOM 6181 O O . PHE A 1 100 ? 2.887 7.056 5.653 1.00 0.00 100 PHE A O 4
ATOM 6197 N N . VAL A 1 101 ? 1.438 5.616 4.679 1.00 0.00 101 VAL A N 4
ATOM 6198 C CA . VAL A 1 101 ? 0.860 6.619 3.802 1.00 0.00 101 VAL A CA 4
ATOM 6199 C C . VAL A 1 101 ? 0.283 7.758 4.646 1.00 0.00 101 VAL A C 4
ATOM 6200 O O . VAL A 1 101 ? 0.588 8.926 4.412 1.00 0.00 101 VAL A O 4
ATOM 6213 N N . GLU A 1 102 ? -0.541 7.378 5.611 1.00 0.00 102 GLU A N 4
ATOM 6214 C CA . GLU A 1 102 ? -1.163 8.352 6.492 1.00 0.00 102 GLU A CA 4
ATOM 6215 C C . GLU A 1 102 ? -0.107 9.031 7.364 1.00 0.00 102 GLU A C 4
ATOM 6216 O O . GLU A 1 102 ? -0.323 10.134 7.865 1.00 0.00 102 GLU A O 4
ATOM 6226 N N . GLU A 1 103 ? 1.016 8.345 7.520 1.00 0.00 103 GLU A N 4
ATOM 6227 C CA . GLU A 1 103 ? 2.108 8.868 8.323 1.00 0.00 103 GLU A CA 4
ATOM 6228 C C . GLU A 1 103 ? 2.792 10.029 7.597 1.00 0.00 103 GLU A C 4
ATOM 6229 O O . GLU A 1 103 ? 3.163 11.023 8.219 1.00 0.00 103 GLU A O 4
ATOM 6239 N N . ASN A 1 104 ? 2.938 9.864 6.291 1.00 0.00 104 ASN A N 4
ATOM 6240 C CA . ASN A 1 104 ? 3.570 10.886 5.474 1.00 0.00 104 ASN A CA 4
ATOM 6241 C C . ASN A 1 104 ? 2.583 12.033 5.247 1.00 0.00 104 ASN A C 4
ATOM 6242 O O . ASN A 1 104 ? 2.984 13.192 5.152 1.00 0.00 104 ASN A O 4
ATOM 6252 N N . ASN A 1 105 ? 1.311 11.669 5.164 1.00 0.00 105 ASN A N 4
ATOM 6253 C CA . ASN A 1 105 ? 0.263 12.653 4.949 1.00 0.00 105 ASN A CA 4
ATOM 6254 C C . ASN A 1 105 ? 0.571 13.906 5.774 1.00 0.00 105 ASN A C 4
ATOM 6255 O O . ASN A 1 105 ? -0.126 14.913 5.660 1.00 0.00 105 ASN A O 4
ATOM 6265 N N . MET A 1 1 ? 3.103 16.961 -1.677 1.00 0.00 1 MET A N 5
ATOM 6266 C CA . MET A 1 1 ? 3.609 18.291 -1.389 1.00 0.00 1 MET A CA 5
ATOM 6267 C C . MET A 1 1 ? 2.472 19.236 -0.993 1.00 0.00 1 MET A C 5
ATOM 6268 O O . MET A 1 1 ? 2.663 20.450 -0.925 1.00 0.00 1 MET A O 5
ATOM 6280 N N . SER A 1 2 ? 1.314 18.643 -0.739 1.00 0.00 2 SER A N 5
ATOM 6281 C CA . SER A 1 2 ? 0.147 19.417 -0.351 1.00 0.00 2 SER A CA 5
ATOM 6282 C C . SER A 1 2 ? 0.089 20.718 -1.154 1.00 0.00 2 SER A C 5
ATOM 6283 O O . SER A 1 2 ? -0.330 21.752 -0.636 1.00 0.00 2 SER A O 5
ATOM 6290 N N . LYS A 1 3 ? 0.517 20.624 -2.404 1.00 0.00 3 LYS A N 5
ATOM 6291 C CA . LYS A 1 3 ? 0.520 21.779 -3.283 1.00 0.00 3 LYS A CA 5
ATOM 6292 C C . LYS A 1 3 ? 0.890 21.336 -4.700 1.00 0.00 3 LYS A C 5
ATOM 6293 O O . LYS A 1 3 ? 1.449 20.258 -4.892 1.00 0.00 3 LYS A O 5
ATOM 6308 N N . SER A 1 4 ? 0.560 22.191 -5.658 1.00 0.00 4 SER A N 5
ATOM 6309 C CA . SER A 1 4 ? 0.851 21.902 -7.052 1.00 0.00 4 SER A CA 5
ATOM 6310 C C . SER A 1 4 ? -0.149 20.877 -7.593 1.00 0.00 4 SER A C 5
ATOM 6311 O O . SER A 1 4 ? -0.822 21.131 -8.591 1.00 0.00 4 SER A O 5
ATOM 6318 N N . ASN A 1 5 ? -0.213 19.744 -6.911 1.00 0.00 5 ASN A N 5
ATOM 6319 C CA . ASN A 1 5 ? -1.118 18.680 -7.312 1.00 0.00 5 ASN A CA 5
ATOM 6320 C C . ASN A 1 5 ? -0.871 17.449 -6.438 1.00 0.00 5 ASN A C 5
ATOM 6321 O O . ASN A 1 5 ? 0.245 16.932 -6.390 1.00 0.00 5 ASN A O 5
ATOM 6331 N N . THR A 1 6 ? -1.929 17.015 -5.770 1.00 0.00 6 THR A N 5
ATOM 6332 C CA . THR A 1 6 ? -1.841 15.855 -4.900 1.00 0.00 6 THR A CA 5
ATOM 6333 C C . THR A 1 6 ? -2.772 14.745 -5.394 1.00 0.00 6 THR A C 5
ATOM 6334 O O . THR A 1 6 ? -3.721 15.009 -6.131 1.00 0.00 6 THR A O 5
ATOM 6345 N N . TYR A 1 7 ? -2.470 13.528 -4.967 1.00 0.00 7 TYR A N 5
ATOM 6346 C CA . TYR A 1 7 ? -3.268 12.379 -5.357 1.00 0.00 7 TYR A CA 5
ATOM 6347 C C . TYR A 1 7 ? -3.600 11.506 -4.144 1.00 0.00 7 TYR A C 5
ATOM 6348 O O . TYR A 1 7 ? -3.395 11.917 -3.003 1.00 0.00 7 TYR A O 5
ATOM 6365 N N . ARG A 1 8 ? -4.110 10.317 -4.433 1.00 0.00 8 ARG A N 5
ATOM 6366 C CA . ARG A 1 8 ? -4.474 9.383 -3.381 1.00 0.00 8 ARG A CA 5
ATOM 6367 C C . ARG A 1 8 ? -3.955 7.983 -3.712 1.00 0.00 8 ARG A C 5
ATOM 6368 O O . ARG A 1 8 ? -3.781 7.641 -4.881 1.00 0.00 8 ARG A O 5
ATOM 6386 N N . MET A 1 9 ? -3.721 7.209 -2.662 1.00 0.00 9 MET A N 5
ATOM 6387 C CA . MET A 1 9 ? -3.228 5.853 -2.826 1.00 0.00 9 MET A CA 5
ATOM 6388 C C . MET A 1 9 ? -4.186 4.840 -2.197 1.00 0.00 9 MET A C 5
ATOM 6389 O O . MET A 1 9 ? -4.650 5.033 -1.075 1.00 0.00 9 MET A O 5
ATOM 6401 N N . LEU A 1 10 ? -4.451 3.780 -2.948 1.00 0.00 10 LEU A N 5
ATOM 6402 C CA . LEU A 1 10 ? -5.346 2.736 -2.478 1.00 0.00 10 LEU A CA 5
ATOM 6403 C C . LEU A 1 10 ? -4.552 1.447 -2.268 1.00 0.00 10 LEU A C 5
ATOM 6404 O O . LEU A 1 10 ? -3.738 1.070 -3.111 1.00 0.00 10 LEU A O 5
ATOM 6419 N N . VAL A 1 11 ? -4.816 0.802 -1.140 1.00 0.00 11 VAL A N 5
ATOM 6420 C CA . VAL A 1 11 ? -4.137 -0.438 -0.811 1.00 0.00 11 VAL A CA 5
ATOM 6421 C C . VAL A 1 11 ? -5.117 -1.605 -0.950 1.00 0.00 11 VAL A C 5
ATOM 6422 O O . VAL A 1 11 ? -6.249 -1.528 -0.472 1.00 0.00 11 VAL A O 5
ATOM 6435 N N . LEU A 1 12 ? -4.648 -2.656 -1.606 1.00 0.00 12 LEU A N 5
ATOM 6436 C CA . LEU A 1 12 ? -5.469 -3.836 -1.814 1.00 0.00 12 LEU A CA 5
ATOM 6437 C C . LEU A 1 12 ? -4.762 -5.056 -1.219 1.00 0.00 12 LEU A C 5
ATOM 6438 O O . LEU A 1 12 ? -3.559 -5.232 -1.407 1.00 0.00 12 LEU A O 5
ATOM 6453 N N . LEU A 1 13 ? -5.539 -5.866 -0.515 1.00 0.00 13 LEU A N 5
ATOM 6454 C CA . LEU A 1 13 ? -5.003 -7.064 0.106 1.00 0.00 13 LEU A CA 5
ATOM 6455 C C . LEU A 1 13 ? -5.938 -8.242 -0.175 1.00 0.00 13 LEU A C 5
ATOM 6456 O O . LEU A 1 13 ? -7.158 -8.088 -0.156 1.00 0.00 13 LEU A O 5
ATOM 6471 N N . GLU A 1 14 ? -5.330 -9.391 -0.432 1.00 0.00 14 GLU A N 5
ATOM 6472 C CA . GLU A 1 14 ? -6.093 -10.594 -0.718 1.00 0.00 14 GLU A CA 5
ATOM 6473 C C . GLU A 1 14 ? -6.453 -11.316 0.582 1.00 0.00 14 GLU A C 5
ATOM 6474 O O . GLU A 1 14 ? -5.568 -11.761 1.313 1.00 0.00 14 GLU A O 5
ATOM 6484 N N . ASP A 1 15 ? -7.750 -11.411 0.830 1.00 0.00 15 ASP A N 5
ATOM 6485 C CA . ASP A 1 15 ? -8.237 -12.072 2.029 1.00 0.00 15 ASP A CA 5
ATOM 6486 C C . ASP A 1 15 ? -8.827 -13.432 1.652 1.00 0.00 15 ASP A C 5
ATOM 6487 O O . ASP A 1 15 ? -9.635 -13.529 0.730 1.00 0.00 15 ASP A O 5
ATOM 6495 N N . ASP A 1 16 ? -8.402 -14.449 2.387 1.00 0.00 16 ASP A N 5
ATOM 6496 C CA . ASP A 1 16 ? -8.878 -15.799 2.143 1.00 0.00 16 ASP A CA 5
ATOM 6497 C C . ASP A 1 16 ? -9.662 -16.288 3.362 1.00 0.00 16 ASP A C 5
ATOM 6498 O O . ASP A 1 16 ? -9.104 -16.424 4.450 1.00 0.00 16 ASP A O 5
ATOM 6506 N N . THR A 1 17 ? -10.943 -16.541 3.140 1.00 0.00 17 THR A N 5
ATOM 6507 C CA . THR A 1 17 ? -11.810 -17.011 4.208 1.00 0.00 17 THR A CA 5
ATOM 6508 C C . THR A 1 17 ? -13.032 -17.724 3.627 1.00 0.00 17 THR A C 5
ATOM 6509 O O . THR A 1 17 ? -13.532 -17.346 2.569 1.00 0.00 17 THR A O 5
ATOM 6520 N N . LYS A 1 18 ? -13.479 -18.745 4.345 1.00 0.00 18 LYS A N 5
ATOM 6521 C CA . LYS A 1 18 ? -14.632 -19.515 3.915 1.00 0.00 18 LYS A CA 5
ATOM 6522 C C . LYS A 1 18 ? -15.062 -20.455 5.042 1.00 0.00 18 LYS A C 5
ATOM 6523 O O . LYS A 1 18 ? -14.822 -21.660 4.977 1.00 0.00 18 LYS A O 5
ATOM 6538 N N . ILE A 1 19 ? -15.691 -19.869 6.051 1.00 0.00 19 ILE A N 5
ATOM 6539 C CA . ILE A 1 19 ? -16.157 -20.639 7.191 1.00 0.00 19 ILE A CA 5
ATOM 6540 C C . ILE A 1 19 ? -17.683 -20.560 7.265 1.00 0.00 19 ILE A C 5
ATOM 6541 O O . ILE A 1 19 ? -18.257 -19.476 7.183 1.00 0.00 19 ILE A O 5
ATOM 6556 N N . ASN A 1 20 ? -18.298 -21.724 7.419 1.00 0.00 20 ASN A N 5
ATOM 6557 C CA . ASN A 1 20 ? -19.746 -21.801 7.505 1.00 0.00 20 ASN A CA 5
ATOM 6558 C C . ASN A 1 20 ? -20.216 -21.089 8.775 1.00 0.00 20 ASN A C 5
ATOM 6559 O O . ASN A 1 20 ? -19.577 -20.141 9.232 1.00 0.00 20 ASN A O 5
ATOM 6569 N N . LYS A 1 21 ? -21.328 -21.571 9.308 1.00 0.00 21 LYS A N 5
ATOM 6570 C CA . LYS A 1 21 ? -21.891 -20.993 10.518 1.00 0.00 21 LYS A CA 5
ATOM 6571 C C . LYS A 1 21 ? -20.859 -21.072 11.644 1.00 0.00 21 LYS A C 5
ATOM 6572 O O . LYS A 1 21 ? -21.016 -20.428 12.679 1.00 0.00 21 LYS A O 5
ATOM 6587 N N . GLU A 1 22 ? -19.828 -21.870 11.404 1.00 0.00 22 GLU A N 5
ATOM 6588 C CA . GLU A 1 22 ? -18.773 -22.044 12.386 1.00 0.00 22 GLU A CA 5
ATOM 6589 C C . GLU A 1 22 ? -18.115 -20.698 12.702 1.00 0.00 22 GLU A C 5
ATOM 6590 O O . GLU A 1 22 ? -17.403 -20.570 13.698 1.00 0.00 22 GLU A O 5
ATOM 6600 N N . ASP A 1 23 ? -18.375 -19.730 11.837 1.00 0.00 23 ASP A N 5
ATOM 6601 C CA . ASP A 1 23 ? -17.818 -18.400 12.011 1.00 0.00 23 ASP A CA 5
ATOM 6602 C C . ASP A 1 23 ? -18.740 -17.375 11.348 1.00 0.00 23 ASP A C 5
ATOM 6603 O O . ASP A 1 23 ? -19.406 -16.600 12.033 1.00 0.00 23 ASP A O 5
ATOM 6611 N N . GLU A 1 24 ? -18.749 -17.403 10.024 1.00 0.00 24 GLU A N 5
ATOM 6612 C CA . GLU A 1 24 ? -19.580 -16.487 9.261 1.00 0.00 24 GLU A CA 5
ATOM 6613 C C . GLU A 1 24 ? -19.903 -17.080 7.889 1.00 0.00 24 GLU A C 5
ATOM 6614 O O . GLU A 1 24 ? -19.021 -17.212 7.042 1.00 0.00 24 GLU A O 5
ATOM 6624 N N . LYS A 1 25 ? -21.170 -17.424 7.711 1.00 0.00 25 LYS A N 5
ATOM 6625 C CA . LYS A 1 25 ? -21.621 -17.998 6.455 1.00 0.00 25 LYS A CA 5
ATOM 6626 C C . LYS A 1 25 ? -21.474 -16.961 5.341 1.00 0.00 25 LYS A C 5
ATOM 6627 O O . LYS A 1 25 ? -21.186 -17.309 4.198 1.00 0.00 25 LYS A O 5
ATOM 6642 N N . PHE A 1 26 ? -21.678 -15.706 5.716 1.00 0.00 26 PHE A N 5
ATOM 6643 C CA . PHE A 1 26 ? -21.571 -14.615 4.761 1.00 0.00 26 PHE A CA 5
ATOM 6644 C C . PHE A 1 26 ? -21.816 -13.266 5.442 1.00 0.00 26 PHE A C 5
ATOM 6645 O O . PHE A 1 26 ? -22.891 -12.684 5.306 1.00 0.00 26 PHE A O 5
ATOM 6661 N N . LEU A 1 27 ? -20.800 -12.809 6.159 1.00 0.00 27 LEU A N 5
ATOM 6662 C CA . LEU A 1 27 ? -20.890 -11.539 6.861 1.00 0.00 27 LEU A CA 5
ATOM 6663 C C . LEU A 1 27 ? -20.710 -10.395 5.862 1.00 0.00 27 LEU A C 5
ATOM 6664 O O . LEU A 1 27 ? -19.810 -10.432 5.026 1.00 0.00 27 LEU A O 5
ATOM 6679 N N . LYS A 1 28 ? -21.583 -9.405 5.983 1.00 0.00 28 LYS A N 5
ATOM 6680 C CA . LYS A 1 28 ? -21.530 -8.251 5.102 1.00 0.00 28 LYS A CA 5
ATOM 6681 C C . LYS A 1 28 ? -20.384 -7.334 5.536 1.00 0.00 28 LYS A C 5
ATOM 6682 O O . LYS A 1 28 ? -20.618 -6.210 5.978 1.00 0.00 28 LYS A O 5
ATOM 6697 N N . GLY A 1 29 ? -19.172 -7.849 5.398 1.00 0.00 29 GLY A N 5
ATOM 6698 C CA . GLY A 1 29 ? -17.990 -7.090 5.771 1.00 0.00 29 GLY A CA 5
ATOM 6699 C C . GLY A 1 29 ? -16.747 -7.625 5.056 1.00 0.00 29 GLY A C 5
ATOM 6700 O O . GLY A 1 29 ? -15.928 -6.850 4.560 1.00 0.00 29 GLY A O 5
ATOM 6704 N N . LYS A 1 30 ? -16.644 -8.945 5.023 1.00 0.00 30 LYS A N 5
ATOM 6705 C CA . LYS A 1 30 ? -15.514 -9.593 4.379 1.00 0.00 30 LYS A CA 5
ATOM 6706 C C . LYS A 1 30 ? -15.589 -9.357 2.869 1.00 0.00 30 LYS A C 5
ATOM 6707 O O . LYS A 1 30 ? -16.679 -9.243 2.308 1.00 0.00 30 LYS A O 5
ATOM 6722 N N . PRO A 1 31 ? -14.387 -9.288 2.237 1.00 0.00 31 PRO A N 5
ATOM 6723 C CA . PRO A 1 31 ? -14.308 -9.066 0.803 1.00 0.00 31 PRO A CA 5
ATOM 6724 C C . PRO A 1 31 ? -14.678 -10.333 0.031 1.00 0.00 31 PRO A C 5
ATOM 6725 O O . PRO A 1 31 ? -14.475 -11.444 0.518 1.00 0.00 31 PRO A O 5
ATOM 6733 N N . GLY A 1 32 ? -15.218 -10.125 -1.161 1.00 0.00 32 GLY A N 5
ATOM 6734 C CA . GLY A 1 32 ? -15.620 -11.237 -2.005 1.00 0.00 32 GLY A CA 5
ATOM 6735 C C . GLY A 1 32 ? -14.666 -11.400 -3.189 1.00 0.00 32 GLY A C 5
ATOM 6736 O O . GLY A 1 32 ? -14.336 -12.520 -3.574 1.00 0.00 32 GLY A O 5
ATOM 6740 N N . LYS A 1 33 ? -14.252 -10.266 -3.734 1.00 0.00 33 LYS A N 5
ATOM 6741 C CA . LYS A 1 33 ? -13.342 -10.269 -4.868 1.00 0.00 33 LYS A CA 5
ATOM 6742 C C . LYS A 1 33 ? -11.899 -10.273 -4.358 1.00 0.00 33 LYS A C 5
ATOM 6743 O O . LYS A 1 33 ? -11.654 -10.043 -3.175 1.00 0.00 33 LYS A O 5
ATOM 6758 N N . MET A 1 34 ? -10.982 -10.537 -5.278 1.00 0.00 34 MET A N 5
ATOM 6759 C CA . MET A 1 34 ? -9.570 -10.573 -4.936 1.00 0.00 34 MET A CA 5
ATOM 6760 C C . MET A 1 34 ? -8.885 -9.253 -5.296 1.00 0.00 34 MET A C 5
ATOM 6761 O O . MET A 1 34 ? -9.309 -8.562 -6.220 1.00 0.00 34 MET A O 5
ATOM 6773 N N . HIS A 1 35 ? -7.838 -8.943 -4.544 1.00 0.00 35 HIS A N 5
ATOM 6774 C CA . HIS A 1 35 ? -7.091 -7.719 -4.773 1.00 0.00 35 HIS A CA 5
ATOM 6775 C C . HIS A 1 35 ? -8.061 -6.551 -4.955 1.00 0.00 35 HIS A C 5
ATOM 6776 O O . HIS A 1 35 ? -8.267 -6.079 -6.072 1.00 0.00 35 HIS A O 5
ATOM 6789 N N . GLU A 1 36 ? -8.634 -6.119 -3.840 1.00 0.00 36 GLU A N 5
ATOM 6790 C CA . GLU A 1 36 ? -9.577 -5.015 -3.865 1.00 0.00 36 GLU A CA 5
ATOM 6791 C C . GLU A 1 36 ? -9.113 -3.899 -2.925 1.00 0.00 36 GLU A C 5
ATOM 6792 O O . GLU A 1 36 ? -8.439 -4.163 -1.930 1.00 0.00 36 GLU A O 5
ATOM 6802 N N . PHE A 1 37 ? -9.492 -2.679 -3.275 1.00 0.00 37 PHE A N 5
ATOM 6803 C CA . PHE A 1 37 ? -9.124 -1.523 -2.476 1.00 0.00 37 PHE A CA 5
ATOM 6804 C C . PHE A 1 37 ? -9.736 -1.607 -1.076 1.00 0.00 37 PHE A C 5
ATOM 6805 O O . PHE A 1 37 ? -10.910 -1.943 -0.927 1.00 0.00 37 PHE A O 5
ATOM 6821 N N . VAL A 1 38 ? -8.913 -1.295 -0.085 1.00 0.00 38 VAL A N 5
ATOM 6822 C CA . VAL A 1 38 ? -9.359 -1.331 1.297 1.00 0.00 38 VAL A CA 5
ATOM 6823 C C . VAL A 1 38 ? -9.652 0.093 1.771 1.00 0.00 38 VAL A C 5
ATOM 6824 O O . VAL A 1 38 ? -10.588 0.316 2.536 1.00 0.00 38 VAL A O 5
ATOM 6837 N N . ASP A 1 39 ? -8.833 1.021 1.297 1.00 0.00 39 ASP A N 5
ATOM 6838 C CA . ASP A 1 39 ? -8.993 2.418 1.663 1.00 0.00 39 ASP A CA 5
ATOM 6839 C C . ASP A 1 39 ? -8.050 3.274 0.814 1.00 0.00 39 ASP A C 5
ATOM 6840 O O . ASP A 1 39 ? -7.088 2.765 0.243 1.00 0.00 39 ASP A O 5
ATOM 6848 N N . GLU A 1 40 ? -8.361 4.560 0.758 1.00 0.00 40 GLU A N 5
ATOM 6849 C CA . GLU A 1 40 ? -7.554 5.492 -0.012 1.00 0.00 40 GLU A CA 5
ATOM 6850 C C . GLU A 1 40 ? -7.004 6.594 0.896 1.00 0.00 40 GLU A C 5
ATOM 6851 O O . GLU A 1 40 ? -7.727 7.133 1.732 1.00 0.00 40 GLU A O 5
ATOM 6861 N N . LEU A 1 41 ? -5.730 6.896 0.699 1.00 0.00 41 LEU A N 5
ATOM 6862 C CA . LEU A 1 41 ? -5.073 7.924 1.491 1.00 0.00 41 LEU A CA 5
ATOM 6863 C C . LEU A 1 41 ? -4.343 8.891 0.559 1.00 0.00 41 LEU A C 5
ATOM 6864 O O . LEU A 1 41 ? -3.810 8.483 -0.472 1.00 0.00 41 LEU A O 5
ATOM 6879 N N . ILE A 1 42 ? -4.339 10.156 0.954 1.00 0.00 42 ILE A N 5
ATOM 6880 C CA . ILE A 1 42 ? -3.684 11.184 0.166 1.00 0.00 42 ILE A CA 5
ATOM 6881 C C . ILE A 1 42 ? -2.205 11.252 0.552 1.00 0.00 42 ILE A C 5
ATOM 6882 O O . ILE A 1 42 ? -1.873 11.422 1.724 1.00 0.00 42 ILE A O 5
ATOM 6897 N N . LEU A 1 43 ? -1.356 11.115 -0.456 1.00 0.00 43 LEU A N 5
ATOM 6898 C CA . LEU A 1 43 ? 0.080 11.161 -0.237 1.00 0.00 43 LEU A CA 5
ATOM 6899 C C . LEU A 1 43 ? 0.642 12.452 -0.833 1.00 0.00 43 LEU A C 5
ATOM 6900 O O . LEU A 1 43 ? 0.107 12.975 -1.810 1.00 0.00 43 LEU A O 5
ATOM 6915 N N . PRO A 1 44 ? 1.742 12.944 -0.205 1.00 0.00 44 PRO A N 5
ATOM 6916 C CA . PRO A 1 44 ? 2.384 14.165 -0.662 1.00 0.00 44 PRO A CA 5
ATOM 6917 C C . PRO A 1 44 ? 3.182 13.918 -1.942 1.00 0.00 44 PRO A C 5
ATOM 6918 O O . PRO A 1 44 ? 4.292 14.429 -2.093 1.00 0.00 44 PRO A O 5
ATOM 6926 N N . PHE A 1 45 ? 2.588 13.138 -2.832 1.00 0.00 45 PHE A N 5
ATOM 6927 C CA . PHE A 1 45 ? 3.231 12.818 -4.095 1.00 0.00 45 PHE A CA 5
ATOM 6928 C C . PHE A 1 45 ? 2.816 13.803 -5.189 1.00 0.00 45 PHE A C 5
ATOM 6929 O O . PHE A 1 45 ? 1.631 14.089 -5.354 1.00 0.00 45 PHE A O 5
ATOM 6945 N N . ASN A 1 46 ? 3.814 14.298 -5.906 1.00 0.00 46 ASN A N 5
ATOM 6946 C CA . ASN A 1 46 ? 3.567 15.244 -6.979 1.00 0.00 46 ASN A CA 5
ATOM 6947 C C . ASN A 1 46 ? 4.137 14.688 -8.286 1.00 0.00 46 ASN A C 5
ATOM 6948 O O . ASN A 1 46 ? 5.014 13.826 -8.268 1.00 0.00 46 ASN A O 5
ATOM 6958 N N . VAL A 1 47 ? 3.616 15.204 -9.389 1.00 0.00 47 VAL A N 5
ATOM 6959 C CA . VAL A 1 47 ? 4.062 14.769 -10.702 1.00 0.00 47 VAL A CA 5
ATOM 6960 C C . VAL A 1 47 ? 5.403 15.431 -11.024 1.00 0.00 47 VAL A C 5
ATOM 6961 O O . VAL A 1 47 ? 6.103 15.007 -11.942 1.00 0.00 47 VAL A O 5
ATOM 6974 N N . ASP A 1 48 ? 5.722 16.458 -10.250 1.00 0.00 48 ASP A N 5
ATOM 6975 C CA . ASP A 1 48 ? 6.968 17.181 -10.440 1.00 0.00 48 ASP A CA 5
ATOM 6976 C C . ASP A 1 48 ? 7.934 16.830 -9.307 1.00 0.00 48 ASP A C 5
ATOM 6977 O O . ASP A 1 48 ? 8.651 17.696 -8.809 1.00 0.00 48 ASP A O 5
ATOM 6985 N N . GLU A 1 49 ? 7.922 15.559 -8.935 1.00 0.00 49 GLU A N 5
ATOM 6986 C CA . GLU A 1 49 ? 8.789 15.084 -7.870 1.00 0.00 49 GLU A CA 5
ATOM 6987 C C . GLU A 1 49 ? 8.972 13.568 -7.971 1.00 0.00 49 GLU A C 5
ATOM 6988 O O . GLU A 1 49 ? 9.121 12.887 -6.959 1.00 0.00 49 GLU A O 5
ATOM 6998 N N . LEU A 1 50 ? 8.956 13.084 -9.205 1.00 0.00 50 LEU A N 5
ATOM 6999 C CA . LEU A 1 50 ? 9.121 11.662 -9.453 1.00 0.00 50 LEU A CA 5
ATOM 7000 C C . LEU A 1 50 ? 10.480 11.209 -8.917 1.00 0.00 50 LEU A C 5
ATOM 7001 O O . LEU A 1 50 ? 10.608 10.102 -8.397 1.00 0.00 50 LEU A O 5
ATOM 7016 N N . ASP A 1 51 ? 11.460 12.088 -9.064 1.00 0.00 51 ASP A N 5
ATOM 7017 C CA . ASP A 1 51 ? 12.805 11.793 -8.601 1.00 0.00 51 ASP A CA 5
ATOM 7018 C C . ASP A 1 51 ? 12.816 11.751 -7.072 1.00 0.00 51 ASP A C 5
ATOM 7019 O O . ASP A 1 51 ? 13.333 10.807 -6.476 1.00 0.00 51 ASP A O 5
ATOM 7027 N N . GLU A 1 52 ? 12.239 12.786 -6.479 1.00 0.00 52 GLU A N 5
ATOM 7028 C CA . GLU A 1 52 ? 12.176 12.881 -5.032 1.00 0.00 52 GLU A CA 5
ATOM 7029 C C . GLU A 1 52 ? 11.264 11.790 -4.466 1.00 0.00 52 GLU A C 5
ATOM 7030 O O . GLU A 1 52 ? 11.534 11.243 -3.399 1.00 0.00 52 GLU A O 5
ATOM 7040 N N . LEU A 1 53 ? 10.204 11.507 -5.208 1.00 0.00 53 LEU A N 5
ATOM 7041 C CA . LEU A 1 53 ? 9.251 10.491 -4.795 1.00 0.00 53 LEU A CA 5
ATOM 7042 C C . LEU A 1 53 ? 9.905 9.112 -4.897 1.00 0.00 53 LEU A C 5
ATOM 7043 O O . LEU A 1 53 ? 9.714 8.265 -4.027 1.00 0.00 53 LEU A O 5
ATOM 7058 N N . ASN A 1 54 ? 10.661 8.929 -5.969 1.00 0.00 54 ASN A N 5
ATOM 7059 C CA . ASN A 1 54 ? 11.343 7.668 -6.197 1.00 0.00 54 ASN A CA 5
ATOM 7060 C C . ASN A 1 54 ? 12.437 7.486 -5.142 1.00 0.00 54 ASN A C 5
ATOM 7061 O O . ASN A 1 54 ? 12.712 6.366 -4.714 1.00 0.00 54 ASN A O 5
ATOM 7071 N N . THR A 1 55 ? 13.030 8.604 -4.752 1.00 0.00 55 THR A N 5
ATOM 7072 C CA . THR A 1 55 ? 14.087 8.583 -3.755 1.00 0.00 55 THR A CA 5
ATOM 7073 C C . THR A 1 55 ? 13.505 8.306 -2.367 1.00 0.00 55 THR A C 5
ATOM 7074 O O . THR A 1 55 ? 14.040 7.491 -1.618 1.00 0.00 55 THR A O 5
ATOM 7085 N N . TRP A 1 56 ? 12.417 8.998 -2.068 1.00 0.00 56 TRP A N 5
ATOM 7086 C CA . TRP A 1 56 ? 11.757 8.837 -0.783 1.00 0.00 56 TRP A CA 5
ATOM 7087 C C . TRP A 1 56 ? 11.116 7.448 -0.752 1.00 0.00 56 TRP A C 5
ATOM 7088 O O . TRP A 1 56 ? 11.282 6.706 0.214 1.00 0.00 56 TRP A O 5
ATOM 7108 N N . PHE A 1 57 ? 10.397 7.138 -1.821 1.00 0.00 57 PHE A N 5
ATOM 7109 C CA . PHE A 1 57 ? 9.730 5.851 -1.928 1.00 0.00 57 PHE A CA 5
ATOM 7110 C C . PHE A 1 57 ? 10.741 4.704 -1.864 1.00 0.00 57 PHE A C 5
ATOM 7111 O O . PHE A 1 57 ? 10.472 3.670 -1.255 1.00 0.00 57 PHE A O 5
ATOM 7127 N N . ASP A 1 58 ? 11.882 4.925 -2.500 1.00 0.00 58 ASP A N 5
ATOM 7128 C CA . ASP A 1 58 ? 12.933 3.922 -2.523 1.00 0.00 58 ASP A CA 5
ATOM 7129 C C . ASP A 1 58 ? 13.405 3.652 -1.093 1.00 0.00 58 ASP A C 5
ATOM 7130 O O . ASP A 1 58 ? 13.594 2.500 -0.706 1.00 0.00 58 ASP A O 5
ATOM 7138 N N . LYS A 1 59 ? 13.580 4.733 -0.347 1.00 0.00 59 LYS A N 5
ATOM 7139 C CA . LYS A 1 59 ? 14.026 4.627 1.032 1.00 0.00 59 LYS A CA 5
ATOM 7140 C C . LYS A 1 59 ? 12.913 4.001 1.877 1.00 0.00 59 LYS A C 5
ATOM 7141 O O . LYS A 1 59 ? 13.158 3.066 2.636 1.00 0.00 59 LYS A O 5
ATOM 7156 N N . PHE A 1 60 ? 11.715 4.545 1.715 1.00 0.00 60 PHE A N 5
ATOM 7157 C CA . PHE A 1 60 ? 10.565 4.052 2.453 1.00 0.00 60 PHE A CA 5
ATOM 7158 C C . PHE A 1 60 ? 10.275 2.590 2.105 1.00 0.00 60 PHE A C 5
ATOM 7159 O O . PHE A 1 60 ? 9.786 1.834 2.942 1.00 0.00 60 PHE A O 5
ATOM 7175 N N . ASP A 1 61 ? 10.590 2.236 0.868 1.00 0.00 61 ASP A N 5
ATOM 7176 C CA . ASP A 1 61 ? 10.370 0.878 0.398 1.00 0.00 61 ASP A CA 5
ATOM 7177 C C . ASP A 1 61 ? 11.134 -0.096 1.296 1.00 0.00 61 ASP A C 5
ATOM 7178 O O . ASP A 1 61 ? 10.625 -1.164 1.635 1.00 0.00 61 ASP A O 5
ATOM 7186 N N . ALA A 1 62 ? 12.344 0.305 1.656 1.00 0.00 62 ALA A N 5
ATOM 7187 C CA . ALA A 1 62 ? 13.183 -0.520 2.509 1.00 0.00 62 ALA A CA 5
ATOM 7188 C C . ALA A 1 62 ? 12.678 -0.435 3.951 1.00 0.00 62 ALA A C 5
ATOM 7189 O O . ALA A 1 62 ? 12.590 -1.449 4.643 1.00 0.00 62 ALA A O 5
ATOM 7196 N N . GLU A 1 63 ? 12.357 0.782 4.361 1.00 0.00 63 GLU A N 5
ATOM 7197 C CA . GLU A 1 63 ? 11.861 1.012 5.708 1.00 0.00 63 GLU A CA 5
ATOM 7198 C C . GLU A 1 63 ? 10.551 0.254 5.928 1.00 0.00 63 GLU A C 5
ATOM 7199 O O . GLU A 1 63 ? 10.273 -0.202 7.036 1.00 0.00 63 GLU A O 5
ATOM 7209 N N . ILE A 1 64 ? 9.781 0.143 4.856 1.00 0.00 64 ILE A N 5
ATOM 7210 C CA . ILE A 1 64 ? 8.506 -0.552 4.919 1.00 0.00 64 ILE A CA 5
ATOM 7211 C C . ILE A 1 64 ? 8.726 -2.037 4.619 1.00 0.00 64 ILE A C 5
ATOM 7212 O O . ILE A 1 64 ? 7.970 -2.886 5.089 1.00 0.00 64 ILE A O 5
ATOM 7227 N N . CYS A 1 65 ? 9.762 -2.303 3.838 1.00 0.00 65 CYS A N 5
ATOM 7228 C CA . CYS A 1 65 ? 10.090 -3.670 3.470 1.00 0.00 65 CYS A CA 5
ATOM 7229 C C . CYS A 1 65 ? 10.777 -4.336 4.664 1.00 0.00 65 CYS A C 5
ATOM 7230 O O . CYS A 1 65 ? 10.661 -5.546 4.855 1.00 0.00 65 CYS A O 5
ATOM 7237 N N . ILE A 1 66 ? 11.478 -3.519 5.436 1.00 0.00 66 ILE A N 5
ATOM 7238 C CA . ILE A 1 66 ? 12.183 -4.014 6.605 1.00 0.00 66 ILE A CA 5
ATOM 7239 C C . ILE A 1 66 ? 11.195 -4.741 7.521 1.00 0.00 66 ILE A C 5
ATOM 7240 O O . ILE A 1 66 ? 11.424 -5.890 7.899 1.00 0.00 66 ILE A O 5
ATOM 7255 N N . PRO A 1 67 ? 10.091 -4.024 7.860 1.00 0.00 67 PRO A N 5
ATOM 7256 C CA . PRO A 1 67 ? 9.069 -4.588 8.725 1.00 0.00 67 PRO A CA 5
ATOM 7257 C C . PRO A 1 67 ? 8.216 -5.610 7.972 1.00 0.00 67 PRO A C 5
ATOM 7258 O O . PRO A 1 67 ? 7.280 -6.178 8.533 1.00 0.00 67 PRO A O 5
ATOM 7266 N N . ASN A 1 68 ? 8.571 -5.816 6.712 1.00 0.00 68 ASN A N 5
ATOM 7267 C CA . ASN A 1 68 ? 7.850 -6.761 5.876 1.00 0.00 68 ASN A CA 5
ATOM 7268 C C . ASN A 1 68 ? 8.620 -8.081 5.821 1.00 0.00 68 ASN A C 5
ATOM 7269 O O . ASN A 1 68 ? 9.850 -8.084 5.810 1.00 0.00 68 ASN A O 5
ATOM 7279 N N . GLU A 1 69 ? 7.867 -9.169 5.790 1.00 0.00 69 GLU A N 5
ATOM 7280 C CA . GLU A 1 69 ? 8.464 -10.492 5.737 1.00 0.00 69 GLU A CA 5
ATOM 7281 C C . GLU A 1 69 ? 7.861 -11.301 4.586 1.00 0.00 69 GLU A C 5
ATOM 7282 O O . GLU A 1 69 ? 7.223 -12.327 4.812 1.00 0.00 69 GLU A O 5
ATOM 7292 N N . GLY A 1 70 ? 8.086 -10.807 3.378 1.00 0.00 70 GLY A N 5
ATOM 7293 C CA . GLY A 1 70 ? 7.574 -11.470 2.191 1.00 0.00 70 GLY A CA 5
ATOM 7294 C C . GLY A 1 70 ? 7.776 -10.602 0.948 1.00 0.00 70 GLY A C 5
ATOM 7295 O O . GLY A 1 70 ? 8.623 -9.711 0.938 1.00 0.00 70 GLY A O 5
ATOM 7299 N N . HIS A 1 71 ? 6.981 -10.891 -0.073 1.00 0.00 71 HIS A N 5
ATOM 7300 C CA . HIS A 1 71 ? 7.061 -10.148 -1.319 1.00 0.00 71 HIS A CA 5
ATOM 7301 C C . HIS A 1 71 ? 5.970 -9.076 -1.346 1.00 0.00 71 HIS A C 5
ATOM 7302 O O . HIS A 1 71 ? 4.893 -9.266 -0.785 1.00 0.00 71 HIS A O 5
ATOM 7315 N N . ILE A 1 72 ? 6.288 -7.972 -2.006 1.00 0.00 72 ILE A N 5
ATOM 7316 C CA . ILE A 1 72 ? 5.347 -6.869 -2.116 1.00 0.00 72 ILE A CA 5
ATOM 7317 C C . ILE A 1 72 ? 5.449 -6.255 -3.514 1.00 0.00 72 ILE A C 5
ATOM 7318 O O . ILE A 1 72 ? 6.519 -6.255 -4.120 1.00 0.00 72 ILE A O 5
ATOM 7333 N N . LYS A 1 73 ? 4.320 -5.746 -3.984 1.00 0.00 73 LYS A N 5
ATOM 7334 C CA . LYS A 1 73 ? 4.268 -5.131 -5.299 1.00 0.00 73 LYS A CA 5
ATOM 7335 C C . LYS A 1 73 ? 3.497 -3.813 -5.211 1.00 0.00 73 LYS A C 5
ATOM 7336 O O . LYS A 1 73 ? 2.609 -3.664 -4.373 1.00 0.00 73 LYS A O 5
ATOM 7351 N N . TYR A 1 74 ? 3.865 -2.889 -6.087 1.00 0.00 74 TYR A N 5
ATOM 7352 C CA . TYR A 1 74 ? 3.220 -1.588 -6.118 1.00 0.00 74 TYR A CA 5
ATOM 7353 C C . TYR A 1 74 ? 3.006 -1.116 -7.558 1.00 0.00 74 TYR A C 5
ATOM 7354 O O . TYR A 1 74 ? 3.672 -1.592 -8.476 1.00 0.00 74 TYR A O 5
ATOM 7371 N N . GLU A 1 75 ? 2.074 -0.185 -7.709 1.00 0.00 75 GLU A N 5
ATOM 7372 C CA . GLU A 1 75 ? 1.763 0.356 -9.022 1.00 0.00 75 GLU A CA 5
ATOM 7373 C C . GLU A 1 75 ? 1.645 1.879 -8.954 1.00 0.00 75 GLU A C 5
ATOM 7374 O O . GLU A 1 75 ? 0.746 2.406 -8.298 1.00 0.00 75 GLU A O 5
ATOM 7384 N N . ILE A 1 76 ? 2.563 2.544 -9.639 1.00 0.00 76 ILE A N 5
ATOM 7385 C CA . ILE A 1 76 ? 2.572 3.997 -9.664 1.00 0.00 76 ILE A CA 5
ATOM 7386 C C . ILE A 1 76 ? 2.420 4.477 -11.108 1.00 0.00 76 ILE A C 5
ATOM 7387 O O . ILE A 1 76 ? 3.330 4.317 -11.919 1.00 0.00 76 ILE A O 5
ATOM 7402 N N . SER A 1 77 ? 1.262 5.059 -11.386 1.00 0.00 77 SER A N 5
ATOM 7403 C CA . SER A 1 77 ? 0.978 5.564 -12.718 1.00 0.00 77 SER A CA 5
ATOM 7404 C C . SER A 1 77 ? 1.324 7.053 -12.799 1.00 0.00 77 SER A C 5
ATOM 7405 O O . SER A 1 77 ? 0.768 7.864 -12.060 1.00 0.00 77 SER A O 5
ATOM 7412 N N . SER A 1 78 ? 2.244 7.364 -13.700 1.00 0.00 78 SER A N 5
ATOM 7413 C CA . SER A 1 78 ? 2.671 8.741 -13.886 1.00 0.00 78 SER A CA 5
ATOM 7414 C C . SER A 1 78 ? 1.452 9.658 -13.998 1.00 0.00 78 SER A C 5
ATOM 7415 O O . SER A 1 78 ? 1.537 10.849 -13.703 1.00 0.00 78 SER A O 5
ATOM 7422 N N . ASP A 1 79 ? 0.344 9.067 -14.423 1.00 0.00 79 ASP A N 5
ATOM 7423 C CA . ASP A 1 79 ? -0.891 9.816 -14.578 1.00 0.00 79 ASP A CA 5
ATOM 7424 C C . ASP A 1 79 ? -1.261 10.462 -13.241 1.00 0.00 79 ASP A C 5
ATOM 7425 O O . ASP A 1 79 ? -1.855 11.539 -13.212 1.00 0.00 79 ASP A O 5
ATOM 7433 N N . GLY A 1 80 ? -0.893 9.778 -12.169 1.00 0.00 80 GLY A N 5
ATOM 7434 C CA . GLY A 1 80 ? -1.180 10.273 -10.832 1.00 0.00 80 GLY A CA 5
ATOM 7435 C C . GLY A 1 80 ? -2.035 9.273 -10.049 1.00 0.00 80 GLY A C 5
ATOM 7436 O O . GLY A 1 80 ? -2.955 9.664 -9.333 1.00 0.00 80 GLY A O 5
ATOM 7440 N N . LEU A 1 81 ? -1.698 8.002 -10.212 1.00 0.00 81 LEU A N 5
ATOM 7441 C CA . LEU A 1 81 ? -2.423 6.944 -9.529 1.00 0.00 81 LEU A CA 5
ATOM 7442 C C . LEU A 1 81 ? -1.424 5.985 -8.876 1.00 0.00 81 LEU A C 5
ATOM 7443 O O . LEU A 1 81 ? -0.650 5.325 -9.567 1.00 0.00 81 LEU A O 5
ATOM 7458 N N . ILE A 1 82 ? -1.474 5.942 -7.553 1.00 0.00 82 ILE A N 5
ATOM 7459 C CA . ILE A 1 82 ? -0.582 5.077 -6.799 1.00 0.00 82 ILE A CA 5
ATOM 7460 C C . ILE A 1 82 ? -1.405 4.003 -6.085 1.00 0.00 82 ILE A C 5
ATOM 7461 O O . ILE A 1 82 ? -2.356 4.316 -5.372 1.00 0.00 82 ILE A O 5
ATOM 7476 N N . VAL A 1 83 ? -1.007 2.757 -6.302 1.00 0.00 83 VAL A N 5
ATOM 7477 C CA . VAL A 1 83 ? -1.697 1.635 -5.688 1.00 0.00 83 VAL A CA 5
ATOM 7478 C C . VAL A 1 83 ? -0.668 0.692 -5.061 1.00 0.00 83 VAL A C 5
ATOM 7479 O O . VAL A 1 83 ? 0.427 0.520 -5.592 1.00 0.00 83 VAL A O 5
ATOM 7492 N N . LEU A 1 84 ? -1.058 0.105 -3.939 1.00 0.00 84 LEU A N 5
ATOM 7493 C CA . LEU A 1 84 ? -0.185 -0.816 -3.232 1.00 0.00 84 LEU A CA 5
ATOM 7494 C C . LEU A 1 84 ? -0.908 -2.150 -3.035 1.00 0.00 84 LEU A C 5
ATOM 7495 O O . LEU A 1 84 ? -2.048 -2.181 -2.576 1.00 0.00 84 LEU A O 5
ATOM 7510 N N . MET A 1 85 ? -0.215 -3.222 -3.394 1.00 0.00 85 MET A N 5
ATOM 7511 C CA . MET A 1 85 ? -0.776 -4.555 -3.262 1.00 0.00 85 MET A CA 5
ATOM 7512 C C . MET A 1 85 ? 0.117 -5.444 -2.395 1.00 0.00 85 MET A C 5
ATOM 7513 O O . MET A 1 85 ? 1.302 -5.606 -2.683 1.00 0.00 85 MET A O 5
ATOM 7525 N N . LEU A 1 86 ? -0.485 -5.996 -1.353 1.00 0.00 86 LEU A N 5
ATOM 7526 C CA . LEU A 1 86 ? 0.241 -6.864 -0.442 1.00 0.00 86 LEU A CA 5
ATOM 7527 C C . LEU A 1 86 ? -0.534 -8.172 -0.266 1.00 0.00 86 LEU A C 5
ATOM 7528 O O . LEU A 1 86 ? -1.758 -8.194 -0.388 1.00 0.00 86 LEU A O 5
ATOM 7543 N N . ASP A 1 87 ? 0.212 -9.230 0.018 1.00 0.00 87 ASP A N 5
ATOM 7544 C CA . ASP A 1 87 ? -0.390 -10.538 0.214 1.00 0.00 87 ASP A CA 5
ATOM 7545 C C . ASP A 1 87 ? -0.877 -10.659 1.661 1.00 0.00 87 ASP A C 5
ATOM 7546 O O . ASP A 1 87 ? -0.586 -9.799 2.490 1.00 0.00 87 ASP A O 5
ATOM 7554 N N . LYS A 1 88 ? -1.609 -11.734 1.916 1.00 0.00 88 LYS A N 5
ATOM 7555 C CA . LYS A 1 88 ? -2.137 -11.978 3.248 1.00 0.00 88 LYS A CA 5
ATOM 7556 C C . LYS A 1 88 ? -0.992 -12.373 4.182 1.00 0.00 88 LYS A C 5
ATOM 7557 O O . LYS A 1 88 ? -0.982 -11.992 5.351 1.00 0.00 88 LYS A O 5
ATOM 7572 N N . GLU A 1 89 ? -0.056 -13.133 3.632 1.00 0.00 89 GLU A N 5
ATOM 7573 C CA . GLU A 1 89 ? 1.090 -13.583 4.401 1.00 0.00 89 GLU A CA 5
ATOM 7574 C C . GLU A 1 89 ? 1.931 -12.387 4.851 1.00 0.00 89 GLU A C 5
ATOM 7575 O O . GLU A 1 89 ? 2.807 -12.524 5.701 1.00 0.00 89 GLU A O 5
ATOM 7585 N N . ILE A 1 90 ? 1.634 -11.239 4.258 1.00 0.00 90 ILE A N 5
ATOM 7586 C CA . ILE A 1 90 ? 2.352 -10.019 4.586 1.00 0.00 90 ILE A CA 5
ATOM 7587 C C . ILE A 1 90 ? 1.349 -8.925 4.953 1.00 0.00 90 ILE A C 5
ATOM 7588 O O . ILE A 1 90 ? 1.610 -7.742 4.740 1.00 0.00 90 ILE A O 5
ATOM 7603 N N . GLU A 1 91 ? 0.222 -9.358 5.499 1.00 0.00 91 GLU A N 5
ATOM 7604 C CA . GLU A 1 91 ? -0.822 -8.430 5.897 1.00 0.00 91 GLU A CA 5
ATOM 7605 C C . GLU A 1 91 ? -0.248 -7.345 6.811 1.00 0.00 91 GLU A C 5
ATOM 7606 O O . GLU A 1 91 ? -0.793 -6.246 6.896 1.00 0.00 91 GLU A O 5
ATOM 7616 N N . GLU A 1 92 ? 0.847 -7.693 7.473 1.00 0.00 92 GLU A N 5
ATOM 7617 C CA . GLU A 1 92 ? 1.501 -6.764 8.380 1.00 0.00 92 GLU A CA 5
ATOM 7618 C C . GLU A 1 92 ? 1.852 -5.467 7.647 1.00 0.00 92 GLU A C 5
ATOM 7619 O O . GLU A 1 92 ? 1.592 -4.376 8.150 1.00 0.00 92 GLU A O 5
ATOM 7629 N N . VAL A 1 93 ? 2.439 -5.630 6.470 1.00 0.00 93 VAL A N 5
ATOM 7630 C CA . VAL A 1 93 ? 2.828 -4.487 5.664 1.00 0.00 93 VAL A CA 5
ATOM 7631 C C . VAL A 1 93 ? 1.587 -3.660 5.324 1.00 0.00 93 VAL A C 5
ATOM 7632 O O . VAL A 1 93 ? 1.659 -2.437 5.221 1.00 0.00 93 VAL A O 5
ATOM 7645 N N . VAL A 1 94 ? 0.475 -4.364 5.159 1.00 0.00 94 VAL A N 5
ATOM 7646 C CA . VAL A 1 94 ? -0.781 -3.710 4.832 1.00 0.00 94 VAL A CA 5
ATOM 7647 C C . VAL A 1 94 ? -1.069 -2.620 5.866 1.00 0.00 94 VAL A C 5
ATOM 7648 O O . VAL A 1 94 ? -1.367 -1.481 5.506 1.00 0.00 94 VAL A O 5
ATOM 7661 N N . GLU A 1 95 ? -0.968 -3.005 7.130 1.00 0.00 95 GLU A N 5
ATOM 7662 C CA . GLU A 1 95 ? -1.213 -2.074 8.218 1.00 0.00 95 GLU A CA 5
ATOM 7663 C C . GLU A 1 95 ? -0.071 -1.061 8.316 1.00 0.00 95 GLU A C 5
ATOM 7664 O O . GLU A 1 95 ? -0.297 0.105 8.635 1.00 0.00 95 GLU A O 5
ATOM 7674 N N . LYS A 1 96 ? 1.131 -1.543 8.037 1.00 0.00 96 LYS A N 5
ATOM 7675 C CA . LYS A 1 96 ? 2.309 -0.694 8.091 1.00 0.00 96 LYS A CA 5
ATOM 7676 C C . LYS A 1 96 ? 2.256 0.317 6.942 1.00 0.00 96 LYS A C 5
ATOM 7677 O O . LYS A 1 96 ? 2.795 1.415 7.053 1.00 0.00 96 LYS A O 5
ATOM 7692 N N . VAL A 1 97 ? 1.602 -0.094 5.866 1.00 0.00 97 VAL A N 5
ATOM 7693 C CA . VAL A 1 97 ? 1.472 0.761 4.697 1.00 0.00 97 VAL A CA 5
ATOM 7694 C C . VAL A 1 97 ? 0.431 1.845 4.979 1.00 0.00 97 VAL A C 5
ATOM 7695 O O . VAL A 1 97 ? 0.655 3.019 4.684 1.00 0.00 97 VAL A O 5
ATOM 7708 N N . LYS A 1 98 ? -0.686 1.417 5.548 1.00 0.00 98 LYS A N 5
ATOM 7709 C CA . LYS A 1 98 ? -1.762 2.337 5.872 1.00 0.00 98 LYS A CA 5
ATOM 7710 C C . LYS A 1 98 ? -1.237 3.421 6.814 1.00 0.00 98 LYS A C 5
ATOM 7711 O O . LYS A 1 98 ? -1.481 4.608 6.599 1.00 0.00 98 LYS A O 5
ATOM 7726 N N . LYS A 1 99 ? -0.521 2.977 7.836 1.00 0.00 99 LYS A N 5
ATOM 7727 C CA . LYS A 1 99 ? 0.043 3.893 8.812 1.00 0.00 99 LYS A CA 5
ATOM 7728 C C . LYS A 1 99 ? 1.148 4.719 8.149 1.00 0.00 99 LYS A C 5
ATOM 7729 O O . LYS A 1 99 ? 1.320 5.896 8.461 1.00 0.00 99 LYS A O 5
ATOM 7744 N N . PHE A 1 100 ? 1.866 4.071 7.244 1.00 0.00 100 PHE A N 5
ATOM 7745 C CA . PHE A 1 100 ? 2.949 4.729 6.535 1.00 0.00 100 PHE A CA 5
ATOM 7746 C C . PHE A 1 100 ? 2.422 5.886 5.683 1.00 0.00 100 PHE A C 5
ATOM 7747 O O . PHE A 1 100 ? 2.910 7.011 5.786 1.00 0.00 100 PHE A O 5
ATOM 7763 N N . VAL A 1 101 ? 1.434 5.569 4.860 1.00 0.00 101 VAL A N 5
ATOM 7764 C CA . VAL A 1 101 ? 0.836 6.568 3.990 1.00 0.00 101 VAL A CA 5
ATOM 7765 C C . VAL A 1 101 ? 0.293 7.719 4.838 1.00 0.00 101 VAL A C 5
ATOM 7766 O O . VAL A 1 101 ? 0.599 8.882 4.584 1.00 0.00 101 VAL A O 5
ATOM 7779 N N . GLU A 1 102 ? -0.503 7.354 5.833 1.00 0.00 102 GLU A N 5
ATOM 7780 C CA . GLU A 1 102 ? -1.092 8.342 6.722 1.00 0.00 102 GLU A CA 5
ATOM 7781 C C . GLU A 1 102 ? -0.008 9.000 7.576 1.00 0.00 102 GLU A C 5
ATOM 7782 O O . GLU A 1 102 ? -0.194 10.108 8.076 1.00 0.00 102 GLU A O 5
ATOM 7792 N N . GLU A 1 103 ? 1.102 8.291 7.717 1.00 0.00 103 GLU A N 5
ATOM 7793 C CA . GLU A 1 103 ? 2.217 8.793 8.502 1.00 0.00 103 GLU A CA 5
ATOM 7794 C C . GLU A 1 103 ? 2.900 9.954 7.773 1.00 0.00 103 GLU A C 5
ATOM 7795 O O . GLU A 1 103 ? 3.296 10.936 8.398 1.00 0.00 103 GLU A O 5
ATOM 7805 N N . ASN A 1 104 ? 3.014 9.801 6.462 1.00 0.00 104 ASN A N 5
ATOM 7806 C CA . ASN A 1 104 ? 3.641 10.823 5.642 1.00 0.00 104 ASN A CA 5
ATOM 7807 C C . ASN A 1 104 ? 2.640 11.952 5.388 1.00 0.00 104 ASN A C 5
ATOM 7808 O O . ASN A 1 104 ? 3.027 13.111 5.252 1.00 0.00 104 ASN A O 5
ATOM 7818 N N . ASN A 1 105 ? 1.371 11.573 5.334 1.00 0.00 105 ASN A N 5
ATOM 7819 C CA . ASN A 1 105 ? 0.310 12.539 5.099 1.00 0.00 105 ASN A CA 5
ATOM 7820 C C . ASN A 1 105 ? 0.604 13.814 5.894 1.00 0.00 105 ASN A C 5
ATOM 7821 O O . ASN A 1 105 ? 0.272 14.914 5.455 1.00 0.00 105 ASN A O 5
ATOM 7831 N N . MET A 1 1 ? 3.701 16.792 -2.508 1.00 0.00 1 MET A N 6
ATOM 7832 C CA . MET A 1 1 ? 4.466 17.399 -1.433 1.00 0.00 1 MET A CA 6
ATOM 7833 C C . MET A 1 1 ? 3.582 18.307 -0.576 1.00 0.00 1 MET A C 6
ATOM 7834 O O . MET A 1 1 ? 3.589 18.207 0.651 1.00 0.00 1 MET A O 6
ATOM 7846 N N . SER A 1 2 ? 2.841 19.169 -1.254 1.00 0.00 2 SER A N 6
ATOM 7847 C CA . SER A 1 2 ? 1.952 20.095 -0.569 1.00 0.00 2 SER A CA 6
ATOM 7848 C C . SER A 1 2 ? 1.656 21.297 -1.467 1.00 0.00 2 SER A C 6
ATOM 7849 O O . SER A 1 2 ? 0.566 21.866 -1.407 1.00 0.00 2 SER A O 6
ATOM 7856 N N . LYS A 1 3 ? 2.644 21.648 -2.277 1.00 0.00 3 LYS A N 6
ATOM 7857 C CA . LYS A 1 3 ? 2.500 22.772 -3.186 1.00 0.00 3 LYS A CA 6
ATOM 7858 C C . LYS A 1 3 ? 1.093 22.764 -3.784 1.00 0.00 3 LYS A C 6
ATOM 7859 O O . LYS A 1 3 ? 0.272 23.623 -3.463 1.00 0.00 3 LYS A O 6
ATOM 7874 N N . SER A 1 4 ? 0.856 21.785 -4.645 1.00 0.00 4 SER A N 6
ATOM 7875 C CA . SER A 1 4 ? -0.440 21.654 -5.291 1.00 0.00 4 SER A CA 6
ATOM 7876 C C . SER A 1 4 ? -0.475 20.382 -6.140 1.00 0.00 4 SER A C 6
ATOM 7877 O O . SER A 1 4 ? 0.556 19.940 -6.646 1.00 0.00 4 SER A O 6
ATOM 7884 N N . ASN A 1 5 ? -1.671 19.827 -6.270 1.00 0.00 5 ASN A N 6
ATOM 7885 C CA . ASN A 1 5 ? -1.853 18.614 -7.047 1.00 0.00 5 ASN A CA 6
ATOM 7886 C C . ASN A 1 5 ? -1.422 17.408 -6.212 1.00 0.00 5 ASN A C 6
ATOM 7887 O O . ASN A 1 5 ? -0.236 17.087 -6.143 1.00 0.00 5 ASN A O 6
ATOM 7897 N N . THR A 1 6 ? -2.408 16.771 -5.596 1.00 0.00 6 THR A N 6
ATOM 7898 C CA . THR A 1 6 ? -2.145 15.607 -4.767 1.00 0.00 6 THR A CA 6
ATOM 7899 C C . THR A 1 6 ? -2.947 14.404 -5.269 1.00 0.00 6 THR A C 6
ATOM 7900 O O . THR A 1 6 ? -3.952 14.566 -5.959 1.00 0.00 6 THR A O 6
ATOM 7911 N N . TYR A 1 7 ? -2.470 13.223 -4.903 1.00 0.00 7 TYR A N 6
ATOM 7912 C CA . TYR A 1 7 ? -3.129 11.992 -5.308 1.00 0.00 7 TYR A CA 6
ATOM 7913 C C . TYR A 1 7 ? -3.490 11.138 -4.090 1.00 0.00 7 TYR A C 6
ATOM 7914 O O . TYR A 1 7 ? -3.403 11.602 -2.955 1.00 0.00 7 TYR A O 6
ATOM 7931 N N . ARG A 1 8 ? -3.890 9.906 -4.370 1.00 0.00 8 ARG A N 6
ATOM 7932 C CA . ARG A 1 8 ? -4.265 8.984 -3.312 1.00 0.00 8 ARG A CA 6
ATOM 7933 C C . ARG A 1 8 ? -3.791 7.569 -3.649 1.00 0.00 8 ARG A C 6
ATOM 7934 O O . ARG A 1 8 ? -3.703 7.201 -4.820 1.00 0.00 8 ARG A O 6
ATOM 7952 N N . MET A 1 9 ? -3.498 6.813 -2.601 1.00 0.00 9 MET A N 6
ATOM 7953 C CA . MET A 1 9 ? -3.035 5.445 -2.770 1.00 0.00 9 MET A CA 6
ATOM 7954 C C . MET A 1 9 ? -4.079 4.447 -2.269 1.00 0.00 9 MET A C 6
ATOM 7955 O O . MET A 1 9 ? -4.630 4.611 -1.182 1.00 0.00 9 MET A O 6
ATOM 7967 N N . LEU A 1 10 ? -4.320 3.430 -3.085 1.00 0.00 10 LEU A N 6
ATOM 7968 C CA . LEU A 1 10 ? -5.289 2.405 -2.738 1.00 0.00 10 LEU A CA 6
ATOM 7969 C C . LEU A 1 10 ? -4.552 1.114 -2.378 1.00 0.00 10 LEU A C 6
ATOM 7970 O O . LEU A 1 10 ? -3.806 0.573 -3.193 1.00 0.00 10 LEU A O 6
ATOM 7985 N N . VAL A 1 11 ? -4.786 0.657 -1.157 1.00 0.00 11 VAL A N 6
ATOM 7986 C CA . VAL A 1 11 ? -4.155 -0.561 -0.679 1.00 0.00 11 VAL A CA 6
ATOM 7987 C C . VAL A 1 11 ? -5.138 -1.725 -0.810 1.00 0.00 11 VAL A C 6
ATOM 7988 O O . VAL A 1 11 ? -6.246 -1.670 -0.281 1.00 0.00 11 VAL A O 6
ATOM 8001 N N . LEU A 1 12 ? -4.698 -2.755 -1.519 1.00 0.00 12 LEU A N 6
ATOM 8002 C CA . LEU A 1 12 ? -5.525 -3.931 -1.727 1.00 0.00 12 LEU A CA 6
ATOM 8003 C C . LEU A 1 12 ? -4.830 -5.152 -1.122 1.00 0.00 12 LEU A C 6
ATOM 8004 O O . LEU A 1 12 ? -3.641 -5.371 -1.351 1.00 0.00 12 LEU A O 6
ATOM 8019 N N . LEU A 1 13 ? -5.600 -5.915 -0.361 1.00 0.00 13 LEU A N 6
ATOM 8020 C CA . LEU A 1 13 ? -5.072 -7.110 0.277 1.00 0.00 13 LEU A CA 6
ATOM 8021 C C . LEU A 1 13 ? -6.048 -8.269 0.063 1.00 0.00 13 LEU A C 6
ATOM 8022 O O . LEU A 1 13 ? -7.188 -8.220 0.524 1.00 0.00 13 LEU A O 6
ATOM 8037 N N . GLU A 1 14 ? -5.564 -9.287 -0.634 1.00 0.00 14 GLU A N 6
ATOM 8038 C CA . GLU A 1 14 ? -6.380 -10.457 -0.915 1.00 0.00 14 GLU A CA 6
ATOM 8039 C C . GLU A 1 14 ? -6.236 -11.485 0.209 1.00 0.00 14 GLU A C 6
ATOM 8040 O O . GLU A 1 14 ? -5.148 -12.008 0.441 1.00 0.00 14 GLU A O 6
ATOM 8050 N N . ASP A 1 15 ? -7.351 -11.743 0.878 1.00 0.00 15 ASP A N 6
ATOM 8051 C CA . ASP A 1 15 ? -7.363 -12.698 1.973 1.00 0.00 15 ASP A CA 6
ATOM 8052 C C . ASP A 1 15 ? -8.231 -13.899 1.587 1.00 0.00 15 ASP A C 6
ATOM 8053 O O . ASP A 1 15 ? -9.135 -13.774 0.762 1.00 0.00 15 ASP A O 6
ATOM 8061 N N . ASP A 1 16 ? -7.923 -15.032 2.200 1.00 0.00 16 ASP A N 6
ATOM 8062 C CA . ASP A 1 16 ? -8.663 -16.253 1.931 1.00 0.00 16 ASP A CA 6
ATOM 8063 C C . ASP A 1 16 ? -9.481 -16.631 3.168 1.00 0.00 16 ASP A C 6
ATOM 8064 O O . ASP A 1 16 ? -8.921 -16.896 4.229 1.00 0.00 16 ASP A O 6
ATOM 8072 N N . THR A 1 17 ? -10.794 -16.644 2.986 1.00 0.00 17 THR A N 6
ATOM 8073 C CA . THR A 1 17 ? -11.695 -16.985 4.075 1.00 0.00 17 THR A CA 6
ATOM 8074 C C . THR A 1 17 ? -12.047 -18.473 4.029 1.00 0.00 17 THR A C 6
ATOM 8075 O O . THR A 1 17 ? -11.517 -19.215 3.203 1.00 0.00 17 THR A O 6
ATOM 8086 N N . LYS A 1 18 ? -12.938 -18.865 4.929 1.00 0.00 18 LYS A N 6
ATOM 8087 C CA . LYS A 1 18 ? -13.366 -20.252 5.002 1.00 0.00 18 LYS A CA 6
ATOM 8088 C C . LYS A 1 18 ? -14.376 -20.410 6.140 1.00 0.00 18 LYS A C 6
ATOM 8089 O O . LYS A 1 18 ? -14.026 -20.868 7.227 1.00 0.00 18 LYS A O 6
ATOM 8104 N N . ILE A 1 19 ? -15.609 -20.019 5.853 1.00 0.00 19 ILE A N 6
ATOM 8105 C CA . ILE A 1 19 ? -16.673 -20.113 6.839 1.00 0.00 19 ILE A CA 6
ATOM 8106 C C . ILE A 1 19 ? -17.345 -21.483 6.729 1.00 0.00 19 ILE A C 6
ATOM 8107 O O . ILE A 1 19 ? -17.631 -21.953 5.629 1.00 0.00 19 ILE A O 6
ATOM 8122 N N . ASN A 1 20 ? -17.577 -22.086 7.887 1.00 0.00 20 ASN A N 6
ATOM 8123 C CA . ASN A 1 20 ? -18.209 -23.393 7.935 1.00 0.00 20 ASN A CA 6
ATOM 8124 C C . ASN A 1 20 ? -19.640 -23.282 7.403 1.00 0.00 20 ASN A C 6
ATOM 8125 O O . ASN A 1 20 ? -19.971 -22.333 6.696 1.00 0.00 20 ASN A O 6
ATOM 8135 N N . LYS A 1 21 ? -20.450 -24.267 7.766 1.00 0.00 21 LYS A N 6
ATOM 8136 C CA . LYS A 1 21 ? -21.836 -24.292 7.332 1.00 0.00 21 LYS A CA 6
ATOM 8137 C C . LYS A 1 21 ? -22.596 -23.145 8.002 1.00 0.00 21 LYS A C 6
ATOM 8138 O O . LYS A 1 21 ? -23.744 -22.872 7.656 1.00 0.00 21 LYS A O 6
ATOM 8153 N N . GLU A 1 22 ? -21.924 -22.505 8.946 1.00 0.00 22 GLU A N 6
ATOM 8154 C CA . GLU A 1 22 ? -22.522 -21.394 9.667 1.00 0.00 22 GLU A CA 6
ATOM 8155 C C . GLU A 1 22 ? -22.924 -20.283 8.694 1.00 0.00 22 GLU A C 6
ATOM 8156 O O . GLU A 1 22 ? -23.689 -19.389 9.051 1.00 0.00 22 GLU A O 6
ATOM 8166 N N . ASP A 1 23 ? -22.390 -20.378 7.485 1.00 0.00 23 ASP A N 6
ATOM 8167 C CA . ASP A 1 23 ? -22.684 -19.393 6.458 1.00 0.00 23 ASP A CA 6
ATOM 8168 C C . ASP A 1 23 ? -22.623 -20.063 5.084 1.00 0.00 23 ASP A C 6
ATOM 8169 O O . ASP A 1 23 ? -23.645 -20.199 4.410 1.00 0.00 23 ASP A O 6
ATOM 8177 N N . GLU A 1 24 ? -21.418 -20.464 4.709 1.00 0.00 24 GLU A N 6
ATOM 8178 C CA . GLU A 1 24 ? -21.212 -21.118 3.428 1.00 0.00 24 GLU A CA 6
ATOM 8179 C C . GLU A 1 24 ? -19.882 -21.876 3.427 1.00 0.00 24 GLU A C 6
ATOM 8180 O O . GLU A 1 24 ? -18.819 -21.271 3.290 1.00 0.00 24 GLU A O 6
ATOM 8190 N N . LYS A 1 25 ? -19.985 -23.188 3.581 1.00 0.00 25 LYS A N 6
ATOM 8191 C CA . LYS A 1 25 ? -18.803 -24.034 3.598 1.00 0.00 25 LYS A CA 6
ATOM 8192 C C . LYS A 1 25 ? -18.631 -24.689 2.226 1.00 0.00 25 LYS A C 6
ATOM 8193 O O . LYS A 1 25 ? -17.508 -24.872 1.759 1.00 0.00 25 LYS A O 6
ATOM 8208 N N . PHE A 1 26 ? -19.760 -25.023 1.619 1.00 0.00 26 PHE A N 6
ATOM 8209 C CA . PHE A 1 26 ? -19.747 -25.653 0.309 1.00 0.00 26 PHE A CA 6
ATOM 8210 C C . PHE A 1 26 ? -18.939 -24.823 -0.690 1.00 0.00 26 PHE A C 6
ATOM 8211 O O . PHE A 1 26 ? -18.227 -25.375 -1.529 1.00 0.00 26 PHE A O 6
ATOM 8227 N N . LEU A 1 27 ? -19.076 -23.511 -0.570 1.00 0.00 27 LEU A N 6
ATOM 8228 C CA . LEU A 1 27 ? -18.368 -22.600 -1.453 1.00 0.00 27 LEU A CA 6
ATOM 8229 C C . LEU A 1 27 ? -16.887 -22.569 -1.065 1.00 0.00 27 LEU A C 6
ATOM 8230 O O . LEU A 1 27 ? -16.545 -22.741 0.104 1.00 0.00 27 LEU A O 6
ATOM 8245 N N . LYS A 1 28 ? -16.051 -22.346 -2.069 1.00 0.00 28 LYS A N 6
ATOM 8246 C CA . LYS A 1 28 ? -14.617 -22.289 -1.848 1.00 0.00 28 LYS A CA 6
ATOM 8247 C C . LYS A 1 28 ? -14.273 -21.009 -1.083 1.00 0.00 28 LYS A C 6
ATOM 8248 O O . LYS A 1 28 ? -13.697 -20.082 -1.648 1.00 0.00 28 LYS A O 6
ATOM 8263 N N . GLY A 1 29 ? -14.645 -20.999 0.188 1.00 0.00 29 GLY A N 6
ATOM 8264 C CA . GLY A 1 29 ? -14.384 -19.849 1.035 1.00 0.00 29 GLY A CA 6
ATOM 8265 C C . GLY A 1 29 ? -14.022 -18.621 0.197 1.00 0.00 29 GLY A C 6
ATOM 8266 O O . GLY A 1 29 ? -12.851 -18.384 -0.091 1.00 0.00 29 GLY A O 6
ATOM 8270 N N . LYS A 1 30 ? -15.052 -17.872 -0.172 1.00 0.00 30 LYS A N 6
ATOM 8271 C CA . LYS A 1 30 ? -14.858 -16.677 -0.974 1.00 0.00 30 LYS A CA 6
ATOM 8272 C C . LYS A 1 30 ? -15.276 -15.450 -0.161 1.00 0.00 30 LYS A C 6
ATOM 8273 O O . LYS A 1 30 ? -16.428 -15.340 0.256 1.00 0.00 30 LYS A O 6
ATOM 8288 N N . PRO A 1 31 ? -14.293 -14.533 0.045 1.00 0.00 31 PRO A N 6
ATOM 8289 C CA . PRO A 1 31 ? -14.546 -13.320 0.801 1.00 0.00 31 PRO A CA 6
ATOM 8290 C C . PRO A 1 31 ? -15.352 -12.317 -0.027 1.00 0.00 31 PRO A C 6
ATOM 8291 O O . PRO A 1 31 ? -16.105 -11.514 0.525 1.00 0.00 31 PRO A O 6
ATOM 8299 N N . GLY A 1 32 ? -15.170 -12.396 -1.336 1.00 0.00 32 GLY A N 6
ATOM 8300 C CA . GLY A 1 32 ? -15.871 -11.505 -2.245 1.00 0.00 32 GLY A CA 6
ATOM 8301 C C . GLY A 1 32 ? -15.094 -11.334 -3.553 1.00 0.00 32 GLY A C 6
ATOM 8302 O O . GLY A 1 32 ? -15.321 -12.069 -4.513 1.00 0.00 32 GLY A O 6
ATOM 8306 N N . LYS A 1 33 ? -14.197 -10.361 -3.548 1.00 0.00 33 LYS A N 6
ATOM 8307 C CA . LYS A 1 33 ? -13.386 -10.085 -4.722 1.00 0.00 33 LYS A CA 6
ATOM 8308 C C . LYS A 1 33 ? -11.908 -10.261 -4.370 1.00 0.00 33 LYS A C 6
ATOM 8309 O O . LYS A 1 33 ? -11.516 -10.085 -3.217 1.00 0.00 33 LYS A O 6
ATOM 8324 N N . MET A 1 34 ? -11.127 -10.604 -5.383 1.00 0.00 34 MET A N 6
ATOM 8325 C CA . MET A 1 34 ? -9.701 -10.807 -5.196 1.00 0.00 34 MET A CA 6
ATOM 8326 C C . MET A 1 34 ? -8.923 -9.520 -5.483 1.00 0.00 34 MET A C 6
ATOM 8327 O O . MET A 1 34 ? -9.207 -8.823 -6.455 1.00 0.00 34 MET A O 6
ATOM 8339 N N . HIS A 1 35 ? -7.958 -9.245 -4.618 1.00 0.00 35 HIS A N 6
ATOM 8340 C CA . HIS A 1 35 ? -7.137 -8.055 -4.767 1.00 0.00 35 HIS A CA 6
ATOM 8341 C C . HIS A 1 35 ? -8.037 -6.829 -4.942 1.00 0.00 35 HIS A C 6
ATOM 8342 O O . HIS A 1 35 ? -8.228 -6.350 -6.059 1.00 0.00 35 HIS A O 6
ATOM 8355 N N . GLU A 1 36 ? -8.565 -6.358 -3.823 1.00 0.00 36 GLU A N 6
ATOM 8356 C CA . GLU A 1 36 ? -9.439 -5.198 -3.838 1.00 0.00 36 GLU A CA 6
ATOM 8357 C C . GLU A 1 36 ? -8.947 -4.149 -2.839 1.00 0.00 36 GLU A C 6
ATOM 8358 O O . GLU A 1 36 ? -8.403 -4.493 -1.789 1.00 0.00 36 GLU A O 6
ATOM 8368 N N . PHE A 1 37 ? -9.153 -2.891 -3.200 1.00 0.00 37 PHE A N 6
ATOM 8369 C CA . PHE A 1 37 ? -8.737 -1.789 -2.348 1.00 0.00 37 PHE A CA 6
ATOM 8370 C C . PHE A 1 37 ? -9.470 -1.828 -1.006 1.00 0.00 37 PHE A C 6
ATOM 8371 O O . PHE A 1 37 ? -10.652 -2.162 -0.950 1.00 0.00 37 PHE A O 6
ATOM 8387 N N . VAL A 1 38 ? -8.737 -1.482 0.042 1.00 0.00 38 VAL A N 6
ATOM 8388 C CA . VAL A 1 38 ? -9.302 -1.473 1.380 1.00 0.00 38 VAL A CA 6
ATOM 8389 C C . VAL A 1 38 ? -9.642 -0.035 1.776 1.00 0.00 38 VAL A C 6
ATOM 8390 O O . VAL A 1 38 ? -10.628 0.205 2.471 1.00 0.00 38 VAL A O 6
ATOM 8403 N N . ASP A 1 39 ? -8.806 0.885 1.317 1.00 0.00 39 ASP A N 6
ATOM 8404 C CA . ASP A 1 39 ? -9.006 2.294 1.614 1.00 0.00 39 ASP A CA 6
ATOM 8405 C C . ASP A 1 39 ? -8.034 3.129 0.778 1.00 0.00 39 ASP A C 6
ATOM 8406 O O . ASP A 1 39 ? -7.052 2.607 0.254 1.00 0.00 39 ASP A O 6
ATOM 8414 N N . GLU A 1 40 ? -8.342 4.414 0.680 1.00 0.00 40 GLU A N 6
ATOM 8415 C CA . GLU A 1 40 ? -7.509 5.327 -0.081 1.00 0.00 40 GLU A CA 6
ATOM 8416 C C . GLU A 1 40 ? -6.926 6.406 0.833 1.00 0.00 40 GLU A C 6
ATOM 8417 O O . GLU A 1 40 ? -7.625 6.938 1.695 1.00 0.00 40 GLU A O 6
ATOM 8427 N N . LEU A 1 41 ? -5.652 6.696 0.618 1.00 0.00 41 LEU A N 6
ATOM 8428 C CA . LEU A 1 41 ? -4.968 7.699 1.414 1.00 0.00 41 LEU A CA 6
ATOM 8429 C C . LEU A 1 41 ? -4.247 8.679 0.483 1.00 0.00 41 LEU A C 6
ATOM 8430 O O . LEU A 1 41 ? -3.687 8.276 -0.535 1.00 0.00 41 LEU A O 6
ATOM 8445 N N . ILE A 1 42 ? -4.285 9.947 0.867 1.00 0.00 42 ILE A N 6
ATOM 8446 C CA . ILE A 1 42 ? -3.644 10.986 0.079 1.00 0.00 42 ILE A CA 6
ATOM 8447 C C . ILE A 1 42 ? -2.162 11.062 0.452 1.00 0.00 42 ILE A C 6
ATOM 8448 O O . ILE A 1 42 ? -1.822 11.275 1.615 1.00 0.00 42 ILE A O 6
ATOM 8463 N N . LEU A 1 43 ? -1.322 10.881 -0.555 1.00 0.00 43 LEU A N 6
ATOM 8464 C CA . LEU A 1 43 ? 0.117 10.928 -0.348 1.00 0.00 43 LEU A CA 6
ATOM 8465 C C . LEU A 1 43 ? 0.660 12.257 -0.873 1.00 0.00 43 LEU A C 6
ATOM 8466 O O . LEU A 1 43 ? 0.115 12.825 -1.820 1.00 0.00 43 LEU A O 6
ATOM 8481 N N . PRO A 1 44 ? 1.757 12.727 -0.222 1.00 0.00 44 PRO A N 6
ATOM 8482 C CA . PRO A 1 44 ? 2.380 13.981 -0.615 1.00 0.00 44 PRO A CA 6
ATOM 8483 C C . PRO A 1 44 ? 3.179 13.815 -1.909 1.00 0.00 44 PRO A C 6
ATOM 8484 O O . PRO A 1 44 ? 4.282 14.343 -2.035 1.00 0.00 44 PRO A O 6
ATOM 8492 N N . PHE A 1 45 ? 2.590 13.076 -2.839 1.00 0.00 45 PHE A N 6
ATOM 8493 C CA . PHE A 1 45 ? 3.233 12.834 -4.119 1.00 0.00 45 PHE A CA 6
ATOM 8494 C C . PHE A 1 45 ? 2.791 13.864 -5.160 1.00 0.00 45 PHE A C 6
ATOM 8495 O O . PHE A 1 45 ? 1.598 14.122 -5.315 1.00 0.00 45 PHE A O 6
ATOM 8511 N N . ASN A 1 46 ? 3.775 14.423 -5.847 1.00 0.00 46 ASN A N 6
ATOM 8512 C CA . ASN A 1 46 ? 3.503 15.419 -6.871 1.00 0.00 46 ASN A CA 6
ATOM 8513 C C . ASN A 1 46 ? 4.098 14.952 -8.200 1.00 0.00 46 ASN A C 6
ATOM 8514 O O . ASN A 1 46 ? 4.976 14.092 -8.224 1.00 0.00 46 ASN A O 6
ATOM 8524 N N . VAL A 1 47 ? 3.595 15.540 -9.276 1.00 0.00 47 VAL A N 6
ATOM 8525 C CA . VAL A 1 47 ? 4.065 15.197 -10.606 1.00 0.00 47 VAL A CA 6
ATOM 8526 C C . VAL A 1 47 ? 5.451 15.808 -10.826 1.00 0.00 47 VAL A C 6
ATOM 8527 O O . VAL A 1 47 ? 6.192 15.377 -11.707 1.00 0.00 47 VAL A O 6
ATOM 8540 N N . ASP A 1 48 ? 5.759 16.806 -10.009 1.00 0.00 48 ASP A N 6
ATOM 8541 C CA . ASP A 1 48 ? 7.043 17.480 -10.102 1.00 0.00 48 ASP A CA 6
ATOM 8542 C C . ASP A 1 48 ? 7.932 17.039 -8.938 1.00 0.00 48 ASP A C 6
ATOM 8543 O O . ASP A 1 48 ? 8.652 17.851 -8.359 1.00 0.00 48 ASP A O 6
ATOM 8551 N N . GLU A 1 49 ? 7.852 15.753 -8.628 1.00 0.00 49 GLU A N 6
ATOM 8552 C CA . GLU A 1 49 ? 8.641 15.194 -7.544 1.00 0.00 49 GLU A CA 6
ATOM 8553 C C . GLU A 1 49 ? 8.817 13.687 -7.737 1.00 0.00 49 GLU A C 6
ATOM 8554 O O . GLU A 1 49 ? 8.781 12.924 -6.773 1.00 0.00 49 GLU A O 6
ATOM 8564 N N . LEU A 1 50 ? 9.002 13.301 -8.992 1.00 0.00 50 LEU A N 6
ATOM 8565 C CA . LEU A 1 50 ? 9.185 11.898 -9.325 1.00 0.00 50 LEU A CA 6
ATOM 8566 C C . LEU A 1 50 ? 10.553 11.433 -8.820 1.00 0.00 50 LEU A C 6
ATOM 8567 O O . LEU A 1 50 ? 10.673 10.347 -8.254 1.00 0.00 50 LEU A O 6
ATOM 8582 N N . ASP A 1 51 ? 11.549 12.277 -9.044 1.00 0.00 51 ASP A N 6
ATOM 8583 C CA . ASP A 1 51 ? 12.903 11.966 -8.617 1.00 0.00 51 ASP A CA 6
ATOM 8584 C C . ASP A 1 51 ? 12.939 11.854 -7.092 1.00 0.00 51 ASP A C 6
ATOM 8585 O O . ASP A 1 51 ? 13.474 10.887 -6.550 1.00 0.00 51 ASP A O 6
ATOM 8593 N N . GLU A 1 52 ? 12.366 12.855 -6.443 1.00 0.00 52 GLU A N 6
ATOM 8594 C CA . GLU A 1 52 ? 12.327 12.881 -4.990 1.00 0.00 52 GLU A CA 6
ATOM 8595 C C . GLU A 1 52 ? 11.405 11.779 -4.463 1.00 0.00 52 GLU A C 6
ATOM 8596 O O . GLU A 1 52 ? 11.674 11.188 -3.421 1.00 0.00 52 GLU A O 6
ATOM 8606 N N . LEU A 1 53 ? 10.338 11.539 -5.210 1.00 0.00 53 LEU A N 6
ATOM 8607 C CA . LEU A 1 53 ? 9.374 10.520 -4.830 1.00 0.00 53 LEU A CA 6
ATOM 8608 C C . LEU A 1 53 ? 10.012 9.138 -4.989 1.00 0.00 53 LEU A C 6
ATOM 8609 O O . LEU A 1 53 ? 9.802 8.255 -4.158 1.00 0.00 53 LEU A O 6
ATOM 8624 N N . ASN A 1 54 ? 10.778 8.993 -6.060 1.00 0.00 54 ASN A N 6
ATOM 8625 C CA . ASN A 1 54 ? 11.445 7.734 -6.338 1.00 0.00 54 ASN A CA 6
ATOM 8626 C C . ASN A 1 54 ? 12.548 7.507 -5.301 1.00 0.00 54 ASN A C 6
ATOM 8627 O O . ASN A 1 54 ? 12.809 6.373 -4.905 1.00 0.00 54 ASN A O 6
ATOM 8637 N N . THR A 1 55 ? 13.165 8.605 -4.891 1.00 0.00 55 THR A N 6
ATOM 8638 C CA . THR A 1 55 ? 14.233 8.540 -3.909 1.00 0.00 55 THR A CA 6
ATOM 8639 C C . THR A 1 55 ? 13.664 8.234 -2.522 1.00 0.00 55 THR A C 6
ATOM 8640 O O . THR A 1 55 ? 14.194 7.389 -1.801 1.00 0.00 55 THR A O 6
ATOM 8651 N N . TRP A 1 56 ? 12.590 8.935 -2.189 1.00 0.00 56 TRP A N 6
ATOM 8652 C CA . TRP A 1 56 ? 11.943 8.748 -0.902 1.00 0.00 56 TRP A CA 6
ATOM 8653 C C . TRP A 1 56 ? 11.276 7.371 -0.904 1.00 0.00 56 TRP A C 6
ATOM 8654 O O . TRP A 1 56 ? 11.443 6.595 0.036 1.00 0.00 56 TRP A O 6
ATOM 8674 N N . PHE A 1 57 ? 10.533 7.108 -1.970 1.00 0.00 57 PHE A N 6
ATOM 8675 C CA . PHE A 1 57 ? 9.842 5.839 -2.106 1.00 0.00 57 PHE A CA 6
ATOM 8676 C C . PHE A 1 57 ? 10.826 4.668 -2.056 1.00 0.00 57 PHE A C 6
ATOM 8677 O O . PHE A 1 57 ? 10.538 3.635 -1.455 1.00 0.00 57 PHE A O 6
ATOM 8693 N N . ASP A 1 58 ? 11.969 4.871 -2.694 1.00 0.00 58 ASP A N 6
ATOM 8694 C CA . ASP A 1 58 ? 12.999 3.845 -2.730 1.00 0.00 58 ASP A CA 6
ATOM 8695 C C . ASP A 1 58 ? 13.473 3.557 -1.305 1.00 0.00 58 ASP A C 6
ATOM 8696 O O . ASP A 1 58 ? 13.642 2.398 -0.925 1.00 0.00 58 ASP A O 6
ATOM 8704 N N . LYS A 1 59 ? 13.676 4.629 -0.553 1.00 0.00 59 LYS A N 6
ATOM 8705 C CA . LYS A 1 59 ? 14.129 4.505 0.822 1.00 0.00 59 LYS A CA 6
ATOM 8706 C C . LYS A 1 59 ? 13.010 3.898 1.670 1.00 0.00 59 LYS A C 6
ATOM 8707 O O . LYS A 1 59 ? 13.237 2.945 2.415 1.00 0.00 59 LYS A O 6
ATOM 8722 N N . PHE A 1 60 ? 11.825 4.474 1.529 1.00 0.00 60 PHE A N 6
ATOM 8723 C CA . PHE A 1 60 ? 10.670 4.000 2.273 1.00 0.00 60 PHE A CA 6
ATOM 8724 C C . PHE A 1 60 ? 10.357 2.543 1.931 1.00 0.00 60 PHE A C 6
ATOM 8725 O O . PHE A 1 60 ? 9.861 1.796 2.774 1.00 0.00 60 PHE A O 6
ATOM 8741 N N . ASP A 1 61 ? 10.658 2.181 0.692 1.00 0.00 61 ASP A N 6
ATOM 8742 C CA . ASP A 1 61 ? 10.416 0.826 0.228 1.00 0.00 61 ASP A CA 6
ATOM 8743 C C . ASP A 1 61 ? 11.159 -0.159 1.132 1.00 0.00 61 ASP A C 6
ATOM 8744 O O . ASP A 1 61 ? 10.636 -1.222 1.462 1.00 0.00 61 ASP A O 6
ATOM 8752 N N . ALA A 1 62 ? 12.369 0.230 1.509 1.00 0.00 62 ALA A N 6
ATOM 8753 C CA . ALA A 1 62 ? 13.190 -0.605 2.369 1.00 0.00 62 ALA A CA 6
ATOM 8754 C C . ALA A 1 62 ? 12.694 -0.487 3.812 1.00 0.00 62 ALA A C 6
ATOM 8755 O O . ALA A 1 62 ? 12.592 -1.486 4.520 1.00 0.00 62 ALA A O 6
ATOM 8762 N N . GLU A 1 63 ? 12.400 0.744 4.203 1.00 0.00 63 GLU A N 6
ATOM 8763 C CA . GLU A 1 63 ? 11.919 1.008 5.549 1.00 0.00 63 GLU A CA 6
ATOM 8764 C C . GLU A 1 63 ? 10.591 0.285 5.787 1.00 0.00 63 GLU A C 6
ATOM 8765 O O . GLU A 1 63 ? 10.296 -0.126 6.910 1.00 0.00 63 GLU A O 6
ATOM 8775 N N . ILE A 1 64 ? 9.826 0.150 4.714 1.00 0.00 64 ILE A N 6
ATOM 8776 C CA . ILE A 1 64 ? 8.536 -0.516 4.793 1.00 0.00 64 ILE A CA 6
ATOM 8777 C C . ILE A 1 64 ? 8.726 -2.014 4.540 1.00 0.00 64 ILE A C 6
ATOM 8778 O O . ILE A 1 64 ? 7.955 -2.834 5.036 1.00 0.00 64 ILE A O 6
ATOM 8793 N N . CYS A 1 65 ? 9.757 -2.326 3.767 1.00 0.00 65 CYS A N 6
ATOM 8794 C CA . CYS A 1 65 ? 10.057 -3.709 3.441 1.00 0.00 65 CYS A CA 6
ATOM 8795 C C . CYS A 1 65 ? 10.737 -4.351 4.652 1.00 0.00 65 CYS A C 6
ATOM 8796 O O . CYS A 1 65 ? 10.593 -5.549 4.888 1.00 0.00 65 CYS A O 6
ATOM 8803 N N . ILE A 1 66 ? 11.464 -3.523 5.389 1.00 0.00 66 ILE A N 6
ATOM 8804 C CA . ILE A 1 66 ? 12.167 -3.994 6.571 1.00 0.00 66 ILE A CA 6
ATOM 8805 C C . ILE A 1 66 ? 11.171 -4.671 7.516 1.00 0.00 66 ILE A C 6
ATOM 8806 O O . ILE A 1 66 ? 11.382 -5.808 7.934 1.00 0.00 66 ILE A O 6
ATOM 8821 N N . PRO A 1 67 ? 10.080 -3.924 7.831 1.00 0.00 67 PRO A N 6
ATOM 8822 C CA . PRO A 1 67 ? 9.052 -4.439 8.720 1.00 0.00 67 PRO A CA 6
ATOM 8823 C C . PRO A 1 67 ? 8.180 -5.474 8.008 1.00 0.00 67 PRO A C 6
ATOM 8824 O O . PRO A 1 67 ? 7.239 -6.006 8.594 1.00 0.00 67 PRO A O 6
ATOM 8832 N N . ASN A 1 68 ? 8.524 -5.728 6.753 1.00 0.00 68 ASN A N 6
ATOM 8833 C CA . ASN A 1 68 ? 7.783 -6.689 5.954 1.00 0.00 68 ASN A CA 6
ATOM 8834 C C . ASN A 1 68 ? 8.535 -8.022 5.941 1.00 0.00 68 ASN A C 6
ATOM 8835 O O . ASN A 1 68 ? 9.764 -8.046 5.929 1.00 0.00 68 ASN A O 6
ATOM 8845 N N . GLU A 1 69 ? 7.763 -9.099 5.945 1.00 0.00 69 GLU A N 6
ATOM 8846 C CA . GLU A 1 69 ? 8.341 -10.434 5.933 1.00 0.00 69 GLU A CA 6
ATOM 8847 C C . GLU A 1 69 ? 7.758 -11.254 4.782 1.00 0.00 69 GLU A C 6
ATOM 8848 O O . GLU A 1 69 ? 7.121 -12.281 5.007 1.00 0.00 69 GLU A O 6
ATOM 8858 N N . GLY A 1 70 ? 7.997 -10.770 3.572 1.00 0.00 70 GLY A N 6
ATOM 8859 C CA . GLY A 1 70 ? 7.503 -11.447 2.383 1.00 0.00 70 GLY A CA 6
ATOM 8860 C C . GLY A 1 70 ? 7.719 -10.589 1.135 1.00 0.00 70 GLY A C 6
ATOM 8861 O O . GLY A 1 70 ? 8.562 -9.693 1.131 1.00 0.00 70 GLY A O 6
ATOM 8865 N N . HIS A 1 71 ? 6.943 -10.894 0.106 1.00 0.00 71 HIS A N 6
ATOM 8866 C CA . HIS A 1 71 ? 7.038 -10.161 -1.146 1.00 0.00 71 HIS A CA 6
ATOM 8867 C C . HIS A 1 71 ? 5.979 -9.057 -1.175 1.00 0.00 71 HIS A C 6
ATOM 8868 O O . HIS A 1 71 ? 4.924 -9.187 -0.557 1.00 0.00 71 HIS A O 6
ATOM 8881 N N . ILE A 1 72 ? 6.298 -7.996 -1.902 1.00 0.00 72 ILE A N 6
ATOM 8882 C CA . ILE A 1 72 ? 5.387 -6.870 -2.021 1.00 0.00 72 ILE A CA 6
ATOM 8883 C C . ILE A 1 72 ? 5.434 -6.331 -3.452 1.00 0.00 72 ILE A C 6
ATOM 8884 O O . ILE A 1 72 ? 6.490 -6.329 -4.084 1.00 0.00 72 ILE A O 6
ATOM 8899 N N . LYS A 1 73 ? 4.278 -5.886 -3.922 1.00 0.00 73 LYS A N 6
ATOM 8900 C CA . LYS A 1 73 ? 4.174 -5.346 -5.266 1.00 0.00 73 LYS A CA 6
ATOM 8901 C C . LYS A 1 73 ? 3.381 -4.038 -5.227 1.00 0.00 73 LYS A C 6
ATOM 8902 O O . LYS A 1 73 ? 2.403 -3.924 -4.488 1.00 0.00 73 LYS A O 6
ATOM 8917 N N . TYR A 1 74 ? 3.829 -3.086 -6.030 1.00 0.00 74 TYR A N 6
ATOM 8918 C CA . TYR A 1 74 ? 3.171 -1.792 -6.097 1.00 0.00 74 TYR A CA 6
ATOM 8919 C C . TYR A 1 74 ? 3.122 -1.275 -7.537 1.00 0.00 74 TYR A C 6
ATOM 8920 O O . TYR A 1 74 ? 3.921 -1.687 -8.377 1.00 0.00 74 TYR A O 6
ATOM 8937 N N . GLU A 1 75 ? 2.176 -0.380 -7.777 1.00 0.00 75 GLU A N 6
ATOM 8938 C CA . GLU A 1 75 ? 2.011 0.197 -9.100 1.00 0.00 75 GLU A CA 6
ATOM 8939 C C . GLU A 1 75 ? 1.772 1.705 -8.996 1.00 0.00 75 GLU A C 6
ATOM 8940 O O . GLU A 1 75 ? 0.755 2.140 -8.458 1.00 0.00 75 GLU A O 6
ATOM 8950 N N . ILE A 1 76 ? 2.726 2.462 -9.520 1.00 0.00 76 ILE A N 6
ATOM 8951 C CA . ILE A 1 76 ? 2.631 3.911 -9.493 1.00 0.00 76 ILE A CA 6
ATOM 8952 C C . ILE A 1 76 ? 2.534 4.437 -10.926 1.00 0.00 76 ILE A C 6
ATOM 8953 O O . ILE A 1 76 ? 3.447 4.239 -11.728 1.00 0.00 76 ILE A O 6
ATOM 8968 N N . SER A 1 77 ? 1.422 5.100 -11.206 1.00 0.00 77 SER A N 6
ATOM 8969 C CA . SER A 1 77 ? 1.194 5.657 -12.528 1.00 0.00 77 SER A CA 6
ATOM 8970 C C . SER A 1 77 ? 1.472 7.162 -12.518 1.00 0.00 77 SER A C 6
ATOM 8971 O O . SER A 1 77 ? 0.832 7.911 -11.780 1.00 0.00 77 SER A O 6
ATOM 8978 N N . SER A 1 78 ? 2.429 7.560 -13.343 1.00 0.00 78 SER A N 6
ATOM 8979 C CA . SER A 1 78 ? 2.800 8.962 -13.438 1.00 0.00 78 SER A CA 6
ATOM 8980 C C . SER A 1 78 ? 1.546 9.826 -13.587 1.00 0.00 78 SER A C 6
ATOM 8981 O O . SER A 1 78 ? 1.527 10.979 -13.158 1.00 0.00 78 SER A O 6
ATOM 8988 N N . ASP A 1 79 ? 0.527 9.235 -14.196 1.00 0.00 79 ASP A N 6
ATOM 8989 C CA . ASP A 1 79 ? -0.727 9.937 -14.408 1.00 0.00 79 ASP A CA 6
ATOM 8990 C C . ASP A 1 79 ? -1.217 10.508 -13.077 1.00 0.00 79 ASP A C 6
ATOM 8991 O O . ASP A 1 79 ? -1.991 11.464 -13.054 1.00 0.00 79 ASP A O 6
ATOM 8999 N N . GLY A 1 80 ? -0.745 9.901 -11.997 1.00 0.00 80 GLY A N 6
ATOM 9000 C CA . GLY A 1 80 ? -1.127 10.337 -10.664 1.00 0.00 80 GLY A CA 6
ATOM 9001 C C . GLY A 1 80 ? -2.000 9.288 -9.973 1.00 0.00 80 GLY A C 6
ATOM 9002 O O . GLY A 1 80 ? -2.990 9.628 -9.328 1.00 0.00 80 GLY A O 6
ATOM 9006 N N . LEU A 1 81 ? -1.601 8.035 -10.132 1.00 0.00 81 LEU A N 6
ATOM 9007 C CA . LEU A 1 81 ? -2.335 6.934 -9.530 1.00 0.00 81 LEU A CA 6
ATOM 9008 C C . LEU A 1 81 ? -1.355 6.011 -8.804 1.00 0.00 81 LEU A C 6
ATOM 9009 O O . LEU A 1 81 ? -0.452 5.448 -9.421 1.00 0.00 81 LEU A O 6
ATOM 9024 N N . ILE A 1 82 ? -1.567 5.883 -7.501 1.00 0.00 82 ILE A N 6
ATOM 9025 C CA . ILE A 1 82 ? -0.712 5.037 -6.684 1.00 0.00 82 ILE A CA 6
ATOM 9026 C C . ILE A 1 82 ? -1.542 3.886 -6.110 1.00 0.00 82 ILE A C 6
ATOM 9027 O O . ILE A 1 82 ? -2.603 4.111 -5.530 1.00 0.00 82 ILE A O 6
ATOM 9042 N N . VAL A 1 83 ? -1.026 2.679 -6.292 1.00 0.00 83 VAL A N 6
ATOM 9043 C CA . VAL A 1 83 ? -1.707 1.494 -5.801 1.00 0.00 83 VAL A CA 6
ATOM 9044 C C . VAL A 1 83 ? -0.703 0.602 -5.066 1.00 0.00 83 VAL A C 6
ATOM 9045 O O . VAL A 1 83 ? 0.450 0.489 -5.481 1.00 0.00 83 VAL A O 6
ATOM 9058 N N . LEU A 1 84 ? -1.177 -0.007 -3.990 1.00 0.00 84 LEU A N 6
ATOM 9059 C CA . LEU A 1 84 ? -0.335 -0.884 -3.194 1.00 0.00 84 LEU A CA 6
ATOM 9060 C C . LEU A 1 84 ? -0.979 -2.270 -3.118 1.00 0.00 84 LEU A C 6
ATOM 9061 O O . LEU A 1 84 ? -2.135 -2.400 -2.719 1.00 0.00 84 LEU A O 6
ATOM 9076 N N . MET A 1 85 ? -0.202 -3.271 -3.507 1.00 0.00 85 MET A N 6
ATOM 9077 C CA . MET A 1 85 ? -0.681 -4.642 -3.487 1.00 0.00 85 MET A CA 6
ATOM 9078 C C . MET A 1 85 ? 0.136 -5.495 -2.515 1.00 0.00 85 MET A C 6
ATOM 9079 O O . MET A 1 85 ? 1.332 -5.699 -2.717 1.00 0.00 85 MET A O 6
ATOM 9091 N N . LEU A 1 86 ? -0.541 -5.969 -1.480 1.00 0.00 86 LEU A N 6
ATOM 9092 C CA . LEU A 1 86 ? 0.106 -6.796 -0.477 1.00 0.00 86 LEU A CA 6
ATOM 9093 C C . LEU A 1 86 ? -0.720 -8.066 -0.257 1.00 0.00 86 LEU A C 6
ATOM 9094 O O . LEU A 1 86 ? -1.949 -8.024 -0.294 1.00 0.00 86 LEU A O 6
ATOM 9109 N N . ASP A 1 87 ? -0.012 -9.163 -0.033 1.00 0.00 87 ASP A N 6
ATOM 9110 C CA . ASP A 1 87 ? -0.664 -10.441 0.196 1.00 0.00 87 ASP A CA 6
ATOM 9111 C C . ASP A 1 87 ? -1.126 -10.520 1.651 1.00 0.00 87 ASP A C 6
ATOM 9112 O O . ASP A 1 87 ? -0.636 -9.781 2.503 1.00 0.00 87 ASP A O 6
ATOM 9120 N N . LYS A 1 88 ? -2.064 -11.425 1.893 1.00 0.00 88 LYS A N 6
ATOM 9121 C CA . LYS A 1 88 ? -2.597 -11.610 3.231 1.00 0.00 88 LYS A CA 6
ATOM 9122 C C . LYS A 1 88 ? -1.478 -12.086 4.160 1.00 0.00 88 LYS A C 6
ATOM 9123 O O . LYS A 1 88 ? -1.452 -11.731 5.339 1.00 0.00 88 LYS A O 6
ATOM 9138 N N . GLU A 1 89 ? -0.582 -12.881 3.595 1.00 0.00 89 GLU A N 6
ATOM 9139 C CA . GLU A 1 89 ? 0.538 -13.408 4.358 1.00 0.00 89 GLU A CA 6
ATOM 9140 C C . GLU A 1 89 ? 1.451 -12.270 4.814 1.00 0.00 89 GLU A C 6
ATOM 9141 O O . GLU A 1 89 ? 2.323 -12.469 5.660 1.00 0.00 89 GLU A O 6
ATOM 9151 N N . ILE A 1 90 ? 1.220 -11.100 4.236 1.00 0.00 90 ILE A N 6
ATOM 9152 C CA . ILE A 1 90 ? 2.015 -9.931 4.573 1.00 0.00 90 ILE A CA 6
ATOM 9153 C C . ILE A 1 90 ? 1.080 -8.778 4.950 1.00 0.00 90 ILE A C 6
ATOM 9154 O O . ILE A 1 90 ? 1.413 -7.612 4.743 1.00 0.00 90 ILE A O 6
ATOM 9169 N N . GLU A 1 91 ? -0.071 -9.145 5.496 1.00 0.00 91 GLU A N 6
ATOM 9170 C CA . GLU A 1 91 ? -1.054 -8.156 5.903 1.00 0.00 91 GLU A CA 6
ATOM 9171 C C . GLU A 1 91 ? -0.409 -7.107 6.810 1.00 0.00 91 GLU A C 6
ATOM 9172 O O . GLU A 1 91 ? -0.890 -5.978 6.900 1.00 0.00 91 GLU A O 6
ATOM 9182 N N . GLU A 1 92 ? 0.671 -7.517 7.460 1.00 0.00 92 GLU A N 6
ATOM 9183 C CA . GLU A 1 92 ? 1.387 -6.627 8.358 1.00 0.00 92 GLU A CA 6
ATOM 9184 C C . GLU A 1 92 ? 1.790 -5.345 7.625 1.00 0.00 92 GLU A C 6
ATOM 9185 O O . GLU A 1 92 ? 1.566 -4.244 8.123 1.00 0.00 92 GLU A O 6
ATOM 9195 N N . VAL A 1 93 ? 2.382 -5.534 6.454 1.00 0.00 93 VAL A N 6
ATOM 9196 C CA . VAL A 1 93 ? 2.818 -4.407 5.647 1.00 0.00 93 VAL A CA 6
ATOM 9197 C C . VAL A 1 93 ? 1.609 -3.543 5.287 1.00 0.00 93 VAL A C 6
ATOM 9198 O O . VAL A 1 93 ? 1.722 -2.322 5.183 1.00 0.00 93 VAL A O 6
ATOM 9211 N N . VAL A 1 94 ? 0.478 -4.209 5.108 1.00 0.00 94 VAL A N 6
ATOM 9212 C CA . VAL A 1 94 ? -0.752 -3.517 4.761 1.00 0.00 94 VAL A CA 6
ATOM 9213 C C . VAL A 1 94 ? -1.018 -2.415 5.788 1.00 0.00 94 VAL A C 6
ATOM 9214 O O . VAL A 1 94 ? -1.274 -1.270 5.421 1.00 0.00 94 VAL A O 6
ATOM 9227 N N . GLU A 1 95 ? -0.947 -2.799 7.053 1.00 0.00 95 GLU A N 6
ATOM 9228 C CA . GLU A 1 95 ? -1.178 -1.858 8.136 1.00 0.00 95 GLU A CA 6
ATOM 9229 C C . GLU A 1 95 ? -0.021 -0.862 8.229 1.00 0.00 95 GLU A C 6
ATOM 9230 O O . GLU A 1 95 ? -0.225 0.305 8.557 1.00 0.00 95 GLU A O 6
ATOM 9240 N N . LYS A 1 96 ? 1.171 -1.359 7.931 1.00 0.00 96 LYS A N 6
ATOM 9241 C CA . LYS A 1 96 ? 2.362 -0.529 7.977 1.00 0.00 96 LYS A CA 6
ATOM 9242 C C . LYS A 1 96 ? 2.322 0.475 6.823 1.00 0.00 96 LYS A C 6
ATOM 9243 O O . LYS A 1 96 ? 2.866 1.574 6.932 1.00 0.00 96 LYS A O 6
ATOM 9258 N N . VAL A 1 97 ? 1.672 0.064 5.744 1.00 0.00 97 VAL A N 6
ATOM 9259 C CA . VAL A 1 97 ? 1.554 0.914 4.572 1.00 0.00 97 VAL A CA 6
ATOM 9260 C C . VAL A 1 97 ? 0.524 2.012 4.845 1.00 0.00 97 VAL A C 6
ATOM 9261 O O . VAL A 1 97 ? 0.753 3.177 4.523 1.00 0.00 97 VAL A O 6
ATOM 9274 N N . LYS A 1 98 ? -0.588 1.602 5.436 1.00 0.00 98 LYS A N 6
ATOM 9275 C CA . LYS A 1 98 ? -1.655 2.537 5.755 1.00 0.00 98 LYS A CA 6
ATOM 9276 C C . LYS A 1 98 ? -1.121 3.605 6.711 1.00 0.00 98 LYS A C 6
ATOM 9277 O O . LYS A 1 98 ? -1.351 4.796 6.508 1.00 0.00 98 LYS A O 6
ATOM 9292 N N . LYS A 1 99 ? -0.417 3.141 7.734 1.00 0.00 99 LYS A N 6
ATOM 9293 C CA . LYS A 1 99 ? 0.151 4.042 8.723 1.00 0.00 99 LYS A CA 6
ATOM 9294 C C . LYS A 1 99 ? 1.264 4.867 8.073 1.00 0.00 99 LYS A C 6
ATOM 9295 O O . LYS A 1 99 ? 1.453 6.035 8.410 1.00 0.00 99 LYS A O 6
ATOM 9310 N N . PHE A 1 100 ? 1.971 4.228 7.152 1.00 0.00 100 PHE A N 6
ATOM 9311 C CA . PHE A 1 100 ? 3.061 4.889 6.454 1.00 0.00 100 PHE A CA 6
ATOM 9312 C C . PHE A 1 100 ? 2.543 6.055 5.609 1.00 0.00 100 PHE A C 6
ATOM 9313 O O . PHE A 1 100 ? 3.029 7.178 5.732 1.00 0.00 100 PHE A O 6
ATOM 9329 N N . VAL A 1 101 ? 1.564 5.748 4.770 1.00 0.00 101 VAL A N 6
ATOM 9330 C CA . VAL A 1 101 ? 0.975 6.757 3.905 1.00 0.00 101 VAL A CA 6
ATOM 9331 C C . VAL A 1 101 ? 0.414 7.892 4.764 1.00 0.00 101 VAL A C 6
ATOM 9332 O O . VAL A 1 101 ? 0.725 9.060 4.536 1.00 0.00 101 VAL A O 6
ATOM 9345 N N . GLU A 1 102 ? -0.405 7.509 5.732 1.00 0.00 102 GLU A N 6
ATOM 9346 C CA . GLU A 1 102 ? -1.014 8.481 6.625 1.00 0.00 102 GLU A CA 6
ATOM 9347 C C . GLU A 1 102 ? 0.057 9.160 7.481 1.00 0.00 102 GLU A C 6
ATOM 9348 O O . GLU A 1 102 ? -0.144 10.271 7.966 1.00 0.00 102 GLU A O 6
ATOM 9358 N N . GLU A 1 103 ? 1.173 8.463 7.639 1.00 0.00 103 GLU A N 6
ATOM 9359 C CA . GLU A 1 103 ? 2.276 8.985 8.428 1.00 0.00 103 GLU A CA 6
ATOM 9360 C C . GLU A 1 103 ? 2.943 10.154 7.698 1.00 0.00 103 GLU A C 6
ATOM 9361 O O . GLU A 1 103 ? 3.319 11.145 8.320 1.00 0.00 103 GLU A O 6
ATOM 9371 N N . ASN A 1 104 ? 3.071 9.997 6.389 1.00 0.00 104 ASN A N 6
ATOM 9372 C CA . ASN A 1 104 ? 3.685 11.026 5.567 1.00 0.00 104 ASN A CA 6
ATOM 9373 C C . ASN A 1 104 ? 2.687 12.168 5.360 1.00 0.00 104 ASN A C 6
ATOM 9374 O O . ASN A 1 104 ? 3.079 13.333 5.289 1.00 0.00 104 ASN A O 6
ATOM 9384 N N . ASN A 1 105 ? 1.420 11.795 5.268 1.00 0.00 105 ASN A N 6
ATOM 9385 C CA . ASN A 1 105 ? 0.364 12.773 5.068 1.00 0.00 105 ASN A CA 6
ATOM 9386 C C . ASN A 1 105 ? 0.657 14.013 5.917 1.00 0.00 105 ASN A C 6
ATOM 9387 O O . ASN A 1 105 ? 1.090 15.039 5.393 1.00 0.00 105 ASN A O 6
ATOM 9397 N N . MET A 1 1 ? 2.034 17.094 -0.664 1.00 0.00 1 MET A N 7
ATOM 9398 C CA . MET A 1 1 ? 2.036 18.542 -0.769 1.00 0.00 1 MET A CA 7
ATOM 9399 C C . MET A 1 1 ? 0.620 19.106 -0.631 1.00 0.00 1 MET A C 7
ATOM 9400 O O . MET A 1 1 ? -0.356 18.414 -0.917 1.00 0.00 1 MET A O 7
ATOM 9412 N N . SER A 1 2 ? 0.554 20.353 -0.192 1.00 0.00 2 SER A N 7
ATOM 9413 C CA . SER A 1 2 ? -0.728 21.017 -0.012 1.00 0.00 2 SER A CA 7
ATOM 9414 C C . SER A 1 2 ? -1.014 21.932 -1.205 1.00 0.00 2 SER A C 7
ATOM 9415 O O . SER A 1 2 ? -1.976 21.713 -1.941 1.00 0.00 2 SER A O 7
ATOM 9422 N N . LYS A 1 3 ? -0.164 22.935 -1.359 1.00 0.00 3 LYS A N 7
ATOM 9423 C CA . LYS A 1 3 ? -0.314 23.883 -2.449 1.00 0.00 3 LYS A CA 7
ATOM 9424 C C . LYS A 1 3 ? 0.342 23.314 -3.708 1.00 0.00 3 LYS A C 7
ATOM 9425 O O . LYS A 1 3 ? 1.291 23.894 -4.234 1.00 0.00 3 LYS A O 7
ATOM 9440 N N . SER A 1 4 ? -0.190 22.186 -4.156 1.00 0.00 4 SER A N 7
ATOM 9441 C CA . SER A 1 4 ? 0.332 21.533 -5.345 1.00 0.00 4 SER A CA 7
ATOM 9442 C C . SER A 1 4 ? -0.552 20.342 -5.718 1.00 0.00 4 SER A C 7
ATOM 9443 O O . SER A 1 4 ? -1.358 19.885 -4.909 1.00 0.00 4 SER A O 7
ATOM 9450 N N . ASN A 1 5 ? -0.373 19.874 -6.945 1.00 0.00 5 ASN A N 7
ATOM 9451 C CA . ASN A 1 5 ? -1.145 18.746 -7.435 1.00 0.00 5 ASN A CA 7
ATOM 9452 C C . ASN A 1 5 ? -0.856 17.519 -6.569 1.00 0.00 5 ASN A C 7
ATOM 9453 O O . ASN A 1 5 ? 0.233 16.951 -6.633 1.00 0.00 5 ASN A O 7
ATOM 9463 N N . THR A 1 6 ? -1.851 17.146 -5.776 1.00 0.00 6 THR A N 7
ATOM 9464 C CA . THR A 1 6 ? -1.717 15.997 -4.897 1.00 0.00 6 THR A CA 7
ATOM 9465 C C . THR A 1 6 ? -2.588 14.841 -5.392 1.00 0.00 6 THR A C 7
ATOM 9466 O O . THR A 1 6 ? -3.539 15.054 -6.144 1.00 0.00 6 THR A O 7
ATOM 9477 N N . TYR A 1 7 ? -2.232 13.644 -4.953 1.00 0.00 7 TYR A N 7
ATOM 9478 C CA . TYR A 1 7 ? -2.969 12.454 -5.344 1.00 0.00 7 TYR A CA 7
ATOM 9479 C C . TYR A 1 7 ? -3.331 11.607 -4.122 1.00 0.00 7 TYR A C 7
ATOM 9480 O O . TYR A 1 7 ? -3.191 12.059 -2.986 1.00 0.00 7 TYR A O 7
ATOM 9497 N N . ARG A 1 8 ? -3.790 10.395 -4.397 1.00 0.00 8 ARG A N 7
ATOM 9498 C CA . ARG A 1 8 ? -4.174 9.481 -3.334 1.00 0.00 8 ARG A CA 7
ATOM 9499 C C . ARG A 1 8 ? -3.723 8.058 -3.668 1.00 0.00 8 ARG A C 7
ATOM 9500 O O . ARG A 1 8 ? -3.549 7.718 -4.837 1.00 0.00 8 ARG A O 7
ATOM 9518 N N . MET A 1 9 ? -3.546 7.266 -2.621 1.00 0.00 9 MET A N 7
ATOM 9519 C CA . MET A 1 9 ? -3.119 5.887 -2.789 1.00 0.00 9 MET A CA 7
ATOM 9520 C C . MET A 1 9 ? -4.070 4.926 -2.071 1.00 0.00 9 MET A C 7
ATOM 9521 O O . MET A 1 9 ? -4.453 5.166 -0.927 1.00 0.00 9 MET A O 7
ATOM 9533 N N . LEU A 1 10 ? -4.425 3.862 -2.774 1.00 0.00 10 LEU A N 7
ATOM 9534 C CA . LEU A 1 10 ? -5.324 2.865 -2.218 1.00 0.00 10 LEU A CA 7
ATOM 9535 C C . LEU A 1 10 ? -4.565 1.550 -2.026 1.00 0.00 10 LEU A C 7
ATOM 9536 O O . LEU A 1 10 ? -3.795 1.140 -2.892 1.00 0.00 10 LEU A O 7
ATOM 9551 N N . VAL A 1 11 ? -4.810 0.925 -0.883 1.00 0.00 11 VAL A N 7
ATOM 9552 C CA . VAL A 1 11 ? -4.159 -0.334 -0.566 1.00 0.00 11 VAL A CA 7
ATOM 9553 C C . VAL A 1 11 ? -5.185 -1.467 -0.645 1.00 0.00 11 VAL A C 7
ATOM 9554 O O . VAL A 1 11 ? -6.210 -1.430 0.035 1.00 0.00 11 VAL A O 7
ATOM 9567 N N . LEU A 1 12 ? -4.875 -2.447 -1.479 1.00 0.00 12 LEU A N 7
ATOM 9568 C CA . LEU A 1 12 ? -5.757 -3.589 -1.656 1.00 0.00 12 LEU A CA 7
ATOM 9569 C C . LEU A 1 12 ? -5.129 -4.819 -0.999 1.00 0.00 12 LEU A C 7
ATOM 9570 O O . LEU A 1 12 ? -3.950 -5.105 -1.205 1.00 0.00 12 LEU A O 7
ATOM 9585 N N . LEU A 1 13 ? -5.945 -5.516 -0.221 1.00 0.00 13 LEU A N 7
ATOM 9586 C CA . LEU A 1 13 ? -5.484 -6.712 0.465 1.00 0.00 13 LEU A CA 7
ATOM 9587 C C . LEU A 1 13 ? -6.509 -7.831 0.275 1.00 0.00 13 LEU A C 7
ATOM 9588 O O . LEU A 1 13 ? -7.713 -7.598 0.367 1.00 0.00 13 LEU A O 7
ATOM 9603 N N . GLU A 1 14 ? -5.995 -9.024 0.013 1.00 0.00 14 GLU A N 7
ATOM 9604 C CA . GLU A 1 14 ? -6.850 -10.181 -0.191 1.00 0.00 14 GLU A CA 7
ATOM 9605 C C . GLU A 1 14 ? -7.161 -10.853 1.147 1.00 0.00 14 GLU A C 7
ATOM 9606 O O . GLU A 1 14 ? -6.338 -10.837 2.061 1.00 0.00 14 GLU A O 7
ATOM 9616 N N . ASP A 1 15 ? -8.351 -11.432 1.221 1.00 0.00 15 ASP A N 7
ATOM 9617 C CA . ASP A 1 15 ? -8.781 -12.109 2.433 1.00 0.00 15 ASP A CA 7
ATOM 9618 C C . ASP A 1 15 ? -8.605 -13.619 2.257 1.00 0.00 15 ASP A C 7
ATOM 9619 O O . ASP A 1 15 ? -8.731 -14.138 1.148 1.00 0.00 15 ASP A O 7
ATOM 9627 N N . ASP A 1 16 ? -8.317 -14.282 3.367 1.00 0.00 16 ASP A N 7
ATOM 9628 C CA . ASP A 1 16 ? -8.122 -15.722 3.350 1.00 0.00 16 ASP A CA 7
ATOM 9629 C C . ASP A 1 16 ? -9.239 -16.392 4.154 1.00 0.00 16 ASP A C 7
ATOM 9630 O O . ASP A 1 16 ? -9.557 -15.960 5.259 1.00 0.00 16 ASP A O 7
ATOM 9638 N N . THR A 1 17 ? -9.801 -17.438 3.564 1.00 0.00 17 THR A N 7
ATOM 9639 C CA . THR A 1 17 ? -10.875 -18.172 4.211 1.00 0.00 17 THR A CA 7
ATOM 9640 C C . THR A 1 17 ? -10.412 -18.710 5.567 1.00 0.00 17 THR A C 7
ATOM 9641 O O . THR A 1 17 ? -9.232 -18.627 5.902 1.00 0.00 17 THR A O 7
ATOM 9652 N N . LYS A 1 18 ? -11.368 -19.249 6.311 1.00 0.00 18 LYS A N 7
ATOM 9653 C CA . LYS A 1 18 ? -11.073 -19.800 7.623 1.00 0.00 18 LYS A CA 7
ATOM 9654 C C . LYS A 1 18 ? -12.161 -20.808 8.003 1.00 0.00 18 LYS A C 7
ATOM 9655 O O . LYS A 1 18 ? -12.769 -20.698 9.066 1.00 0.00 18 LYS A O 7
ATOM 9670 N N . ILE A 1 19 ? -12.371 -21.767 7.113 1.00 0.00 19 ILE A N 7
ATOM 9671 C CA . ILE A 1 19 ? -13.373 -22.793 7.342 1.00 0.00 19 ILE A CA 7
ATOM 9672 C C . ILE A 1 19 ? -12.676 -24.133 7.594 1.00 0.00 19 ILE A C 7
ATOM 9673 O O . ILE A 1 19 ? -11.653 -24.429 6.979 1.00 0.00 19 ILE A O 7
ATOM 9688 N N . ASN A 1 20 ? -13.259 -24.907 8.496 1.00 0.00 20 ASN A N 7
ATOM 9689 C CA . ASN A 1 20 ? -12.708 -26.207 8.836 1.00 0.00 20 ASN A CA 7
ATOM 9690 C C . ASN A 1 20 ? -12.733 -27.106 7.598 1.00 0.00 20 ASN A C 7
ATOM 9691 O O . ASN A 1 20 ? -12.749 -26.615 6.471 1.00 0.00 20 ASN A O 7
ATOM 9701 N N . LYS A 1 21 ? -12.738 -28.407 7.852 1.00 0.00 21 LYS A N 7
ATOM 9702 C CA . LYS A 1 21 ? -12.761 -29.378 6.771 1.00 0.00 21 LYS A CA 7
ATOM 9703 C C . LYS A 1 21 ? -14.115 -29.317 6.064 1.00 0.00 21 LYS A C 7
ATOM 9704 O O . LYS A 1 21 ? -14.299 -29.925 5.010 1.00 0.00 21 LYS A O 7
ATOM 9719 N N . GLU A 1 22 ? -15.031 -28.576 6.671 1.00 0.00 22 GLU A N 7
ATOM 9720 C CA . GLU A 1 22 ? -16.364 -28.426 6.113 1.00 0.00 22 GLU A CA 7
ATOM 9721 C C . GLU A 1 22 ? -16.289 -27.821 4.710 1.00 0.00 22 GLU A C 7
ATOM 9722 O O . GLU A 1 22 ? -17.244 -27.908 3.939 1.00 0.00 22 GLU A O 7
ATOM 9732 N N . ASP A 1 23 ? -15.143 -27.223 4.420 1.00 0.00 23 ASP A N 7
ATOM 9733 C CA . ASP A 1 23 ? -14.930 -26.604 3.122 1.00 0.00 23 ASP A CA 7
ATOM 9734 C C . ASP A 1 23 ? -13.479 -26.824 2.689 1.00 0.00 23 ASP A C 7
ATOM 9735 O O . ASP A 1 23 ? -13.218 -27.529 1.716 1.00 0.00 23 ASP A O 7
ATOM 9743 N N . GLU A 1 24 ? -12.573 -26.208 3.434 1.00 0.00 24 GLU A N 7
ATOM 9744 C CA . GLU A 1 24 ? -11.156 -26.329 3.139 1.00 0.00 24 GLU A CA 7
ATOM 9745 C C . GLU A 1 24 ? -10.336 -26.253 4.430 1.00 0.00 24 GLU A C 7
ATOM 9746 O O . GLU A 1 24 ? -10.158 -25.174 4.993 1.00 0.00 24 GLU A O 7
ATOM 9756 N N . LYS A 1 25 ? -9.861 -27.412 4.861 1.00 0.00 25 LYS A N 7
ATOM 9757 C CA . LYS A 1 25 ? -9.066 -27.489 6.074 1.00 0.00 25 LYS A CA 7
ATOM 9758 C C . LYS A 1 25 ? -7.581 -27.499 5.706 1.00 0.00 25 LYS A C 7
ATOM 9759 O O . LYS A 1 25 ? -6.758 -26.918 6.412 1.00 0.00 25 LYS A O 7
ATOM 9774 N N . PHE A 1 26 ? -7.283 -28.166 4.601 1.00 0.00 26 PHE A N 7
ATOM 9775 C CA . PHE A 1 26 ? -5.911 -28.259 4.131 1.00 0.00 26 PHE A CA 7
ATOM 9776 C C . PHE A 1 26 ? -5.390 -26.890 3.687 1.00 0.00 26 PHE A C 7
ATOM 9777 O O . PHE A 1 26 ? -4.299 -26.480 4.084 1.00 0.00 26 PHE A O 7
ATOM 9793 N N . LEU A 1 27 ? -6.192 -26.220 2.874 1.00 0.00 27 LEU A N 7
ATOM 9794 C CA . LEU A 1 27 ? -5.826 -24.906 2.375 1.00 0.00 27 LEU A CA 7
ATOM 9795 C C . LEU A 1 27 ? -6.100 -23.859 3.456 1.00 0.00 27 LEU A C 7
ATOM 9796 O O . LEU A 1 27 ? -7.114 -23.927 4.148 1.00 0.00 27 LEU A O 7
ATOM 9811 N N . LYS A 1 28 ? -5.177 -22.915 3.566 1.00 0.00 28 LYS A N 7
ATOM 9812 C CA . LYS A 1 28 ? -5.308 -21.853 4.550 1.00 0.00 28 LYS A CA 7
ATOM 9813 C C . LYS A 1 28 ? -6.569 -21.040 4.253 1.00 0.00 28 LYS A C 7
ATOM 9814 O O . LYS A 1 28 ? -7.586 -21.195 4.927 1.00 0.00 28 LYS A O 7
ATOM 9829 N N . GLY A 1 29 ? -6.461 -20.190 3.242 1.00 0.00 29 GLY A N 7
ATOM 9830 C CA . GLY A 1 29 ? -7.579 -19.352 2.846 1.00 0.00 29 GLY A CA 7
ATOM 9831 C C . GLY A 1 29 ? -7.336 -18.727 1.471 1.00 0.00 29 GLY A C 7
ATOM 9832 O O . GLY A 1 29 ? -6.648 -17.714 1.357 1.00 0.00 29 GLY A O 7
ATOM 9836 N N . LYS A 1 30 ? -7.916 -19.357 0.460 1.00 0.00 30 LYS A N 7
ATOM 9837 C CA . LYS A 1 30 ? -7.772 -18.877 -0.903 1.00 0.00 30 LYS A CA 7
ATOM 9838 C C . LYS A 1 30 ? -9.034 -18.113 -1.310 1.00 0.00 30 LYS A C 7
ATOM 9839 O O . LYS A 1 30 ? -10.113 -18.695 -1.398 1.00 0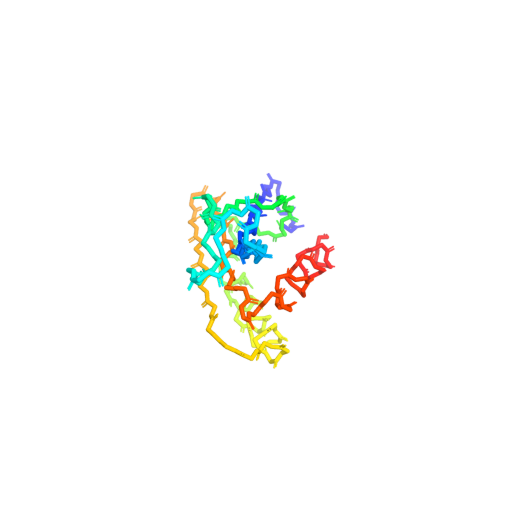.00 30 LYS A O 7
ATOM 9854 N N . PRO A 1 31 ? -8.850 -16.787 -1.549 1.00 0.00 31 PRO A N 7
ATOM 9855 C CA . PRO A 1 31 ? -9.962 -15.938 -1.943 1.00 0.00 31 PRO A CA 7
ATOM 9856 C C . PRO A 1 31 ? -10.351 -16.185 -3.402 1.00 0.00 31 PRO A C 7
ATOM 9857 O O . PRO A 1 31 ? -11.528 -16.117 -3.754 1.00 0.00 31 PRO A O 7
ATOM 9865 N N . GLY A 1 32 ? -9.341 -16.464 -4.211 1.00 0.00 32 GLY A N 7
ATOM 9866 C CA . GLY A 1 32 ? -9.562 -16.721 -5.625 1.00 0.00 32 GLY A CA 7
ATOM 9867 C C . GLY A 1 32 ? -9.380 -15.444 -6.448 1.00 0.00 32 GLY A C 7
ATOM 9868 O O . GLY A 1 32 ? -8.794 -15.478 -7.529 1.00 0.00 32 GLY A O 7
ATOM 9872 N N . LYS A 1 33 ? -9.894 -14.350 -5.906 1.00 0.00 33 LYS A N 7
ATOM 9873 C CA . LYS A 1 33 ? -9.794 -13.065 -6.578 1.00 0.00 33 LYS A CA 7
ATOM 9874 C C . LYS A 1 33 ? -8.573 -12.310 -6.048 1.00 0.00 33 LYS A C 7
ATOM 9875 O O . LYS A 1 33 ? -7.963 -12.722 -5.063 1.00 0.00 33 LYS A O 7
ATOM 9890 N N . MET A 1 34 ? -8.252 -11.219 -6.727 1.00 0.00 34 MET A N 7
ATOM 9891 C CA . MET A 1 34 ? -7.114 -10.402 -6.338 1.00 0.00 34 MET A CA 7
ATOM 9892 C C . MET A 1 34 ? -7.466 -9.498 -5.154 1.00 0.00 34 MET A C 7
ATOM 9893 O O . MET A 1 34 ? -8.632 -9.394 -4.775 1.00 0.00 34 MET A O 7
ATOM 9905 N N . HIS A 1 35 ? -6.438 -8.872 -4.604 1.00 0.00 35 HIS A N 7
ATOM 9906 C CA . HIS A 1 35 ? -6.625 -7.981 -3.471 1.00 0.00 35 HIS A CA 7
ATOM 9907 C C . HIS A 1 35 ? -7.638 -6.893 -3.834 1.00 0.00 35 HIS A C 7
ATOM 9908 O O . HIS A 1 35 ? -7.746 -6.505 -4.997 1.00 0.00 35 HIS A O 7
ATOM 9921 N N . GLU A 1 36 ? -8.353 -6.432 -2.819 1.00 0.00 36 GLU A N 7
ATOM 9922 C CA . GLU A 1 36 ? -9.351 -5.395 -3.017 1.00 0.00 36 GLU A CA 7
ATOM 9923 C C . GLU A 1 36 ? -9.019 -4.169 -2.165 1.00 0.00 36 GLU A C 7
ATOM 9924 O O . GLU A 1 36 ? -8.538 -4.300 -1.041 1.00 0.00 36 GLU A O 7
ATOM 9934 N N . PHE A 1 37 ? -9.292 -3.002 -2.733 1.00 0.00 37 PHE A N 7
ATOM 9935 C CA . PHE A 1 37 ? -9.029 -1.753 -2.038 1.00 0.00 37 PHE A CA 7
ATOM 9936 C C . PHE A 1 37 ? -9.788 -1.693 -0.711 1.00 0.00 37 PHE A C 7
ATOM 9937 O O . PHE A 1 37 ? -10.981 -1.988 -0.661 1.00 0.00 37 PHE A O 7
ATOM 9953 N N . VAL A 1 38 ? -9.066 -1.307 0.331 1.00 0.00 38 VAL A N 7
ATOM 9954 C CA . VAL A 1 38 ? -9.657 -1.203 1.653 1.00 0.00 38 VAL A CA 7
ATOM 9955 C C . VAL A 1 38 ? -9.936 0.267 1.970 1.00 0.00 38 VAL A C 7
ATOM 9956 O O . VAL A 1 38 ? -10.964 0.596 2.561 1.00 0.00 38 VAL A O 7
ATOM 9969 N N . ASP A 1 39 ? -9.002 1.115 1.562 1.00 0.00 39 ASP A N 7
ATOM 9970 C CA . ASP A 1 39 ? -9.136 2.542 1.793 1.00 0.00 39 ASP A CA 7
ATOM 9971 C C . ASP A 1 39 ? -8.067 3.288 0.992 1.00 0.00 39 ASP A C 7
ATOM 9972 O O . ASP A 1 39 ? -7.093 2.685 0.540 1.00 0.00 39 ASP A O 7
ATOM 9980 N N . GLU A 1 40 ? -8.282 4.585 0.840 1.00 0.00 40 GLU A N 7
ATOM 9981 C CA . GLU A 1 40 ? -7.349 5.418 0.100 1.00 0.00 40 GLU A CA 7
ATOM 9982 C C . GLU A 1 40 ? -6.832 6.552 0.988 1.00 0.00 40 GLU A C 7
ATOM 9983 O O . GLU A 1 40 ? -7.574 7.094 1.805 1.00 0.00 40 GLU A O 7
ATOM 9993 N N . LEU A 1 41 ? -5.562 6.880 0.795 1.00 0.00 41 LEU A N 7
ATOM 9994 C CA . LEU A 1 41 ? -4.938 7.940 1.569 1.00 0.00 41 LEU A CA 7
ATOM 9995 C C . LEU A 1 41 ? -4.211 8.896 0.622 1.00 0.00 41 LEU A C 7
ATOM 9996 O O . LEU A 1 41 ? -3.682 8.476 -0.406 1.00 0.00 41 LEU A O 7
ATOM 10011 N N . ILE A 1 42 ? -4.210 10.166 1.000 1.00 0.00 42 ILE A N 7
ATOM 10012 C CA . ILE A 1 42 ? -3.559 11.186 0.197 1.00 0.00 42 ILE A CA 7
ATOM 10013 C C . ILE A 1 42 ? -2.074 11.242 0.558 1.00 0.00 42 ILE A C 7
ATOM 10014 O O . ILE A 1 42 ? -1.720 11.376 1.728 1.00 0.00 42 ILE A O 7
ATOM 10029 N N . LEU A 1 43 ? -1.244 11.139 -0.470 1.00 0.00 43 LEU A N 7
ATOM 10030 C CA . LEU A 1 43 ? 0.197 11.177 -0.275 1.00 0.00 43 LEU A CA 7
ATOM 10031 C C . LEU A 1 43 ? 0.750 12.478 -0.859 1.00 0.00 43 LEU A C 7
ATOM 10032 O O . LEU A 1 43 ? 0.197 13.020 -1.815 1.00 0.00 43 LEU A O 7
ATOM 10047 N N . PRO A 1 44 ? 1.863 12.958 -0.240 1.00 0.00 44 PRO A N 7
ATOM 10048 C CA . PRO A 1 44 ? 2.498 14.186 -0.686 1.00 0.00 44 PRO A CA 7
ATOM 10049 C C . PRO A 1 44 ? 3.273 13.961 -1.987 1.00 0.00 44 PRO A C 7
ATOM 10050 O O . PRO A 1 44 ? 4.380 14.470 -2.148 1.00 0.00 44 PRO A O 7
ATOM 10058 N N . PHE A 1 45 ? 2.659 13.200 -2.880 1.00 0.00 45 PHE A N 7
ATOM 10059 C CA . PHE A 1 45 ? 3.278 12.902 -4.161 1.00 0.00 45 PHE A CA 7
ATOM 10060 C C . PHE A 1 45 ? 2.827 13.896 -5.232 1.00 0.00 45 PHE A C 7
ATOM 10061 O O . PHE A 1 45 ? 1.636 14.178 -5.361 1.00 0.00 45 PHE A O 7
ATOM 10077 N N . ASN A 1 46 ? 3.802 14.397 -5.977 1.00 0.00 46 ASN A N 7
ATOM 10078 C CA . ASN A 1 46 ? 3.519 15.352 -7.035 1.00 0.00 46 ASN A CA 7
ATOM 10079 C C . ASN A 1 46 ? 4.067 14.817 -8.359 1.00 0.00 46 ASN A C 7
ATOM 10080 O O . ASN A 1 46 ? 4.917 13.928 -8.369 1.00 0.00 46 ASN A O 7
ATOM 10090 N N . VAL A 1 47 ? 3.558 15.380 -9.445 1.00 0.00 47 VAL A N 7
ATOM 10091 C CA . VAL A 1 47 ? 3.987 14.970 -10.772 1.00 0.00 47 VAL A CA 7
ATOM 10092 C C . VAL A 1 47 ? 5.385 15.526 -11.046 1.00 0.00 47 VAL A C 7
ATOM 10093 O O . VAL A 1 47 ? 6.098 15.024 -11.913 1.00 0.00 47 VAL A O 7
ATOM 10106 N N . ASP A 1 48 ? 5.737 16.557 -10.290 1.00 0.00 48 ASP A N 7
ATOM 10107 C CA . ASP A 1 48 ? 7.038 17.186 -10.439 1.00 0.00 48 ASP A CA 7
ATOM 10108 C C . ASP A 1 48 ? 7.920 16.814 -9.246 1.00 0.00 48 ASP A C 7
ATOM 10109 O O . ASP A 1 48 ? 8.658 17.653 -8.730 1.00 0.00 48 ASP A O 7
ATOM 10117 N N . GLU A 1 49 ? 7.815 15.557 -8.842 1.00 0.00 49 GLU A N 7
ATOM 10118 C CA . GLU A 1 49 ? 8.594 15.064 -7.720 1.00 0.00 49 GLU A CA 7
ATOM 10119 C C . GLU A 1 49 ? 8.802 13.552 -7.841 1.00 0.00 49 GLU A C 7
ATOM 10120 O O . GLU A 1 49 ? 8.790 12.838 -6.839 1.00 0.00 49 GLU A O 7
ATOM 10130 N N . LEU A 1 50 ? 8.987 13.110 -9.075 1.00 0.00 50 LEU A N 7
ATOM 10131 C CA . LEU A 1 50 ? 9.199 11.697 -9.340 1.00 0.00 50 LEU A CA 7
ATOM 10132 C C . LEU A 1 50 ? 10.564 11.278 -8.791 1.00 0.00 50 LEU A C 7
ATOM 10133 O O . LEU A 1 50 ? 10.691 10.221 -8.174 1.00 0.00 50 LEU A O 7
ATOM 10148 N N . ASP A 1 51 ? 11.551 12.127 -9.036 1.00 0.00 51 ASP A N 7
ATOM 10149 C CA . ASP A 1 51 ? 12.902 11.860 -8.572 1.00 0.00 51 ASP A CA 7
ATOM 10150 C C . ASP A 1 51 ? 12.911 11.811 -7.042 1.00 0.00 51 ASP A C 7
ATOM 10151 O O . ASP A 1 51 ? 13.448 10.875 -6.452 1.00 0.00 51 ASP A O 7
ATOM 10159 N N . GLU A 1 52 ? 12.310 12.829 -6.445 1.00 0.00 52 GLU A N 7
ATOM 10160 C CA . GLU A 1 52 ? 12.244 12.915 -4.997 1.00 0.00 52 GLU A CA 7
ATOM 10161 C C . GLU A 1 52 ? 11.320 11.829 -4.442 1.00 0.00 52 GLU A C 7
ATOM 10162 O O . GLU A 1 52 ? 11.561 11.299 -3.358 1.00 0.00 52 GLU A O 7
ATOM 10172 N N . LEU A 1 53 ? 10.282 11.530 -5.211 1.00 0.00 53 LEU A N 7
ATOM 10173 C CA . LEU A 1 53 ? 9.321 10.518 -4.810 1.00 0.00 53 LEU A CA 7
ATOM 10174 C C . LEU A 1 53 ? 9.967 9.135 -4.923 1.00 0.00 53 LEU A C 7
ATOM 10175 O O . LEU A 1 53 ? 9.744 8.271 -4.076 1.00 0.00 53 LEU A O 7
ATOM 10190 N N . ASN A 1 54 ? 10.754 8.968 -5.974 1.00 0.00 54 ASN A N 7
ATOM 10191 C CA . ASN A 1 54 ? 11.433 7.705 -6.209 1.00 0.00 54 ASN A CA 7
ATOM 10192 C C . ASN A 1 54 ? 12.513 7.506 -5.145 1.00 0.00 54 ASN A C 7
ATOM 10193 O O . ASN A 1 54 ? 12.728 6.392 -4.672 1.00 0.00 54 ASN A O 7
ATOM 10203 N N . THR A 1 55 ? 13.166 8.607 -4.797 1.00 0.00 55 THR A N 7
ATOM 10204 C CA . THR A 1 55 ? 14.219 8.568 -3.798 1.00 0.00 55 THR A CA 7
ATOM 10205 C C . THR A 1 55 ? 13.635 8.249 -2.419 1.00 0.00 55 THR A C 7
ATOM 10206 O O . THR A 1 55 ? 14.166 7.408 -1.696 1.00 0.00 55 THR A O 7
ATOM 10217 N N . TRP A 1 56 ? 12.549 8.937 -2.099 1.00 0.00 56 TRP A N 7
ATOM 10218 C CA . TRP A 1 56 ? 11.888 8.738 -0.820 1.00 0.00 56 TRP A CA 7
ATOM 10219 C C . TRP A 1 56 ? 11.228 7.358 -0.840 1.00 0.00 56 TRP A C 7
ATOM 10220 O O . TRP A 1 56 ? 11.381 6.579 0.099 1.00 0.00 56 TRP A O 7
ATOM 10240 N N . PHE A 1 57 ? 10.507 7.098 -1.922 1.00 0.00 57 PHE A N 7
ATOM 10241 C CA . PHE A 1 57 ? 9.823 5.825 -2.075 1.00 0.00 57 PHE A CA 7
ATOM 10242 C C . PHE A 1 57 ? 10.816 4.660 -2.045 1.00 0.00 57 PHE A C 7
ATOM 10243 O O . PHE A 1 57 ? 10.513 3.596 -1.506 1.00 0.00 57 PHE A O 7
ATOM 10259 N N . ASP A 1 58 ? 11.980 4.903 -2.628 1.00 0.00 58 ASP A N 7
ATOM 10260 C CA . ASP A 1 58 ? 13.018 3.888 -2.675 1.00 0.00 58 ASP A CA 7
ATOM 10261 C C . ASP A 1 58 ? 13.477 3.566 -1.250 1.00 0.00 58 ASP A C 7
ATOM 10262 O O . ASP A 1 58 ? 13.644 2.401 -0.896 1.00 0.00 58 ASP A O 7
ATOM 10270 N N . LYS A 1 59 ? 13.664 4.621 -0.471 1.00 0.00 59 LYS A N 7
ATOM 10271 C CA . LYS A 1 59 ? 14.099 4.467 0.906 1.00 0.00 59 LYS A CA 7
ATOM 10272 C C . LYS A 1 59 ? 12.951 3.890 1.737 1.00 0.00 59 LYS A C 7
ATOM 10273 O O . LYS A 1 59 ? 13.142 2.934 2.487 1.00 0.00 59 LYS A O 7
ATOM 10288 N N . PHE A 1 60 ? 11.785 4.497 1.577 1.00 0.00 60 PHE A N 7
ATOM 10289 C CA . PHE A 1 60 ? 10.605 4.055 2.303 1.00 0.00 60 PHE A CA 7
ATOM 10290 C C . PHE A 1 60 ? 10.249 2.611 1.943 1.00 0.00 60 PHE A C 7
ATOM 10291 O O . PHE A 1 60 ? 9.722 1.874 2.776 1.00 0.00 60 PHE A O 7
ATOM 10307 N N . ASP A 1 61 ? 10.551 2.252 0.705 1.00 0.00 61 ASP A N 7
ATOM 10308 C CA . ASP A 1 61 ? 10.270 0.909 0.227 1.00 0.00 61 ASP A CA 7
ATOM 10309 C C . ASP A 1 61 ? 10.988 -0.107 1.119 1.00 0.00 61 ASP A C 7
ATOM 10310 O O . ASP A 1 61 ? 10.420 -1.138 1.473 1.00 0.00 61 ASP A O 7
ATOM 10318 N N . ALA A 1 62 ? 12.227 0.221 1.456 1.00 0.00 62 ALA A N 7
ATOM 10319 C CA . ALA A 1 62 ? 13.027 -0.649 2.300 1.00 0.00 62 ALA A CA 7
ATOM 10320 C C . ALA A 1 62 ? 12.517 -0.566 3.740 1.00 0.00 62 ALA A C 7
ATOM 10321 O O . ALA A 1 62 ? 12.403 -1.583 4.422 1.00 0.00 62 ALA A O 7
ATOM 10328 N N . GLU A 1 63 ? 12.221 0.655 4.161 1.00 0.00 63 GLU A N 7
ATOM 10329 C CA . GLU A 1 63 ? 11.726 0.884 5.508 1.00 0.00 63 GLU A CA 7
ATOM 10330 C C . GLU A 1 63 ? 10.396 0.155 5.714 1.00 0.00 63 GLU A C 7
ATOM 10331 O O . GLU A 1 63 ? 10.077 -0.257 6.828 1.00 0.00 63 GLU A O 7
ATOM 10341 N N . ILE A 1 64 ? 9.657 0.020 4.623 1.00 0.00 64 ILE A N 7
ATOM 10342 C CA . ILE A 1 64 ? 8.370 -0.653 4.672 1.00 0.00 64 ILE A CA 7
ATOM 10343 C C . ILE A 1 64 ? 8.569 -2.148 4.413 1.00 0.00 64 ILE A C 7
ATOM 10344 O O . ILE A 1 64 ? 7.803 -2.975 4.906 1.00 0.00 64 ILE A O 7
ATOM 10359 N N . CYS A 1 65 ? 9.602 -2.448 3.640 1.00 0.00 65 CYS A N 7
ATOM 10360 C CA . CYS A 1 65 ? 9.912 -3.830 3.310 1.00 0.00 65 CYS A CA 7
ATOM 10361 C C . CYS A 1 65 ? 10.596 -4.470 4.519 1.00 0.00 65 CYS A C 7
ATOM 10362 O O . CYS A 1 65 ? 10.463 -5.672 4.748 1.00 0.00 65 CYS A O 7
ATOM 10369 N N . ILE A 1 66 ? 11.316 -3.640 5.261 1.00 0.00 66 ILE A N 7
ATOM 10370 C CA . ILE A 1 66 ? 12.021 -4.111 6.441 1.00 0.00 66 ILE A CA 7
ATOM 10371 C C . ILE A 1 66 ? 11.030 -4.804 7.379 1.00 0.00 66 ILE A C 7
ATOM 10372 O O . ILE A 1 66 ? 11.246 -5.946 7.780 1.00 0.00 66 ILE A O 7
ATOM 10387 N N . PRO A 1 67 ? 9.938 -4.065 7.709 1.00 0.00 67 PRO A N 7
ATOM 10388 C CA . PRO A 1 67 ? 8.913 -4.596 8.594 1.00 0.00 67 PRO A CA 7
ATOM 10389 C C . PRO A 1 67 ? 8.042 -5.625 7.869 1.00 0.00 67 PRO A C 7
ATOM 10390 O O . PRO A 1 67 ? 7.107 -6.170 8.450 1.00 0.00 67 PRO A O 7
ATOM 10398 N N . ASN A 1 68 ? 8.381 -5.857 6.609 1.00 0.00 68 ASN A N 7
ATOM 10399 C CA . ASN A 1 68 ? 7.641 -6.808 5.799 1.00 0.00 68 ASN A CA 7
ATOM 10400 C C . ASN A 1 68 ? 8.396 -8.139 5.767 1.00 0.00 68 ASN A C 7
ATOM 10401 O O . ASN A 1 68 ? 9.625 -8.160 5.754 1.00 0.00 68 ASN A O 7
ATOM 10411 N N . GLU A 1 69 ? 7.626 -9.218 5.756 1.00 0.00 69 GLU A N 7
ATOM 10412 C CA . GLU A 1 69 ? 8.206 -10.551 5.726 1.00 0.00 69 GLU A CA 7
ATOM 10413 C C . GLU A 1 69 ? 7.563 -11.384 4.616 1.00 0.00 69 GLU A C 7
ATOM 10414 O O . GLU A 1 69 ? 6.934 -12.406 4.887 1.00 0.00 69 GLU A O 7
ATOM 10424 N N . GLY A 1 70 ? 7.742 -10.916 3.389 1.00 0.00 70 GLY A N 7
ATOM 10425 C CA . GLY A 1 70 ? 7.187 -11.606 2.236 1.00 0.00 70 GLY A CA 7
ATOM 10426 C C . GLY A 1 70 ? 7.363 -10.778 0.963 1.00 0.00 70 GLY A C 7
ATOM 10427 O O . GLY A 1 70 ? 8.222 -9.898 0.905 1.00 0.00 70 GLY A O 7
ATOM 10431 N N . HIS A 1 71 ? 6.538 -11.087 -0.026 1.00 0.00 71 HIS A N 7
ATOM 10432 C CA . HIS A 1 71 ? 6.593 -10.381 -1.294 1.00 0.00 71 HIS A CA 7
ATOM 10433 C C . HIS A 1 71 ? 5.559 -9.253 -1.299 1.00 0.00 71 HIS A C 7
ATOM 10434 O O . HIS A 1 71 ? 4.513 -9.362 -0.659 1.00 0.00 71 HIS A O 7
ATOM 10447 N N . ILE A 1 72 ? 5.888 -8.195 -2.025 1.00 0.00 72 ILE A N 7
ATOM 10448 C CA . ILE A 1 72 ? 5.001 -7.049 -2.121 1.00 0.00 72 ILE A CA 7
ATOM 10449 C C . ILE A 1 72 ? 5.062 -6.479 -3.540 1.00 0.00 72 ILE A C 7
ATOM 10450 O O . ILE A 1 72 ? 6.097 -6.557 -4.200 1.00 0.00 72 ILE A O 7
ATOM 10465 N N . LYS A 1 73 ? 3.940 -5.919 -3.969 1.00 0.00 73 LYS A N 7
ATOM 10466 C CA . LYS A 1 73 ? 3.852 -5.337 -5.296 1.00 0.00 73 LYS A CA 7
ATOM 10467 C C . LYS A 1 73 ? 3.105 -4.005 -5.217 1.00 0.00 73 LYS A C 7
ATOM 10468 O O . LYS A 1 73 ? 2.167 -3.860 -4.433 1.00 0.00 73 LYS A O 7
ATOM 10483 N N . TYR A 1 74 ? 3.545 -3.064 -6.040 1.00 0.00 74 TYR A N 7
ATOM 10484 C CA . TYR A 1 74 ? 2.930 -1.749 -6.071 1.00 0.00 74 TYR A CA 7
ATOM 10485 C C . TYR A 1 74 ? 2.813 -1.233 -7.509 1.00 0.00 74 TYR A C 7
ATOM 10486 O O . TYR A 1 74 ? 3.525 -1.698 -8.396 1.00 0.00 74 TYR A O 7
ATOM 10503 N N . GLU A 1 75 ? 1.912 -0.281 -7.689 1.00 0.00 75 GLU A N 7
ATOM 10504 C CA . GLU A 1 75 ? 1.693 0.304 -9.002 1.00 0.00 75 GLU A CA 7
ATOM 10505 C C . GLU A 1 75 ? 1.497 1.816 -8.885 1.00 0.00 75 GLU A C 7
ATOM 10506 O O . GLU A 1 75 ? 0.550 2.276 -8.248 1.00 0.00 75 GLU A O 7
ATOM 10516 N 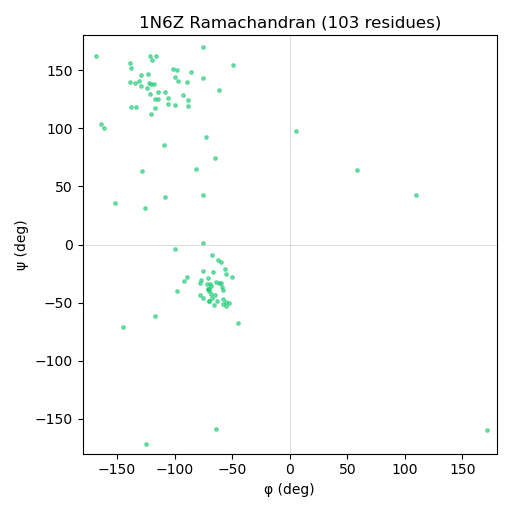N . ILE A 1 76 ? 2.408 2.549 -9.508 1.00 0.00 76 ILE A N 7
ATOM 10517 C CA . ILE A 1 76 ? 2.345 4.001 -9.481 1.00 0.00 76 ILE A CA 7
ATOM 10518 C C . ILE A 1 76 ? 2.232 4.529 -10.913 1.00 0.00 76 ILE A C 7
ATOM 10519 O O . ILE A 1 76 ? 3.136 4.336 -11.723 1.00 0.00 76 ILE A O 7
ATOM 10534 N N . SER A 1 77 ? 1.111 5.183 -11.180 1.00 0.00 77 SER A N 7
ATOM 10535 C CA . SER A 1 77 ? 0.866 5.739 -12.500 1.00 0.00 77 SER A CA 7
ATOM 10536 C C . SER A 1 77 ? 1.197 7.233 -12.509 1.00 0.00 77 SER A C 7
ATOM 10537 O O . SER A 1 77 ? 0.597 8.009 -11.769 1.00 0.00 77 SER A O 7
ATOM 10544 N N . SER A 1 78 ? 2.152 7.589 -13.355 1.00 0.00 78 SER A N 7
ATOM 10545 C CA . SER A 1 78 ? 2.570 8.975 -13.471 1.00 0.00 78 SER A CA 7
ATOM 10546 C C . SER A 1 78 ? 1.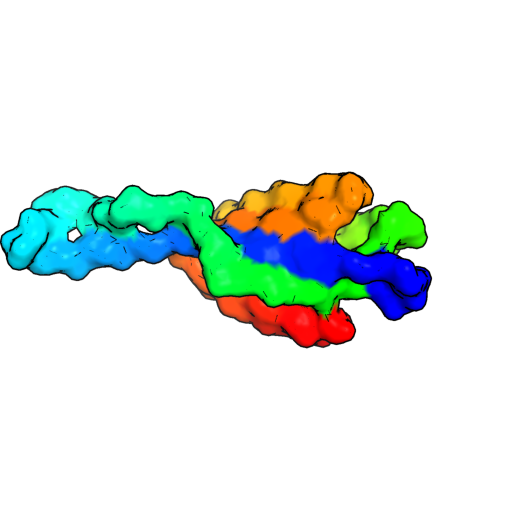348 9.880 -13.632 1.00 0.00 78 SER A C 7
ATOM 10547 O O . SER A 1 78 ? 1.387 11.054 -13.266 1.00 0.00 78 SER A O 7
ATOM 10554 N N . ASP A 1 79 ? 0.291 9.299 -14.180 1.00 0.00 79 ASP A N 7
ATOM 10555 C CA . ASP A 1 79 ? -0.942 10.037 -14.395 1.00 0.00 79 ASP A CA 7
ATOM 10556 C C . ASP A 1 79 ? -1.427 10.612 -13.062 1.00 0.00 79 ASP A C 7
ATOM 10557 O O . ASP A 1 79 ? -2.197 11.571 -13.039 1.00 0.00 79 ASP A O 7
ATOM 10565 N N . GLY A 1 80 ? -0.956 10.001 -11.985 1.00 0.00 80 GLY A N 7
ATOM 10566 C CA . GLY A 1 80 ? -1.332 10.439 -10.652 1.00 0.00 80 GLY A CA 7
ATOM 10567 C C . GLY A 1 80 ? -2.200 9.389 -9.954 1.00 0.00 80 GLY A C 7
ATOM 10568 O O . GLY A 1 80 ? -3.182 9.729 -9.296 1.00 0.00 80 GLY A O 7
ATOM 10572 N N . LEU A 1 81 ? -1.808 8.136 -10.124 1.00 0.00 81 LEU A N 7
ATOM 10573 C CA . LEU A 1 81 ? -2.537 7.034 -9.518 1.00 0.00 81 LEU A CA 7
ATOM 10574 C C . LEU A 1 81 ? -1.550 6.100 -8.813 1.00 0.00 81 LEU A C 7
ATOM 10575 O O . LEU A 1 81 ? -0.634 5.572 -9.439 1.00 0.00 81 LEU A O 7
ATOM 10590 N N . ILE A 1 82 ? -1.773 5.927 -7.518 1.00 0.00 82 ILE A N 7
ATOM 10591 C CA . ILE A 1 82 ? -0.915 5.067 -6.720 1.00 0.00 82 ILE A CA 7
ATOM 10592 C C . ILE A 1 82 ? -1.759 3.962 -6.083 1.00 0.00 82 ILE A C 7
ATOM 10593 O O . ILE A 1 82 ? -2.765 4.240 -5.434 1.00 0.00 82 ILE A O 7
ATOM 10608 N N . VAL A 1 83 ? -1.319 2.730 -6.291 1.00 0.00 83 VAL A N 7
ATOM 10609 C CA . VAL A 1 83 ? -2.021 1.581 -5.746 1.00 0.00 83 VAL A CA 7
ATOM 10610 C C . VAL A 1 83 ? -1.022 0.665 -5.039 1.00 0.00 83 VAL A C 7
ATOM 10611 O O . VAL A 1 83 ? 0.113 0.511 -5.491 1.00 0.00 83 VAL A O 7
ATOM 10624 N N . LEU A 1 84 ? -1.478 0.079 -3.942 1.00 0.00 84 LEU A N 7
ATOM 10625 C CA . LEU A 1 84 ? -0.637 -0.819 -3.168 1.00 0.00 84 LEU A CA 7
ATOM 10626 C C . LEU A 1 84 ? -1.296 -2.198 -3.100 1.00 0.00 84 LEU A C 7
ATOM 10627 O O . LEU A 1 84 ? -2.459 -2.316 -2.715 1.00 0.00 84 LEU A O 7
ATOM 10642 N N . MET A 1 85 ? -0.525 -3.206 -3.479 1.00 0.00 85 MET A N 7
ATOM 10643 C CA . MET A 1 85 ? -1.020 -4.572 -3.466 1.00 0.00 85 MET A CA 7
ATOM 10644 C C . MET A 1 85 ? -0.200 -5.444 -2.513 1.00 0.00 85 MET A C 7
ATOM 10645 O O . MET A 1 85 ? 0.994 -5.648 -2.724 1.00 0.00 85 MET A O 7
ATOM 10657 N N . LEU A 1 86 ? -0.874 -5.934 -1.482 1.00 0.00 86 LEU A N 7
ATOM 10658 C CA . LEU A 1 86 ? -0.223 -6.779 -0.496 1.00 0.00 86 LEU A CA 7
ATOM 10659 C C . LEU A 1 86 ? -1.042 -8.057 -0.308 1.00 0.00 86 LEU A C 7
ATOM 10660 O O . LEU A 1 86 ? -2.260 -8.049 -0.475 1.00 0.00 86 LEU A O 7
ATOM 10675 N N . ASP A 1 87 ? -0.340 -9.126 0.039 1.00 0.00 87 ASP A N 7
ATOM 10676 C CA . ASP A 1 87 ? -0.987 -10.409 0.254 1.00 0.00 87 ASP A CA 7
ATOM 10677 C C . ASP A 1 87 ? -1.497 -10.484 1.694 1.00 0.00 87 ASP A C 7
ATOM 10678 O O . ASP A 1 87 ? -1.176 -9.625 2.516 1.00 0.00 87 ASP A O 7
ATOM 10686 N N . LYS A 1 88 ? -2.284 -11.517 1.958 1.00 0.00 88 LYS A N 7
ATOM 10687 C CA . LYS A 1 88 ? -2.841 -11.713 3.285 1.00 0.00 88 LYS A CA 7
ATOM 10688 C C . LYS A 1 88 ? -1.740 -12.199 4.229 1.00 0.00 88 LYS A C 7
ATOM 10689 O O . LYS A 1 88 ? -1.768 -11.908 5.424 1.00 0.00 88 LYS A O 7
ATOM 10704 N N . GLU A 1 89 ? -0.794 -12.931 3.658 1.00 0.00 89 GLU A N 7
ATOM 10705 C CA . GLU A 1 89 ? 0.315 -13.458 4.433 1.00 0.00 89 GLU A CA 7
ATOM 10706 C C . GLU A 1 89 ? 1.236 -12.322 4.883 1.00 0.00 89 GLU A C 7
ATOM 10707 O O . GLU A 1 89 ? 2.094 -12.517 5.744 1.00 0.00 89 GLU A O 7
ATOM 10717 N N . ILE A 1 90 ? 1.029 -11.160 4.280 1.00 0.00 90 ILE A N 7
ATOM 10718 C CA . ILE A 1 90 ? 1.831 -9.993 4.607 1.00 0.00 90 ILE A CA 7
ATOM 10719 C C . ILE A 1 90 ? 0.906 -8.831 4.975 1.00 0.00 90 ILE A C 7
ATOM 10720 O O . ILE A 1 90 ? 1.235 -7.671 4.733 1.00 0.00 90 ILE A O 7
ATOM 10735 N N . GLU A 1 91 ? -0.233 -9.183 5.553 1.00 0.00 91 GLU A N 7
ATOM 10736 C CA . GLU A 1 91 ? -1.206 -8.184 5.956 1.00 0.00 91 GLU A CA 7
ATOM 10737 C C . GLU A 1 91 ? -0.549 -7.131 6.850 1.00 0.00 91 GLU A C 7
ATOM 10738 O O . GLU A 1 91 ? -1.025 -6.000 6.936 1.00 0.00 91 GLU A O 7
ATOM 10748 N N . GLU A 1 92 ? 0.536 -7.538 7.492 1.00 0.00 92 GLU A N 7
ATOM 10749 C CA . GLU A 1 92 ? 1.263 -6.644 8.376 1.00 0.00 92 GLU A CA 7
ATOM 10750 C C . GLU A 1 92 ? 1.660 -5.369 7.631 1.00 0.00 92 GLU A C 7
ATOM 10751 O O . GLU A 1 92 ? 1.443 -4.263 8.125 1.00 0.00 92 GLU A O 7
ATOM 10761 N N . VAL A 1 93 ? 2.236 -5.563 6.452 1.00 0.00 93 VAL A N 7
ATOM 10762 C CA . VAL A 1 93 ? 2.664 -4.442 5.635 1.00 0.00 93 VAL A CA 7
ATOM 10763 C C . VAL A 1 93 ? 1.455 -3.563 5.308 1.00 0.00 93 VAL A C 7
ATOM 10764 O O . VAL A 1 93 ? 1.580 -2.345 5.195 1.00 0.00 93 VAL A O 7
ATOM 10777 N N . VAL A 1 94 ? 0.311 -4.216 5.164 1.00 0.00 94 VAL A N 7
ATOM 10778 C CA . VAL A 1 94 ? -0.920 -3.509 4.851 1.00 0.00 94 VAL A CA 7
ATOM 10779 C C . VAL A 1 94 ? -1.143 -2.401 5.881 1.00 0.00 94 VAL A C 7
ATOM 10780 O O . VAL A 1 94 ? -1.392 -1.252 5.518 1.00 0.00 94 VAL A O 7
ATOM 10793 N N . GLU A 1 95 ? -1.045 -2.784 7.146 1.00 0.00 95 GLU A N 7
ATOM 10794 C CA . GLU A 1 95 ? -1.230 -1.835 8.232 1.00 0.00 95 GLU A CA 7
ATOM 10795 C C . GLU A 1 95 ? -0.042 -0.875 8.309 1.00 0.00 95 GLU A C 7
ATOM 10796 O O . GLU A 1 95 ? -0.209 0.301 8.626 1.00 0.00 95 GLU A O 7
ATOM 10806 N N . LYS A 1 96 ? 1.133 -1.414 8.012 1.00 0.00 96 LYS A N 7
ATOM 10807 C CA . LYS A 1 96 ? 2.349 -0.620 8.045 1.00 0.00 96 LYS A CA 7
ATOM 10808 C C . LYS A 1 96 ? 2.329 0.382 6.890 1.00 0.00 96 LYS A C 7
ATOM 10809 O O . LYS A 1 96 ? 2.903 1.465 6.992 1.00 0.00 96 LYS A O 7
ATOM 10824 N N . VAL A 1 97 ? 1.662 -0.015 5.816 1.00 0.00 97 VAL A N 7
ATOM 10825 C CA . VAL A 1 97 ? 1.560 0.835 4.641 1.00 0.00 97 VAL A CA 7
ATOM 10826 C C . VAL A 1 97 ? 0.564 1.963 4.918 1.00 0.00 97 VAL A C 7
ATOM 10827 O O . VAL A 1 97 ? 0.838 3.125 4.623 1.00 0.00 97 VAL A O 7
ATOM 10840 N N . LYS A 1 98 ? -0.572 1.581 5.484 1.00 0.00 98 LYS A N 7
ATOM 10841 C CA . LYS A 1 98 ? -1.611 2.546 5.804 1.00 0.00 98 LYS A CA 7
ATOM 10842 C C . LYS A 1 98 ? -1.039 3.614 6.737 1.00 0.00 98 LYS A C 7
ATOM 10843 O O . LYS A 1 98 ? -1.226 4.807 6.509 1.00 0.00 98 LYS A O 7
ATOM 10858 N N . LYS A 1 99 ? -0.353 3.145 7.769 1.00 0.00 99 LYS A N 7
ATOM 10859 C CA . LYS A 1 99 ? 0.248 4.046 8.738 1.00 0.00 99 LYS A CA 7
ATOM 10860 C C . LYS A 1 99 ? 1.366 4.842 8.064 1.00 0.00 99 LYS A C 7
ATOM 10861 O O . LYS A 1 99 ? 1.577 6.012 8.380 1.00 0.00 99 LYS A O 7
ATOM 10876 N N . PHE A 1 100 ? 2.054 4.177 7.148 1.00 0.00 100 PHE A N 7
ATOM 10877 C CA . PHE A 1 100 ? 3.147 4.807 6.427 1.00 0.00 100 PHE A CA 7
ATOM 10878 C C . PHE A 1 100 ? 2.640 5.972 5.574 1.00 0.00 100 PHE A C 7
ATOM 10879 O O . PHE A 1 100 ? 3.165 7.080 5.654 1.00 0.00 100 PHE A O 7
ATOM 10895 N N . VAL A 1 101 ? 1.624 5.680 4.774 1.00 0.00 101 VAL A N 7
ATOM 10896 C CA . VAL A 1 101 ? 1.039 6.688 3.906 1.00 0.00 101 VAL A CA 7
ATOM 10897 C C . VAL A 1 101 ? 0.540 7.858 4.756 1.00 0.00 101 VAL A C 7
ATOM 10898 O O . VAL A 1 101 ? 0.873 9.011 4.488 1.00 0.00 101 VAL A O 7
ATOM 10911 N N . GLU A 1 102 ? -0.251 7.521 5.765 1.00 0.00 102 GLU A N 7
ATOM 10912 C CA . GLU A 1 102 ? -0.800 8.530 6.654 1.00 0.00 102 GLU A CA 7
ATOM 10913 C C . GLU A 1 102 ? 0.315 9.171 7.484 1.00 0.00 102 GLU A C 7
ATOM 10914 O O . GLU A 1 102 ? 0.163 10.285 7.980 1.00 0.00 102 GLU A O 7
ATOM 10924 N N . GLU A 1 103 ? 1.413 8.438 7.606 1.00 0.00 103 GLU A N 7
ATOM 10925 C CA . GLU A 1 103 ? 2.553 8.921 8.366 1.00 0.00 103 GLU A CA 7
ATOM 10926 C C . GLU A 1 103 ? 3.273 10.029 7.595 1.00 0.00 103 GLU A C 7
ATOM 10927 O O . GLU A 1 103 ? 3.759 10.990 8.191 1.00 0.00 103 GLU A O 7
ATOM 10937 N N . ASN A 1 104 ? 3.317 9.860 6.282 1.00 0.00 104 ASN A N 7
ATOM 10938 C CA . ASN A 1 104 ? 3.969 10.834 5.425 1.00 0.00 104 ASN A CA 7
ATOM 10939 C C . ASN A 1 104 ? 3.022 12.012 5.186 1.00 0.00 104 ASN A C 7
ATOM 10940 O O . ASN A 1 104 ? 3.465 13.147 5.021 1.00 0.00 104 ASN A O 7
ATOM 10950 N N . ASN A 1 105 ? 1.734 11.702 5.177 1.00 0.00 105 ASN A N 7
ATOM 10951 C CA . ASN A 1 105 ? 0.719 12.721 4.963 1.00 0.00 105 ASN A CA 7
ATOM 10952 C C . ASN A 1 105 ? 1.125 14.000 5.696 1.00 0.00 105 ASN A C 7
ATOM 10953 O O . ASN A 1 105 ? 0.404 14.996 5.660 1.00 0.00 105 ASN A O 7
ATOM 10963 N N . MET A 1 1 ? 1.082 20.273 -1.449 1.00 0.00 1 MET A N 8
ATOM 10964 C CA . MET A 1 1 ? 2.081 19.231 -1.280 1.00 0.00 1 MET A CA 8
ATOM 10965 C C . MET A 1 1 ? 3.496 19.807 -1.368 1.00 0.00 1 MET A C 8
ATOM 10966 O O . MET A 1 1 ? 4.369 19.437 -0.587 1.00 0.00 1 MET A O 8
ATOM 10978 N N . SER A 1 2 ? 3.676 20.703 -2.327 1.00 0.00 2 SER A N 8
ATOM 10979 C CA . SER A 1 2 ? 4.970 21.334 -2.526 1.00 0.00 2 SER A CA 8
ATOM 10980 C C . SER A 1 2 ? 5.016 22.010 -3.898 1.00 0.00 2 SER A C 8
ATOM 10981 O O . SER A 1 2 ? 5.723 23.000 -4.084 1.00 0.00 2 SER A O 8
ATOM 10988 N N . LYS A 1 3 ? 4.254 21.448 -4.826 1.00 0.00 3 LYS A N 8
ATOM 10989 C CA . LYS A 1 3 ? 4.198 21.984 -6.175 1.00 0.00 3 LYS A CA 8
ATOM 10990 C C . LYS A 1 3 ? 2.777 22.470 -6.467 1.00 0.00 3 LYS A C 8
ATOM 10991 O O . LYS A 1 3 ? 2.525 23.673 -6.507 1.00 0.00 3 LYS A O 8
ATOM 11006 N N . SER A 1 4 ? 1.888 21.510 -6.665 1.00 0.00 4 SER A N 8
ATOM 11007 C CA . SER A 1 4 ? 0.498 21.825 -6.954 1.00 0.00 4 SER A CA 8
ATOM 11008 C C . SER A 1 4 ? -0.171 20.644 -7.661 1.00 0.00 4 SER A C 8
ATOM 11009 O O . SER A 1 4 ? -0.384 20.683 -8.872 1.00 0.00 4 SER A O 8
ATOM 11016 N N . ASN A 1 5 ? -0.484 19.625 -6.875 1.00 0.00 5 ASN A N 8
ATOM 11017 C CA . ASN A 1 5 ? -1.123 18.435 -7.411 1.00 0.00 5 ASN A CA 8
ATOM 11018 C C . ASN A 1 5 ? -0.868 17.256 -6.471 1.00 0.00 5 ASN A C 8
ATOM 11019 O O . ASN A 1 5 ? 0.277 16.845 -6.281 1.00 0.00 5 ASN A O 8
ATOM 11029 N N . THR A 1 6 ? -1.952 16.745 -5.906 1.00 0.00 6 THR A N 8
ATOM 11030 C CA . THR A 1 6 ? -1.860 15.621 -4.990 1.00 0.00 6 THR A CA 8
ATOM 11031 C C . THR A 1 6 ? -2.721 14.458 -5.484 1.00 0.00 6 THR A C 8
ATOM 11032 O O . THR A 1 6 ? -3.637 14.653 -6.282 1.00 0.00 6 THR A O 8
ATOM 11043 N N . TYR A 1 7 ? -2.396 13.272 -4.991 1.00 0.00 7 TYR A N 8
ATOM 11044 C CA . TYR A 1 7 ? -3.128 12.076 -5.373 1.00 0.00 7 TYR A CA 8
ATOM 11045 C C . TYR A 1 7 ? -3.476 11.231 -4.148 1.00 0.00 7 TYR A C 8
ATOM 11046 O O . TYR A 1 7 ? -3.334 11.687 -3.014 1.00 0.00 7 TYR A O 8
ATOM 11063 N N . ARG A 1 8 ? -3.925 10.013 -4.415 1.00 0.00 8 ARG A N 8
ATOM 11064 C CA . ARG A 1 8 ? -4.294 9.100 -3.347 1.00 0.00 8 ARG A CA 8
ATOM 11065 C C . ARG A 1 8 ? -3.760 7.696 -3.640 1.00 0.00 8 ARG A C 8
ATOM 11066 O O . ARG A 1 8 ? -3.505 7.354 -4.794 1.00 0.00 8 ARG A O 8
ATOM 11084 N N . MET A 1 9 ? -3.608 6.922 -2.577 1.00 0.00 9 MET A N 8
ATOM 11085 C CA . MET A 1 9 ? -3.109 5.563 -2.705 1.00 0.00 9 MET A CA 8
ATOM 11086 C C . MET A 1 9 ? -4.122 4.554 -2.163 1.00 0.00 9 MET A C 8
ATOM 11087 O O . MET A 1 9 ? -4.657 4.731 -1.070 1.00 0.00 9 MET A O 8
ATOM 11099 N N . LEU A 1 10 ? -4.355 3.515 -2.952 1.00 0.00 10 LEU A N 8
ATOM 11100 C CA . LEU A 1 10 ? -5.295 2.476 -2.566 1.00 0.00 10 LEU A CA 8
ATOM 11101 C C . LEU A 1 10 ? -4.529 1.186 -2.270 1.00 0.00 10 LEU A C 8
ATOM 11102 O O . LEU A 1 10 ? -3.635 0.805 -3.022 1.00 0.00 10 LEU A O 8
ATOM 11117 N N . VAL A 1 11 ? -4.910 0.547 -1.172 1.00 0.00 11 VAL A N 8
ATOM 11118 C CA . VAL A 1 11 ? -4.271 -0.694 -0.770 1.00 0.00 11 VAL A CA 8
ATOM 11119 C C . VAL A 1 11 ? -5.281 -1.838 -0.868 1.00 0.00 11 VAL A C 8
ATOM 11120 O O . VAL A 1 11 ? -6.393 -1.735 -0.353 1.00 0.00 11 VAL A O 8
ATOM 11133 N N . LEU A 1 12 ? -4.858 -2.904 -1.534 1.00 0.00 12 LEU A N 8
ATOM 11134 C CA . LEU A 1 12 ? -5.711 -4.065 -1.706 1.00 0.00 12 LEU A CA 8
ATOM 11135 C C . LEU A 1 12 ? -5.039 -5.287 -1.075 1.00 0.00 12 LEU A C 8
ATOM 11136 O O . LEU A 1 12 ? -3.844 -5.507 -1.263 1.00 0.00 12 LEU A O 8
ATOM 11151 N N . LEU A 1 13 ? -5.836 -6.046 -0.338 1.00 0.00 13 LEU A N 8
ATOM 11152 C CA . LEU A 1 13 ? -5.332 -7.240 0.319 1.00 0.00 13 LEU A CA 8
ATOM 11153 C C . LEU A 1 13 ? -6.308 -8.396 0.086 1.00 0.00 13 LEU A C 8
ATOM 11154 O O . LEU A 1 13 ? -7.521 -8.201 0.105 1.00 0.00 13 LEU A O 8
ATOM 11169 N N . GLU A 1 14 ? -5.739 -9.572 -0.129 1.00 0.00 14 GLU A N 8
ATOM 11170 C CA . GLU A 1 14 ? -6.543 -10.760 -0.366 1.00 0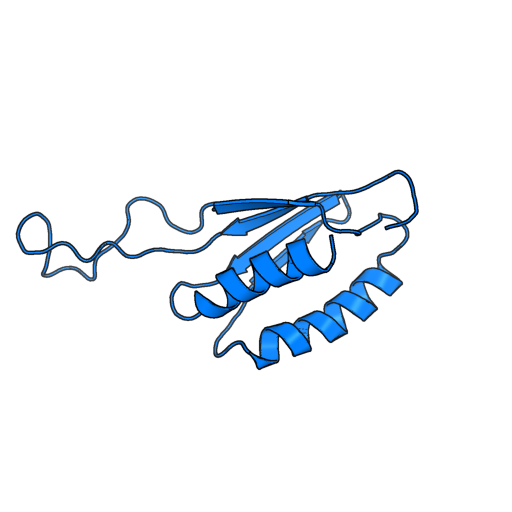.00 14 GLU A CA 8
ATOM 11171 C C . GLU A 1 14 ? -6.897 -11.435 0.960 1.00 0.00 14 GLU A C 8
ATOM 11172 O O . GLU A 1 14 ? -6.128 -11.369 1.919 1.00 0.00 14 GLU A O 8
ATOM 11182 N N . ASP A 1 15 ? -8.059 -12.070 0.974 1.00 0.00 15 ASP A N 8
ATOM 11183 C CA . ASP A 1 15 ? -8.524 -12.757 2.168 1.00 0.00 15 ASP A CA 8
ATOM 11184 C C . ASP A 1 15 ? -7.902 -14.154 2.222 1.00 0.00 15 ASP A C 8
ATOM 11185 O O . ASP A 1 15 ? -7.542 -14.717 1.189 1.00 0.00 15 ASP A O 8
ATOM 11193 N N . ASP A 1 16 ? -7.795 -14.673 3.436 1.00 0.00 16 ASP A N 8
ATOM 11194 C CA . ASP A 1 16 ? -7.223 -15.992 3.639 1.00 0.00 16 ASP A CA 8
ATOM 11195 C C . ASP A 1 16 ? -8.312 -16.945 4.133 1.00 0.00 16 ASP A C 8
ATOM 11196 O O . ASP A 1 16 ? -9.309 -16.510 4.709 1.00 0.00 16 ASP A O 8
ATOM 11204 N N . THR A 1 17 ? -8.086 -18.228 3.892 1.00 0.00 17 THR A N 8
ATOM 11205 C CA . THR A 1 17 ? -9.037 -19.246 4.307 1.00 0.00 17 THR A CA 8
ATOM 11206 C C . THR A 1 17 ? -8.681 -19.775 5.697 1.00 0.00 17 THR A C 8
ATOM 11207 O O . THR A 1 17 ? -7.515 -20.039 5.985 1.00 0.00 17 THR A O 8
ATOM 11218 N N . LYS A 1 18 ? -9.709 -19.913 6.523 1.00 0.00 18 LYS A N 8
ATOM 11219 C CA . LYS A 1 18 ? -9.519 -20.405 7.877 1.00 0.00 18 LYS A CA 8
ATOM 11220 C C . LYS A 1 18 ? -10.879 -20.515 8.570 1.00 0.00 18 LYS A C 8
ATOM 11221 O O . LYS A 1 18 ? -10.993 -20.252 9.766 1.00 0.00 18 LYS A O 8
ATOM 11236 N N . ILE A 1 19 ? -11.875 -20.905 7.787 1.00 0.00 19 ILE A N 8
ATOM 11237 C CA . ILE A 1 19 ? -13.222 -21.053 8.312 1.00 0.00 19 ILE A CA 8
ATOM 11238 C C . ILE A 1 19 ? -13.607 -22.534 8.303 1.00 0.00 19 ILE A C 8
ATOM 11239 O O . ILE A 1 19 ? -13.427 -23.220 7.298 1.00 0.00 19 ILE A O 8
ATOM 11254 N N . ASN A 1 20 ? -14.131 -22.983 9.433 1.00 0.00 20 ASN A N 8
ATOM 11255 C CA . ASN A 1 20 ? -14.544 -24.370 9.569 1.00 0.00 20 ASN A CA 8
ATOM 11256 C C . ASN A 1 20 ? -15.733 -24.636 8.645 1.00 0.00 20 ASN A C 8
ATOM 11257 O O . ASN A 1 20 ? -15.992 -23.865 7.723 1.00 0.00 20 ASN A O 8
ATOM 11267 N N . LYS A 1 21 ? -16.426 -25.731 8.926 1.00 0.00 21 LYS A N 8
ATOM 11268 C CA . LYS A 1 21 ? -17.581 -26.108 8.130 1.00 0.00 21 LYS A CA 8
ATOM 11269 C C . LYS A 1 21 ? -18.748 -25.175 8.459 1.00 0.00 21 LYS A C 8
ATOM 11270 O O . LYS A 1 21 ? -19.813 -25.269 7.852 1.00 0.00 21 LYS A O 8
ATOM 11285 N N . GLU A 1 22 ? -18.507 -24.295 9.419 1.00 0.00 22 GLU A N 8
ATOM 11286 C CA . GLU A 1 22 ? -19.525 -23.346 9.838 1.00 0.00 22 GLU A CA 8
ATOM 11287 C C . GLU A 1 22 ? -20.057 -22.572 8.629 1.00 0.00 22 GLU A C 8
ATOM 11288 O O . GLU A 1 22 ? -21.123 -21.960 8.701 1.00 0.00 22 GLU A O 8
ATOM 11298 N N . ASP A 1 23 ? -19.293 -22.625 7.549 1.00 0.00 23 ASP A N 8
ATOM 11299 C CA . ASP A 1 23 ? -19.676 -21.938 6.328 1.00 0.00 23 ASP A CA 8
ATOM 11300 C C . ASP A 1 23 ? -19.041 -22.647 5.128 1.00 0.00 23 ASP A C 8
ATOM 11301 O O . ASP A 1 23 ? -19.740 -23.274 4.334 1.00 0.00 23 ASP A O 8
ATOM 11309 N N . GLU A 1 24 ? -17.725 -22.523 5.037 1.00 0.00 24 GLU A N 8
ATOM 11310 C CA . GLU A 1 24 ? -16.989 -23.146 3.950 1.00 0.00 24 GLU A CA 8
ATOM 11311 C C . GLU A 1 24 ? -15.578 -23.519 4.410 1.00 0.00 24 GLU A C 8
ATOM 11312 O O . GLU A 1 24 ? -14.751 -22.643 4.659 1.00 0.00 24 GLU A O 8
ATOM 11322 N N . LYS A 1 25 ? -15.346 -24.821 4.507 1.00 0.00 25 LYS A N 8
ATOM 11323 C CA . LYS A 1 25 ? -14.049 -25.319 4.931 1.00 0.00 25 LYS A CA 8
ATOM 11324 C C . LYS A 1 25 ? -13.000 -24.963 3.875 1.00 0.00 25 LYS A C 8
ATOM 11325 O O . LYS A 1 25 ? -11.804 -25.133 4.102 1.00 0.00 25 LYS A O 8
ATOM 11340 N N . PHE A 1 26 ? -13.488 -24.479 2.742 1.00 0.00 26 PHE A N 8
ATOM 11341 C CA . PHE A 1 26 ? -12.608 -24.097 1.652 1.00 0.00 26 PHE A CA 8
ATOM 11342 C C . PHE A 1 26 ? -12.626 -22.582 1.436 1.00 0.00 26 PHE A C 8
ATOM 11343 O O . PHE A 1 26 ? -11.576 -21.946 1.397 1.00 0.00 26 PHE A O 8
ATOM 11359 N N . LEU A 1 27 ? -13.832 -22.052 1.301 1.00 0.00 27 LEU A N 8
ATOM 11360 C CA . LEU A 1 27 ? -14.000 -20.624 1.089 1.00 0.00 27 LEU A CA 8
ATOM 11361 C C . LEU A 1 27 ? -14.053 -19.914 2.443 1.00 0.00 27 LEU A C 8
ATOM 11362 O O . LEU A 1 27 ? -14.485 -20.496 3.437 1.00 0.00 27 LEU A O 8
ATOM 11377 N N . LYS A 1 28 ? -13.607 -18.667 2.440 1.00 0.00 28 LYS A N 8
ATOM 11378 C CA . LYS A 1 28 ? -13.598 -17.871 3.656 1.00 0.00 28 LYS A CA 8
ATOM 11379 C C . LYS A 1 28 ? -14.165 -16.483 3.356 1.00 0.00 28 LYS A C 8
ATOM 11380 O O . LYS A 1 28 ? -13.429 -15.580 2.960 1.00 0.00 28 LYS A O 8
ATOM 11395 N N . GLY A 1 29 ? -15.469 -16.354 3.555 1.00 0.00 29 GLY A N 8
ATOM 11396 C CA . GLY A 1 29 ? -16.142 -15.090 3.312 1.00 0.00 29 GLY A CA 8
ATOM 11397 C C . GLY A 1 29 ? -15.689 -14.475 1.986 1.00 0.00 29 GLY A C 8
ATOM 11398 O O . GLY A 1 29 ? -14.749 -13.682 1.956 1.00 0.00 29 GLY A O 8
ATOM 11402 N N . LYS A 1 30 ? -16.378 -14.861 0.924 1.00 0.00 30 LYS A N 8
ATOM 11403 C CA . LYS A 1 30 ? -16.057 -14.359 -0.402 1.00 0.00 30 LYS A CA 8
ATOM 11404 C C . LYS A 1 30 ? -16.355 -12.861 -0.460 1.00 0.00 30 LYS A C 8
ATOM 11405 O O . LYS A 1 30 ? -17.513 -12.450 -0.389 1.00 0.00 30 LYS A O 8
ATOM 11420 N N . PRO A 1 31 ? -15.261 -12.061 -0.592 1.00 0.00 31 PRO A N 8
ATOM 11421 C CA . PRO A 1 31 ? -15.395 -10.616 -0.660 1.00 0.00 31 PRO A CA 8
ATOM 11422 C C . PRO A 1 31 ? -15.924 -10.177 -2.027 1.00 0.00 31 PRO A C 8
ATOM 11423 O O . PRO A 1 31 ? -16.535 -9.118 -2.149 1.00 0.00 31 PRO A O 8
ATOM 11431 N N . GLY A 1 32 ? -15.671 -11.017 -3.021 1.00 0.00 32 GLY A N 8
ATOM 11432 C CA . GLY A 1 32 ? -16.113 -10.729 -4.374 1.00 0.00 32 GLY A CA 8
ATOM 11433 C C . GLY A 1 32 ? -14.957 -10.861 -5.368 1.00 0.00 32 GLY A C 8
ATOM 11434 O O . GLY A 1 32 ? -14.907 -11.813 -6.145 1.00 0.00 32 GLY A O 8
ATOM 11438 N N . LYS A 1 33 ? -14.057 -9.890 -5.312 1.00 0.00 33 LYS A N 8
ATOM 11439 C CA . LYS A 1 33 ? -12.906 -9.885 -6.198 1.00 0.00 33 LYS A CA 8
ATOM 11440 C C . LYS A 1 33 ? -11.624 -9.911 -5.364 1.00 0.00 33 LYS A C 8
ATOM 11441 O O . LYS A 1 33 ? -11.589 -9.375 -4.257 1.00 0.00 33 LYS A O 8
ATOM 11456 N N . MET A 1 34 ? -10.602 -10.541 -5.925 1.00 0.00 34 MET A N 8
ATOM 11457 C CA . MET A 1 34 ? -9.323 -10.644 -5.246 1.00 0.00 34 MET A CA 8
ATOM 11458 C C . MET A 1 34 ? -8.521 -9.349 -5.385 1.00 0.00 34 MET A C 8
ATOM 11459 O O . MET A 1 34 ? -8.391 -8.811 -6.484 1.00 0.00 34 MET A O 8
ATOM 11471 N N . HIS A 1 35 ? -8.006 -8.885 -4.256 1.00 0.00 35 HIS A N 8
ATOM 11472 C CA . HIS A 1 35 ? -7.221 -7.663 -4.238 1.00 0.00 35 HIS A CA 8
ATOM 11473 C C . HIS A 1 35 ? -8.132 -6.464 -4.512 1.00 0.00 35 HIS A C 8
ATOM 11474 O O . HIS A 1 35 ? -8.098 -5.889 -5.599 1.00 0.00 35 HIS A O 8
ATOM 11487 N N . GLU A 1 36 ? -8.926 -6.123 -3.508 1.00 0.00 36 GLU A N 8
ATOM 11488 C CA . GLU A 1 36 ? -9.844 -5.004 -3.626 1.00 0.00 36 GLU A CA 8
ATOM 11489 C C . GLU A 1 36 ? -9.396 -3.851 -2.724 1.00 0.00 36 GLU A C 8
ATOM 11490 O O . GLU A 1 36 ? -8.739 -4.073 -1.708 1.00 0.00 36 GLU A O 8
ATOM 11500 N N . PHE A 1 37 ? -9.769 -2.645 -3.128 1.00 0.00 37 PHE A N 8
ATOM 11501 C CA . PHE A 1 37 ? -9.414 -1.459 -2.368 1.00 0.00 37 PHE A CA 8
ATOM 11502 C C . PHE A 1 37 ? -10.035 -1.496 -0.971 1.00 0.00 37 PHE A C 8
ATOM 11503 O O . PHE A 1 37 ? -11.247 -1.658 -0.830 1.00 0.00 37 PHE A O 8
ATOM 11519 N N . VAL A 1 38 ? -9.178 -1.343 0.028 1.00 0.00 38 VAL A N 8
ATOM 11520 C CA . VAL A 1 38 ? -9.627 -1.357 1.409 1.00 0.00 38 VAL A CA 8
ATOM 11521 C C . VAL A 1 38 ? -9.839 0.081 1.887 1.00 0.00 38 VAL A C 8
ATOM 11522 O O . VAL A 1 38 ? -10.753 0.353 2.663 1.00 0.00 38 VAL A O 8
ATOM 11535 N N . ASP A 1 39 ? -8.977 0.964 1.404 1.00 0.00 39 ASP A N 8
ATOM 11536 C CA . ASP A 1 39 ? -9.058 2.366 1.772 1.00 0.00 39 ASP A CA 8
ATOM 11537 C C . ASP A 1 39 ? -8.101 3.176 0.894 1.00 0.00 39 ASP A C 8
ATOM 11538 O O . ASP A 1 39 ? -7.190 2.617 0.282 1.00 0.00 39 ASP A O 8
ATOM 11546 N N . GLU A 1 40 ? -8.338 4.478 0.859 1.00 0.00 40 GLU A N 8
ATOM 11547 C CA . GLU A 1 40 ? -7.510 5.370 0.065 1.00 0.00 40 GLU A CA 8
ATOM 11548 C C . GLU 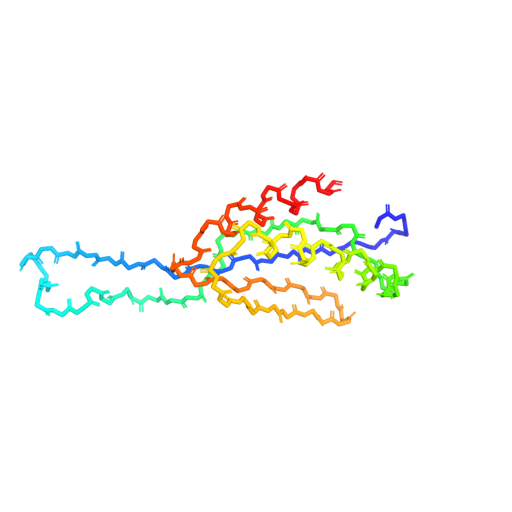A 1 40 ? -6.933 6.481 0.945 1.00 0.00 40 GLU A C 8
ATOM 11549 O O . GLU A 1 40 ? -7.630 7.024 1.801 1.00 0.00 40 GLU A O 8
ATOM 11559 N N . LEU A 1 41 ? -5.667 6.788 0.703 1.00 0.00 41 LEU A N 8
ATOM 11560 C CA . LEU A 1 41 ? -4.989 7.824 1.462 1.00 0.00 41 LEU A CA 8
ATOM 11561 C C . LEU A 1 41 ? -4.308 8.796 0.497 1.00 0.00 41 LEU A C 8
ATOM 11562 O O . LEU A 1 41 ? -3.843 8.394 -0.568 1.00 0.00 41 LEU A O 8
ATOM 11577 N N . ILE A 1 42 ? -4.269 10.056 0.905 1.00 0.00 42 ILE A N 8
ATOM 11578 C CA . ILE A 1 42 ? -3.654 11.089 0.089 1.00 0.00 42 ILE A CA 8
ATOM 11579 C C . ILE A 1 42 ? -2.172 11.200 0.449 1.00 0.00 42 ILE A C 8
ATOM 11580 O O . ILE A 1 42 ? -1.827 11.504 1.590 1.00 0.00 42 ILE A O 8
ATOM 11595 N N . LEU A 1 43 ? -1.333 10.950 -0.545 1.00 0.00 43 LEU A N 8
ATOM 11596 C CA . LEU A 1 43 ? 0.104 11.020 -0.348 1.00 0.00 43 LEU A CA 8
ATOM 11597 C C . LEU A 1 43 ? 0.635 12.323 -0.952 1.00 0.00 43 LEU A C 8
ATOM 11598 O O . LEU A 1 43 ? 0.078 12.834 -1.922 1.00 0.00 43 LEU A O 8
ATOM 11613 N N . PRO A 1 44 ? 1.733 12.836 -0.334 1.00 0.00 44 PRO A N 8
ATOM 11614 C CA . PRO A 1 44 ? 2.344 14.071 -0.799 1.00 0.00 44 PRO A CA 8
ATOM 11615 C C . PRO A 1 44 ? 3.132 13.840 -2.089 1.00 0.00 44 PRO A C 8
ATOM 11616 O O . PRO A 1 44 ? 4.230 14.373 -2.253 1.00 0.00 44 PRO A O 8
ATOM 11624 N N . PHE A 1 45 ? 2.545 13.044 -2.970 1.00 0.00 45 PHE A N 8
ATOM 11625 C CA . PHE A 1 45 ? 3.181 12.735 -4.241 1.00 0.00 45 PHE A CA 8
ATOM 11626 C C . PHE A 1 45 ? 2.694 13.681 -5.341 1.00 0.00 45 PHE A C 8
ATOM 11627 O O . PHE A 1 45 ? 1.491 13.871 -5.514 1.00 0.00 45 PHE A O 8
ATOM 11643 N N . ASN A 1 46 ? 3.653 14.247 -6.058 1.00 0.00 46 ASN A N 8
ATOM 11644 C CA . ASN A 1 46 ? 3.338 15.166 -7.139 1.00 0.00 46 ASN A CA 8
ATOM 11645 C C . ASN A 1 46 ? 3.969 14.658 -8.436 1.00 0.00 46 ASN A C 8
ATOM 11646 O O . ASN A 1 46 ? 4.882 13.834 -8.404 1.00 0.00 46 ASN A O 8
ATOM 11656 N N . VAL A 1 47 ? 3.460 15.170 -9.545 1.00 0.00 47 VAL A N 8
ATOM 11657 C CA . VAL A 1 47 ? 3.963 14.780 -10.851 1.00 0.00 47 VAL A CA 8
ATOM 11658 C C . VAL A 1 47 ? 5.341 15.407 -11.070 1.00 0.00 47 VAL A C 8
ATOM 11659 O O . VAL A 1 47 ? 6.112 14.943 -11.910 1.00 0.00 47 VAL A O 8
ATOM 11672 N N . ASP A 1 48 ? 5.610 16.450 -10.299 1.00 0.00 48 ASP A N 8
ATOM 11673 C CA . ASP A 1 48 ? 6.883 17.145 -10.399 1.00 0.00 48 ASP A CA 8
ATOM 11674 C C . ASP A 1 48 ? 7.726 16.834 -9.160 1.00 0.00 48 ASP A C 8
ATOM 11675 O O . ASP A 1 48 ? 8.389 17.717 -8.619 1.00 0.00 48 ASP A O 8
ATOM 11683 N N . GLU A 1 49 ? 7.674 15.576 -8.748 1.00 0.00 49 GLU A N 8
ATOM 11684 C CA . GLU A 1 49 ? 8.425 15.137 -7.585 1.00 0.00 49 GLU A CA 8
ATOM 11685 C C . GLU A 1 49 ? 8.692 13.633 -7.662 1.00 0.00 49 GLU A C 8
ATOM 11686 O O . GLU A 1 49 ? 8.646 12.939 -6.647 1.00 0.00 49 GLU A O 8
ATOM 11696 N N . LEU A 1 50 ? 8.966 13.174 -8.873 1.00 0.00 50 LEU A N 8
ATOM 11697 C CA . LEU A 1 50 ? 9.241 11.765 -9.096 1.00 0.00 50 LEU A CA 8
ATOM 11698 C C . LEU A 1 50 ? 10.608 11.416 -8.503 1.00 0.00 50 LEU A C 8
ATOM 11699 O O . LEU A 1 50 ? 10.763 10.382 -7.856 1.00 0.00 50 LEU A O 8
ATOM 11714 N N . ASP A 1 51 ? 11.564 12.301 -8.744 1.00 0.00 51 ASP A N 8
ATOM 11715 C CA . ASP A 1 51 ? 12.913 12.101 -8.241 1.00 0.00 51 ASP A CA 8
ATOM 11716 C C . ASP A 1 51 ? 12.885 12.091 -6.710 1.00 0.00 51 ASP A C 8
ATOM 11717 O O . ASP A 1 51 ? 13.442 11.192 -6.082 1.00 0.00 51 ASP A O 8
ATOM 11725 N N . GLU A 1 52 ? 12.231 13.102 -6.156 1.00 0.00 52 GLU A N 8
ATOM 11726 C CA . GLU A 1 52 ? 12.125 13.221 -4.711 1.00 0.00 52 GLU A CA 8
ATOM 11727 C C . GLU A 1 52 ? 11.250 12.098 -4.149 1.00 0.00 52 GLU A C 8
ATOM 11728 O O . GLU A 1 52 ? 11.499 11.605 -3.050 1.00 0.00 52 GLU A O 8
ATOM 11738 N N . LEU A 1 53 ? 10.245 11.728 -4.927 1.00 0.00 53 LEU A N 8
ATOM 11739 C CA . LEU A 1 53 ? 9.331 10.674 -4.520 1.00 0.00 53 LEU A CA 8
ATOM 11740 C C . LEU A 1 53 ? 10.052 9.326 -4.590 1.00 0.00 53 LEU A C 8
ATOM 11741 O O . LEU A 1 53 ? 9.875 8.478 -3.717 1.00 0.00 53 LEU A O 8
ATOM 11756 N N . ASN A 1 54 ? 10.847 9.171 -5.638 1.00 0.00 54 ASN A N 8
ATOM 11757 C CA . ASN A 1 54 ? 11.595 7.940 -5.834 1.00 0.00 54 ASN A CA 8
ATOM 11758 C C . ASN A 1 54 ? 12.645 7.805 -4.729 1.00 0.00 54 ASN A C 8
ATOM 11759 O O . ASN A 1 54 ? 12.874 6.711 -4.216 1.00 0.00 54 ASN A O 8
ATOM 11769 N N . THR A 1 55 ? 13.254 8.933 -4.394 1.00 0.00 55 THR A N 8
ATOM 11770 C CA . THR A 1 55 ? 14.275 8.954 -3.360 1.00 0.00 55 THR A CA 8
ATOM 11771 C C . THR A 1 55 ? 13.661 8.620 -1.998 1.00 0.00 55 THR A C 8
ATOM 11772 O O . THR A 1 55 ? 14.202 7.807 -1.253 1.00 0.00 55 THR A O 8
ATOM 11783 N N . TRP A 1 56 ? 12.539 9.267 -1.717 1.00 0.00 56 TRP A N 8
ATOM 11784 C CA . TRP A 1 56 ? 11.846 9.050 -0.459 1.00 0.00 56 TRP A CA 8
ATOM 11785 C C . TRP A 1 56 ? 11.241 7.645 -0.489 1.00 0.00 56 TRP A C 8
ATOM 11786 O O . TRP A 1 56 ? 11.397 6.877 0.461 1.00 0.00 56 TRP A O 8
ATOM 11806 N N . PHE A 1 57 ? 10.564 7.350 -1.588 1.00 0.00 57 PHE A N 8
ATOM 11807 C CA . PHE A 1 57 ? 9.935 6.051 -1.754 1.00 0.00 57 PHE A CA 8
ATOM 11808 C C . PHE A 1 57 ? 10.973 4.928 -1.693 1.00 0.00 57 PHE A C 8
ATOM 11809 O O . PHE A 1 57 ? 10.692 3.846 -1.178 1.00 0.00 57 PHE A O 8
ATOM 11825 N N . ASP A 1 58 ? 12.149 5.223 -2.225 1.00 0.00 58 ASP A N 8
ATOM 11826 C CA . ASP A 1 58 ? 13.230 4.252 -2.237 1.00 0.00 58 ASP A CA 8
ATOM 11827 C C . ASP A 1 58 ? 13.646 3.939 -0.800 1.00 0.00 58 ASP A C 8
ATOM 11828 O O . ASP A 1 58 ? 13.855 2.780 -0.448 1.00 0.00 58 ASP A O 8
ATOM 11836 N N . LYS A 1 59 ? 13.754 4.996 -0.006 1.00 0.00 59 LYS A N 8
ATOM 11837 C CA . LYS A 1 59 ? 14.143 4.848 1.387 1.00 0.00 59 LYS A CA 8
ATOM 11838 C C . LYS A 1 59 ? 12.997 4.199 2.165 1.00 0.00 59 LYS A C 8
ATOM 11839 O O . LYS A 1 59 ? 13.213 3.242 2.909 1.00 0.00 59 LYS A O 8
ATOM 11854 N N . PHE A 1 60 ? 11.806 4.743 1.968 1.00 0.00 60 PHE A N 8
ATOM 11855 C CA . PHE A 1 60 ? 10.628 4.227 2.643 1.00 0.00 60 PHE A CA 8
ATOM 11856 C C . PHE A 1 60 ? 10.319 2.798 2.191 1.00 0.00 60 PHE A C 8
ATOM 11857 O O . PHE A 1 60 ? 9.808 1.995 2.969 1.00 0.00 60 PHE A O 8
ATOM 11873 N N . ASP A 1 61 ? 10.643 2.524 0.936 1.00 0.00 61 ASP A N 8
ATOM 11874 C CA . ASP A 1 61 ? 10.409 1.206 0.373 1.00 0.00 61 ASP A CA 8
ATOM 11875 C C . ASP A 1 61 ? 11.156 0.161 1.203 1.00 0.00 61 ASP A C 8
ATOM 11876 O O . ASP A 1 61 ? 10.605 -0.889 1.529 1.00 0.00 61 ASP A O 8
ATOM 11884 N N . ALA A 1 62 ? 12.403 0.484 1.519 1.00 0.00 62 ALA A N 8
ATOM 11885 C CA . ALA A 1 62 ? 13.232 -0.413 2.305 1.00 0.00 62 ALA A CA 8
ATOM 11886 C C . ALA A 1 62 ? 12.737 -0.424 3.752 1.00 0.00 62 ALA A C 8
ATOM 11887 O O . ALA A 1 62 ? 12.633 -1.483 4.370 1.00 0.00 62 ALA A O 8
ATOM 11894 N N . GLU A 1 63 ? 12.444 0.768 4.252 1.00 0.00 63 GLU A N 8
ATOM 11895 C CA . GLU A 1 63 ? 11.963 0.911 5.615 1.00 0.00 63 GLU A CA 8
ATOM 11896 C C . GLU A 1 63 ? 10.629 0.180 5.786 1.00 0.00 63 GLU A C 8
ATOM 11897 O O . GLU A 1 63 ? 10.284 -0.240 6.890 1.00 0.00 63 GLU A O 8
ATOM 11907 N N . ILE A 1 64 ? 9.915 0.052 4.678 1.00 0.00 64 ILE A N 8
ATOM 11908 C CA . ILE A 1 64 ? 8.627 -0.620 4.690 1.00 0.00 64 ILE A CA 8
ATOM 11909 C C . ILE A 1 64 ? 8.832 -2.113 4.420 1.00 0.00 64 ILE A C 8
ATOM 11910 O O . ILE A 1 64 ? 8.081 -2.948 4.921 1.00 0.00 64 ILE A O 8
ATOM 11925 N N . CYS A 1 65 ? 9.855 -2.403 3.628 1.00 0.00 65 CYS A N 8
ATOM 11926 C CA . CYS A 1 65 ? 10.169 -3.780 3.286 1.00 0.00 65 CYS A CA 8
ATOM 11927 C C . CYS A 1 65 ? 10.890 -4.417 4.476 1.00 0.00 65 CYS A C 8
ATOM 11928 O O . CYS A 1 65 ? 10.782 -5.623 4.698 1.00 0.00 65 CYS A O 8
ATOM 11935 N N . ILE A 1 66 ? 11.609 -3.581 5.209 1.00 0.00 66 ILE A N 8
ATOM 11936 C CA . ILE A 1 66 ? 12.348 -4.048 6.370 1.00 0.00 66 ILE A CA 8
ATOM 11937 C C . ILE A 1 66 ? 11.392 -4.775 7.318 1.00 0.00 66 ILE A C 8
ATOM 11938 O O . ILE A 1 66 ? 11.640 -5.918 7.700 1.00 0.00 66 ILE A O 8
ATOM 11953 N N . PRO A 1 67 ? 10.290 -4.065 7.679 1.00 0.00 67 PRO A N 8
ATOM 11954 C CA . PRO A 1 67 ? 9.296 -4.631 8.575 1.00 0.00 67 PRO A CA 8
ATOM 11955 C C . PRO A 1 67 ? 8.433 -5.669 7.855 1.00 0.00 67 PRO A C 8
ATOM 11956 O O . PRO A 1 67 ? 7.526 -6.247 8.449 1.00 0.00 67 PRO A O 8
ATOM 11964 N N . ASN A 1 68 ? 8.748 -5.872 6.583 1.00 0.00 68 ASN A N 8
ATOM 11965 C CA . ASN A 1 68 ? 8.012 -6.830 5.775 1.00 0.00 68 ASN A CA 8
ATOM 11966 C C . ASN A 1 68 ? 8.793 -8.144 5.713 1.00 0.00 68 ASN A C 8
ATOM 11967 O O . ASN A 1 68 ? 10.023 -8.139 5.677 1.00 0.00 68 ASN A O 8
ATOM 11977 N N . GLU A 1 69 ? 8.047 -9.239 5.702 1.00 0.00 69 GLU A N 8
ATOM 11978 C CA . GLU A 1 69 ? 8.653 -10.558 5.644 1.00 0.00 69 GLU A CA 8
ATOM 11979 C C . GLU A 1 69 ? 7.999 -11.394 4.542 1.00 0.00 69 GLU A C 8
ATOM 11980 O O . GLU A 1 69 ? 7.382 -12.421 4.823 1.00 0.00 69 GLU A O 8
ATOM 11990 N N . GLY A 1 70 ? 8.158 -10.926 3.314 1.00 0.00 70 GLY A N 8
ATOM 11991 C CA . GLY A 1 70 ? 7.591 -11.619 2.170 1.00 0.00 70 GLY A CA 8
ATOM 11992 C C . GLY A 1 70 ? 7.728 -10.779 0.897 1.00 0.00 70 GLY A C 8
ATOM 11993 O O . GLY A 1 70 ? 8.575 -9.890 0.824 1.00 0.00 70 GLY A O 8
ATOM 11997 N N . HIS A 1 71 ? 6.881 -11.091 -0.073 1.00 0.00 71 HIS A N 8
ATOM 11998 C CA . HIS A 1 71 ? 6.896 -10.376 -1.338 1.00 0.00 71 HIS A CA 8
ATOM 11999 C C . HIS A 1 71 ? 5.850 -9.260 -1.309 1.00 0.00 71 HIS A C 8
ATOM 12000 O O . HIS A 1 71 ? 4.835 -9.373 -0.622 1.00 0.00 71 HIS A O 8
ATOM 12013 N N . ILE A 1 72 ? 6.133 -8.207 -2.062 1.00 0.00 72 ILE A N 8
ATOM 12014 C CA . ILE A 1 72 ? 5.229 -7.073 -2.132 1.00 0.00 72 ILE A CA 8
ATOM 12015 C C . ILE A 1 72 ? 5.240 -6.504 -3.553 1.00 0.00 72 ILE A C 8
ATOM 12016 O O . ILE A 1 72 ? 6.272 -6.512 -4.221 1.00 0.00 72 ILE A O 8
ATOM 12031 N N . LYS A 1 73 ? 4.078 -6.025 -3.972 1.00 0.00 73 LYS A N 8
ATOM 12032 C CA . LYS A 1 73 ? 3.939 -5.455 -5.301 1.00 0.00 73 LYS A CA 8
ATOM 12033 C C . LYS A 1 73 ? 3.172 -4.135 -5.208 1.00 0.00 73 LYS A C 8
ATOM 12034 O O . LYS A 1 73 ? 2.254 -4.002 -4.401 1.00 0.00 73 LYS A O 8
ATOM 12049 N N . TYR A 1 74 ? 3.578 -3.191 -6.046 1.00 0.00 74 TYR A N 8
ATOM 12050 C CA . TYR A 1 74 ? 2.940 -1.885 -6.068 1.00 0.00 74 TYR A CA 8
ATOM 12051 C C . TYR A 1 74 ? 2.797 -1.370 -7.501 1.00 0.00 74 TYR A C 8
ATOM 12052 O O . TYR A 1 74 ? 3.481 -1.845 -8.406 1.00 0.00 74 TYR A O 8
ATOM 12069 N N . GLU A 1 75 ? 1.906 -0.403 -7.662 1.00 0.00 75 GLU A N 8
ATOM 12070 C CA . GLU A 1 75 ? 1.665 0.183 -8.969 1.00 0.00 75 GLU A CA 8
ATOM 12071 C C . GLU A 1 75 ? 1.507 1.700 -8.850 1.00 0.00 75 GLU A C 8
ATOM 12072 O O . GLU A 1 75 ? 0.562 2.184 -8.230 1.00 0.00 75 GLU A O 8
ATOM 12082 N N . ILE A 1 76 ? 2.451 2.409 -9.454 1.00 0.00 76 ILE A N 8
ATOM 12083 C CA . ILE A 1 76 ? 2.428 3.862 -9.425 1.00 0.00 76 ILE A CA 8
ATOM 12084 C C . ILE A 1 76 ? 2.366 4.397 -10.856 1.00 0.00 76 ILE A C 8
ATOM 12085 O O . ILE A 1 76 ? 3.286 4.184 -11.642 1.00 0.00 76 ILE A O 8
ATOM 12100 N N . SER A 1 77 ? 1.271 5.082 -11.151 1.00 0.00 77 SER A N 8
ATOM 12101 C CA . SER A 1 77 ? 1.076 5.648 -12.475 1.00 0.00 77 SER A CA 8
ATOM 12102 C C . SER A 1 77 ? 1.402 7.143 -12.459 1.00 0.00 77 SER A C 8
ATOM 12103 O O . SER A 1 77 ? 0.800 7.904 -11.701 1.00 0.00 77 SER A O 8
ATOM 12110 N N . SER A 1 78 ? 2.350 7.519 -13.303 1.00 0.00 78 SER A N 8
ATOM 12111 C CA . SER A 1 78 ? 2.763 8.909 -13.394 1.00 0.00 78 SER A CA 8
ATOM 12112 C C . SER A 1 78 ? 1.541 9.804 -13.617 1.00 0.00 78 SER A C 8
ATOM 12113 O O . SER A 1 78 ? 1.573 10.993 -13.304 1.00 0.00 78 SER A O 8
ATOM 12120 N N . ASP A 1 79 ? 0.494 9.197 -14.155 1.00 0.00 79 ASP A N 8
ATOM 12121 C CA . ASP A 1 79 ? -0.736 9.922 -14.424 1.00 0.00 79 ASP A CA 8
ATOM 12122 C C . ASP A 1 79 ? -1.265 10.521 -13.119 1.00 0.00 79 ASP A C 8
ATOM 12123 O O . ASP A 1 79 ? -1.923 11.561 -13.131 1.00 0.00 79 ASP A O 8
ATOM 12131 N N . GLY A 1 80 ? -0.960 9.837 -12.026 1.00 0.00 80 GLY A N 8
ATOM 12132 C CA . GLY A 1 80 ? -1.398 10.287 -10.716 1.00 0.00 80 GLY A CA 8
ATOM 12133 C C . GLY A 1 80 ? -2.237 9.214 -10.020 1.00 0.00 80 GLY A C 8
ATOM 12134 O O . GLY A 1 80 ? -3.233 9.525 -9.367 1.00 0.00 80 GLY A O 8
ATOM 12138 N N . LEU A 1 81 ? -1.805 7.972 -10.181 1.00 0.00 81 LEU A N 8
ATOM 12139 C CA . LEU A 1 81 ? -2.503 6.851 -9.577 1.00 0.00 81 LEU A CA 8
ATOM 12140 C C . LEU A 1 81 ? -1.494 5.952 -8.861 1.00 0.00 81 LEU A C 8
ATOM 12141 O O . LEU A 1 81 ? -0.518 5.505 -9.463 1.00 0.00 81 LEU A O 8
ATOM 12156 N N . ILE A 1 82 ? -1.760 5.714 -7.585 1.00 0.00 82 ILE A N 8
ATOM 12157 C CA . ILE A 1 82 ? -0.887 4.878 -6.780 1.00 0.00 82 ILE A CA 8
ATOM 12158 C C . ILE A 1 82 ? -1.717 3.789 -6.097 1.00 0.00 82 ILE A C 8
ATOM 12159 O O . ILE A 1 82 ? -2.708 4.086 -5.431 1.00 0.00 82 ILE A O 8
ATOM 12174 N N . VAL A 1 83 ? -1.283 2.552 -6.286 1.00 0.00 83 VAL A N 8
ATOM 12175 C CA . VAL A 1 83 ? -1.975 1.417 -5.697 1.00 0.00 83 VAL A CA 8
ATOM 12176 C C . VAL A 1 83 ? -0.958 0.509 -5.005 1.00 0.00 83 VAL A C 8
ATOM 12177 O O . VAL A 1 83 ? 0.166 0.354 -5.481 1.00 0.00 83 VAL A O 8
ATOM 12190 N N . LEU A 1 84 ? -1.389 -0.069 -3.893 1.00 0.00 84 LEU A N 8
ATOM 12191 C CA . LEU A 1 84 ? -0.530 -0.958 -3.130 1.00 0.00 84 LEU A CA 8
ATOM 12192 C C . LEU A 1 84 ? -1.180 -2.340 -3.045 1.00 0.00 84 LEU A C 8
ATOM 12193 O O . LEU A 1 84 ? -2.342 -2.460 -2.660 1.00 0.00 84 LEU A O 8
ATOM 12208 N N . MET A 1 85 ? -0.402 -3.349 -3.410 1.00 0.00 85 MET A N 8
ATOM 12209 C CA . MET A 1 85 ? -0.888 -4.718 -3.380 1.00 0.00 85 MET A CA 8
ATOM 12210 C C . MET A 1 85 ? -0.043 -5.580 -2.441 1.00 0.00 85 MET A C 8
ATOM 12211 O O . MET A 1 85 ? 1.146 -5.785 -2.681 1.00 0.00 85 MET A O 8
ATOM 12223 N N . LEU A 1 86 ? -0.689 -6.060 -1.389 1.00 0.00 86 LEU A N 8
ATOM 12224 C CA . LEU A 1 86 ? -0.012 -6.896 -0.412 1.00 0.00 86 LEU A CA 8
ATOM 12225 C C . LEU A 1 86 ? -0.832 -8.166 -0.178 1.00 0.00 86 LEU A C 8
ATOM 12226 O O . LEU A 1 86 ? -2.060 -8.137 -0.243 1.00 0.00 86 LEU A O 8
ATOM 12241 N N . ASP A 1 87 ? -0.119 -9.252 0.087 1.00 0.00 87 ASP A N 8
ATOM 12242 C CA . ASP A 1 87 ? -0.765 -10.530 0.331 1.00 0.00 87 ASP A CA 8
ATOM 12243 C C . ASP A 1 87 ? -1.218 -10.595 1.791 1.00 0.00 87 ASP A C 8
ATOM 12244 O O . ASP A 1 87 ? -0.867 -9.732 2.594 1.00 0.00 87 ASP A O 8
ATOM 12252 N N . LYS A 1 88 ? -1.992 -11.629 2.091 1.00 0.00 88 LYS A N 8
ATOM 12253 C CA . LYS A 1 88 ? -2.497 -11.820 3.440 1.00 0.00 88 LYS A CA 8
ATOM 12254 C C . LYS A 1 88 ? -1.356 -12.290 4.345 1.00 0.00 88 LYS A C 8
ATOM 12255 O O . LYS A 1 88 ? -1.348 -12.001 5.540 1.00 0.00 88 LYS A O 8
ATOM 12270 N N . GLU A 1 89 ? -0.420 -13.007 3.740 1.00 0.00 89 GLU A N 8
ATOM 12271 C CA . GLU A 1 89 ? 0.723 -13.519 4.475 1.00 0.00 89 GLU A CA 8
ATOM 12272 C C . GLU A 1 89 ? 1.630 -12.370 4.915 1.00 0.00 89 GLU A C 8
ATOM 12273 O O . GLU A 1 89 ? 2.517 -12.556 5.746 1.00 0.00 89 GLU A O 8
ATOM 12283 N N . ILE A 1 90 ? 1.378 -11.204 4.336 1.00 0.00 90 ILE A N 8
ATOM 12284 C CA . ILE A 1 90 ? 2.162 -10.024 4.657 1.00 0.00 90 ILE A CA 8
ATOM 12285 C C . ILE A 1 90 ? 1.220 -8.876 5.025 1.00 0.00 90 ILE A C 8
ATOM 12286 O O . ILE A 1 90 ? 1.528 -7.711 4.776 1.00 0.00 90 ILE A O 8
ATOM 12301 N N . GLU A 1 91 ? 0.090 -9.244 5.612 1.00 0.00 91 GLU A N 8
ATOM 12302 C CA . GLU A 1 91 ? -0.899 -8.260 6.017 1.00 0.00 91 GLU A CA 8
ATOM 12303 C C . GLU A 1 91 ? -0.254 -7.191 6.901 1.00 0.00 91 GLU A C 8
ATOM 12304 O O . GLU A 1 91 ? -0.744 -6.066 6.980 1.00 0.00 91 GLU A O 8
ATOM 12314 N N . GLU A 1 92 ? 0.838 -7.579 7.543 1.00 0.00 92 GLU A N 8
ATOM 12315 C CA . GLU A 1 92 ? 1.554 -6.669 8.420 1.00 0.00 92 GLU A CA 8
ATOM 12316 C C . GLU A 1 92 ? 1.938 -5.396 7.664 1.00 0.00 92 GLU A C 8
ATOM 12317 O O . GLU A 1 92 ? 1.700 -4.289 8.145 1.00 0.00 92 GLU A O 8
ATOM 12327 N N . VAL A 1 93 ? 2.525 -5.595 6.493 1.00 0.00 93 VAL A N 8
ATOM 12328 C CA . VAL A 1 93 ? 2.943 -4.476 5.666 1.00 0.00 93 VAL A CA 8
ATOM 12329 C C . VAL A 1 93 ? 1.721 -3.625 5.313 1.00 0.00 93 VAL A C 8
ATOM 12330 O O . VAL A 1 93 ? 1.827 -2.406 5.177 1.00 0.00 93 VAL A O 8
ATOM 12343 N N . VAL A 1 94 ? 0.588 -4.300 5.175 1.00 0.00 94 VAL A N 8
ATOM 12344 C CA . VAL A 1 94 ? -0.651 -3.620 4.839 1.00 0.00 94 VAL A CA 8
ATOM 12345 C C . VAL A 1 94 ? -0.893 -2.486 5.837 1.00 0.00 94 VAL A C 8
ATOM 12346 O O . VAL A 1 94 ? -1.161 -1.353 5.441 1.00 0.00 94 VAL A O 8
ATOM 12359 N N . GLU A 1 95 ? -0.790 -2.832 7.112 1.00 0.00 95 GLU A N 8
ATOM 12360 C CA . GLU A 1 95 ? -0.993 -1.857 8.170 1.00 0.00 95 GLU A CA 8
ATOM 12361 C C . GLU A 1 95 ? 0.166 -0.858 8.203 1.00 0.00 95 GLU A C 8
ATOM 12362 O O . GLU A 1 95 ? -0.032 0.319 8.499 1.00 0.00 95 GLU A O 8
ATOM 12372 N N . LYS A 1 96 ? 1.350 -1.365 7.892 1.00 0.00 96 LYS A N 8
ATOM 12373 C CA . LYS A 1 96 ? 2.541 -0.533 7.882 1.00 0.00 96 LYS A CA 8
ATOM 12374 C C . LYS A 1 96 ? 2.473 0.430 6.694 1.00 0.00 96 LYS A C 8
ATOM 12375 O O . LYS A 1 96 ? 3.024 1.529 6.750 1.00 0.00 96 LYS A O 8
ATOM 12390 N N . VAL A 1 97 ? 1.795 -0.016 5.649 1.00 0.00 97 VAL A N 8
ATOM 12391 C CA . VAL A 1 97 ? 1.648 0.792 4.450 1.00 0.00 97 VAL A CA 8
ATOM 12392 C C . VAL A 1 97 ? 0.625 1.899 4.709 1.00 0.00 97 VAL A C 8
ATOM 12393 O O . VAL A 1 97 ? 0.852 3.055 4.356 1.00 0.00 97 VAL A O 8
ATOM 12406 N N . LYS A 1 98 ? -0.482 1.505 5.322 1.00 0.00 98 LYS A N 8
ATOM 12407 C CA . LYS A 1 98 ? -1.542 2.451 5.631 1.00 0.00 98 LYS A CA 8
ATOM 12408 C C . LYS A 1 98 ? -0.987 3.557 6.530 1.00 0.00 98 LYS A C 8
ATOM 12409 O O . LYS A 1 98 ? -1.217 4.739 6.279 1.00 0.00 98 LYS A O 8
ATOM 12424 N N . LYS A 1 99 ? -0.268 3.134 7.560 1.00 0.00 99 LYS A N 8
ATOM 12425 C CA . LYS A 1 99 ? 0.320 4.075 8.497 1.00 0.00 99 LYS A CA 8
ATOM 12426 C C . LYS A 1 99 ? 1.416 4.877 7.790 1.00 0.00 99 LYS A C 8
ATOM 12427 O O . LYS A 1 99 ? 1.602 6.060 8.067 1.00 0.00 99 LYS A O 8
ATOM 12442 N N . PHE A 1 100 ? 2.113 4.198 6.890 1.00 0.00 100 PHE A N 8
ATOM 12443 C CA . PHE A 1 100 ? 3.185 4.831 6.140 1.00 0.00 100 PHE A CA 8
ATOM 12444 C C . PHE A 1 100 ? 2.650 5.979 5.281 1.00 0.00 100 PHE A C 8
ATOM 12445 O O . PHE A 1 100 ? 3.173 7.090 5.328 1.00 0.00 100 PHE A O 8
ATOM 12461 N N . VAL A 1 101 ? 1.615 5.668 4.515 1.00 0.00 101 VAL A N 8
ATOM 12462 C CA . VAL A 1 101 ? 1.003 6.659 3.647 1.00 0.00 101 VAL A CA 8
ATOM 12463 C C . VAL A 1 101 ? 0.492 7.828 4.493 1.00 0.00 101 VAL A C 8
ATOM 12464 O O . VAL A 1 101 ? 0.803 8.985 4.213 1.00 0.00 101 VAL A O 8
ATOM 12477 N N . GLU A 1 102 ? -0.282 7.485 5.511 1.00 0.00 102 GLU A N 8
ATOM 12478 C CA . GLU A 1 102 ? -0.841 8.489 6.400 1.00 0.00 102 GLU A CA 8
ATOM 12479 C C . GLU A 1 102 ? 0.271 9.149 7.219 1.00 0.00 102 GLU A C 8
ATOM 12480 O O . GLU A 1 102 ? 0.095 10.252 7.735 1.00 0.00 102 GLU A O 8
ATOM 12490 N N . GLU A 1 103 ? 1.392 8.447 7.311 1.00 0.00 103 GLU A N 8
ATOM 12491 C CA . GLU A 1 103 ? 2.531 8.951 8.058 1.00 0.00 103 GLU A CA 8
ATOM 12492 C C . GLU A 1 103 ? 3.217 10.079 7.282 1.00 0.00 103 GLU A C 8
ATOM 12493 O O . GLU A 1 103 ? 3.659 11.063 7.872 1.00 0.00 103 GLU A O 8
ATOM 12503 N N . ASN A 1 104 ? 3.285 9.896 5.972 1.00 0.00 104 ASN A N 8
ATOM 12504 C CA . ASN A 1 104 ? 3.908 10.885 5.109 1.00 0.00 104 ASN A CA 8
ATOM 12505 C C . ASN A 1 104 ? 2.924 12.031 4.861 1.00 0.00 104 ASN A C 8
ATOM 12506 O O . ASN A 1 104 ? 3.335 13.172 4.654 1.00 0.00 104 ASN A O 8
ATOM 12516 N N . ASN A 1 105 ? 1.646 11.687 4.889 1.00 0.00 105 ASN A N 8
ATOM 12517 C CA . ASN A 1 105 ? 0.601 12.673 4.668 1.00 0.00 105 ASN A CA 8
ATOM 12518 C C . ASN A 1 105 ? 0.987 13.982 5.357 1.00 0.00 105 ASN A C 8
ATOM 12519 O O . ASN A 1 105 ? 0.705 15.065 4.843 1.00 0.00 105 ASN A O 8
ATOM 12529 N N . MET A 1 1 ? 2.816 16.898 -0.461 1.00 0.00 1 MET A N 9
ATOM 12530 C CA . MET A 1 1 ? 3.244 18.123 -1.113 1.00 0.00 1 MET A CA 9
ATOM 12531 C C . MET A 1 1 ? 2.046 19.006 -1.466 1.00 0.00 1 MET A C 9
ATOM 12532 O O . MET A 1 1 ? 1.202 18.618 -2.272 1.00 0.00 1 MET A O 9
ATOM 12544 N N . SER A 1 2 ? 2.009 20.175 -0.843 1.00 0.00 2 SER A N 9
ATOM 12545 C CA . SER A 1 2 ? 0.927 21.116 -1.083 1.00 0.00 2 SER A CA 9
ATOM 12546 C C . SER A 1 2 ? 1.263 22.008 -2.279 1.00 0.00 2 SER A C 9
ATOM 12547 O O . SER A 1 2 ? 0.613 23.029 -2.497 1.00 0.00 2 SER A O 9
ATOM 12554 N N . LYS A 1 3 ? 2.278 21.590 -3.022 1.00 0.00 3 LYS A N 9
ATOM 12555 C CA . LYS A 1 3 ? 2.708 22.339 -4.190 1.00 0.00 3 LYS A CA 9
ATOM 12556 C C . LYS A 1 3 ? 1.478 22.864 -4.935 1.00 0.00 3 LYS A C 9
ATOM 12557 O O . LYS A 1 3 ? 1.269 24.073 -5.021 1.00 0.00 3 LYS A O 9
ATOM 12572 N N . SER A 1 4 ? 0.696 21.929 -5.454 1.00 0.00 4 SER A N 9
ATOM 12573 C CA . SER A 1 4 ? -0.507 22.283 -6.187 1.00 0.00 4 SER A CA 9
ATOM 12574 C C . SER A 1 4 ? -0.953 21.107 -7.060 1.00 0.00 4 SER A C 9
ATOM 12575 O O . SER A 1 4 ? -1.311 21.293 -8.223 1.00 0.00 4 SER A O 9
ATOM 12582 N N . ASN A 1 5 ? -0.916 19.924 -6.465 1.00 0.00 5 ASN A N 9
ATOM 12583 C CA . ASN A 1 5 ? -1.310 18.718 -7.175 1.00 0.00 5 ASN A CA 9
ATOM 12584 C C . ASN A 1 5 ? -0.988 17.496 -6.312 1.00 0.00 5 ASN A C 9
ATOM 12585 O O . ASN A 1 5 ? 0.176 17.135 -6.152 1.00 0.00 5 ASN A O 9
ATOM 12595 N N . THR A 1 6 ? -2.042 16.894 -5.780 1.00 0.00 6 THR A N 9
ATOM 12596 C CA . THR A 1 6 ? -1.886 15.720 -4.937 1.00 0.00 6 THR A CA 9
ATOM 12597 C C . THR A 1 6 ? -2.705 14.553 -5.493 1.00 0.00 6 THR A C 9
ATOM 12598 O O . THR A 1 6 ? -3.646 14.758 -6.259 1.00 0.00 6 THR A O 9
ATOM 12609 N N . TYR A 1 7 ? -2.316 13.353 -5.086 1.00 0.00 7 TYR A N 9
ATOM 12610 C CA . TYR A 1 7 ? -3.002 12.153 -5.534 1.00 0.00 7 TYR A CA 9
ATOM 12611 C C . TYR A 1 7 ? -3.446 11.299 -4.344 1.00 0.00 7 TYR A C 9
ATOM 12612 O O . TYR A 1 7 ? -3.392 11.747 -3.199 1.00 0.00 7 TYR A O 9
ATOM 12629 N N . ARG A 1 8 ? -3.875 10.085 -4.655 1.00 0.00 8 ARG A N 9
ATOM 12630 C CA . ARG A 1 8 ? -4.329 9.164 -3.626 1.00 0.00 8 ARG A CA 9
ATOM 12631 C C . ARG A 1 8 ? -3.810 7.754 -3.909 1.00 0.00 8 ARG A C 9
ATOM 12632 O O . ARG A 1 8 ? -3.629 7.375 -5.066 1.00 0.00 8 ARG A O 9
ATOM 12650 N N . MET A 1 9 ? -3.583 7.014 -2.834 1.00 0.00 9 MET A N 9
ATOM 12651 C CA . MET A 1 9 ? -3.088 5.653 -2.952 1.00 0.00 9 MET A CA 9
ATOM 12652 C C . MET A 1 9 ? -4.123 4.647 -2.445 1.00 0.00 9 MET A C 9
ATOM 12653 O O . MET A 1 9 ? -4.671 4.811 -1.356 1.00 0.00 9 MET A O 9
ATOM 12665 N N . LEU A 1 10 ? -4.360 3.628 -3.257 1.00 0.00 10 LEU A N 9
ATOM 12666 C CA . LEU A 1 10 ? -5.319 2.595 -2.904 1.00 0.00 10 LEU A CA 9
ATOM 12667 C C . LEU A 1 10 ? -4.570 1.314 -2.536 1.00 0.00 10 LEU A C 9
ATOM 12668 O O . LEU A 1 10 ? -3.774 0.807 -3.324 1.00 0.00 10 LEU A O 9
ATOM 12683 N N . VAL A 1 11 ? -4.852 0.825 -1.336 1.00 0.00 11 VAL A N 9
ATOM 12684 C CA . VAL A 1 11 ? -4.216 -0.388 -0.853 1.00 0.00 11 VAL A CA 9
ATOM 12685 C C . VAL A 1 11 ? -5.211 -1.547 -0.932 1.00 0.00 11 VAL A C 9
ATOM 12686 O O . VAL A 1 11 ? -6.286 -1.488 -0.336 1.00 0.00 11 VAL A O 9
ATOM 12699 N N . LEU A 1 12 ? -4.820 -2.573 -1.673 1.00 0.00 12 LEU A N 9
ATOM 12700 C CA . LEU A 1 12 ? -5.666 -3.743 -1.838 1.00 0.00 12 LEU A CA 9
ATOM 12701 C C . LEU A 1 12 ? -5.047 -4.924 -1.085 1.00 0.00 12 LEU A C 9
ATOM 12702 O O . LEU A 1 12 ? -3.853 -5.191 -1.217 1.00 0.00 12 LEU A O 9
ATOM 12717 N N . LEU A 1 13 ? -5.886 -5.597 -0.315 1.00 0.00 13 LEU A N 9
ATOM 12718 C CA . LEU A 1 13 ? -5.437 -6.744 0.458 1.00 0.00 13 LEU A CA 9
ATOM 12719 C C . LEU A 1 13 ? -6.433 -7.893 0.282 1.00 0.00 13 LEU A C 9
ATOM 12720 O O . LEU A 1 13 ? -7.643 -7.670 0.255 1.00 0.00 13 LEU A O 9
ATOM 12735 N N . GLU A 1 14 ? -5.889 -9.095 0.170 1.00 0.00 14 GLU A N 9
ATOM 12736 C CA . GLU A 1 14 ? -6.714 -10.278 -0.001 1.00 0.00 14 GLU A CA 9
ATOM 12737 C C . GLU A 1 14 ? -7.140 -10.829 1.361 1.00 0.00 14 GLU A C 9
ATOM 12738 O O . GLU A 1 14 ? -6.300 -11.080 2.224 1.00 0.00 14 GLU A O 9
ATOM 12748 N N . ASP A 1 15 ? -8.445 -11.001 1.512 1.00 0.00 15 ASP A N 9
ATOM 12749 C CA . ASP A 1 15 ? -8.993 -11.517 2.755 1.00 0.00 15 ASP A CA 9
ATOM 12750 C C . ASP A 1 15 ? -9.599 -12.899 2.504 1.00 0.00 15 ASP A C 9
ATOM 12751 O O . ASP A 1 15 ? -10.429 -13.064 1.612 1.00 0.00 15 ASP A O 9
ATOM 12759 N N . ASP A 1 16 ? -9.162 -13.857 3.309 1.00 0.00 16 ASP A N 9
ATOM 12760 C CA . ASP A 1 16 ? -9.651 -15.220 3.187 1.00 0.00 16 ASP A CA 9
ATOM 12761 C C . ASP A 1 16 ? -10.981 -15.349 3.932 1.00 0.00 16 ASP A C 9
ATOM 12762 O O . ASP A 1 16 ? -11.059 -15.058 5.123 1.00 0.00 16 ASP A O 9
ATOM 12770 N N . THR A 1 17 ? -11.994 -15.785 3.198 1.00 0.00 17 THR A N 9
ATOM 12771 C CA . THR A 1 17 ? -13.317 -15.955 3.774 1.00 0.00 17 THR A CA 9
ATOM 12772 C C . THR A 1 17 ? -13.245 -16.834 5.024 1.00 0.00 17 THR A C 9
ATOM 12773 O O . THR A 1 17 ? -13.228 -18.060 4.926 1.00 0.00 17 THR A O 9
ATOM 12784 N N . LYS A 1 18 ? -13.205 -16.173 6.172 1.00 0.00 18 LYS A N 9
ATOM 12785 C CA . LYS A 1 18 ? -13.134 -16.879 7.440 1.00 0.00 18 LYS A CA 9
ATOM 12786 C C . LYS A 1 18 ? -14.550 -17.102 7.973 1.00 0.00 18 LYS A C 9
ATOM 12787 O O . LYS A 1 18 ? -14.907 -16.590 9.034 1.00 0.00 18 LYS A O 9
ATOM 12802 N N . ILE A 1 19 ? -15.321 -17.867 7.214 1.00 0.00 19 ILE A N 9
ATOM 12803 C CA . ILE A 1 19 ? -16.690 -18.165 7.598 1.00 0.00 19 ILE A CA 9
ATOM 12804 C C . ILE A 1 19 ? -16.772 -19.607 8.102 1.00 0.00 19 ILE A C 9
ATOM 12805 O O . ILE A 1 19 ? -16.158 -20.505 7.528 1.00 0.00 19 ILE A O 9
ATOM 12820 N N . ASN A 1 20 ? -17.535 -19.784 9.171 1.00 0.00 20 ASN A N 9
ATOM 12821 C CA . ASN A 1 20 ? -17.705 -21.102 9.760 1.00 0.00 20 ASN A CA 9
ATOM 12822 C C . ASN A 1 20 ? -18.420 -22.014 8.761 1.00 0.00 20 ASN A C 9
ATOM 12823 O O . ASN A 1 20 ? -18.386 -21.768 7.556 1.00 0.00 20 ASN A O 9
ATOM 12833 N N . LYS A 1 21 ? -19.052 -23.047 9.298 1.00 0.00 21 LYS A N 9
ATOM 12834 C CA . LYS A 1 21 ? -19.774 -23.997 8.468 1.00 0.00 21 LYS A CA 9
ATOM 12835 C C . LYS A 1 21 ? -21.000 -23.310 7.865 1.00 0.00 21 LYS A C 9
ATOM 12836 O O . LYS A 1 21 ? -21.666 -23.873 6.997 1.00 0.00 21 LYS A O 9
ATOM 12851 N N . GLU A 1 22 ? -21.263 -22.105 8.349 1.00 0.00 22 GLU A N 9
ATOM 12852 C CA . GLU A 1 22 ? -22.400 -21.339 7.870 1.00 0.00 22 GLU A CA 9
ATOM 12853 C C . GLU A 1 22 ? -22.276 -21.090 6.365 1.00 0.00 22 GLU A C 9
ATOM 12854 O O . GLU A 1 22 ? -23.249 -20.718 5.712 1.00 0.00 22 GLU A O 9
ATOM 12864 N N . ASP A 1 23 ? -21.071 -21.307 5.860 1.00 0.00 23 ASP A N 9
ATOM 12865 C CA . ASP A 1 23 ? -20.808 -21.113 4.444 1.00 0.00 23 ASP A CA 9
ATOM 12866 C C . ASP A 1 23 ? -19.864 -22.213 3.950 1.00 0.00 23 ASP A C 9
ATOM 12867 O O . ASP A 1 23 ? -20.275 -23.098 3.200 1.00 0.00 23 ASP A O 9
ATOM 12875 N N . GLU A 1 24 ? -18.619 -22.120 4.389 1.00 0.00 24 GLU A N 9
ATOM 12876 C CA . GLU A 1 24 ? -17.614 -23.096 4.002 1.00 0.00 24 GLU A CA 9
ATOM 12877 C C . GLU A 1 24 ? -16.435 -23.059 4.978 1.00 0.00 24 GLU A C 9
ATOM 12878 O O . GLU A 1 24 ? -15.573 -22.186 4.882 1.00 0.00 24 GLU A O 9
ATOM 12888 N N . LYS A 1 25 ? -16.435 -24.018 5.891 1.00 0.00 25 LYS A N 9
ATOM 12889 C CA . LYS A 1 25 ? -15.376 -24.108 6.882 1.00 0.00 25 LYS A CA 9
ATOM 12890 C C . LYS A 1 25 ? -14.361 -25.165 6.444 1.00 0.00 25 LYS A C 9
ATOM 12891 O O . LYS A 1 25 ? -13.208 -25.139 6.872 1.00 0.00 25 LYS A O 9
ATOM 12906 N N . PHE A 1 26 ? -14.827 -26.071 5.597 1.00 0.00 26 PHE A N 9
ATOM 12907 C CA . PHE A 1 26 ? -13.975 -27.136 5.096 1.00 0.00 26 PHE A CA 9
ATOM 12908 C C . PHE A 1 26 ? -12.954 -26.595 4.093 1.00 0.00 26 PHE A C 9
ATOM 12909 O O . PHE A 1 26 ? -11.804 -27.031 4.076 1.00 0.00 26 PHE A O 9
ATOM 12925 N N . LEU A 1 27 ? -13.411 -25.652 3.281 1.00 0.00 27 LEU A N 9
ATOM 12926 C CA . LEU A 1 27 ? -12.552 -25.048 2.278 1.00 0.00 27 LEU A CA 9
ATOM 12927 C C . LEU A 1 27 ? -11.612 -24.048 2.953 1.00 0.00 27 LEU A C 9
ATOM 12928 O O . LEU A 1 27 ? -11.985 -23.402 3.930 1.00 0.00 27 LEU A O 9
ATOM 12943 N N . LYS A 1 28 ? -10.408 -23.953 2.406 1.00 0.00 28 LYS A N 9
ATOM 12944 C CA . LYS A 1 28 ? -9.412 -23.042 2.943 1.00 0.00 28 LYS A CA 9
ATOM 12945 C C . LYS A 1 28 ? -9.864 -21.601 2.702 1.00 0.00 28 LYS A C 9
ATOM 12946 O O . LYS A 1 28 ? -9.261 -20.881 1.906 1.00 0.00 28 LYS A O 9
ATOM 12961 N N . GLY A 1 29 ? -10.921 -21.220 3.405 1.00 0.00 29 GLY A N 9
ATOM 12962 C CA . GLY A 1 29 ? -11.460 -19.877 3.279 1.00 0.00 29 GLY A CA 9
ATOM 12963 C C . GLY A 1 29 ? -10.948 -19.199 2.005 1.00 0.00 29 GLY A C 9
ATOM 12964 O O . GLY A 1 29 ? -9.869 -18.609 2.003 1.00 0.00 29 GLY A O 9
ATOM 12968 N N . LYS A 1 30 ? -11.748 -19.304 0.955 1.00 0.00 30 LYS A N 9
ATOM 12969 C CA . LYS A 1 30 ? -11.390 -18.711 -0.322 1.00 0.00 30 LYS A CA 9
ATOM 12970 C C . LYS A 1 30 ? -12.358 -17.568 -0.639 1.00 0.00 30 LYS A C 9
ATOM 12971 O O . LYS A 1 30 ? -13.571 -17.770 -0.670 1.00 0.00 30 LYS A O 9
ATOM 12986 N N . PRO A 1 31 ? -11.770 -16.364 -0.870 1.00 0.00 31 PRO A N 9
ATOM 12987 C CA . PRO A 1 31 ? -12.567 -15.190 -1.183 1.00 0.00 31 PRO A CA 9
ATOM 12988 C C . PRO A 1 31 ? -13.092 -15.251 -2.619 1.00 0.00 31 PRO A C 9
ATOM 12989 O O . PRO A 1 31 ? -14.198 -14.791 -2.898 1.00 0.00 31 PRO A O 9
ATOM 12997 N N . GLY A 1 32 ? -12.272 -15.819 -3.491 1.00 0.00 32 GLY A N 9
ATOM 12998 C CA . GLY A 1 32 ? -12.640 -15.942 -4.892 1.00 0.00 32 GLY A CA 9
ATOM 12999 C C . GLY A 1 32 ? -12.104 -14.763 -5.705 1.00 0.00 32 GLY A C 9
ATOM 13000 O O . GLY A 1 32 ? -11.734 -14.923 -6.867 1.00 0.00 32 GLY A O 9
ATOM 13004 N N . LYS A 1 33 ? -12.078 -13.606 -5.063 1.00 0.00 33 LYS A N 9
ATOM 13005 C CA . LYS A 1 33 ? -11.594 -12.399 -5.712 1.00 0.00 33 LYS A CA 9
ATOM 13006 C C . LYS A 1 33 ? -10.186 -12.081 -5.206 1.00 0.00 33 LYS A C 9
ATOM 13007 O O . LYS A 1 33 ? -9.727 -12.671 -4.229 1.00 0.00 33 LYS A O 9
ATOM 13022 N N . MET A 1 34 ? -9.541 -11.151 -5.894 1.00 0.00 34 MET A N 9
ATOM 13023 C CA . MET A 1 34 ? -8.194 -10.748 -5.526 1.00 0.00 34 MET A CA 9
ATOM 13024 C C . MET A 1 34 ? -8.222 -9.584 -4.533 1.00 0.00 34 MET A C 9
ATOM 13025 O O . MET A 1 34 ? -9.274 -8.993 -4.294 1.00 0.00 34 MET A O 9
ATOM 13037 N N . HIS A 1 35 ? -7.053 -9.288 -3.984 1.00 0.00 35 HIS A N 9
ATOM 13038 C CA . HIS A 1 35 ? -6.929 -8.205 -3.024 1.00 0.00 35 HIS A CA 9
ATOM 13039 C C . HIS A 1 35 ? -7.818 -7.036 -3.452 1.00 0.00 35 HIS A C 9
ATOM 13040 O O . HIS A 1 35 ? -7.701 -6.540 -4.573 1.00 0.00 35 HIS A O 9
ATOM 13053 N N . GLU A 1 36 ? -8.687 -6.628 -2.539 1.00 0.00 36 GLU A N 9
ATOM 13054 C CA . GLU A 1 36 ? -9.593 -5.525 -2.807 1.00 0.00 36 GLU A CA 9
ATOM 13055 C C . GLU A 1 36 ? -9.143 -4.272 -2.055 1.00 0.00 36 GLU A C 9
ATOM 13056 O O . GLU A 1 36 ? -8.479 -4.368 -1.023 1.00 0.00 36 GLU A O 9
ATOM 13066 N N . PHE A 1 37 ? -9.524 -3.124 -2.597 1.00 0.00 37 PHE A N 9
ATOM 13067 C CA . PHE A 1 37 ? -9.169 -1.854 -1.988 1.00 0.00 37 PHE A CA 9
ATOM 13068 C C . PHE A 1 37 ? -9.716 -1.758 -0.563 1.00 0.00 37 PHE A C 9
ATOM 13069 O O . PHE A 1 37 ? -10.918 -1.898 -0.345 1.00 0.00 37 PHE A O 9
ATOM 13085 N N . VAL A 1 38 ? -8.807 -1.518 0.370 1.00 0.00 38 VAL A N 9
ATOM 13086 C CA . VAL A 1 38 ? -9.183 -1.401 1.770 1.00 0.00 38 VAL A CA 9
ATOM 13087 C C . VAL A 1 38 ? -9.549 0.053 2.075 1.00 0.00 38 VAL A C 9
ATOM 13088 O O . VAL A 1 38 ? -10.541 0.318 2.752 1.00 0.00 38 VAL A O 9
ATOM 13101 N N . ASP A 1 39 ? -8.729 0.957 1.560 1.00 0.00 39 ASP A N 9
ATOM 13102 C CA . ASP A 1 39 ? -8.954 2.377 1.769 1.00 0.00 39 ASP A CA 9
ATOM 13103 C C . ASP A 1 39 ? -7.979 3.176 0.901 1.00 0.00 39 ASP A C 9
ATOM 13104 O O . ASP A 1 39 ? -6.985 2.637 0.420 1.00 0.00 39 ASP A O 9
ATOM 13112 N N . GLU A 1 40 ? -8.300 4.450 0.727 1.00 0.00 40 GLU A N 9
ATOM 13113 C CA . GLU A 1 40 ? -7.465 5.329 -0.074 1.00 0.00 40 GLU A CA 9
ATOM 13114 C C . GLU A 1 40 ? -6.932 6.480 0.782 1.00 0.00 40 GLU A C 9
ATOM 13115 O O . GLU A 1 40 ? -7.669 7.064 1.573 1.00 0.00 40 GLU A O 9
ATOM 13125 N N . LEU A 1 41 ? -5.652 6.769 0.595 1.00 0.00 41 LEU A N 9
ATOM 13126 C CA . LEU A 1 41 ? -5.009 7.837 1.340 1.00 0.00 41 LEU A CA 9
ATOM 13127 C C . LEU A 1 41 ? -4.270 8.760 0.368 1.00 0.00 41 LEU A C 9
ATOM 13128 O O . LEU A 1 41 ? -3.750 8.305 -0.650 1.00 0.00 41 LEU A O 9
ATOM 13143 N N . ILE A 1 42 ? -4.246 10.037 0.717 1.00 0.00 42 ILE A N 9
ATOM 13144 C CA . ILE A 1 42 ? -3.579 11.026 -0.111 1.00 0.00 42 ILE A CA 9
ATOM 13145 C C . ILE A 1 42 ? -2.106 11.114 0.291 1.00 0.00 42 ILE A C 9
ATOM 13146 O O . ILE A 1 42 ? -1.790 11.345 1.458 1.00 0.00 42 ILE A O 9
ATOM 13161 N N . LEU A 1 43 ? -1.242 10.928 -0.696 1.00 0.00 43 LEU A N 9
ATOM 13162 C CA . LEU A 1 43 ? 0.190 10.985 -0.460 1.00 0.00 43 LEU A CA 9
ATOM 13163 C C . LEU A 1 43 ? 0.736 12.314 -0.984 1.00 0.00 43 LEU A C 9
ATOM 13164 O O . LEU A 1 43 ? 0.196 12.880 -1.934 1.00 0.00 43 LEU A O 9
ATOM 13179 N N . PRO A 1 44 ? 1.828 12.787 -0.326 1.00 0.00 44 PRO A N 9
ATOM 13180 C CA . PRO A 1 44 ? 2.453 14.040 -0.715 1.00 0.00 44 PRO A CA 9
ATOM 13181 C C . PRO A 1 44 ? 3.259 13.873 -2.003 1.00 0.00 44 PRO A C 9
ATOM 13182 O O . PRO A 1 44 ? 4.364 14.401 -2.122 1.00 0.00 44 PRO A O 9
ATOM 13190 N N . PHE A 1 45 ? 2.675 13.137 -2.938 1.00 0.00 45 PHE A N 9
ATOM 13191 C CA . PHE A 1 45 ? 3.326 12.894 -4.214 1.00 0.00 45 PHE A CA 9
ATOM 13192 C C . PHE A 1 45 ? 2.866 13.903 -5.267 1.00 0.00 45 PHE A C 9
ATOM 13193 O O . PHE A 1 45 ? 1.668 14.117 -5.445 1.00 0.00 45 PHE A O 9
ATOM 13209 N N . ASN A 1 46 ? 3.842 14.498 -5.938 1.00 0.00 46 ASN A N 9
ATOM 13210 C CA . ASN A 1 46 ? 3.552 15.480 -6.968 1.00 0.00 46 ASN A CA 9
ATOM 13211 C C . ASN A 1 46 ? 4.136 15.002 -8.301 1.00 0.00 46 ASN A C 9
ATOM 13212 O O . ASN A 1 46 ? 5.007 14.134 -8.323 1.00 0.00 46 ASN A O 9
ATOM 13222 N N . VAL A 1 47 ? 3.634 15.591 -9.375 1.00 0.00 47 VAL A N 9
ATOM 13223 C CA . VAL A 1 47 ? 4.095 15.239 -10.707 1.00 0.00 47 VAL A CA 9
ATOM 13224 C C . VAL A 1 47 ? 5.539 15.716 -10.884 1.00 0.00 47 VAL A C 9
ATOM 13225 O O . VAL A 1 47 ? 6.286 15.159 -11.686 1.00 0.00 47 VAL A O 9
ATOM 13238 N N . ASP A 1 48 ? 5.886 16.743 -10.122 1.00 0.00 48 ASP A N 9
ATOM 13239 C CA . ASP A 1 48 ? 7.226 17.301 -10.183 1.00 0.00 48 ASP A CA 9
ATOM 13240 C C . ASP A 1 48 ? 8.014 16.864 -8.947 1.00 0.00 48 ASP A C 9
ATOM 13241 O O . ASP A 1 48 ? 8.746 17.659 -8.360 1.00 0.00 48 ASP A O 9
ATOM 13249 N N . GLU A 1 49 ? 7.840 15.600 -8.588 1.00 0.00 49 GLU A N 9
ATOM 13250 C CA . GLU A 1 49 ? 8.526 15.048 -7.433 1.00 0.00 49 GLU A CA 9
ATOM 13251 C C . GLU A 1 49 ? 8.773 13.550 -7.629 1.00 0.00 49 GLU A C 9
ATOM 13252 O O . GLU A 1 49 ? 8.814 12.793 -6.660 1.00 0.00 49 GLU A O 9
ATOM 13262 N N . LEU A 1 50 ? 8.932 13.168 -8.888 1.00 0.00 50 LEU A N 9
ATOM 13263 C CA . LEU A 1 50 ? 9.174 11.775 -9.223 1.00 0.00 50 LEU A CA 9
ATOM 13264 C C . LEU A 1 50 ? 10.544 11.357 -8.683 1.00 0.00 50 LEU A C 9
ATOM 13265 O O . LEU A 1 50 ? 10.689 10.275 -8.117 1.00 0.00 50 LEU A O 9
ATOM 13280 N N . ASP A 1 51 ? 11.515 12.237 -8.878 1.00 0.00 51 ASP A N 9
ATOM 13281 C CA . ASP A 1 51 ? 12.868 11.973 -8.418 1.00 0.00 51 ASP A CA 9
ATOM 13282 C C . ASP A 1 51 ? 12.871 11.868 -6.891 1.00 0.00 51 ASP A C 9
ATOM 13283 O O . ASP A 1 51 ? 13.417 10.918 -6.333 1.00 0.00 51 ASP A O 9
ATOM 13291 N N . GLU A 1 52 ? 12.255 12.857 -6.260 1.00 0.00 52 GLU A N 9
ATOM 13292 C CA . GLU A 1 52 ? 12.180 12.887 -4.809 1.00 0.00 52 GLU A CA 9
ATOM 13293 C C . GLU A 1 52 ? 11.273 11.765 -4.300 1.00 0.00 52 GLU A C 9
ATOM 13294 O O . GLU A 1 52 ? 11.522 11.195 -3.240 1.00 0.00 52 GLU A O 9
ATOM 13304 N N . LEU A 1 53 ? 10.240 11.483 -5.081 1.00 0.00 53 LEU A N 9
ATOM 13305 C CA . LEU A 1 53 ? 9.294 10.440 -4.721 1.00 0.00 53 LEU A CA 9
ATOM 13306 C C . LEU A 1 53 ? 9.966 9.072 -4.870 1.00 0.00 53 LEU A C 9
ATOM 13307 O O . LEU A 1 53 ? 9.755 8.180 -4.052 1.00 0.00 53 LEU A O 9
ATOM 13322 N N . ASN A 1 54 ? 10.764 8.954 -5.922 1.00 0.00 54 ASN A N 9
ATOM 13323 C CA . ASN A 1 54 ? 11.470 7.712 -6.190 1.00 0.00 54 ASN A CA 9
ATOM 13324 C C . ASN A 1 54 ? 12.555 7.509 -5.131 1.00 0.00 54 ASN A C 9
ATOM 13325 O O . ASN A 1 54 ? 12.840 6.377 -4.740 1.00 0.00 54 ASN A O 9
ATOM 13335 N N . THR A 1 55 ? 13.130 8.621 -4.698 1.00 0.00 55 THR A N 9
ATOM 13336 C CA . THR A 1 55 ? 14.177 8.578 -3.692 1.00 0.00 55 THR A CA 9
ATOM 13337 C C . THR A 1 55 ? 13.586 8.251 -2.319 1.00 0.00 55 THR A C 9
ATOM 13338 O O . THR A 1 55 ? 14.119 7.411 -1.594 1.00 0.00 55 THR A O 9
ATOM 13349 N N . TRP A 1 56 ? 12.492 8.927 -2.004 1.00 0.00 56 TRP A N 9
ATOM 13350 C CA . TRP A 1 56 ? 11.822 8.718 -0.732 1.00 0.00 56 TRP A CA 9
ATOM 13351 C C . TRP A 1 56 ? 11.193 7.324 -0.752 1.00 0.00 56 TRP A C 9
ATOM 13352 O O . TRP A 1 56 ? 11.363 6.548 0.188 1.00 0.00 56 TRP A O 9
ATOM 13372 N N . PHE A 1 57 ? 10.480 7.048 -1.833 1.00 0.00 57 PHE A N 9
ATOM 13373 C CA . PHE A 1 57 ? 9.824 5.759 -1.987 1.00 0.00 57 PHE A CA 9
ATOM 13374 C C . PHE A 1 57 ? 10.840 4.617 -1.942 1.00 0.00 57 PHE A C 9
ATOM 13375 O O . PHE A 1 57 ? 10.569 3.563 -1.370 1.00 0.00 57 PHE A O 9
ATOM 13391 N N . ASP A 1 58 ? 11.990 4.867 -2.551 1.00 0.00 58 ASP A N 9
ATOM 13392 C CA . ASP A 1 58 ? 13.049 3.872 -2.587 1.00 0.00 58 ASP A CA 9
ATOM 13393 C C . ASP A 1 58 ? 13.500 3.562 -1.158 1.00 0.00 58 ASP A C 9
ATOM 13394 O O . ASP A 1 58 ? 13.700 2.401 -0.806 1.00 0.00 58 ASP A O 9
ATOM 13402 N N . LYS A 1 59 ? 13.646 4.620 -0.375 1.00 0.00 59 LYS A N 9
ATOM 13403 C CA . LYS A 1 59 ? 14.070 4.476 1.007 1.00 0.00 59 LYS A CA 9
ATOM 13404 C C . LYS A 1 59 ? 12.938 3.848 1.821 1.00 0.00 59 LYS A C 9
ATOM 13405 O O . LYS A 1 59 ? 13.157 2.892 2.564 1.00 0.00 59 LYS A O 9
ATOM 13420 N N . PHE A 1 60 ? 11.749 4.413 1.656 1.00 0.00 60 PHE A N 9
ATOM 13421 C CA . PHE A 1 60 ? 10.582 3.921 2.365 1.00 0.00 60 PHE A CA 9
ATOM 13422 C C . PHE A 1 60 ? 10.260 2.482 1.959 1.00 0.00 60 PHE A C 9
ATOM 13423 O O . PHE A 1 60 ? 9.746 1.706 2.764 1.00 0.00 60 PHE A O 9
ATOM 13439 N N . ASP A 1 61 ? 10.576 2.167 0.711 1.00 0.00 61 ASP A N 9
ATOM 13440 C CA . ASP A 1 61 ? 10.326 0.834 0.190 1.00 0.00 61 ASP A CA 9
ATOM 13441 C C . ASP A 1 61 ? 11.058 -0.193 1.056 1.00 0.00 61 ASP A C 9
ATOM 13442 O O . ASP A 1 61 ? 10.522 -1.261 1.347 1.00 0.00 61 ASP A O 9
ATOM 13450 N N . ALA A 1 62 ? 12.273 0.168 1.445 1.00 0.00 62 ALA A N 9
ATOM 13451 C CA . ALA A 1 62 ? 13.084 -0.709 2.272 1.00 0.00 62 ALA A CA 9
ATOM 13452 C C . ALA A 1 62 ? 12.582 -0.649 3.717 1.00 0.00 62 ALA A C 9
ATOM 13453 O O . ALA A 1 62 ? 12.466 -1.678 4.381 1.00 0.00 62 ALA A O 9
ATOM 13460 N N . GLU A 1 63 ? 12.296 0.566 4.160 1.00 0.00 63 GLU A N 9
ATOM 13461 C CA . GLU A 1 63 ? 11.810 0.773 5.513 1.00 0.00 63 GLU A CA 9
ATOM 13462 C C . GLU A 1 63 ? 10.479 0.045 5.716 1.00 0.00 63 GLU A C 9
ATOM 13463 O O . GLU A 1 63 ? 10.172 -0.399 6.821 1.00 0.00 63 GLU A O 9
ATOM 13473 N N . ILE A 1 64 ? 9.724 -0.055 4.632 1.00 0.00 64 ILE A N 9
ATOM 13474 C CA . ILE A 1 64 ? 8.435 -0.722 4.676 1.00 0.00 64 ILE A CA 9
ATOM 13475 C C . ILE A 1 64 ? 8.623 -2.208 4.363 1.00 0.00 64 ILE A C 9
ATOM 13476 O O . ILE A 1 64 ? 7.848 -3.045 4.824 1.00 0.00 64 ILE A O 9
ATOM 13491 N N . CYS A 1 65 ? 9.654 -2.489 3.581 1.00 0.00 65 CYS A N 9
ATOM 13492 C CA . CYS A 1 65 ? 9.953 -3.859 3.201 1.00 0.00 65 CYS A CA 9
ATOM 13493 C C . CYS A 1 65 ? 10.634 -4.548 4.385 1.00 0.00 65 CYS A C 9
ATOM 13494 O O . CYS A 1 65 ? 10.508 -5.758 4.559 1.00 0.00 65 CYS A O 9
ATOM 13501 N N . ILE A 1 66 ? 11.342 -3.747 5.169 1.00 0.00 66 ILE A N 9
ATOM 13502 C CA . ILE A 1 66 ? 12.042 -4.264 6.330 1.00 0.00 66 ILE A CA 9
ATOM 13503 C C . ILE A 1 66 ? 11.043 -4.966 7.253 1.00 0.00 66 ILE A C 9
ATOM 13504 O O . ILE A 1 66 ? 11.238 -6.124 7.617 1.00 0.00 66 ILE A O 9
ATOM 13519 N N . PRO A 1 67 ? 9.968 -4.214 7.612 1.00 0.00 67 PRO A N 9
ATOM 13520 C CA . PRO A 1 67 ? 8.939 -4.752 8.486 1.00 0.00 67 PRO A CA 9
ATOM 13521 C C . PRO A 1 67 ? 8.042 -5.738 7.735 1.00 0.00 67 PRO A C 9
ATOM 13522 O O . PRO A 1 67 ? 7.081 -6.261 8.297 1.00 0.00 67 PRO A O 9
ATOM 13530 N N . ASN A 1 68 ? 8.389 -5.962 6.476 1.00 0.00 68 ASN A N 9
ATOM 13531 C CA . ASN A 1 68 ? 7.627 -6.876 5.642 1.00 0.00 68 ASN A CA 9
ATOM 13532 C C . ASN A 1 68 ? 8.313 -8.244 5.632 1.00 0.00 68 ASN A C 9
ATOM 13533 O O . ASN A 1 68 ? 9.540 -8.327 5.650 1.00 0.00 68 ASN A O 9
ATOM 13543 N N . GLU A 1 69 ? 7.491 -9.283 5.603 1.00 0.00 69 GLU A N 9
ATOM 13544 C CA . GLU A 1 69 ? 8.004 -10.643 5.589 1.00 0.00 69 GLU A CA 9
ATOM 13545 C C . GLU A 1 69 ? 7.401 -11.425 4.421 1.00 0.00 69 GLU A C 9
ATOM 13546 O O . GLU A 1 69 ? 6.761 -12.456 4.623 1.00 0.00 69 GLU A O 9
ATOM 13556 N N . GLY A 1 70 ? 7.629 -10.906 3.222 1.00 0.00 70 GLY A N 9
ATOM 13557 C CA . GLY A 1 70 ? 7.117 -11.544 2.021 1.00 0.00 70 GLY A CA 9
ATOM 13558 C C . GLY A 1 70 ? 7.338 -10.658 0.794 1.00 0.00 70 GLY A C 9
ATOM 13559 O O . GLY A 1 70 ? 8.208 -9.788 0.800 1.00 0.00 70 GLY A O 9
ATOM 13563 N N . HIS A 1 71 ? 6.536 -10.911 -0.231 1.00 0.00 71 HIS A N 9
ATOM 13564 C CA . HIS A 1 71 ? 6.632 -10.146 -1.463 1.00 0.00 71 HIS A CA 9
ATOM 13565 C C . HIS A 1 71 ? 5.597 -9.019 -1.449 1.00 0.00 71 HIS A C 9
ATOM 13566 O O . HIS A 1 71 ? 4.522 -9.164 -0.869 1.00 0.00 71 HIS A O 9
ATOM 13579 N N . ILE A 1 72 ? 5.957 -7.920 -2.097 1.00 0.00 72 ILE A N 9
ATOM 13580 C CA . ILE A 1 72 ? 5.074 -6.770 -2.168 1.00 0.00 72 ILE A CA 9
ATOM 13581 C C . ILE A 1 72 ? 5.164 -6.147 -3.563 1.00 0.00 72 ILE A C 9
ATOM 13582 O O . ILE A 1 72 ? 6.251 -6.035 -4.127 1.00 0.00 72 ILE A O 9
ATOM 13597 N N . LYS A 1 73 ? 4.007 -5.759 -4.079 1.00 0.00 73 LYS A N 9
ATOM 13598 C CA . LYS A 1 73 ? 3.942 -5.151 -5.397 1.00 0.00 73 LYS A CA 9
ATOM 13599 C C . LYS A 1 73 ? 3.208 -3.812 -5.302 1.00 0.00 73 LYS A C 9
ATOM 13600 O O . LYS A 1 73 ? 2.263 -3.673 -4.527 1.00 0.00 73 LYS A O 9
ATOM 13615 N N . TYR A 1 74 ? 3.671 -2.862 -6.100 1.00 0.00 74 TYR A N 9
ATOM 13616 C CA . TYR A 1 74 ? 3.070 -1.540 -6.115 1.00 0.00 74 TYR A CA 9
ATOM 13617 C C . TYR A 1 74 ? 2.982 -0.993 -7.541 1.00 0.00 74 TYR A C 9
ATOM 13618 O O . TYR A 1 74 ? 3.737 -1.412 -8.419 1.00 0.00 74 TYR A O 9
ATOM 13635 N N . GLU A 1 75 ? 2.052 -0.068 -7.730 1.00 0.00 75 GLU A N 9
ATOM 13636 C CA . GLU A 1 75 ? 1.854 0.539 -9.035 1.00 0.00 75 GLU A CA 9
ATOM 13637 C C . GLU A 1 75 ? 1.793 2.062 -8.908 1.00 0.00 75 GLU A C 9
ATOM 13638 O O . GLU A 1 75 ? 0.917 2.598 -8.230 1.00 0.00 75 GLU A O 9
ATOM 13648 N N . ILE A 1 76 ? 2.735 2.717 -9.572 1.00 0.00 76 ILE A N 9
ATOM 13649 C CA . ILE A 1 76 ? 2.799 4.168 -9.542 1.00 0.00 76 ILE A CA 9
ATOM 13650 C C . ILE A 1 76 ? 2.659 4.711 -10.966 1.00 0.00 76 ILE A C 9
ATOM 13651 O O . ILE A 1 76 ? 3.552 4.531 -11.792 1.00 0.00 76 ILE A O 9
ATOM 13666 N N . SER A 1 77 ? 1.532 5.364 -11.209 1.00 0.00 77 SER A N 9
ATOM 13667 C CA . SER A 1 77 ? 1.263 5.931 -12.519 1.00 0.00 77 SER A CA 9
ATOM 13668 C C . SER A 1 77 ? 1.578 7.428 -12.515 1.00 0.00 77 SER A C 9
ATOM 13669 O O . SER A 1 77 ? 1.005 8.185 -11.732 1.00 0.00 77 SER A O 9
ATOM 13676 N N . SER A 1 78 ? 2.489 7.813 -13.398 1.00 0.00 78 SER A N 9
ATOM 13677 C CA . SER A 1 78 ? 2.887 9.206 -13.506 1.00 0.00 78 SER A CA 9
ATOM 13678 C C . SER A 1 78 ? 1.656 10.085 -13.733 1.00 0.00 78 SER A C 9
ATOM 13679 O O . SER A 1 78 ? 1.701 11.293 -13.506 1.00 0.00 78 SER A O 9
ATOM 13686 N N . ASP A 1 79 ? 0.586 9.445 -14.181 1.00 0.00 79 ASP A N 9
ATOM 13687 C CA . ASP A 1 79 ? -0.655 10.154 -14.442 1.00 0.00 79 ASP A CA 9
ATOM 13688 C C . ASP A 1 79 ? -1.259 10.622 -13.118 1.00 0.00 79 ASP A C 9
ATOM 13689 O O . ASP A 1 79 ? -2.138 11.484 -13.102 1.00 0.00 79 ASP A O 9
ATOM 13697 N N . GLY A 1 80 ? -0.766 10.034 -12.038 1.00 0.00 80 GLY A N 9
ATOM 13698 C CA . GLY A 1 80 ? -1.245 10.381 -10.711 1.00 0.00 80 GLY A CA 9
ATOM 13699 C C . GLY A 1 80 ? -2.100 9.256 -10.125 1.00 0.00 80 GLY A C 9
ATOM 13700 O O . GLY A 1 80 ? -3.159 9.508 -9.555 1.00 0.00 80 GLY A O 9
ATOM 13704 N N . LEU A 1 81 ? -1.606 8.037 -10.287 1.00 0.00 81 LEU A N 9
ATOM 13705 C CA . LEU A 1 81 ? -2.311 6.871 -9.782 1.00 0.00 81 LEU A CA 9
ATOM 13706 C C . LEU A 1 81 ? -1.329 5.976 -9.022 1.00 0.00 81 LEU A C 9
ATOM 13707 O O . LEU A 1 81 ? -0.356 5.489 -9.595 1.00 0.00 81 LEU A O 9
ATOM 13722 N N . ILE A 1 82 ? -1.618 5.787 -7.743 1.00 0.00 82 ILE A N 9
ATOM 13723 C CA . ILE A 1 82 ? -0.772 4.960 -6.899 1.00 0.00 82 ILE A CA 9
ATOM 13724 C C . ILE A 1 82 ? -1.625 3.878 -6.234 1.00 0.00 82 ILE A C 9
ATOM 13725 O O . ILE A 1 82 ? -2.653 4.178 -5.629 1.00 0.00 82 ILE A O 9
ATOM 13740 N N . VAL A 1 83 ? -1.165 2.642 -6.368 1.00 0.00 83 VAL A N 9
ATOM 13741 C CA . VAL A 1 83 ? -1.875 1.513 -5.789 1.00 0.00 83 VAL A CA 9
ATOM 13742 C C . VAL A 1 83 ? -0.887 0.639 -5.013 1.00 0.00 83 VAL A C 9
ATOM 13743 O O . VAL A 1 83 ? 0.265 0.489 -5.419 1.00 0.00 83 VAL A O 9
ATOM 13756 N N . LEU A 1 84 ? -1.372 0.088 -3.913 1.00 0.00 84 LEU A N 9
ATOM 13757 C CA . LEU A 1 84 ? -0.547 -0.767 -3.076 1.00 0.00 84 LEU A CA 9
ATOM 13758 C C . LEU A 1 84 ? -1.151 -2.173 -3.037 1.00 0.00 84 LEU A C 9
ATOM 13759 O O . LEU A 1 84 ? -2.311 -2.343 -2.666 1.00 0.00 84 LEU A O 9
ATOM 13774 N N . MET A 1 85 ? -0.335 -3.142 -3.423 1.00 0.00 85 MET A N 9
ATOM 13775 C CA . MET A 1 85 ? -0.775 -4.528 -3.437 1.00 0.00 85 MET A CA 9
ATOM 13776 C C . MET A 1 85 ? 0.014 -5.362 -2.426 1.00 0.00 85 MET A C 9
ATOM 13777 O O . MET A 1 85 ? 1.223 -5.537 -2.567 1.00 0.00 85 MET A O 9
ATOM 13789 N N . LEU A 1 86 ? -0.704 -5.857 -1.427 1.00 0.00 86 LEU A N 9
ATOM 13790 C CA . LEU A 1 86 ? -0.087 -6.672 -0.395 1.00 0.00 86 LEU A CA 9
ATOM 13791 C C . LEU A 1 86 ? -0.900 -7.956 -0.209 1.00 0.00 86 LEU A C 9
ATOM 13792 O O . LEU A 1 86 ? -2.125 -7.936 -0.295 1.00 0.00 86 LEU A O 9
ATOM 13807 N N . ASP A 1 87 ? -0.181 -9.041 0.039 1.00 0.00 87 ASP A N 9
ATOM 13808 C CA . ASP A 1 87 ? -0.819 -10.331 0.238 1.00 0.00 87 ASP A CA 9
ATOM 13809 C C . ASP A 1 87 ? -1.290 -10.443 1.690 1.00 0.00 87 ASP A C 9
ATOM 13810 O O . ASP A 1 87 ? -0.952 -9.604 2.522 1.00 0.00 87 ASP A O 9
ATOM 13818 N N . LYS A 1 88 ? -2.065 -11.488 1.947 1.00 0.00 88 LYS A N 9
ATOM 13819 C CA . LYS A 1 88 ? -2.587 -11.719 3.283 1.00 0.00 88 LYS A CA 9
ATOM 13820 C C . LYS A 1 88 ? -1.453 -12.204 4.191 1.00 0.00 88 LYS A C 9
ATOM 13821 O O . LYS A 1 88 ? -1.497 -12.006 5.404 1.00 0.00 88 LYS A O 9
ATOM 13836 N N . GLU A 1 89 ? -0.466 -12.831 3.568 1.00 0.00 89 GLU A N 9
ATOM 13837 C CA . GLU A 1 89 ? 0.676 -13.345 4.304 1.00 0.00 89 GLU A CA 9
ATOM 13838 C C . GLU A 1 89 ? 1.576 -12.194 4.758 1.00 0.00 89 GLU A C 9
ATOM 13839 O O . GLU A 1 89 ? 2.461 -12.386 5.590 1.00 0.00 89 GLU A O 9
ATOM 13849 N N . ILE A 1 90 ? 1.317 -11.023 4.193 1.00 0.00 90 ILE A N 9
ATOM 13850 C CA . ILE A 1 90 ? 2.093 -9.842 4.529 1.00 0.00 90 ILE A CA 9
ATOM 13851 C C . ILE A 1 90 ? 1.144 -8.711 4.927 1.00 0.00 90 ILE A C 9
ATOM 13852 O O . ILE A 1 90 ? 1.435 -7.539 4.688 1.00 0.00 90 ILE A O 9
ATOM 13867 N N . GLU A 1 91 ? 0.031 -9.099 5.532 1.00 0.00 91 GLU A N 9
ATOM 13868 C CA . GLU A 1 91 ? -0.963 -8.132 5.964 1.00 0.00 91 GLU A CA 9
ATOM 13869 C C . GLU A 1 91 ? -0.306 -7.042 6.815 1.00 0.00 91 GLU A C 9
ATOM 13870 O O . GLU A 1 91 ? -0.819 -5.928 6.907 1.00 0.00 91 GLU A O 9
ATOM 13880 N N . GLU A 1 92 ? 0.820 -7.403 7.416 1.00 0.00 92 GLU A N 9
ATOM 13881 C CA . GLU A 1 92 ? 1.549 -6.469 8.256 1.00 0.00 92 GLU A CA 9
ATOM 13882 C C . GLU A 1 92 ? 1.860 -5.187 7.481 1.00 0.00 92 GLU A C 9
ATOM 13883 O O . GLU A 1 92 ? 1.632 -4.086 7.979 1.00 0.00 92 GLU A O 9
ATOM 13893 N N . VAL A 1 93 ? 2.377 -5.373 6.276 1.00 0.00 93 VAL A N 9
ATOM 13894 C CA . VAL A 1 93 ? 2.721 -4.245 5.426 1.00 0.00 93 VAL A CA 9
ATOM 13895 C C . VAL A 1 93 ? 1.469 -3.404 5.171 1.00 0.00 93 VAL A C 9
ATOM 13896 O O . VAL A 1 93 ? 1.552 -2.183 5.049 1.00 0.00 93 VAL A O 9
ATOM 13909 N N . VAL A 1 94 ? 0.338 -4.090 5.099 1.00 0.00 94 VAL A N 9
ATOM 13910 C CA . VAL A 1 94 ? -0.930 -3.422 4.860 1.00 0.00 94 VAL A CA 9
ATOM 13911 C C . VAL A 1 94 ? -1.134 -2.335 5.918 1.00 0.00 94 VAL A C 9
ATOM 13912 O O . VAL A 1 94 ? -1.439 -1.190 5.585 1.00 0.00 94 VAL A O 9
ATOM 13925 N N . GLU A 1 95 ? -0.959 -2.731 7.170 1.00 0.00 95 GLU A N 9
ATOM 13926 C CA . GLU A 1 95 ? -1.122 -1.805 8.278 1.00 0.00 95 GLU A CA 9
ATOM 13927 C C . GLU A 1 95 ? 0.052 -0.824 8.326 1.00 0.00 95 GLU A C 9
ATOM 13928 O O . GLU A 1 95 ? -0.123 0.344 8.669 1.00 0.00 95 GLU A O 9
ATOM 13938 N N . LYS A 1 96 ? 1.224 -1.336 7.975 1.00 0.00 96 LYS A N 9
ATOM 13939 C CA . LYS A 1 96 ? 2.426 -0.520 7.974 1.00 0.00 96 LYS A CA 9
ATOM 13940 C C . LYS A 1 96 ? 2.342 0.502 6.841 1.00 0.00 96 LYS A C 9
ATOM 13941 O O . LYS A 1 96 ? 2.914 1.588 6.935 1.00 0.00 96 LYS A O 9
ATOM 13956 N N . VAL A 1 97 ? 1.624 0.122 5.794 1.00 0.00 97 VAL A N 9
ATOM 13957 C CA . VAL A 1 97 ? 1.457 0.993 4.643 1.00 0.00 97 VAL A CA 9
ATOM 13958 C C . VAL A 1 97 ? 0.454 2.096 4.985 1.00 0.00 97 VAL A C 9
ATOM 13959 O O . VAL A 1 97 ? 0.695 3.269 4.700 1.00 0.00 97 VAL A O 9
ATOM 13972 N N . LYS A 1 98 ? -0.649 1.682 5.590 1.00 0.00 98 LYS A N 9
ATOM 13973 C CA . LYS A 1 98 ? -1.690 2.621 5.972 1.00 0.00 98 LYS A CA 9
ATOM 13974 C C . LYS A 1 98 ? -1.099 3.677 6.908 1.00 0.00 98 LYS A C 9
ATOM 13975 O O . LYS A 1 98 ? -1.335 4.871 6.728 1.00 0.00 98 LYS A O 9
ATOM 13990 N N . LYS A 1 99 ? -0.343 3.200 7.885 1.00 0.00 99 LYS A N 9
ATOM 13991 C CA . LYS A 1 99 ? 0.284 4.090 8.848 1.00 0.00 99 LYS A CA 9
ATOM 13992 C C . LYS A 1 99 ? 1.372 4.907 8.149 1.00 0.00 99 LYS A C 9
ATOM 13993 O O . LYS A 1 99 ? 1.578 6.076 8.470 1.00 0.00 99 LYS A O 9
ATOM 14008 N N . PHE A 1 100 ? 2.042 4.257 7.209 1.00 0.00 100 PHE A N 9
ATOM 14009 C CA . PHE A 1 100 ? 3.105 4.908 6.462 1.00 0.00 100 PHE A CA 9
ATOM 14010 C C . PHE A 1 100 ? 2.556 6.057 5.614 1.00 0.00 100 PHE A C 9
ATOM 14011 O O . PHE A 1 100 ? 3.050 7.181 5.690 1.00 0.00 100 PHE A O 9
ATOM 14027 N N . VAL A 1 101 ? 1.541 5.734 4.825 1.00 0.00 101 VAL A N 9
ATOM 14028 C CA . VAL A 1 101 ? 0.920 6.726 3.964 1.00 0.00 101 VAL A CA 9
ATOM 14029 C C . VAL A 1 101 ? 0.389 7.878 4.818 1.00 0.00 101 VAL A C 9
ATOM 14030 O O . VAL A 1 101 ? 0.677 9.043 4.546 1.00 0.00 101 VAL A O 9
ATOM 14043 N N . GLU A 1 102 ? -0.376 7.513 5.837 1.00 0.00 102 GLU A N 9
ATOM 14044 C CA . GLU A 1 102 ? -0.950 8.501 6.734 1.00 0.00 102 GLU A CA 9
ATOM 14045 C C . GLU A 1 102 ? 0.151 9.190 7.542 1.00 0.00 102 GLU A C 9
ATOM 14046 O O . GLU A 1 102 ? -0.038 10.299 8.036 1.00 0.00 102 GLU A O 9
ATOM 14056 N N . GLU A 1 103 ? 1.279 8.502 7.649 1.00 0.00 103 GLU A N 9
ATOM 14057 C CA . GLU A 1 103 ? 2.412 9.034 8.387 1.00 0.00 103 GLU A CA 9
ATOM 14058 C C . GLU A 1 103 ? 3.063 10.180 7.608 1.00 0.00 103 GLU A C 9
ATOM 14059 O O . GLU A 1 103 ? 3.474 11.179 8.194 1.00 0.00 103 GLU A O 9
ATOM 14069 N N . ASN A 1 104 ? 3.135 9.995 6.298 1.00 0.00 104 ASN A N 9
ATOM 14070 C CA . ASN A 1 104 ? 3.728 11.000 5.432 1.00 0.00 104 ASN A CA 9
ATOM 14071 C C . ASN A 1 104 ? 2.703 12.103 5.162 1.00 0.00 104 ASN A C 9
ATOM 14072 O O . ASN A 1 104 ? 3.064 13.270 5.022 1.00 0.00 104 ASN A O 9
ATOM 14082 N N . ASN A 1 105 ? 1.444 11.694 5.098 1.00 0.00 105 ASN A N 9
ATOM 14083 C CA . ASN A 1 105 ? 0.364 12.634 4.848 1.00 0.00 105 ASN A CA 9
ATOM 14084 C C . ASN A 1 105 ? 0.632 13.928 5.617 1.00 0.00 105 ASN A C 9
ATOM 14085 O O . ASN A 1 105 ? -0.156 14.871 5.544 1.00 0.00 105 ASN A O 9
ATOM 14095 N N . MET A 1 1 ? 2.418 17.695 0.416 1.00 0.00 1 MET A N 10
ATOM 14096 C CA . MET A 1 1 ? 2.603 18.275 -0.902 1.00 0.00 1 MET A CA 10
ATOM 14097 C C . MET A 1 1 ? 1.256 18.547 -1.576 1.00 0.00 1 MET A C 10
ATOM 14098 O O . MET A 1 1 ? 1.109 18.350 -2.780 1.00 0.00 1 MET A O 10
ATOM 14110 N N . SER A 1 2 ? 0.307 18.998 -0.767 1.00 0.00 2 SER A N 10
ATOM 14111 C CA . SER A 1 2 ? -1.022 19.299 -1.269 1.00 0.00 2 SER A CA 10
ATOM 14112 C C . SER A 1 2 ? -0.929 20.279 -2.441 1.00 0.00 2 SER A C 10
ATOM 14113 O O . SER A 1 2 ? -1.307 19.948 -3.563 1.00 0.00 2 SER A O 10
ATOM 14120 N N . LYS A 1 3 ? -0.424 21.467 -2.139 1.00 0.00 3 LYS A N 10
ATOM 14121 C CA . LYS A 1 3 ? -0.276 22.496 -3.154 1.00 0.00 3 LYS A CA 10
ATOM 14122 C C . LYS A 1 3 ? 0.232 21.860 -4.449 1.00 0.00 3 LYS A C 10
ATOM 14123 O O . LYS A 1 3 ? 0.817 20.779 -4.426 1.00 0.00 3 LYS A O 10
ATOM 14138 N N . SER A 1 4 ? -0.010 22.559 -5.549 1.00 0.00 4 SER A N 10
ATOM 14139 C CA . SER A 1 4 ? 0.417 22.078 -6.851 1.00 0.00 4 SER A CA 10
ATOM 14140 C C . SER A 1 4 ? -0.562 21.020 -7.364 1.00 0.00 4 SER A C 10
ATOM 14141 O O . SER A 1 4 ? -1.293 21.259 -8.324 1.00 0.00 4 SER A O 10
ATOM 14148 N N . ASN A 1 5 ? -0.544 19.873 -6.702 1.00 0.00 5 ASN A N 10
ATOM 14149 C CA . ASN A 1 5 ? -1.420 18.777 -7.080 1.00 0.00 5 ASN A CA 10
ATOM 14150 C C . ASN A 1 5 ? -1.090 17.548 -6.230 1.00 0.00 5 ASN A C 10
ATOM 14151 O O . ASN A 1 5 ? 0.059 17.111 -6.187 1.00 0.00 5 ASN A O 10
ATOM 14161 N N . THR A 1 6 ? -2.118 17.025 -5.576 1.00 0.00 6 THR A N 10
ATOM 14162 C CA . THR A 1 6 ? -1.949 15.857 -4.730 1.00 0.00 6 THR A CA 10
ATOM 14163 C C . THR A 1 6 ? -2.766 14.683 -5.276 1.00 0.00 6 THR A C 10
ATOM 14164 O O . THR A 1 6 ? -3.713 14.879 -6.034 1.00 0.00 6 THR A O 10
ATOM 14175 N N . TYR A 1 7 ? -2.366 13.486 -4.868 1.00 0.00 7 TYR A N 10
ATOM 14176 C CA . TYR A 1 7 ? -3.048 12.281 -5.308 1.00 0.00 7 TYR A CA 10
ATOM 14177 C C . TYR A 1 7 ? -3.396 11.384 -4.117 1.00 0.00 7 TYR A C 10
ATOM 14178 O O . TYR A 1 7 ? -3.172 11.758 -2.967 1.00 0.00 7 TYR A O 10
ATOM 14195 N N . ARG A 1 8 ? -3.939 10.217 -4.436 1.00 0.00 8 ARG A N 10
ATOM 14196 C CA . ARG A 1 8 ? -4.321 9.265 -3.407 1.00 0.00 8 ARG A CA 10
ATOM 14197 C C . ARG A 1 8 ? -3.838 7.861 -3.778 1.00 0.00 8 ARG A C 10
ATOM 14198 O O . ARG A 1 8 ? -3.737 7.527 -4.957 1.00 0.00 8 ARG A O 10
ATOM 14216 N N . MET A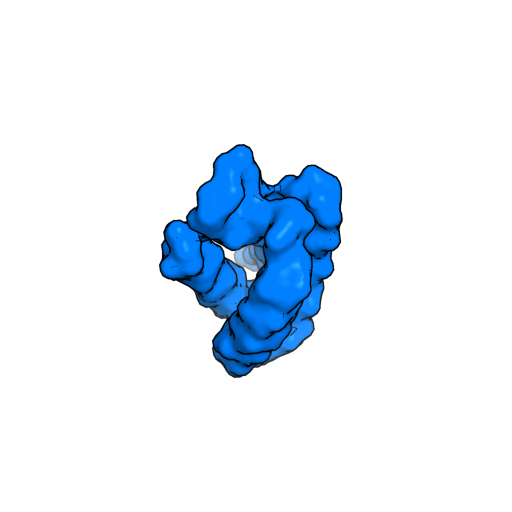 1 9 ? -3.552 7.078 -2.748 1.00 0.00 9 MET A N 10
ATOM 14217 C CA . MET A 1 9 ? -3.082 5.718 -2.951 1.00 0.00 9 MET A CA 10
ATOM 14218 C C . MET A 1 9 ? -4.067 4.704 -2.365 1.00 0.00 9 MET A C 10
ATOM 14219 O O . MET A 1 9 ? -4.519 4.857 -1.231 1.00 0.00 9 MET A O 10
ATOM 14231 N N . LEU A 1 10 ? -4.372 3.693 -3.163 1.00 0.00 10 LEU A N 10
ATOM 14232 C CA . LEU A 1 10 ? -5.295 2.654 -2.739 1.00 0.00 10 LEU A CA 10
ATOM 14233 C C . LEU A 1 10 ? -4.510 1.381 -2.416 1.00 0.00 10 LEU A C 10
ATOM 14234 O O . LEU A 1 10 ? -3.685 0.938 -3.214 1.00 0.00 10 LEU A O 10
ATOM 14249 N N . VAL A 1 11 ? -4.798 0.827 -1.248 1.00 0.00 11 VAL A N 10
ATOM 14250 C CA . VAL A 1 11 ? -4.130 -0.387 -0.811 1.00 0.00 11 VAL A CA 10
ATOM 14251 C C . VAL A 1 11 ? -5.085 -1.572 -0.962 1.00 0.00 11 VAL A C 10
ATOM 14252 O O . VAL A 1 11 ? -6.216 -1.528 -0.481 1.00 0.00 11 VAL A O 10
ATOM 14265 N N . LEU A 1 12 ? -4.595 -2.603 -1.635 1.00 0.00 12 LEU A N 10
ATOM 14266 C CA . LEU A 1 12 ? -5.392 -3.799 -1.858 1.00 0.00 12 LEU A CA 10
ATOM 14267 C C . LEU A 1 12 ? -4.714 -4.991 -1.182 1.00 0.00 12 LEU A C 10
ATOM 14268 O O . LEU A 1 12 ? -3.501 -5.166 -1.293 1.00 0.00 12 LEU A O 10
ATOM 14283 N N . LEU A 1 13 ? -5.526 -5.782 -0.495 1.00 0.00 13 LEU A N 10
ATOM 14284 C CA . LEU A 1 13 ? -5.020 -6.954 0.198 1.00 0.00 13 LEU A CA 10
ATOM 14285 C C . LEU A 1 13 ? -5.925 -8.151 -0.105 1.00 0.00 13 LEU A C 10
ATOM 14286 O O . LEU A 1 13 ? -7.144 -8.008 -0.176 1.00 0.00 13 LEU A O 10
ATOM 14301 N N . GLU A 1 14 ? -5.293 -9.302 -0.273 1.00 0.00 14 GLU A N 10
ATOM 14302 C CA . GLU A 1 14 ? -6.026 -10.522 -0.567 1.00 0.00 14 GLU A CA 10
ATOM 14303 C C . GLU A 1 14 ? -6.476 -11.196 0.732 1.00 0.00 14 GLU A C 10
ATOM 14304 O O . GLU A 1 14 ? -5.802 -11.091 1.755 1.00 0.00 14 GLU A O 10
ATOM 14314 N N . ASP A 1 15 ? -7.611 -11.874 0.645 1.00 0.00 15 ASP A N 10
ATOM 14315 C CA . ASP A 1 15 ? -8.158 -12.565 1.801 1.00 0.00 15 ASP A CA 10
ATOM 14316 C C . ASP A 1 15 ? -8.038 -14.075 1.591 1.00 0.00 15 ASP A C 10
ATOM 14317 O O . ASP A 1 15 ? -8.300 -14.576 0.499 1.00 0.00 15 ASP A O 10
ATOM 14325 N N . ASP A 1 16 ? -7.642 -14.758 2.655 1.00 0.00 16 ASP A N 10
ATOM 14326 C CA . ASP A 1 16 ? -7.484 -16.202 2.602 1.00 0.00 16 ASP A CA 10
ATOM 14327 C C . ASP A 1 16 ? -8.575 -16.861 3.447 1.00 0.00 16 ASP A C 10
ATOM 14328 O O . ASP A 1 16 ? -9.087 -16.257 4.388 1.00 0.00 16 ASP A O 10
ATOM 14336 N N . THR A 1 17 ? -8.897 -18.093 3.082 1.00 0.00 17 THR A N 10
ATOM 14337 C CA . THR A 1 17 ? -9.918 -18.842 3.795 1.00 0.00 17 THR A CA 10
ATOM 14338 C C . THR A 1 17 ? -11.146 -17.965 4.045 1.00 0.00 17 THR A C 10
ATOM 14339 O O . THR A 1 17 ? -11.319 -16.935 3.395 1.00 0.00 17 THR A O 10
ATOM 14350 N N . LYS A 1 18 ? -11.965 -18.405 4.988 1.00 0.00 18 LYS A N 10
ATOM 14351 C CA . LYS A 1 18 ? -13.173 -17.673 5.331 1.00 0.00 18 LYS A CA 10
ATOM 14352 C C . LYS A 1 18 ? -12.840 -16.615 6.385 1.00 0.00 18 LYS A C 10
ATOM 14353 O O . LYS A 1 18 ? -11.931 -16.802 7.193 1.00 0.00 18 LYS A O 10
ATOM 14368 N N . ILE A 1 19 ? -13.595 -15.527 6.345 1.00 0.00 19 ILE A N 10
ATOM 14369 C CA . ILE A 1 19 ? -13.392 -14.439 7.286 1.00 0.00 19 ILE A CA 10
ATOM 14370 C C . ILE A 1 19 ? -14.379 -14.584 8.446 1.00 0.00 19 ILE A C 10
ATOM 14371 O O . ILE A 1 19 ? -15.558 -14.868 8.231 1.00 0.00 19 ILE A O 10
ATOM 14386 N N . ASN A 1 20 ? -13.865 -14.382 9.650 1.00 0.00 20 ASN A N 10
ATOM 14387 C CA . ASN A 1 20 ? -14.687 -14.486 10.843 1.00 0.00 20 ASN A CA 10
ATOM 14388 C C . ASN A 1 20 ? -15.740 -13.376 10.831 1.00 0.00 20 ASN A C 10
ATOM 14389 O O . ASN A 1 20 ? -16.079 -12.850 9.771 1.00 0.00 20 ASN A O 10
ATOM 14399 N N . LYS A 1 21 ? -16.227 -13.051 12.019 1.00 0.00 21 LYS A N 10
ATOM 14400 C CA . LYS A 1 21 ? -17.234 -12.013 12.158 1.00 0.00 21 LYS A CA 10
ATOM 14401 C C . LYS A 1 21 ? -16.609 -10.655 11.835 1.00 0.00 21 LYS A C 10
ATOM 14402 O O . LYS A 1 21 ? -17.312 -9.651 11.739 1.00 0.00 21 LYS A O 10
ATOM 14417 N N . GLU A 1 22 ? -15.293 -10.668 11.677 1.00 0.00 22 GLU A N 10
ATOM 14418 C CA . GLU A 1 22 ? -14.564 -9.450 11.369 1.00 0.00 22 GLU A CA 10
ATOM 14419 C C . GLU A 1 22 ? -15.093 -8.828 10.074 1.00 0.00 22 GLU A C 10
ATOM 14420 O O . GLU A 1 22 ? -14.891 -7.640 9.824 1.00 0.00 22 GLU A O 10
ATOM 14430 N N . ASP A 1 23 ? -15.757 -9.658 9.285 1.00 0.00 23 ASP A N 10
ATOM 14431 C CA . ASP A 1 23 ? -16.317 -9.206 8.023 1.00 0.00 23 ASP A CA 10
ATOM 14432 C C . ASP A 1 23 ? -17.667 -9.887 7.794 1.00 0.00 23 ASP A C 10
ATOM 14433 O O . ASP A 1 23 ? -18.707 -9.231 7.798 1.00 0.00 23 ASP A O 10
ATOM 14441 N N . GLU A 1 24 ? -17.608 -11.196 7.601 1.00 0.00 24 GLU A N 10
ATOM 14442 C CA . GLU A 1 24 ? -18.812 -11.976 7.373 1.00 0.00 24 GLU A CA 10
ATOM 14443 C C . GLU A 1 24 ? -18.551 -13.456 7.660 1.00 0.00 24 GLU A C 10
ATOM 14444 O O . GLU A 1 24 ? -17.989 -14.163 6.825 1.00 0.00 24 GLU A O 10
ATOM 14454 N N . LYS A 1 25 ? -18.972 -13.880 8.842 1.00 0.00 25 LYS A N 10
ATOM 14455 C CA . LYS A 1 25 ? -18.790 -15.264 9.249 1.00 0.00 25 LYS A CA 10
ATOM 14456 C C . LYS A 1 25 ? -19.997 -16.086 8.795 1.00 0.00 25 LYS A C 10
ATOM 14457 O O . LYS A 1 25 ? -19.846 -17.216 8.333 1.00 0.00 25 LYS A O 10
ATOM 14472 N N . PHE A 1 26 ? -21.170 -15.489 8.943 1.00 0.00 26 PHE A N 10
ATOM 14473 C CA . PHE A 1 26 ? -22.404 -16.151 8.554 1.00 0.00 26 PHE A CA 10
ATOM 14474 C C . PHE A 1 26 ? -22.298 -16.717 7.137 1.00 0.00 26 PHE A C 10
ATOM 14475 O O . PHE A 1 26 ? -22.583 -17.893 6.912 1.00 0.00 26 PHE A O 10
ATOM 14491 N N . LEU A 1 27 ? -21.888 -15.855 6.219 1.00 0.00 27 LEU A N 10
ATOM 14492 C CA . LEU A 1 27 ? -21.741 -16.255 4.829 1.00 0.00 27 LEU A CA 10
ATOM 14493 C C . LEU A 1 27 ? -20.738 -17.407 4.738 1.00 0.00 27 LEU A C 10
ATOM 14494 O O . LEU A 1 27 ? -19.840 -17.519 5.570 1.00 0.00 27 LEU A O 10
ATOM 14509 N N . LYS A 1 28 ? -20.924 -18.232 3.718 1.00 0.00 28 LYS A N 10
ATOM 14510 C CA . LYS A 1 28 ? -20.045 -19.370 3.505 1.00 0.00 28 LYS A CA 10
ATOM 14511 C C . LYS A 1 28 ? -18.636 -19.016 3.985 1.00 0.00 28 LYS A C 10
ATOM 14512 O O . LYS A 1 28 ? -18.306 -19.214 5.153 1.00 0.00 28 LYS A O 10
ATOM 14527 N N . GLY A 1 29 ? -17.842 -18.501 3.058 1.00 0.00 29 GLY A N 10
ATOM 14528 C CA . GLY A 1 29 ? -16.476 -18.117 3.370 1.00 0.00 29 GLY A CA 10
ATOM 14529 C C . GLY A 1 29 ? -15.848 -17.332 2.216 1.00 0.00 29 GLY A C 10
ATOM 14530 O O . GLY A 1 29 ? -14.783 -17.697 1.720 1.00 0.00 29 GLY A O 10
ATOM 14534 N N . LYS A 1 30 ? -16.535 -16.271 1.821 1.00 0.00 30 LYS A N 10
ATOM 14535 C CA . LYS A 1 30 ? -16.059 -15.433 0.733 1.00 0.00 30 LYS A CA 10
ATOM 14536 C C . LYS A 1 30 ? -15.727 -14.042 1.274 1.00 0.00 30 LYS A C 10
ATOM 14537 O O . LYS A 1 30 ? -16.595 -13.361 1.819 1.00 0.00 30 LYS A O 10
ATOM 14552 N N . PRO A 1 31 ? -14.438 -13.649 1.099 1.00 0.00 31 PRO A N 10
ATOM 14553 C CA . PRO A 1 31 ? -13.981 -12.351 1.566 1.00 0.00 31 PRO A CA 10
ATOM 14554 C C . PRO A 1 31 ? -14.480 -11.233 0.647 1.00 0.00 31 PRO A C 10
ATOM 14555 O O . PRO A 1 31 ? -14.619 -10.088 1.077 1.00 0.00 31 PRO A O 10
ATOM 14563 N N . GLY A 1 32 ? -14.736 -11.604 -0.599 1.00 0.00 32 GLY A N 10
ATOM 14564 C CA . GLY A 1 32 ? -15.218 -10.647 -1.581 1.00 0.00 32 GLY A CA 10
ATOM 14565 C C . GLY A 1 32 ? -14.447 -10.776 -2.895 1.00 0.00 32 GLY A C 10
ATOM 14566 O O . GLY A 1 32 ? -14.696 -11.694 -3.677 1.00 0.00 32 GLY A O 10
ATOM 14570 N N . LYS A 1 33 ? -13.527 -9.846 -3.100 1.00 0.00 33 LYS A N 10
ATOM 14571 C CA . LYS A 1 33 ? -12.718 -9.844 -4.307 1.00 0.00 33 LYS A CA 10
ATOM 14572 C C . LYS A 1 33 ? -11.241 -9.965 -3.928 1.00 0.00 33 LYS A C 10
ATOM 14573 O O . LYS A 1 33 ? -10.865 -9.690 -2.788 1.00 0.00 33 LYS A O 10
ATOM 14588 N N . MET A 1 34 ? -10.444 -10.376 -4.902 1.00 0.00 34 MET A N 10
ATOM 14589 C CA . MET A 1 34 ? -9.016 -10.537 -4.684 1.00 0.00 34 MET A CA 10
ATOM 14590 C C . MET A 1 34 ? -8.259 -9.259 -5.053 1.00 0.00 34 MET A C 10
ATOM 14591 O O . MET A 1 34 ? -8.459 -8.703 -6.133 1.00 0.00 34 MET A O 10
ATOM 14603 N N . HIS A 1 35 ? -7.404 -8.830 -4.137 1.00 0.00 35 HIS A N 10
ATOM 14604 C CA . HIS A 1 35 ? -6.616 -7.629 -4.352 1.00 0.00 35 HIS A CA 10
ATOM 14605 C C . HIS A 1 35 ? -7.533 -6.484 -4.782 1.00 0.00 35 HIS A C 10
ATOM 14606 O O . HIS A 1 35 ? -7.533 -6.087 -5.947 1.00 0.00 35 HIS A O 10
ATOM 14619 N N . GLU A 1 36 ? -8.293 -5.983 -3.819 1.00 0.00 36 GLU A N 10
ATOM 14620 C CA . GLU A 1 36 ? -9.214 -4.890 -4.085 1.00 0.00 36 GLU A CA 10
ATOM 14621 C C . GLU A 1 36 ? -8.930 -3.718 -3.144 1.00 0.00 36 GLU A C 10
ATOM 14622 O O . GLU A 1 36 ? -8.415 -3.911 -2.044 1.00 0.00 36 GLU A O 10
ATOM 14632 N N . PHE A 1 37 ? -9.279 -2.528 -3.611 1.00 0.00 37 PHE A N 10
ATOM 14633 C CA . PHE A 1 37 ? -9.068 -1.325 -2.825 1.00 0.00 37 PHE A CA 10
ATOM 14634 C C . PHE A 1 37 ? -9.875 -1.370 -1.526 1.00 0.00 37 PHE A C 10
ATOM 14635 O O . PHE A 1 37 ? -11.092 -1.543 -1.554 1.00 0.00 37 PHE A O 10
ATOM 14651 N N . VAL A 1 38 ? -9.165 -1.212 -0.419 1.00 0.00 38 VAL A N 10
ATOM 14652 C CA . VAL A 1 38 ? -9.800 -1.234 0.887 1.00 0.00 38 VAL A CA 10
ATOM 14653 C C . VAL A 1 38 ? -10.012 0.202 1.370 1.00 0.00 38 VAL A C 10
ATOM 14654 O O . VAL A 1 38 ? -10.974 0.487 2.083 1.00 0.00 38 VAL A O 10
ATOM 14667 N N . ASP A 1 39 ? -9.097 1.070 0.963 1.00 0.00 39 ASP A N 10
ATOM 14668 C CA . ASP A 1 39 ? -9.171 2.471 1.347 1.00 0.00 39 ASP A CA 10
ATOM 14669 C C . ASP A 1 39 ? -8.125 3.265 0.562 1.00 0.00 39 ASP A C 10
ATOM 14670 O O . ASP A 1 39 ? -7.192 2.689 0.005 1.00 0.00 39 ASP A O 10
ATOM 14678 N N . GLU A 1 40 ? -8.319 4.576 0.540 1.00 0.00 40 GLU A N 10
ATOM 14679 C CA . GLU A 1 40 ? -7.404 5.455 -0.169 1.00 0.00 40 GLU A CA 10
ATOM 14680 C C . GLU A 1 40 ? -6.879 6.542 0.772 1.00 0.00 40 GLU A C 10
ATOM 14681 O O . GLU A 1 40 ? -7.613 7.038 1.625 1.00 0.00 40 GLU A O 10
ATOM 14691 N N . LEU A 1 41 ? -5.613 6.883 0.582 1.00 0.00 41 LEU A N 10
ATOM 14692 C CA . LEU A 1 41 ? -4.980 7.900 1.403 1.00 0.00 41 LEU A CA 10
ATOM 14693 C C . LEU A 1 41 ? -4.281 8.918 0.498 1.00 0.00 41 LEU A C 10
ATOM 14694 O O . LEU A 1 41 ? -3.764 8.561 -0.560 1.00 0.00 41 LEU A O 10
ATOM 14709 N N . ILE A 1 42 ? -4.288 10.165 0.948 1.00 0.00 42 ILE A N 10
ATOM 14710 C CA . ILE A 1 42 ? -3.661 11.235 0.191 1.00 0.00 42 ILE A CA 10
ATOM 14711 C C . ILE A 1 42 ? -2.188 11.340 0.588 1.00 0.00 42 ILE A C 10
ATOM 14712 O O . ILE A 1 42 ? -1.871 11.582 1.751 1.00 0.00 42 ILE A O 10
ATOM 14727 N N . LEU A 1 43 ? -1.326 11.153 -0.400 1.00 0.00 43 LEU A N 10
ATOM 14728 C CA . LEU A 1 43 ? 0.106 11.225 -0.170 1.00 0.00 43 LEU A CA 10
ATOM 14729 C C . LEU A 1 43 ? 0.654 12.516 -0.784 1.00 0.00 43 LEU A C 10
ATOM 14730 O O . LEU A 1 43 ? 0.097 13.033 -1.751 1.00 0.00 43 LEU A O 10
ATOM 14745 N N . PRO A 1 44 ? 1.766 13.013 -0.179 1.00 0.00 44 PRO A N 10
ATOM 14746 C CA . PRO A 1 44 ? 2.394 14.234 -0.657 1.00 0.00 44 PRO A CA 10
ATOM 14747 C C . PRO A 1 44 ? 3.167 13.983 -1.952 1.00 0.00 44 PRO A C 10
ATOM 14748 O O . PRO A 1 44 ? 4.284 14.471 -2.118 1.00 0.00 44 PRO A O 10
ATOM 14756 N N . PHE A 1 45 ? 2.541 13.222 -2.839 1.00 0.00 45 PHE A N 10
ATOM 14757 C CA . PHE A 1 45 ? 3.158 12.900 -4.115 1.00 0.00 45 PHE A CA 10
ATOM 14758 C C . PHE A 1 45 ? 2.711 13.878 -5.202 1.00 0.00 45 PHE A C 10
ATOM 14759 O O . PHE A 1 45 ? 1.522 14.161 -5.337 1.00 0.00 45 PHE A O 10
ATOM 14775 N N . ASN A 1 46 ? 3.689 14.370 -5.948 1.00 0.00 46 ASN A N 10
ATOM 14776 C CA . ASN A 1 46 ? 3.411 15.311 -7.021 1.00 0.00 46 ASN A CA 10
ATOM 14777 C C . ASN A 1 46 ? 3.927 14.738 -8.343 1.00 0.00 46 ASN A C 10
ATOM 14778 O O . ASN A 1 46 ? 4.756 13.829 -8.349 1.00 0.00 46 ASN A O 10
ATOM 14788 N N . VAL A 1 47 ? 3.415 15.292 -9.432 1.00 0.00 47 VAL A N 10
ATOM 14789 C CA . VAL A 1 47 ? 3.814 14.849 -10.756 1.00 0.00 47 VAL A CA 10
ATOM 14790 C C . VAL A 1 47 ? 5.225 15.356 -11.057 1.00 0.00 47 VAL A C 10
ATOM 14791 O O . VAL A 1 47 ? 5.904 14.832 -11.939 1.00 0.00 47 VAL A O 10
ATOM 14804 N N . ASP A 1 48 ? 5.626 16.372 -10.305 1.00 0.00 48 ASP A N 10
ATOM 14805 C CA . ASP A 1 48 ? 6.945 16.956 -10.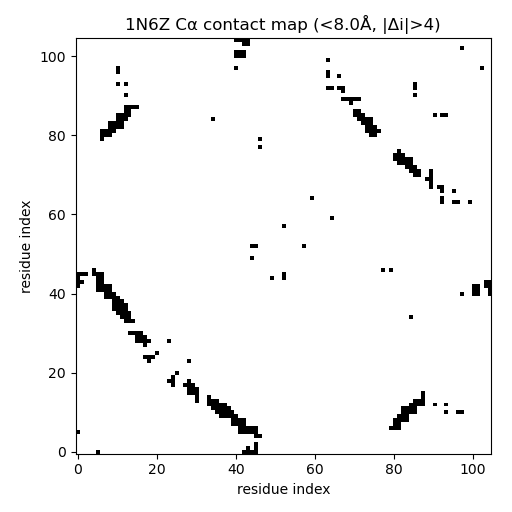480 1.00 0.00 48 ASP A CA 10
ATOM 14806 C C . ASP A 1 48 ? 7.824 16.585 -9.284 1.00 0.00 48 ASP A C 10
ATOM 14807 O O . ASP A 1 48 ? 8.626 17.396 -8.823 1.00 0.00 48 ASP A O 10
ATOM 14815 N N . GLU A 1 49 ? 7.645 15.359 -8.816 1.00 0.00 49 GLU A N 10
ATOM 14816 C CA . GLU A 1 49 ? 8.412 14.869 -7.684 1.00 0.00 49 GLU A CA 10
ATOM 14817 C C . GLU A 1 49 ? 8.563 13.348 -7.762 1.00 0.00 49 GLU A C 10
ATOM 14818 O O . GLU A 1 49 ? 8.575 12.668 -6.737 1.00 0.00 49 GLU A O 10
ATOM 14828 N N . LEU A 1 50 ? 8.675 12.859 -8.988 1.00 0.00 50 LEU A N 10
ATOM 14829 C CA . LEU A 1 50 ? 8.826 11.432 -9.215 1.00 0.00 50 LEU A CA 10
ATOM 14830 C C . LEU A 1 50 ? 10.210 10.987 -8.738 1.00 0.00 50 LEU A C 10
ATOM 14831 O O . LEU A 1 50 ? 10.345 9.948 -8.096 1.00 0.00 50 LEU A O 10
ATOM 14846 N N . ASP A 1 51 ? 11.204 11.798 -9.073 1.00 0.00 51 ASP A N 10
ATOM 14847 C CA . ASP A 1 51 ? 12.573 11.504 -8.687 1.00 0.00 51 ASP A CA 10
ATOM 14848 C C . ASP A 1 51 ? 12.692 11.558 -7.163 1.00 0.00 51 ASP A C 10
ATOM 14849 O O . ASP A 1 51 ? 13.248 10.651 -6.546 1.00 0.00 51 ASP A O 10
ATOM 14857 N N . GLU A 1 52 ? 12.160 12.633 -6.598 1.00 0.00 52 GLU A N 10
ATOM 14858 C CA . GLU A 1 52 ? 12.200 12.820 -5.157 1.00 0.00 52 GLU A CA 10
ATOM 14859 C C . GLU A 1 52 ? 11.319 11.779 -4.462 1.00 0.00 52 GLU A C 10
ATOM 14860 O O . GLU A 1 52 ? 11.645 11.314 -3.371 1.00 0.00 52 GLU A O 10
ATOM 14870 N N . LEU A 1 53 ? 10.221 11.443 -5.123 1.00 0.00 53 LEU A N 10
ATOM 14871 C CA . LEU A 1 53 ? 9.292 10.467 -4.581 1.00 0.00 53 LEU A CA 10
ATOM 14872 C C . LEU A 1 53 ? 9.906 9.070 -4.687 1.00 0.00 53 LEU A C 10
ATOM 14873 O O . LEU A 1 53 ? 9.772 8.258 -3.773 1.00 0.00 53 LEU A O 10
ATOM 14888 N N . ASN A 1 54 ? 10.566 8.833 -5.811 1.00 0.00 54 ASN A N 10
ATOM 14889 C CA . ASN A 1 54 ? 11.201 7.548 -6.049 1.00 0.00 54 ASN A CA 10
ATOM 14890 C C . ASN A 1 54 ? 12.330 7.346 -5.035 1.00 0.00 54 ASN A C 10
ATOM 14891 O O . ASN A 1 54 ? 12.571 6.228 -4.584 1.00 0.00 54 ASN A O 10
ATOM 14901 N N . THR A 1 55 ? 12.991 8.446 -4.707 1.00 0.00 55 THR A N 10
ATOM 14902 C CA . THR A 1 55 ? 14.088 8.406 -3.755 1.00 0.00 55 THR A CA 10
ATOM 14903 C C . THR A 1 55 ? 13.554 8.220 -2.334 1.00 0.00 55 THR A C 10
ATOM 14904 O O . THR A 1 55 ? 14.095 7.429 -1.563 1.00 0.00 55 THR A O 10
ATOM 14915 N N . TRP A 1 56 ? 12.499 8.962 -2.031 1.00 0.00 56 TRP A N 10
ATOM 14916 C CA . TRP A 1 56 ? 11.886 8.889 -0.715 1.00 0.00 56 TRP A CA 10
ATOM 14917 C C . TRP A 1 56 ? 11.226 7.516 -0.578 1.00 0.00 56 TRP A C 10
ATOM 14918 O O . TRP A 1 56 ? 11.383 6.848 0.444 1.00 0.00 56 TRP A O 10
ATOM 14938 N N . PHE A 1 57 ? 10.501 7.135 -1.619 1.00 0.00 57 PHE A N 10
ATOM 14939 C CA . PHE A 1 57 ? 9.816 5.854 -1.627 1.00 0.00 57 PHE A CA 10
ATOM 14940 C C . PHE A 1 57 ? 10.817 4.697 -1.644 1.00 0.00 57 PHE A C 10
ATOM 14941 O O . PHE A 1 57 ? 10.573 3.649 -1.049 1.00 0.00 57 PHE A O 10
ATOM 14957 N N . ASP A 1 58 ? 11.925 4.926 -2.335 1.00 0.00 58 ASP A N 10
ATOM 14958 C CA . ASP A 1 58 ? 12.965 3.916 -2.439 1.00 0.00 58 ASP A CA 10
ATOM 14959 C C . ASP A 1 58 ? 13.492 3.587 -1.041 1.00 0.00 58 ASP A C 10
ATOM 14960 O O . ASP A 1 58 ? 13.680 2.419 -0.703 1.00 0.00 58 ASP A O 10
ATOM 14968 N N . LYS A 1 59 ? 13.717 4.638 -0.265 1.00 0.00 59 LYS A N 10
ATOM 14969 C CA . LYS A 1 59 ? 14.220 4.476 1.088 1.00 0.00 59 LYS A CA 10
ATOM 14970 C C . LYS A 1 59 ? 13.116 3.890 1.970 1.00 0.00 59 LYS A C 10
ATOM 14971 O O . LYS A 1 59 ? 13.335 2.901 2.670 1.00 0.00 59 LYS A O 10
ATOM 14986 N N . PHE A 1 60 ? 11.954 4.522 1.909 1.00 0.00 60 PHE A N 10
ATOM 14987 C CA . PHE A 1 60 ? 10.816 4.077 2.694 1.00 0.00 60 PHE A CA 10
ATOM 14988 C C . PHE A 1 60 ? 10.391 2.663 2.288 1.00 0.00 60 PHE A C 10
ATOM 14989 O O . PHE A 1 60 ? 9.898 1.898 3.117 1.00 0.00 60 PHE A O 10
ATOM 15005 N N . ASP A 1 61 ? 10.599 2.359 1.016 1.00 0.00 61 ASP A N 10
ATOM 15006 C CA . ASP A 1 61 ? 10.244 1.051 0.491 1.00 0.00 61 ASP A CA 10
ATOM 15007 C C . ASP A 1 61 ? 10.984 -0.029 1.285 1.00 0.00 61 ASP A C 10
ATOM 15008 O O . ASP A 1 61 ? 10.395 -1.043 1.656 1.00 0.00 61 ASP A O 10
ATOM 15016 N N . ALA A 1 62 ? 12.262 0.226 1.520 1.00 0.00 62 ALA A N 10
ATOM 15017 C CA . ALA A 1 62 ? 13.088 -0.711 2.264 1.00 0.00 62 ALA A CA 10
ATOM 15018 C C . ALA A 1 62 ? 12.658 -0.709 3.731 1.00 0.00 62 ALA A C 10
ATOM 15019 O O . ALA A 1 62 ? 12.560 -1.766 4.355 1.00 0.00 62 ALA A O 10
ATOM 15026 N N . GLU A 1 63 ? 12.412 0.488 4.242 1.00 0.00 63 GLU A N 10
ATOM 15027 C CA . GLU A 1 63 ? 11.996 0.641 5.626 1.00 0.00 63 GLU A CA 10
ATOM 15028 C C . GLU A 1 63 ? 10.661 -0.070 5.860 1.00 0.00 63 GLU A C 10
ATOM 15029 O O . GLU A 1 63 ? 10.371 -0.500 6.975 1.00 0.00 63 GLU A O 10
ATOM 15039 N N . ILE A 1 64 ? 9.885 -0.170 4.790 1.00 0.00 64 ILE A N 10
ATOM 15040 C CA . ILE A 1 64 ? 8.588 -0.822 4.866 1.00 0.00 64 ILE A CA 10
ATOM 15041 C C . ILE A 1 64 ? 8.752 -2.311 4.553 1.00 0.00 64 ILE A C 10
ATOM 15042 O O . ILE A 1 64 ? 8.001 -3.142 5.062 1.00 0.00 64 ILE A O 10
ATOM 15057 N N . CYS A 1 65 ? 9.737 -2.602 3.717 1.00 0.00 65 CYS A N 10
ATOM 15058 C CA . CYS A 1 65 ? 10.008 -3.976 3.331 1.00 0.00 65 CYS A CA 10
ATOM 15059 C C . CYS A 1 65 ? 10.757 -4.660 4.476 1.00 0.00 65 CYS A C 10
ATOM 15060 O O . CYS A 1 65 ? 10.641 -5.869 4.666 1.00 0.00 65 CYS A O 10
ATOM 15067 N N . ILE A 1 66 ? 11.508 -3.853 5.214 1.00 0.00 66 ILE A N 10
ATOM 15068 C CA . ILE A 1 66 ? 12.275 -4.364 6.337 1.00 0.00 66 ILE A CA 10
ATOM 15069 C C . ILE A 1 66 ? 11.333 -5.075 7.310 1.00 0.00 66 ILE A C 10
ATOM 15070 O O . ILE A 1 66 ? 11.557 -6.233 7.663 1.00 0.00 66 ILE A O 10
ATOM 15085 N N . PRO A 1 67 ? 10.273 -4.334 7.729 1.00 0.00 67 PRO A N 10
ATOM 15086 C CA . PRO A 1 67 ? 9.297 -4.881 8.657 1.00 0.00 67 PRO A CA 10
ATOM 15087 C C . PRO A 1 67 ? 8.370 -5.875 7.954 1.00 0.00 67 PRO A C 10
ATOM 15088 O O . PRO A 1 67 ? 7.449 -6.411 8.567 1.00 0.00 67 PRO A O 10
ATOM 15096 N N . ASN A 1 68 ? 8.646 -6.092 6.676 1.00 0.00 68 ASN A N 10
ATOM 15097 C CA . ASN A 1 68 ? 7.849 -7.011 5.883 1.00 0.00 68 ASN A CA 10
ATOM 15098 C C . ASN A 1 68 ? 8.534 -8.378 5.852 1.00 0.00 68 ASN A C 10
ATOM 15099 O O . ASN A 1 68 ? 9.761 -8.461 5.828 1.00 0.00 68 ASN A O 10
ATOM 15109 N N . GLU A 1 69 ? 7.712 -9.418 5.851 1.00 0.00 69 GLU A N 10
ATOM 15110 C CA . GLU A 1 69 ? 8.224 -10.777 5.822 1.00 0.00 69 GLU A CA 10
ATOM 15111 C C . GLU A 1 69 ? 7.650 -11.534 4.623 1.00 0.00 69 GLU A C 10
ATOM 15112 O O . GLU A 1 69 ? 6.992 -12.561 4.790 1.00 0.00 69 GLU A O 10
ATOM 15122 N N . GLY A 1 70 ? 7.919 -11.000 3.441 1.00 0.00 70 GLY A N 10
ATOM 15123 C CA . GLY A 1 70 ? 7.438 -11.613 2.214 1.00 0.00 70 GLY A CA 10
ATOM 15124 C C . GLY A 1 70 ? 7.689 -10.702 1.012 1.00 0.00 70 GLY A C 10
ATOM 15125 O O . GLY A 1 70 ? 8.555 -9.831 1.058 1.00 0.00 70 GLY A O 10
ATOM 15129 N N . HIS A 1 71 ? 6.915 -10.936 -0.038 1.00 0.00 71 HIS A N 10
ATOM 15130 C CA . HIS A 1 71 ? 7.040 -10.146 -1.251 1.00 0.00 71 HIS A CA 10
ATOM 15131 C C . HIS A 1 71 ? 5.999 -9.026 -1.246 1.00 0.00 71 HIS A C 10
ATOM 15132 O O . HIS A 1 71 ? 4.895 -9.201 -0.730 1.00 0.00 71 HIS A O 10
ATOM 15145 N N . ILE A 1 72 ? 6.383 -7.900 -1.828 1.00 0.00 72 ILE A N 10
ATOM 15146 C CA . ILE A 1 72 ? 5.494 -6.752 -1.899 1.00 0.00 72 ILE A CA 10
ATOM 15147 C C . ILE A 1 72 ? 5.663 -6.063 -3.254 1.00 0.00 72 ILE A C 10
ATOM 15148 O O . ILE A 1 72 ? 6.777 -5.952 -3.764 1.00 0.00 72 ILE A O 10
ATOM 15163 N N . LYS A 1 73 ? 4.540 -5.622 -3.801 1.00 0.00 73 LYS A N 10
ATOM 15164 C CA . LYS A 1 73 ? 4.549 -4.948 -5.089 1.00 0.00 73 LYS A CA 10
ATOM 15165 C C . LYS A 1 73 ? 3.630 -3.727 -5.028 1.00 0.00 73 LYS A C 10
ATOM 15166 O O . LYS A 1 73 ? 2.662 -3.711 -4.270 1.00 0.00 73 LYS A O 10
ATOM 15181 N N . TYR A 1 74 ? 3.967 -2.732 -5.836 1.00 0.00 74 TYR A N 10
ATOM 15182 C CA . TYR A 1 74 ? 3.184 -1.508 -5.881 1.00 0.00 74 TYR A CA 10
ATOM 15183 C C . TYR A 1 74 ? 3.024 -1.014 -7.320 1.00 0.00 74 TYR A C 10
ATOM 15184 O O . TYR A 1 74 ? 3.767 -1.427 -8.209 1.00 0.00 74 TYR A O 10
ATOM 15201 N N . GLU A 1 75 ? 2.047 -0.139 -7.506 1.00 0.00 75 GLU A N 10
ATOM 15202 C CA . GLU A 1 75 ? 1.779 0.415 -8.822 1.00 0.00 75 GLU A CA 10
ATOM 15203 C C . GLU A 1 75 ? 1.585 1.930 -8.731 1.00 0.00 75 GLU A C 10
ATOM 15204 O O . GLU A 1 75 ? 0.626 2.401 -8.121 1.00 0.00 75 GLU A O 10
ATOM 15214 N N . ILE A 1 76 ? 2.509 2.652 -9.348 1.00 0.00 76 ILE A N 10
ATOM 15215 C CA . ILE A 1 76 ? 2.450 4.103 -9.345 1.00 0.00 76 ILE A CA 10
ATOM 15216 C C . ILE A 1 76 ? 2.379 4.610 -10.787 1.00 0.00 76 ILE A C 10
ATOM 15217 O O . ILE A 1 76 ? 3.345 4.491 -11.539 1.00 0.00 76 ILE A O 10
ATOM 15232 N N . SER A 1 77 ? 1.226 5.166 -11.129 1.00 0.00 77 SER A N 10
ATOM 15233 C CA . SER A 1 77 ? 1.017 5.691 -12.467 1.00 0.00 77 SER A CA 10
ATOM 15234 C C . SER A 1 77 ? 1.276 7.197 -12.486 1.00 0.00 77 SER A C 10
ATOM 15235 O O . SER A 1 77 ? 0.612 7.954 -11.779 1.00 0.00 77 SER A O 10
ATOM 15242 N N . SER A 1 78 ? 2.244 7.590 -13.301 1.00 0.00 78 SER A N 10
ATOM 15243 C CA . SER A 1 78 ? 2.600 8.993 -13.421 1.00 0.00 78 SER A CA 10
ATOM 15244 C C . SER A 1 78 ? 1.340 9.837 -13.624 1.00 0.00 78 SER A C 10
ATOM 15245 O O . SER A 1 78 ? 1.312 11.014 -13.270 1.00 0.00 78 SER A O 10
ATOM 15252 N N . ASP A 1 79 ? 0.326 9.201 -14.196 1.00 0.00 79 ASP A N 10
ATOM 15253 C CA . ASP A 1 79 ? -0.933 9.879 -14.452 1.00 0.00 79 ASP A CA 10
ATOM 15254 C C . ASP A 1 79 ? -1.471 10.459 -13.142 1.00 0.00 79 ASP A C 10
ATOM 15255 O O . ASP A 1 79 ? -2.274 11.389 -13.156 1.00 0.00 79 ASP A O 10
ATOM 15263 N N . GLY A 1 80 ? -1.005 9.885 -12.043 1.00 0.00 80 GLY A N 10
ATOM 15264 C CA . GLY A 1 80 ? -1.428 10.333 -10.727 1.00 0.00 80 GLY A CA 10
ATOM 15265 C C . GLY A 1 80 ? -2.263 9.260 -10.026 1.00 0.00 80 GLY A C 10
ATOM 15266 O O . GLY A 1 80 ? -3.267 9.569 -9.384 1.00 0.00 80 GLY A O 10
ATOM 15270 N N . LEU A 1 81 ? -1.817 8.020 -10.169 1.00 0.00 81 LEU A N 10
ATOM 15271 C CA . LEU A 1 81 ? -2.509 6.900 -9.556 1.00 0.00 81 LEU A CA 10
ATOM 15272 C C . LEU A 1 81 ? -1.496 6.018 -8.824 1.00 0.00 81 LEU A C 10
ATOM 15273 O O . LEU A 1 81 ? -0.528 5.550 -9.422 1.00 0.00 81 LEU A O 10
ATOM 15288 N N . ILE A 1 82 ? -1.754 5.818 -7.540 1.00 0.00 82 ILE A N 10
ATOM 15289 C CA . ILE A 1 82 ? -0.875 5.001 -6.718 1.00 0.00 82 ILE A CA 10
ATOM 15290 C C . ILE A 1 82 ? -1.680 3.850 -6.109 1.00 0.00 82 ILE A C 10
ATOM 15291 O O . ILE A 1 82 ? -2.720 4.075 -5.492 1.00 0.00 82 ILE A O 10
ATOM 15306 N N . VAL A 1 83 ? -1.166 2.645 -6.302 1.00 0.00 83 VAL A N 10
ATOM 15307 C CA . VAL A 1 83 ? -1.822 1.459 -5.779 1.00 0.00 83 VAL A CA 10
ATOM 15308 C C . VAL A 1 83 ? -0.791 0.582 -5.068 1.00 0.00 83 VAL A C 10
ATOM 15309 O O . VAL A 1 83 ? 0.359 0.500 -5.493 1.00 0.00 83 VAL A O 10
ATOM 15322 N N . LEU A 1 84 ? -1.242 -0.053 -3.994 1.00 0.00 84 LEU A N 10
ATOM 15323 C CA . LEU A 1 84 ? -0.373 -0.920 -3.220 1.00 0.00 84 LEU A CA 10
ATOM 15324 C C . LEU A 1 84 ? -0.989 -2.319 -3.146 1.00 0.00 84 LEU A C 10
ATOM 15325 O O . LEU A 1 84 ? -2.170 -2.465 -2.834 1.00 0.00 84 LEU A O 10
ATOM 15340 N N . MET A 1 85 ? -0.162 -3.311 -3.438 1.00 0.00 85 MET A N 10
ATOM 15341 C CA . MET A 1 85 ? -0.611 -4.694 -3.409 1.00 0.00 85 MET A CA 10
ATOM 15342 C C . MET A 1 85 ? 0.240 -5.527 -2.450 1.00 0.00 85 MET A C 10
ATOM 15343 O O . MET A 1 85 ? 1.442 -5.684 -2.659 1.00 0.00 85 MET A O 10
ATOM 15355 N N . LEU A 1 86 ? -0.415 -6.039 -1.419 1.00 0.00 86 LEU A N 10
ATOM 15356 C CA . LEU A 1 86 ? 0.266 -6.855 -0.429 1.00 0.00 86 LEU A CA 10
ATOM 15357 C C . LEU A 1 86 ? -0.476 -8.183 -0.269 1.00 0.00 86 LEU A C 10
ATOM 15358 O O . LEU A 1 86 ? -1.698 -8.234 -0.395 1.00 0.00 86 LEU A O 10
ATOM 15373 N N . ASP A 1 87 ? 0.294 -9.225 0.007 1.00 0.00 87 ASP A N 10
ATOM 15374 C CA . ASP A 1 87 ? -0.275 -10.550 0.188 1.00 0.00 87 ASP A CA 10
ATOM 15375 C C . ASP A 1 87 ? -0.750 -10.703 1.634 1.00 0.00 87 ASP A C 10
ATOM 15376 O O . ASP A 1 87 ? -0.242 -10.033 2.532 1.00 0.00 87 ASP A O 10
ATOM 15384 N N . LYS A 1 88 ? -1.717 -11.591 1.814 1.00 0.00 88 LYS A N 10
ATOM 15385 C CA . LYS A 1 88 ? -2.266 -11.841 3.137 1.00 0.00 88 LYS A CA 10
ATOM 15386 C C . LYS A 1 88 ? -1.146 -12.312 4.068 1.00 0.00 88 LYS A C 10
ATOM 15387 O O . LYS A 1 88 ? -1.198 -12.078 5.274 1.00 0.00 88 LYS A O 10
ATOM 15402 N N . GLU A 1 89 ? -0.160 -12.966 3.471 1.00 0.00 89 GLU A N 10
ATOM 15403 C CA . GLU A 1 89 ? 0.971 -13.471 4.232 1.00 0.00 89 GLU A CA 10
ATOM 15404 C C . GLU A 1 89 ? 1.823 -12.311 4.747 1.00 0.00 89 GLU A C 10
ATOM 15405 O O . GLU A 1 89 ? 2.690 -12.504 5.600 1.00 0.00 89 GLU A O 10
ATOM 15415 N N . ILE A 1 90 ? 1.550 -11.131 4.210 1.00 0.00 90 ILE A N 10
ATOM 15416 C CA . ILE A 1 90 ? 2.282 -9.941 4.605 1.00 0.00 90 ILE A CA 10
ATOM 15417 C C . ILE A 1 90 ? 1.290 -8.835 4.971 1.00 0.00 90 ILE A C 10
ATOM 15418 O O . ILE A 1 90 ? 1.562 -7.656 4.754 1.00 0.00 90 ILE A O 10
ATOM 15433 N N . GLU A 1 91 ? 0.160 -9.254 5.520 1.00 0.00 91 GLU A N 10
ATOM 15434 C CA . GLU A 1 91 ? -0.873 -8.315 5.917 1.00 0.00 91 GLU A CA 10
ATOM 15435 C C . GLU A 1 91 ? -0.284 -7.228 6.820 1.00 0.00 91 GLU A C 10
ATOM 15436 O O . GLU A 1 91 ? -0.840 -6.137 6.925 1.00 0.00 91 GLU A O 10
ATOM 15446 N N . GLU A 1 92 ? 0.832 -7.568 7.448 1.00 0.00 92 GLU A N 10
ATOM 15447 C CA . GLU A 1 92 ? 1.501 -6.634 8.340 1.00 0.00 92 GLU A CA 10
ATOM 15448 C C . GLU A 1 92 ? 1.841 -5.341 7.596 1.00 0.00 92 GLU A C 10
ATOM 15449 O O . GLU A 1 92 ? 1.586 -4.247 8.097 1.00 0.00 92 GLU A O 10
ATOM 15459 N N . VAL A 1 93 ? 2.410 -5.509 6.411 1.00 0.00 93 VAL A N 10
ATOM 15460 C CA . VAL A 1 93 ? 2.788 -4.368 5.594 1.00 0.00 93 VAL A CA 10
ATOM 15461 C C . VAL A 1 93 ? 1.537 -3.554 5.255 1.00 0.00 93 VAL A C 10
ATOM 15462 O O . VAL A 1 93 ? 1.602 -2.331 5.140 1.00 0.00 93 VAL A O 10
ATOM 15475 N N . VAL A 1 94 ? 0.429 -4.265 5.107 1.00 0.00 94 VAL A N 10
ATOM 15476 C CA . VAL A 1 94 ? -0.833 -3.624 4.783 1.00 0.00 94 VAL A CA 10
ATOM 15477 C C . VAL A 1 94 ? -1.106 -2.504 5.790 1.00 0.00 94 VAL A C 10
ATOM 15478 O O . VAL A 1 94 ? -1.401 -1.375 5.404 1.00 0.00 94 VAL A O 10
ATOM 15491 N N . GLU A 1 95 ? -0.997 -2.858 7.063 1.00 0.00 95 GLU A N 10
ATOM 15492 C CA . GLU A 1 95 ? -1.226 -1.897 8.129 1.00 0.00 95 GLU A CA 10
ATOM 15493 C C . GLU A 1 95 ? -0.074 -0.893 8.197 1.00 0.00 95 GLU A C 10
ATOM 15494 O O . GLU A 1 95 ? -0.281 0.275 8.519 1.00 0.00 95 GLU A O 10
ATOM 15504 N N . LYS A 1 96 ? 1.116 -1.387 7.886 1.00 0.00 96 LYS A N 10
ATOM 15505 C CA . LYS A 1 96 ? 2.303 -0.547 7.908 1.00 0.00 96 LYS A CA 10
ATOM 15506 C C . LYS A 1 96 ? 2.245 0.441 6.742 1.00 0.00 96 LYS A C 10
ATOM 15507 O O . LYS A 1 96 ? 2.790 1.540 6.828 1.00 0.00 96 LYS A O 10
ATOM 15522 N N . VAL A 1 97 ? 1.578 0.014 5.679 1.00 0.00 97 VAL A N 10
ATOM 15523 C CA . VAL A 1 97 ? 1.441 0.848 4.497 1.00 0.00 97 VAL A CA 10
ATOM 15524 C C . VAL A 1 97 ? 0.412 1.948 4.771 1.00 0.00 97 VAL A C 10
ATOM 15525 O O . VAL A 1 97 ? 0.637 3.110 4.440 1.00 0.00 97 VAL A O 10
ATOM 15538 N N . LYS A 1 98 ? -0.697 1.539 5.370 1.00 0.00 98 LYS A N 10
ATOM 15539 C CA . LYS A 1 98 ? -1.762 2.473 5.689 1.00 0.00 98 LYS A CA 10
ATOM 15540 C C . LYS A 1 98 ? -1.219 3.560 6.621 1.00 0.00 98 LYS A C 10
ATOM 15541 O O . LYS A 1 98 ? -1.467 4.746 6.408 1.00 0.00 98 LYS A O 10
ATOM 15556 N N . LYS A 1 99 ? -0.489 3.116 7.633 1.00 0.00 99 LYS A N 10
ATOM 15557 C CA . LYS A 1 99 ? 0.091 4.036 8.598 1.00 0.00 99 LYS A CA 10
ATOM 15558 C C . LYS A 1 99 ? 1.203 4.841 7.923 1.00 0.00 99 LYS A C 10
ATOM 15559 O O . LYS A 1 99 ? 1.381 6.023 8.211 1.00 0.00 99 LYS A O 10
ATOM 15574 N N . PHE A 1 100 ? 1.922 4.169 7.037 1.00 0.00 100 PHE A N 10
ATOM 15575 C CA . PHE A 1 100 ? 3.012 4.806 6.319 1.00 0.00 100 PHE A CA 10
ATOM 15576 C C . PHE A 1 100 ? 2.504 5.979 5.477 1.00 0.00 100 PHE A C 10
ATOM 15577 O O . PHE A 1 100 ? 3.005 7.096 5.595 1.00 0.00 100 PHE A O 10
ATOM 15593 N N . VAL A 1 101 ? 1.513 5.684 4.647 1.00 0.00 101 VAL A N 10
ATOM 15594 C CA . VAL A 1 101 ? 0.931 6.700 3.787 1.00 0.00 101 VAL A CA 10
ATOM 15595 C C . VAL A 1 101 ? 0.346 7.819 4.651 1.00 0.00 101 VAL A C 10
ATOM 15596 O O . VAL A 1 101 ? 0.640 8.993 4.432 1.00 0.00 101 VAL A O 10
ATOM 15609 N N . GLU A 1 102 ? -0.469 7.416 5.614 1.00 0.00 102 GLU A N 10
ATOM 15610 C CA . GLU A 1 102 ? -1.099 8.372 6.509 1.00 0.00 102 GLU A CA 10
ATOM 15611 C C . GLU A 1 102 ? -0.045 9.039 7.398 1.00 0.00 102 GLU A C 10
ATOM 15612 O O . GLU A 1 102 ? -0.278 10.120 7.938 1.00 0.00 102 GLU A O 10
ATOM 15622 N N . GLU A 1 103 ? 1.089 8.367 7.521 1.00 0.00 103 GLU A N 10
ATOM 15623 C CA . GLU A 1 103 ? 2.179 8.882 8.333 1.00 0.00 103 GLU A CA 10
ATOM 15624 C C . GLU A 1 103 ? 2.830 10.085 7.647 1.00 0.00 103 GLU A C 10
ATOM 15625 O O . GLU A 1 103 ? 3.185 11.063 8.305 1.00 0.00 103 GLU A O 10
ATOM 15635 N N . ASN A 1 104 ? 2.968 9.973 6.334 1.00 0.00 104 ASN A N 10
ATOM 15636 C CA . ASN A 1 104 ? 3.570 11.040 5.551 1.00 0.00 104 ASN A CA 10
ATOM 15637 C C . ASN A 1 104 ? 2.481 12.023 5.116 1.00 0.00 104 ASN A C 10
ATOM 15638 O O . ASN A 1 104 ? 2.776 13.159 4.750 1.00 0.00 104 ASN A O 10
ATOM 15648 N N . ASN A 1 105 ? 1.245 11.549 5.169 1.00 0.00 105 ASN A N 10
ATOM 15649 C CA . ASN A 1 105 ? 0.110 12.372 4.786 1.00 0.00 105 ASN A CA 10
ATOM 15650 C C . ASN A 1 105 ? 0.324 13.798 5.298 1.00 0.00 105 ASN A C 10
ATOM 15651 O O . ASN A 1 105 ? -0.594 14.617 5.266 1.00 0.00 105 ASN A O 10
#

Organism: Saccharomyces cerevisiae (strain ATCC 204508 / S288c) (NCBI:txid559292)